Protein AF-A0A660PPZ2-F1 (afdb_monomer)

pLDDT: mean 70.82, std 22.72, range [16.28, 95.81]

Structure (mmCIF, N/CA/C/O backbone):
data_AF-A0A660PPZ2-F1
#
_entry.id   AF-A0A660PPZ2-F1
#
loop_
_atom_site.group_PDB
_atom_site.id
_atom_site.type_symbol
_atom_site.label_atom_id
_atom_site.label_alt_id
_atom_site.label_comp_id
_atom_site.label_asym_id
_atom_site.label_entity_id
_atom_site.label_seq_id
_atom_site.pdbx_PDB_ins_code
_atom_site.Cartn_x
_atom_site.Cartn_y
_atom_site.Cartn_z
_atom_site.occupancy
_atom_site.B_iso_or_equiv
_atom_site.auth_seq_id
_atom_site.auth_comp_id
_atom_site.auth_asym_id
_atom_site.auth_atom_id
_atom_site.pdbx_PDB_model_num
ATOM 1 N N . MET A 1 1 ? -122.142 -43.671 113.264 1.00 74.19 1 MET A N 1
ATOM 2 C CA . MET A 1 1 ? -121.556 -42.779 112.238 1.00 74.19 1 MET A CA 1
ATOM 3 C C . MET A 1 1 ? -121.471 -43.546 110.931 1.00 74.19 1 MET A C 1
ATOM 5 O O . MET A 1 1 ? -121.644 -44.761 110.965 1.00 74.19 1 MET A O 1
ATOM 9 N N . ALA A 1 2 ? -121.265 -42.880 109.801 1.00 72.56 2 ALA A N 1
ATOM 10 C CA . ALA A 1 2 ? -120.811 -43.578 108.600 1.00 72.56 2 ALA A CA 1
ATOM 11 C C . ALA A 1 2 ? -119.283 -43.754 108.635 1.00 72.56 2 ALA A C 1
ATOM 13 O O . ALA A 1 2 ? -118.586 -43.060 109.384 1.00 72.56 2 ALA A O 1
ATOM 14 N N . GLU A 1 3 ? -118.767 -44.669 107.821 1.00 76.00 3 GLU A N 1
ATOM 15 C CA . GLU A 1 3 ? -117.351 -44.670 107.443 1.00 76.00 3 GLU A CA 1
ATOM 16 C C . GLU A 1 3 ? -116.967 -43.327 106.787 1.00 76.00 3 GLU A C 1
ATOM 18 O O . GLU A 1 3 ? -117.776 -42.701 106.098 1.00 76.00 3 GLU A O 1
ATOM 23 N N . GLY A 1 4 ? -115.748 -42.844 107.038 1.00 69.31 4 GLY A N 1
ATOM 24 C CA . GLY A 1 4 ? -115.243 -41.556 106.545 1.00 69.31 4 GLY A CA 1
ATOM 25 C C . GLY A 1 4 ? -115.665 -40.301 107.335 1.00 69.31 4 GLY A C 1
ATOM 26 O O . GLY A 1 4 ? -115.105 -39.230 107.098 1.00 69.31 4 GLY A O 1
ATOM 27 N N . GLU A 1 5 ? -116.603 -40.386 108.288 1.00 77.56 5 GLU A N 1
ATOM 28 C CA . GLU A 1 5 ? -117.011 -39.249 109.141 1.00 77.56 5 GLU A CA 1
ATOM 29 C C . GLU A 1 5 ? -116.149 -39.094 110.415 1.00 77.56 5 GLU A C 1
ATOM 31 O O . GLU A 1 5 ? -115.468 -40.017 110.843 1.00 77.56 5 GLU A O 1
ATOM 36 N N . THR A 1 6 ? -116.186 -37.928 111.074 1.00 81.50 6 THR A N 1
ATOM 37 C CA . THR A 1 6 ? -115.425 -37.655 112.317 1.00 81.50 6 THR A CA 1
ATOM 38 C C . THR A 1 6 ? -116.301 -37.673 113.573 1.00 81.50 6 THR A C 1
ATOM 40 O O . THR A 1 6 ? -117.413 -37.145 113.571 1.00 81.50 6 THR A O 1
ATOM 43 N N . LEU A 1 7 ? -115.769 -38.221 114.670 1.00 81.88 7 LEU A N 1
ATOM 44 C CA . LEU A 1 7 ? -116.393 -38.274 115.996 1.00 81.88 7 LEU A CA 1
ATOM 45 C C . LEU A 1 7 ? -115.414 -37.789 117.083 1.00 81.88 7 LEU A C 1
ATOM 47 O O . LEU A 1 7 ? -114.284 -38.261 117.140 1.00 81.88 7 LEU A O 1
ATOM 51 N N . GLU A 1 8 ? -115.849 -36.889 117.971 1.00 84.62 8 GLU A N 1
ATOM 52 C CA . GLU A 1 8 ? -115.037 -36.343 119.076 1.00 84.62 8 GLU A CA 1
ATOM 53 C C . GLU A 1 8 ? -115.913 -35.969 120.294 1.00 84.62 8 GLU A C 1
ATOM 55 O O . GLU A 1 8 ? -117.018 -35.450 120.116 1.00 84.62 8 GLU A O 1
ATOM 60 N N . PHE A 1 9 ? -115.457 -36.245 121.529 1.00 84.75 9 PHE A N 1
ATOM 61 C CA . PHE A 1 9 ? -116.146 -35.865 122.781 1.00 84.75 9 PHE A CA 1
ATOM 62 C C . PHE A 1 9 ? -115.240 -35.875 124.035 1.00 84.75 9 PHE A C 1
ATOM 64 O O . PHE A 1 9 ? -114.223 -36.561 124.085 1.00 84.75 9 PHE A O 1
ATOM 71 N N . ASN A 1 10 ? -115.642 -35.157 125.093 1.00 82.62 10 ASN A N 1
ATOM 72 C CA . ASN A 1 10 ? -114.898 -35.033 126.359 1.00 82.62 10 ASN A CA 1
ATOM 73 C C . ASN A 1 10 ? -115.465 -35.916 127.490 1.00 82.62 10 ASN A C 1
ATOM 75 O O . ASN A 1 10 ? -116.666 -36.185 127.543 1.00 82.62 10 ASN A O 1
ATOM 79 N N . VAL A 1 11 ? -114.605 -36.305 128.438 1.00 81.69 11 VAL A N 1
ATOM 80 C CA . VAL A 1 11 ? -114.902 -37.173 129.594 1.00 81.69 11 VAL A CA 1
ATOM 81 C C . VAL A 1 11 ? -114.351 -36.545 130.886 1.00 81.69 11 VAL A C 1
ATOM 83 O O . VAL A 1 11 ? -113.277 -35.942 130.881 1.00 81.69 11 VAL A O 1
ATOM 86 N N . ILE A 1 12 ? -115.098 -36.641 131.995 1.00 76.88 12 ILE A N 1
ATOM 87 C CA . ILE A 1 12 ? -114.835 -35.932 133.265 1.00 76.88 12 ILE A CA 1
ATOM 88 C C . ILE A 1 12 ? -115.136 -36.839 134.473 1.00 76.88 12 ILE A C 1
ATOM 90 O O . ILE A 1 12 ? -116.150 -37.533 134.479 1.00 76.88 12 ILE A O 1
ATOM 94 N N . CYS A 1 13 ? -114.295 -36.783 135.511 1.00 76.44 13 CYS A N 1
ATOM 95 C CA . CYS A 1 13 ? -114.415 -37.512 136.781 1.00 76.44 13 CYS A CA 1
ATOM 96 C C . CYS A 1 13 ? -114.223 -36.572 137.999 1.00 76.44 13 CYS A C 1
ATOM 98 O O . CYS A 1 13 ? -113.606 -35.514 137.874 1.00 76.44 13 CYS A O 1
ATOM 100 N N . SER A 1 14 ? -114.741 -36.931 139.185 1.00 68.19 14 SER A N 1
ATOM 101 C CA . SER A 1 14 ? -114.605 -36.131 140.424 1.00 68.19 14 SER A CA 1
ATOM 102 C C . SER A 1 14 ? -114.933 -36.913 141.709 1.00 68.19 14 SER A C 1
ATOM 104 O O . SER A 1 14 ? -115.956 -37.594 141.747 1.00 68.19 14 SER A O 1
ATOM 106 N N . ASP A 1 15 ? -114.144 -36.732 142.775 1.00 67.44 15 ASP A N 1
ATOM 107 C CA . ASP A 1 15 ? -114.388 -37.272 144.131 1.00 67.44 15 ASP A CA 1
ATOM 108 C C . ASP A 1 15 ? -115.147 -36.245 145.017 1.00 67.44 15 ASP A C 1
ATOM 110 O O . ASP A 1 15 ? -114.779 -35.064 145.019 1.00 67.44 15 ASP A O 1
ATOM 114 N N . PRO A 1 16 ? -116.221 -36.638 145.738 1.00 64.12 16 PRO A N 1
ATOM 115 C CA . PRO A 1 16 ? -116.987 -35.750 146.618 1.00 64.12 16 PRO A CA 1
ATOM 116 C C . PRO A 1 16 ? -116.467 -35.569 148.067 1.00 64.12 16 PRO A C 1
ATOM 118 O O . PRO A 1 16 ? -117.031 -34.733 148.780 1.00 64.12 16 PRO A O 1
ATOM 121 N N . ASP A 1 17 ? -115.470 -36.320 148.556 1.00 62.53 17 ASP A N 1
ATOM 122 C CA . ASP A 1 17 ? -115.166 -36.413 150.002 1.00 62.53 17 ASP A CA 1
ATOM 123 C C . ASP A 1 17 ? -114.230 -35.286 150.523 1.00 62.53 17 ASP A C 1
ATOM 125 O O . ASP A 1 17 ? -113.005 -35.308 150.411 1.00 62.53 17 ASP A O 1
ATOM 129 N N . SER A 1 18 ? -114.809 -34.243 151.132 1.00 56.66 18 SER A N 1
ATOM 130 C CA . SER A 1 18 ? -114.186 -32.906 151.221 1.00 56.66 18 SER A CA 1
ATOM 131 C C . SER A 1 18 ? -113.278 -32.614 152.441 1.00 56.66 18 SER A C 1
ATOM 133 O O . SER A 1 18 ? -113.378 -31.520 153.010 1.00 56.66 18 SER A O 1
ATOM 135 N N . CYS A 1 19 ? -112.448 -33.556 152.909 1.00 51.03 19 CYS A N 1
ATOM 136 C CA . CYS A 1 19 ? -111.674 -33.385 154.163 1.00 51.03 19 CYS A CA 1
ATOM 137 C C . CYS A 1 19 ? -110.156 -33.653 154.104 1.00 51.03 19 CYS A C 1
ATOM 139 O O . CYS A 1 19 ? -109.472 -33.275 155.053 1.00 51.03 19 CYS A O 1
ATOM 141 N N . ASP A 1 20 ? -109.627 -34.254 153.038 1.00 50.59 20 ASP A N 1
ATOM 142 C CA . ASP A 1 20 ? -108.185 -34.495 152.841 1.00 50.59 20 ASP A CA 1
ATOM 143 C C . ASP A 1 20 ? -107.813 -34.277 151.362 1.00 50.59 20 ASP A C 1
ATOM 145 O O . ASP A 1 20 ? -108.692 -34.236 150.502 1.00 50.59 20 ASP A O 1
ATOM 149 N N . SER A 1 21 ? -106.528 -34.075 151.055 1.00 56.19 21 SER A N 1
ATOM 150 C CA . SER A 1 21 ? -106.069 -33.641 149.721 1.00 56.19 21 SER A CA 1
ATOM 151 C C . SER A 1 21 ? -105.581 -34.792 148.829 1.00 56.19 21 SER A C 1
ATOM 153 O O . SER A 1 21 ? -104.414 -34.809 148.427 1.00 56.19 21 SER A O 1
ATOM 155 N N . ASP A 1 22 ? -106.459 -35.751 148.540 1.00 55.97 22 ASP A N 1
ATOM 156 C CA . ASP A 1 22 ? -106.157 -36.896 147.669 1.00 55.97 22 ASP A CA 1
ATOM 157 C C . ASP A 1 22 ? -106.371 -36.565 146.171 1.00 55.97 22 ASP A C 1
ATOM 159 O O . ASP A 1 22 ? -107.032 -35.586 145.820 1.00 55.97 22 ASP A O 1
ATOM 163 N N . MET A 1 23 ? -105.770 -37.356 145.270 1.00 65.31 23 MET A N 1
ATOM 164 C CA . MET A 1 23 ? -105.871 -37.181 143.810 1.00 65.31 23 MET A CA 1
ATOM 165 C C . MET A 1 23 ? -106.679 -38.299 143.142 1.00 65.31 23 MET A C 1
ATOM 167 O O . MET A 1 23 ? -106.604 -39.458 143.542 1.00 65.31 23 MET A O 1
ATOM 171 N N . VAL A 1 24 ? -107.385 -37.934 142.069 1.00 71.00 24 VAL A N 1
ATOM 172 C CA . VAL A 1 24 ? -108.165 -38.820 141.189 1.00 71.00 24 VAL A CA 1
ATOM 173 C C . VAL A 1 24 ? -107.538 -38.801 139.797 1.00 71.00 24 VAL A C 1
ATOM 175 O O . VAL A 1 24 ? -107.084 -37.742 139.360 1.00 71.00 24 VAL A O 1
ATOM 178 N N . TYR A 1 25 ? -107.525 -39.927 139.080 1.00 72.75 25 TYR A N 1
ATOM 179 C CA . TYR A 1 25 ? -107.066 -39.966 137.685 1.00 72.75 25 TYR A CA 1
ATOM 180 C C . TYR A 1 25 ? -107.990 -40.780 136.772 1.00 72.75 25 TYR A C 1
ATOM 182 O O . TYR A 1 25 ? -108.608 -41.750 137.209 1.00 72.75 25 TYR A O 1
ATOM 190 N N . LEU A 1 26 ? -108.079 -40.351 135.510 1.00 83.38 26 LEU A N 1
ATOM 191 C CA . LEU A 1 26 ? -108.947 -40.874 134.456 1.00 83.38 26 LEU A CA 1
ATOM 192 C C . LEU A 1 26 ? -108.109 -41.502 133.329 1.00 83.38 26 LEU A C 1
ATOM 194 O O . LEU A 1 26 ? -107.148 -40.897 132.855 1.00 83.38 26 LEU A O 1
ATOM 198 N N . VAL A 1 27 ? -108.494 -42.694 132.871 1.00 79.69 27 VAL A N 1
ATOM 199 C CA . VAL A 1 27 ? -107.871 -43.404 131.737 1.00 79.69 27 VAL A CA 1
ATOM 200 C C . VAL A 1 27 ? -108.925 -43.951 130.772 1.00 79.69 27 VAL A C 1
ATOM 202 O O . VAL A 1 27 ? -110.084 -44.120 131.151 1.00 79.69 27 VAL A O 1
ATOM 205 N N . ALA A 1 28 ? -108.509 -44.251 129.538 1.00 84.19 28 ALA A N 1
ATOM 206 C CA . ALA A 1 28 ? -109.316 -44.956 128.544 1.00 84.19 28 ALA A CA 1
ATOM 207 C C . ALA A 1 28 ? -108.670 -46.293 128.148 1.00 84.19 28 ALA A C 1
ATOM 209 O O . ALA A 1 28 ? -107.451 -46.378 127.997 1.00 84.19 28 ALA A O 1
ATOM 210 N N . GLU A 1 29 ? -109.500 -47.311 127.941 1.00 81.81 29 GLU A N 1
ATOM 211 C CA . GLU A 1 29 ? -109.157 -48.636 127.424 1.00 81.81 29 GLU A CA 1
ATOM 212 C C . GLU A 1 29 ? -110.022 -48.961 126.189 1.00 81.81 29 GLU A C 1
ATOM 214 O O . GLU A 1 29 ? -111.071 -48.349 125.972 1.00 81.81 29 GLU A O 1
ATOM 219 N N . ASP A 1 30 ? -109.592 -49.947 125.397 1.00 85.50 30 ASP A N 1
ATOM 220 C CA . ASP A 1 30 ? -110.289 -50.462 124.203 1.00 85.50 30 ASP A CA 1
ATOM 221 C C . ASP A 1 30 ? -110.523 -49.426 123.070 1.00 85.50 30 ASP A C 1
ATOM 223 O O . ASP A 1 30 ? -111.533 -49.455 122.369 1.00 85.50 30 ASP A O 1
ATOM 227 N N . LEU A 1 31 ? -109.571 -48.510 122.848 1.00 83.56 31 LEU A N 1
ATOM 228 C CA . LEU A 1 31 ? -109.603 -47.575 121.710 1.00 83.56 31 LEU A CA 1
ATOM 229 C C . LEU A 1 31 ? -109.493 -48.322 120.354 1.00 83.56 31 LEU A C 1
ATOM 231 O O . LEU A 1 31 ? -108.548 -49.101 120.186 1.00 83.56 31 LEU A O 1
ATOM 235 N N . PRO A 1 32 ? -110.387 -48.080 119.370 1.00 81.69 32 PRO A N 1
ATOM 236 C CA . PRO A 1 32 ? -110.257 -48.650 118.026 1.00 81.69 32 PRO A CA 1
ATOM 237 C C . PRO A 1 32 ? -109.090 -48.044 117.226 1.00 81.69 32 PRO A C 1
ATOM 239 O O . PRO A 1 32 ? -108.526 -47.009 117.582 1.00 81.69 32 PRO A O 1
ATOM 242 N N . SER A 1 33 ? -108.702 -48.700 116.126 1.00 77.75 33 SER A N 1
ATOM 243 C CA . SER A 1 33 ? -107.568 -48.257 115.300 1.00 77.75 33 SER A CA 1
ATOM 244 C C . SER A 1 33 ? -107.833 -46.881 114.682 1.00 77.75 33 SER A C 1
ATOM 246 O O . SER A 1 33 ? -108.857 -46.675 114.036 1.00 77.75 33 SER A O 1
ATOM 248 N N . GLY A 1 34 ? -106.909 -45.941 114.891 1.00 76.94 34 GLY A N 1
ATOM 249 C CA . GLY A 1 34 ? -107.062 -44.535 114.500 1.00 76.94 34 GLY A CA 1
ATOM 250 C C . GLY A 1 34 ? -107.778 -43.656 115.534 1.00 76.94 34 GLY A C 1
ATOM 251 O O . GLY A 1 34 ? -107.804 -42.440 115.359 1.00 76.94 34 GLY A O 1
ATOM 252 N N . ALA A 1 35 ? -108.332 -44.223 116.612 1.00 82.50 35 ALA A N 1
ATOM 253 C CA . ALA A 1 35 ? -108.908 -43.446 117.707 1.00 82.50 35 ALA A CA 1
ATOM 254 C C . ALA A 1 35 ? -107.851 -43.033 118.739 1.00 82.50 35 ALA A C 1
ATOM 256 O O . ALA A 1 35 ? -106.840 -43.710 118.942 1.00 82.50 35 ALA A O 1
ATOM 257 N N . SER A 1 36 ? -108.106 -41.929 119.437 1.00 83.69 36 SER A N 1
ATOM 258 C CA . SER A 1 36 ? -107.223 -41.404 120.478 1.00 83.69 36 SER A CA 1
ATOM 259 C C . SER A 1 36 ? -108.008 -40.951 121.708 1.00 83.69 36 SER A C 1
ATOM 261 O O . SER A 1 36 ? -109.144 -40.502 121.587 1.00 83.69 36 SER A O 1
ATOM 263 N N . PHE A 1 37 ? -107.395 -41.051 122.891 1.00 83.94 37 PHE A N 1
ATOM 264 C CA . PHE A 1 37 ? -107.855 -40.371 124.104 1.00 83.94 37 PHE A CA 1
ATOM 265 C C . PHE A 1 37 ? -106.676 -39.687 124.797 1.00 83.94 37 PHE A C 1
ATOM 267 O O . PHE A 1 37 ? -105.608 -40.283 124.943 1.00 83.94 37 PHE A O 1
ATOM 274 N N . VAL A 1 38 ? -106.873 -38.444 125.234 1.00 82.19 38 VAL A N 1
ATOM 275 C CA . VAL A 1 38 ? -105.845 -37.615 125.877 1.00 82.19 38 VAL A CA 1
ATOM 276 C C . VAL A 1 38 ? -106.424 -36.974 127.136 1.00 82.19 38 VAL A C 1
ATOM 278 O O . VAL A 1 38 ? -107.442 -36.292 127.066 1.00 82.19 38 VAL A O 1
ATOM 281 N N . SER A 1 39 ? -105.778 -37.177 128.287 1.00 71.81 39 SER A N 1
ATOM 282 C CA . SER A 1 39 ? -106.144 -36.524 129.554 1.00 71.81 39 SER A CA 1
ATOM 283 C C . SER A 1 39 ? -105.656 -35.072 129.611 1.00 71.81 39 SER A C 1
ATOM 285 O O . SER A 1 39 ? -104.538 -34.780 129.179 1.00 71.81 39 SER A O 1
ATOM 287 N N . ASP A 1 40 ? -106.449 -34.177 130.197 1.00 73.25 40 ASP A N 1
ATOM 288 C CA . ASP A 1 40 ? -106.216 -32.733 130.153 1.00 73.25 40 ASP A CA 1
ATOM 289 C C . ASP A 1 40 ? -105.003 -32.292 130.989 1.00 73.25 40 ASP A C 1
ATOM 291 O O . ASP A 1 40 ? -104.782 -32.695 132.138 1.00 73.25 40 ASP A O 1
ATOM 295 N N . THR A 1 41 ? -104.197 -31.403 130.410 1.00 65.88 41 THR A N 1
ATOM 296 C CA . THR A 1 41 ? -102.878 -31.051 130.940 1.00 65.88 41 THR A CA 1
ATOM 297 C C . THR A 1 41 ? -102.969 -30.277 132.259 1.00 65.88 41 THR A C 1
ATOM 299 O O . THR A 1 41 ? -103.235 -29.076 132.283 1.00 65.88 41 THR A O 1
ATOM 302 N N . GLY A 1 42 ? -102.687 -30.961 133.370 1.00 60.59 42 GLY A N 1
ATOM 303 C CA . GLY A 1 42 ? -102.675 -30.384 134.720 1.00 60.59 42 GLY A CA 1
ATOM 304 C C . GLY A 1 42 ? -103.896 -30.721 135.582 1.00 60.59 42 GLY A C 1
ATOM 305 O O . GLY A 1 42 ? -103.883 -30.392 136.766 1.00 60.59 42 GLY A O 1
ATOM 306 N N . ASN A 1 43 ? -104.901 -31.417 135.038 1.00 71.69 43 ASN A N 1
ATOM 307 C CA . ASN A 1 43 ? -105.998 -31.997 135.812 1.00 71.69 43 ASN A CA 1
ATOM 308 C C . ASN A 1 43 ? -106.224 -33.462 135.390 1.00 71.69 43 ASN A C 1
ATOM 310 O O . ASN A 1 43 ? -106.939 -33.705 134.421 1.00 71.69 43 ASN A O 1
ATOM 314 N N . PRO A 1 44 ? -105.657 -34.454 136.104 1.00 69.50 44 PRO A N 1
ATOM 315 C CA . PRO A 1 44 ? -105.719 -35.860 135.691 1.00 69.50 44 PRO A CA 1
ATOM 316 C C . PRO A 1 44 ? -107.131 -36.476 135.699 1.00 69.50 44 PRO A C 1
ATOM 318 O O . PRO A 1 44 ? -107.284 -37.622 135.287 1.00 69.50 44 PRO A O 1
ATOM 321 N N . ALA A 1 45 ? -108.157 -35.750 136.152 1.00 72.31 45 ALA A N 1
ATOM 322 C CA . ALA A 1 45 ? -109.538 -36.219 136.220 1.00 72.31 45 ALA A CA 1
ATOM 323 C C . ALA A 1 45 ? -110.391 -35.922 134.963 1.00 72.31 45 ALA A C 1
ATOM 325 O O . ALA A 1 45 ? -111.577 -36.254 134.961 1.00 72.31 45 ALA A O 1
ATOM 326 N N . THR A 1 46 ? -109.848 -35.297 133.909 1.00 78.25 46 THR A N 1
ATOM 327 C CA . THR A 1 46 ? -110.592 -34.959 132.672 1.00 78.25 46 THR A CA 1
ATOM 328 C C . THR A 1 46 ? -109.797 -35.290 131.399 1.00 78.25 46 THR A C 1
ATOM 330 O O . THR A 1 46 ? -108.586 -35.499 131.472 1.00 78.25 46 THR A O 1
ATOM 333 N N . GLY A 1 47 ? -110.457 -35.405 130.239 1.00 81.69 47 GLY A N 1
ATOM 334 C CA . GLY A 1 47 ? -109.811 -35.689 128.947 1.00 81.69 47 GLY A CA 1
ATOM 335 C C . GLY A 1 47 ? -110.755 -35.701 127.734 1.00 81.69 47 GLY A C 1
ATOM 336 O O . GLY A 1 47 ? -111.964 -35.525 127.881 1.00 81.69 47 GLY A O 1
ATOM 337 N N . THR A 1 48 ? -110.210 -35.932 126.535 1.00 86.31 48 THR A N 1
ATOM 338 C CA . THR A 1 48 ? -110.918 -35.868 125.233 1.00 86.31 48 THR A CA 1
ATOM 339 C C . THR A 1 48 ? -110.637 -37.100 124.364 1.00 86.31 48 THR A C 1
ATOM 341 O O . THR A 1 48 ? -109.488 -37.529 124.283 1.00 86.31 48 THR A O 1
ATOM 344 N N . PHE A 1 49 ? -111.669 -37.658 123.715 1.00 88.19 49 PHE A N 1
ATOM 345 C CA . PHE A 1 49 ? -111.624 -38.771 122.752 1.00 88.19 49 PHE A CA 1
ATOM 346 C C . PHE A 1 49 ? -111.909 -38.279 121.324 1.00 88.19 49 PHE A C 1
ATOM 348 O O . PHE A 1 49 ? -112.847 -37.502 121.155 1.00 88.19 49 PHE A O 1
ATOM 355 N N . SER A 1 50 ? -111.200 -38.781 120.305 1.00 84.88 50 SER A N 1
ATOM 356 C CA . SER A 1 50 ? -111.523 -38.548 118.882 1.00 84.88 50 SER A CA 1
ATOM 357 C C . SER A 1 50 ? -111.232 -39.753 117.972 1.00 84.88 50 SER A C 1
ATOM 359 O O . SER A 1 50 ? -110.353 -40.561 118.282 1.00 84.88 50 SER A O 1
ATOM 361 N N . TRP A 1 51 ? -111.961 -39.876 116.851 1.00 88.00 51 TRP A N 1
ATOM 362 C CA . TRP A 1 51 ? -111.793 -40.928 115.835 1.00 88.00 51 TRP A CA 1
ATOM 363 C C . TRP A 1 51 ? -112.377 -40.553 114.451 1.00 88.00 51 TRP A C 1
ATOM 365 O O . TRP A 1 51 ? -113.317 -39.761 114.354 1.00 88.00 51 TRP A O 1
ATOM 375 N N . VAL A 1 52 ? -111.838 -41.170 113.392 1.00 84.06 52 VAL A N 1
ATOM 376 C CA . VAL A 1 52 ? -112.373 -41.228 112.018 1.00 84.06 52 VAL A CA 1
ATOM 377 C C . VAL A 1 52 ? -112.188 -42.670 111.508 1.00 84.06 52 VAL A C 1
ATOM 379 O O . VAL A 1 52 ? -111.035 -43.072 111.344 1.00 84.06 52 VAL A O 1
ATOM 382 N N . PRO A 1 53 ? -113.255 -43.462 111.289 1.00 78.88 53 PRO A N 1
ATOM 383 C CA . PRO A 1 53 ? -113.156 -44.780 110.668 1.00 78.88 53 PRO A CA 1
ATOM 384 C C . PRO A 1 53 ? -112.910 -44.694 109.152 1.00 78.88 53 PRO A C 1
ATOM 386 O O . PRO A 1 53 ? -113.500 -43.854 108.471 1.00 78.88 53 PRO A O 1
ATOM 389 N N . GLY A 1 54 ? -112.069 -45.585 108.622 1.00 69.50 54 GLY A N 1
ATOM 390 C CA . GLY A 1 54 ? -111.921 -45.836 107.181 1.00 69.50 54 GLY A CA 1
ATOM 391 C C . GLY A 1 54 ? -113.094 -46.624 106.578 1.00 69.50 54 GLY A C 1
ATOM 392 O O . GLY A 1 54 ? -113.982 -47.058 107.306 1.00 69.50 54 GLY A O 1
ATOM 393 N N . TYR A 1 55 ? -113.073 -46.820 105.253 1.00 68.88 55 TYR A N 1
ATOM 394 C CA . TYR A 1 55 ? -114.071 -47.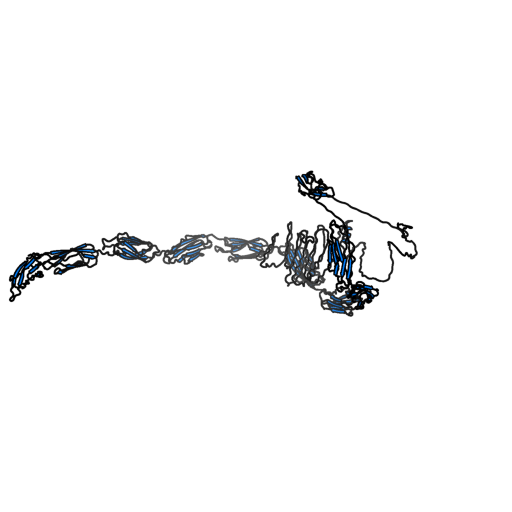605 104.495 1.00 68.88 55 TYR A CA 1
ATOM 395 C C . TYR A 1 55 ? -113.877 -49.136 104.601 1.00 68.88 55 TYR A C 1
ATOM 397 O O . TYR A 1 55 ? -114.494 -49.906 103.873 1.00 68.88 55 TYR A O 1
ATOM 405 N N . ASP A 1 56 ? -112.982 -49.573 105.489 1.00 64.00 56 ASP A N 1
ATOM 406 C CA . ASP A 1 56 ? -112.738 -50.959 105.893 1.00 64.00 56 ASP A CA 1
ATOM 407 C C . ASP A 1 56 ? -113.102 -51.201 107.378 1.00 64.00 56 ASP A C 1
ATOM 409 O O . ASP A 1 56 ? -112.676 -52.193 107.976 1.00 64.00 56 ASP A O 1
ATOM 413 N N . GLN A 1 57 ? -113.839 -50.273 108.010 1.00 71.50 57 GLN A N 1
ATOM 414 C CA . GLN A 1 57 ? -114.011 -50.199 109.471 1.00 71.50 57 GLN A CA 1
ATOM 415 C C . GLN A 1 57 ? -115.476 -50.157 109.944 1.00 71.50 57 GLN A C 1
ATOM 417 O O . GLN A 1 57 ? -115.749 -49.772 111.085 1.00 71.50 57 GLN A O 1
ATOM 422 N N . ALA A 1 58 ? -116.428 -50.577 109.109 1.00 70.88 58 ALA A N 1
ATOM 423 C CA . ALA A 1 58 ? -117.809 -50.819 109.513 1.00 70.88 58 ALA A CA 1
ATOM 424 C C . ALA A 1 58 ? -117.913 -51.869 110.642 1.00 70.88 58 ALA A C 1
ATOM 426 O O . ALA A 1 58 ? -117.323 -52.952 110.591 1.00 70.88 58 ALA A O 1
ATOM 427 N N . GLY A 1 59 ? -118.706 -51.564 111.672 1.00 73.31 59 GLY A N 1
ATOM 428 C CA . GLY A 1 59 ? -118.881 -52.409 112.853 1.00 73.31 59 GLY A CA 1
ATOM 429 C C . GLY A 1 59 ? -119.171 -51.632 114.139 1.00 73.31 59 GLY A C 1
ATOM 430 O O . GLY A 1 59 ? -119.187 -50.403 114.165 1.00 73.31 59 GLY A O 1
ATOM 431 N N . VAL A 1 60 ? -119.387 -52.372 115.232 1.00 77.19 60 VAL A N 1
ATOM 432 C CA . VAL A 1 60 ? -119.646 -51.811 116.569 1.00 77.19 60 VAL A CA 1
ATOM 433 C C . VAL A 1 60 ? -118.405 -51.937 117.448 1.00 77.19 60 VAL A C 1
ATOM 435 O O . VAL A 1 60 ? -117.873 -53.032 117.644 1.00 77.19 60 VAL A O 1
ATOM 438 N N . TYR A 1 61 ? -117.986 -50.815 118.025 1.00 83.06 61 TYR A N 1
ATOM 439 C CA . TYR A 1 61 ? -116.801 -50.672 118.865 1.00 83.06 61 TYR A CA 1
ATOM 440 C C . TYR A 1 61 ? -117.183 -50.179 120.267 1.00 83.06 61 TYR A C 1
ATOM 442 O O . TYR A 1 61 ? -118.163 -49.454 120.444 1.00 83.06 61 TYR A O 1
ATOM 450 N N . TYR A 1 62 ? -116.401 -50.567 121.276 1.00 81.69 62 TYR A N 1
ATOM 451 C CA . TYR A 1 62 ? -116.671 -50.276 122.686 1.00 81.69 62 TYR A CA 1
ATOM 452 C C . TYR A 1 62 ? -115.442 -49.667 123.351 1.00 81.69 62 TYR A C 1
ATOM 454 O O . TYR A 1 62 ? -114.433 -50.348 123.483 1.00 81.69 62 TYR A O 1
ATOM 462 N N . VAL A 1 63 ? -115.546 -48.422 123.817 1.00 84.56 63 VAL A N 1
ATOM 463 C CA . VAL A 1 63 ? -114.465 -47.717 124.526 1.00 84.56 63 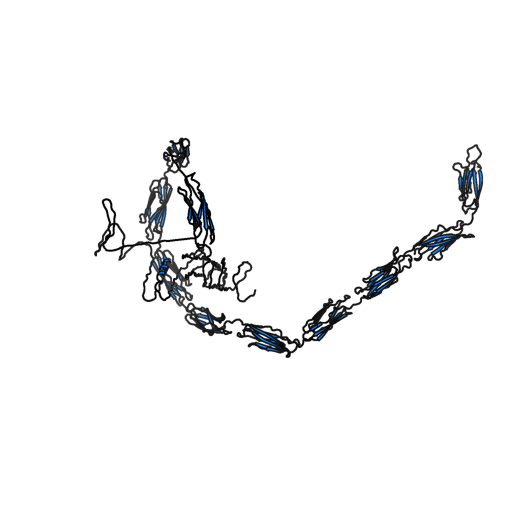VAL A CA 1
ATOM 464 C C . VAL A 1 63 ? -114.819 -47.605 126.007 1.00 84.56 63 VAL A C 1
ATOM 466 O O . VAL A 1 63 ? -115.944 -47.235 126.355 1.00 84.56 63 VAL A O 1
ATOM 469 N N . ARG A 1 64 ? -113.876 -47.927 126.899 1.00 84.19 64 ARG A N 1
ATOM 470 C CA . ARG A 1 64 ? -114.085 -47.913 128.357 1.00 84.19 64 ARG A CA 1
ATOM 471 C C . ARG A 1 64 ? -113.295 -46.778 128.999 1.00 84.19 64 ARG A C 1
ATOM 473 O O . ARG A 1 64 ? -112.093 -46.688 128.792 1.00 84.19 64 ARG A O 1
ATOM 480 N N . PHE A 1 65 ? -113.943 -45.951 129.814 1.00 84.31 65 PHE A N 1
ATOM 481 C CA . PHE A 1 65 ? -113.303 -44.870 130.570 1.00 84.31 65 PHE A CA 1
ATOM 482 C C . PHE A 1 65 ? -113.413 -45.152 132.071 1.00 84.31 65 PHE A C 1
ATOM 484 O O . PHE A 1 65 ? -114.508 -45.420 132.571 1.00 84.31 65 PHE A O 1
ATOM 491 N N . ILE A 1 66 ? -112.284 -45.110 132.784 1.00 79.50 66 ILE A N 1
ATOM 492 C CA . ILE A 1 66 ? -112.169 -45.547 134.184 1.00 79.50 66 ILE A CA 1
ATOM 493 C C . ILE A 1 66 ? -111.539 -44.434 135.025 1.00 79.50 66 ILE A C 1
ATOM 495 O O . ILE A 1 66 ? -110.467 -43.935 134.683 1.00 79.50 66 ILE A O 1
ATOM 499 N N . GLY A 1 67 ? -112.198 -44.061 136.125 1.00 80.62 67 GLY A N 1
ATOM 500 C CA . GLY A 1 67 ? -111.704 -43.086 137.101 1.00 80.62 67 GLY A CA 1
ATOM 501 C C . GLY A 1 67 ? -111.390 -43.747 138.444 1.00 80.62 67 GLY A C 1
ATOM 502 O O . GLY A 1 67 ? -112.219 -44.502 138.946 1.00 80.62 67 GLY A O 1
ATOM 503 N N . TYR A 1 68 ? -110.221 -43.465 139.026 1.00 77.31 68 TYR A N 1
ATOM 504 C CA . TYR A 1 68 ? -109.709 -44.117 140.245 1.00 77.31 68 TYR A CA 1
ATOM 505 C C . TYR A 1 68 ? -109.446 -43.130 141.393 1.00 77.31 68 TYR A C 1
ATOM 507 O O . TYR A 1 68 ? -108.811 -42.097 141.167 1.00 77.31 68 TYR A O 1
ATOM 515 N N . ASP A 1 69 ? -109.820 -43.496 142.627 1.00 71.12 69 ASP A N 1
ATOM 516 C CA . ASP A 1 69 ? -109.255 -42.899 143.850 1.00 71.12 69 ASP A CA 1
ATOM 517 C C . ASP A 1 69 ? -107.868 -43.497 144.193 1.00 71.12 69 ASP A C 1
ATOM 519 O O . ASP A 1 69 ? -107.433 -44.492 143.604 1.00 71.12 69 ASP A O 1
ATOM 523 N N . MET A 1 70 ? -107.140 -42.872 145.128 1.00 66.62 70 MET A N 1
ATOM 524 C CA . MET A 1 70 ? -105.787 -43.293 145.543 1.00 66.62 70 MET A CA 1
ATOM 525 C C . MET A 1 70 ? -105.697 -43.906 146.955 1.00 66.62 70 MET A C 1
ATOM 527 O O . MET A 1 70 ? -104.605 -43.989 147.526 1.00 66.62 70 MET A O 1
ATOM 531 N N . ARG A 1 71 ? -106.807 -44.359 147.549 1.00 61.94 71 ARG A N 1
ATOM 532 C CA . ARG A 1 71 ? -106.805 -45.014 148.871 1.00 61.94 71 ARG A CA 1
ATOM 533 C C . ARG A 1 71 ? -106.539 -46.521 148.741 1.00 61.94 71 ARG A C 1
ATOM 535 O O . ARG A 1 71 ? -106.134 -47.024 147.695 1.00 61.94 71 ARG A O 1
ATOM 542 N N . THR A 1 72 ? -106.612 -47.277 149.840 1.00 57.72 72 THR A N 1
ATOM 543 C CA . THR A 1 72 ? -106.346 -48.729 149.813 1.00 57.72 72 THR A CA 1
ATOM 544 C C . THR A 1 72 ? -107.349 -49.498 150.685 1.00 57.72 72 THR A C 1
ATOM 546 O O . THR A 1 72 ? -107.330 -49.323 151.905 1.00 57.72 72 THR A O 1
ATOM 549 N N . PRO A 1 73 ? -108.189 -50.383 150.107 1.00 54.09 73 PRO A N 1
ATOM 550 C CA . PRO A 1 73 ? -108.351 -50.625 148.668 1.00 54.09 73 PRO A CA 1
ATOM 551 C C . PRO A 1 73 ? -108.848 -49.366 147.942 1.00 54.09 73 PRO A C 1
ATOM 553 O O . PRO A 1 73 ? -109.677 -48.645 148.489 1.00 54.09 73 PRO A O 1
ATOM 556 N N . ALA A 1 74 ? -108.325 -49.114 146.741 1.00 61.56 74 ALA A N 1
ATOM 557 C CA . ALA A 1 74 ? -108.790 -48.024 145.890 1.00 61.56 74 ALA A CA 1
ATOM 558 C C . ALA A 1 74 ? -110.166 -48.368 145.315 1.00 61.56 74 ALA A C 1
ATOM 560 O O . ALA A 1 74 ? -110.395 -49.522 144.926 1.00 61.56 74 ALA A O 1
ATOM 561 N N . LEU A 1 75 ? -111.067 -47.391 145.246 1.00 74.12 75 LEU A N 1
ATOM 562 C CA . LEU A 1 75 ? -112.316 -47.518 144.504 1.00 74.12 75 LEU A CA 1
ATOM 563 C C . LEU A 1 75 ? -112.167 -46.886 143.117 1.00 74.12 75 LEU A C 1
ATOM 565 O O . LEU A 1 75 ? -111.361 -45.982 142.893 1.00 74.12 75 LEU A O 1
ATOM 569 N N . ALA A 1 76 ? -112.943 -47.409 142.174 1.00 76.25 76 ALA A N 1
ATOM 570 C CA . ALA A 1 76 ? -112.990 -46.929 140.806 1.00 76.25 76 ALA A CA 1
ATOM 571 C C . ALA A 1 76 ? -114.433 -46.933 140.305 1.00 76.25 76 ALA A C 1
ATOM 573 O O . ALA A 1 76 ? -115.213 -47.812 140.684 1.00 76.25 76 ALA A O 1
ATOM 574 N N . ASP A 1 77 ? -114.755 -45.983 139.434 1.00 78.00 77 ASP A N 1
ATOM 575 C CA . ASP A 1 77 ? -115.987 -45.980 138.643 1.00 78.00 77 ASP A CA 1
ATOM 576 C C . ASP A 1 77 ? -115.645 -46.150 137.155 1.00 78.00 77 ASP A C 1
ATOM 578 O O . ASP A 1 77 ? -114.508 -45.925 136.727 1.00 78.00 77 ASP A O 1
ATOM 582 N N . THR A 1 78 ? -116.593 -46.627 136.354 1.00 81.25 78 THR A N 1
ATOM 583 C CA . THR A 1 78 ? -116.361 -46.983 134.948 1.00 81.25 78 THR A CA 1
ATOM 584 C C . THR A 1 78 ? -117.588 -46.712 134.095 1.00 81.25 78 THR A C 1
ATOM 586 O O . THR A 1 78 ? -118.669 -47.237 134.356 1.00 81.25 78 THR A O 1
ATOM 589 N N . VAL A 1 79 ? -117.389 -45.971 133.006 1.00 82.38 79 VAL A N 1
ATOM 590 C CA . VAL A 1 79 ? -118.384 -45.783 131.948 1.00 82.38 79 VAL A CA 1
ATOM 591 C C . VAL A 1 79 ? -117.896 -46.433 130.654 1.00 82.38 79 VAL A C 1
ATOM 593 O O . VAL A 1 79 ? -116.703 -46.444 130.354 1.00 82.38 79 VAL A O 1
ATOM 596 N N . VAL A 1 80 ? -118.826 -47.000 129.887 1.00 81.56 80 VAL A N 1
ATOM 597 C CA . VAL A 1 80 ? -118.561 -47.618 128.582 1.00 81.56 80 VAL A CA 1
ATOM 598 C C . VAL A 1 80 ? -119.362 -46.868 127.526 1.00 81.56 80 VAL A C 1
ATOM 600 O O . VAL A 1 80 ? -120.538 -46.578 127.746 1.00 81.56 80 VAL A O 1
ATOM 603 N N . VAL A 1 81 ? -118.731 -46.559 126.396 1.00 84.06 81 VAL A N 1
ATOM 604 C CA . VAL A 1 81 ? -119.356 -45.906 125.241 1.00 84.06 81 VAL A CA 1
ATOM 605 C C . VAL A 1 81 ? -119.348 -46.880 124.065 1.00 84.06 81 VAL A C 1
ATOM 607 O O . VAL A 1 81 ? -118.301 -47.412 123.705 1.00 84.06 81 VAL A O 1
ATOM 610 N N . GLU A 1 82 ? -120.526 -47.116 123.491 1.00 83.94 82 GLU A N 1
ATOM 611 C CA . GLU A 1 82 ? -120.733 -47.900 122.267 1.00 83.94 82 GLU A CA 1
ATOM 612 C C . GLU A 1 82 ? -120.716 -46.956 121.053 1.00 83.94 82 GLU A C 1
ATOM 614 O O . GLU A 1 82 ? -121.332 -45.888 121.090 1.00 83.94 82 GLU A O 1
ATOM 619 N N . ILE A 1 83 ? -119.997 -47.334 119.995 1.00 83.56 83 ILE A N 1
ATOM 620 C CA . ILE A 1 83 ? -119.840 -46.565 118.755 1.00 83.56 83 ILE A CA 1
ATOM 621 C C . ILE A 1 83 ? -120.104 -47.505 117.574 1.00 83.56 83 ILE A C 1
ATOM 623 O O . ILE A 1 83 ? -119.337 -48.433 117.339 1.00 83.56 83 ILE A O 1
ATOM 627 N N . ASP A 1 84 ? -121.186 -47.258 116.839 1.00 81.31 84 ASP A N 1
ATOM 628 C CA . ASP A 1 84 ? -121.612 -48.032 115.663 1.00 81.31 84 ASP A CA 1
ATOM 629 C C . ASP A 1 84 ? -121.216 -47.309 114.359 1.00 81.31 84 ASP A C 1
ATOM 631 O O . ASP A 1 84 ? -121.405 -46.088 114.247 1.00 81.31 84 ASP A O 1
ATOM 635 N N . VAL A 1 85 ? -120.659 -48.043 113.391 1.00 78.81 85 VAL A N 1
ATOM 636 C CA . VAL A 1 85 ? -120.119 -47.552 112.109 1.00 78.81 85 VAL A CA 1
ATOM 637 C C . VAL A 1 85 ? -120.738 -48.338 110.946 1.00 78.81 85 VAL A C 1
ATOM 639 O O . VAL A 1 85 ? -120.644 -49.563 110.915 1.00 78.81 85 VAL A O 1
ATOM 642 N N . GLY A 1 86 ? -121.367 -47.643 109.992 1.00 70.31 86 GLY A N 1
ATOM 643 C CA . GLY A 1 86 ? -122.095 -48.257 108.870 1.00 70.31 86 GLY A CA 1
ATOM 644 C C . GLY A 1 86 ? -121.415 -48.130 107.498 1.00 70.31 86 GLY A C 1
ATOM 645 O O . GLY A 1 86 ? -120.942 -47.050 107.145 1.00 70.31 86 GLY A O 1
ATOM 646 N N . GLU A 1 87 ? -121.460 -49.233 106.743 1.00 70.00 87 GLU A N 1
ATOM 647 C CA . GLU A 1 87 ? -120.912 -49.456 105.390 1.00 70.00 87 GLU A CA 1
ATOM 648 C C . GLU A 1 87 ? -121.676 -48.699 104.278 1.00 70.00 87 GLU A C 1
ATOM 650 O O . GLU A 1 87 ? -122.881 -48.450 104.409 1.00 70.00 87 GLU A O 1
ATOM 655 N N . SER A 1 88 ? -120.998 -48.339 103.174 1.00 60.41 88 SER A N 1
ATOM 656 C CA . SER A 1 88 ? -121.533 -47.393 102.168 1.00 60.41 88 SER A CA 1
ATOM 657 C C . SER A 1 88 ? -121.752 -47.900 100.725 1.00 60.41 88 SER A C 1
ATOM 659 O O . SER A 1 88 ? -122.621 -47.346 100.044 1.00 60.41 88 SER A O 1
ATOM 661 N N . GLY A 1 89 ? -121.082 -48.965 100.262 1.00 73.06 89 GLY A N 1
ATOM 662 C CA . GLY A 1 89 ? -121.329 -49.597 98.948 1.00 73.06 89 GLY A CA 1
ATOM 663 C C . GLY A 1 89 ? -120.079 -49.781 98.075 1.00 73.06 89 GLY A C 1
ATOM 664 O O . GLY A 1 89 ? -118.984 -49.450 98.504 1.00 73.06 89 GLY A O 1
ATOM 665 N N . ASN A 1 90 ? -120.258 -50.325 96.860 1.00 79.50 90 ASN A N 1
ATOM 666 C CA . ASN A 1 90 ? -119.144 -50.701 95.975 1.00 79.50 90 ASN A CA 1
ATOM 667 C C . ASN A 1 90 ? -118.640 -49.570 95.074 1.00 79.50 90 ASN A C 1
ATOM 669 O O . ASN A 1 90 ? -119.437 -48.848 94.464 1.00 79.50 90 ASN A O 1
ATOM 673 N N . HIS A 1 91 ? -117.328 -49.535 94.885 1.00 80.81 91 HIS A N 1
ATOM 674 C CA . HIS A 1 91 ? -116.605 -48.629 94.004 1.00 80.81 91 HIS A CA 1
ATOM 675 C C . HIS A 1 91 ? -116.033 -49.379 92.791 1.00 80.81 91 HIS A C 1
ATOM 677 O O . HIS A 1 91 ? -116.443 -50.500 92.496 1.00 80.81 91 HIS A O 1
ATOM 683 N N . ALA A 1 92 ? -115.199 -48.704 92.001 1.00 82.19 92 ALA A N 1
ATOM 684 C CA . ALA A 1 92 ? -114.600 -49.248 90.786 1.00 82.19 92 ALA A CA 1
ATOM 685 C C . ALA A 1 92 ? -113.084 -49.015 90.808 1.00 82.19 92 ALA A C 1
ATOM 687 O O . ALA A 1 92 ? -112.662 -47.990 91.362 1.00 82.19 92 ALA A O 1
ATOM 688 N N . PRO A 1 93 ? -112.281 -49.849 90.119 1.00 87.75 93 PRO A N 1
ATOM 689 C CA . PRO A 1 93 ? -110.838 -49.674 90.086 1.00 87.75 93 PRO A CA 1
ATOM 690 C C . PRO A 1 93 ? -110.439 -48.311 89.532 1.00 87.75 93 PRO A C 1
ATOM 692 O O . PRO A 1 93 ? -110.926 -47.874 88.485 1.00 87.75 93 PRO A O 1
ATOM 695 N N . VAL A 1 94 ? -109.515 -47.648 90.215 1.00 86.81 94 VAL A N 1
ATOM 696 C CA . VAL A 1 94 ? -108.963 -46.356 89.816 1.00 86.81 94 VAL A CA 1
ATOM 697 C C . VAL A 1 94 ? -107.554 -46.588 89.289 1.00 86.81 94 VAL A C 1
ATOM 699 O O . VAL A 1 94 ? -106.730 -47.207 89.958 1.00 86.81 94 VAL A O 1
ATOM 702 N N . PHE A 1 95 ? -107.268 -46.104 88.080 1.00 87.94 95 PHE A N 1
ATOM 703 C CA . PHE A 1 95 ? -105.894 -46.052 87.584 1.00 87.94 95 PHE A CA 1
ATOM 704 C C . PHE A 1 95 ? -105.090 -45.031 88.389 1.00 87.94 95 PHE A C 1
ATOM 706 O O . PHE A 1 95 ? -105.539 -43.897 88.585 1.00 87.94 95 PHE A O 1
ATOM 713 N N . ASP A 1 96 ? -103.874 -45.405 88.776 1.00 84.38 96 ASP A N 1
ATOM 714 C CA . ASP A 1 96 ? -102.863 -44.434 89.179 1.00 84.38 96 ASP A CA 1
ATOM 715 C C . ASP A 1 96 ? -102.588 -43.493 87.991 1.00 84.38 96 ASP A C 1
ATOM 717 O O . ASP A 1 96 ? -102.818 -43.850 86.834 1.00 84.38 96 ASP A O 1
ATOM 721 N N . SER A 1 97 ? -102.133 -42.267 88.267 1.00 81.38 97 SER A N 1
ATOM 722 C CA . SER A 1 97 ? -102.102 -41.170 87.287 1.00 81.38 97 SER A CA 1
ATOM 723 C C . SER A 1 97 ? -101.358 -41.522 85.991 1.00 81.38 97 SER A C 1
ATOM 725 O O . SER A 1 97 ? -100.142 -41.347 85.904 1.00 81.38 97 SER A O 1
ATOM 727 N N . LEU A 1 98 ? -102.099 -41.927 84.956 1.00 84.88 98 LEU A N 1
ATOM 728 C CA . LEU A 1 98 ? -101.573 -42.055 83.601 1.00 84.88 98 LEU A CA 1
ATOM 729 C C . LEU A 1 98 ? -101.232 -40.659 83.071 1.00 84.88 98 LEU A C 1
ATOM 731 O O . LEU A 1 98 ? -101.986 -39.703 83.265 1.00 84.88 98 LEU A O 1
ATOM 735 N N . VAL A 1 99 ? -100.072 -40.541 82.435 1.00 85.06 99 VAL A N 1
ATOM 736 C CA . VAL A 1 99 ? -99.557 -39.290 81.873 1.00 85.06 99 VAL A CA 1
ATOM 737 C C . VAL A 1 99 ? -99.207 -39.553 80.421 1.00 85.06 99 VAL A C 1
ATOM 739 O O . VAL A 1 99 ? -98.595 -40.581 80.126 1.00 85.06 99 VAL A O 1
ATOM 742 N N . ASP A 1 100 ? -99.572 -38.632 79.534 1.00 88.31 100 ASP A N 1
ATOM 743 C CA . ASP A 1 100 ? -99.221 -38.704 78.118 1.00 88.31 100 ASP A CA 1
ATOM 744 C C . ASP A 1 100 ? -97.708 -38.891 77.935 1.00 88.31 100 ASP A C 1
ATOM 746 O O . ASP A 1 100 ? -96.892 -38.309 78.655 1.00 88.31 100 ASP A O 1
ATOM 750 N N . GLN A 1 101 ? -97.342 -39.745 76.986 1.00 90.00 101 GLN A N 1
ATOM 751 C CA . GLN A 1 101 ? -95.967 -40.144 76.718 1.00 90.00 101 GLN A CA 1
ATOM 752 C C . GLN A 1 101 ? -95.493 -39.586 75.381 1.00 90.00 101 GLN A C 1
ATOM 754 O O . GLN A 1 101 ? -96.283 -39.303 74.477 1.00 90.00 101 GLN A O 1
ATOM 759 N N . THR A 1 102 ? -94.177 -39.504 75.240 1.00 86.88 102 THR A N 1
ATOM 760 C CA . THR A 1 102 ? -93.522 -39.085 74.006 1.00 86.88 102 THR A CA 1
ATOM 761 C C . THR A 1 102 ? -92.373 -40.036 73.721 1.00 86.88 102 THR A C 1
ATOM 763 O O . THR A 1 102 ? -91.582 -40.336 74.615 1.00 86.88 102 THR A O 1
ATOM 766 N N . VAL A 1 103 ? -92.294 -40.521 72.488 1.00 89.81 103 VAL A N 1
ATOM 767 C CA . VAL A 1 103 ? -91.246 -41.430 72.009 1.00 89.81 103 VAL A CA 1
ATOM 768 C C . VAL A 1 103 ? -90.898 -41.050 70.576 1.00 89.81 103 VAL A C 1
ATOM 770 O O . VAL A 1 103 ? -91.766 -40.590 69.842 1.00 89.81 103 VAL A O 1
ATOM 773 N N . SER A 1 104 ? -89.639 -41.203 70.191 1.00 86.81 104 SER A N 1
ATOM 774 C CA . SER A 1 104 ? -89.193 -41.010 68.811 1.00 86.81 104 SER A CA 1
ATOM 775 C C . SER A 1 104 ? -89.358 -42.296 68.000 1.00 86.81 104 SER A C 1
ATOM 777 O O . SER A 1 104 ? -89.317 -43.389 68.562 1.00 86.81 104 SER A O 1
ATOM 779 N N . GLU A 1 105 ? -89.538 -42.192 66.689 1.00 85.62 105 GLU A N 1
ATOM 780 C CA . GLU A 1 105 ? -89.562 -43.365 65.808 1.00 85.62 105 GLU A CA 1
ATOM 781 C C . GLU A 1 105 ? -88.273 -44.201 65.904 1.00 85.62 105 GLU A C 1
ATOM 783 O O . GLU A 1 105 ? -87.176 -43.680 66.126 1.00 85.62 105 GLU A O 1
ATOM 788 N N . GLY A 1 106 ? -88.417 -45.526 65.814 1.00 80.75 106 GLY A N 1
ATOM 789 C CA . GLY A 1 106 ? -87.347 -46.502 66.037 1.00 80.75 106 GLY A CA 1
ATOM 790 C C . GLY A 1 106 ? -86.998 -46.776 67.510 1.00 80.75 106 GLY A C 1
ATOM 791 O O . GLY A 1 106 ? -86.437 -47.833 67.808 1.00 80.75 106 GLY A O 1
ATOM 792 N N . GLU A 1 107 ? -87.346 -45.887 68.447 1.00 87.25 107 GLU A N 1
ATOM 793 C CA . GLU A 1 107 ? -87.049 -46.053 69.877 1.00 87.25 107 GLU A CA 1
ATOM 794 C C . GLU A 1 107 ? -88.122 -46.847 70.640 1.00 87.25 107 GLU A C 1
ATOM 796 O O . GLU A 1 107 ? -89.293 -46.904 70.269 1.00 87.25 107 GLU A O 1
ATOM 801 N N . THR A 1 108 ? -87.728 -47.483 71.750 1.00 87.75 108 THR A N 1
ATOM 802 C CA . THR A 1 108 ? -88.634 -48.337 72.544 1.00 87.75 108 THR A CA 1
ATOM 803 C C . THR A 1 108 ? -89.218 -47.600 73.749 1.00 87.75 108 THR A C 1
ATOM 805 O O . THR A 1 108 ? -88.538 -47.392 74.755 1.00 87.75 108 THR A O 1
ATOM 808 N N . LEU A 1 109 ? -90.518 -47.297 73.706 1.00 89.56 109 LEU A N 1
ATOM 809 C CA . LEU A 1 109 ? -91.276 -46.831 74.868 1.00 89.56 109 LEU A CA 1
ATOM 810 C C . LEU A 1 109 ? -91.689 -48.018 75.748 1.00 89.56 109 LEU A C 1
ATOM 812 O O . LEU A 1 109 ? -92.298 -48.968 75.260 1.00 89.56 109 LEU A O 1
ATOM 816 N N . VAL A 1 110 ? -91.440 -47.930 77.057 1.00 88.94 110 VAL A N 1
ATOM 817 C CA . VAL A 1 110 ? -91.995 -48.845 78.069 1.00 88.94 110 VAL A CA 1
ATOM 818 C C . VAL A 1 110 ? -92.684 -48.027 79.157 1.00 88.94 110 VAL A C 1
ATOM 820 O O . VAL A 1 110 ? -92.081 -47.122 79.728 1.00 88.94 110 VAL A O 1
ATOM 823 N N . VAL A 1 111 ? -93.937 -48.362 79.462 1.00 89.00 111 VAL A N 1
ATOM 824 C CA . VAL A 1 111 ? -94.764 -47.691 80.472 1.00 89.00 111 VAL A CA 1
ATOM 825 C C . VAL A 1 111 ? -95.308 -48.731 81.442 1.00 89.00 111 VAL A C 1
ATOM 827 O O . VAL A 1 111 ? -95.937 -49.707 81.030 1.00 89.00 111 VAL A O 1
ATOM 830 N N . HIS A 1 112 ? -95.102 -48.522 82.739 1.00 88.00 112 HIS A N 1
ATOM 831 C CA . HIS A 1 112 ? -95.763 -49.326 83.763 1.00 88.00 112 HIS A CA 1
ATOM 832 C C . HIS A 1 112 ? -97.126 -48.715 84.090 1.00 88.00 112 HIS A C 1
ATOM 834 O O . HIS A 1 112 ? -97.229 -47.533 84.406 1.00 88.00 112 HIS A O 1
ATOM 840 N N . ILE A 1 113 ? -98.164 -49.536 83.980 1.00 90.06 113 ILE A N 1
ATOM 841 C CA . ILE A 1 113 ? -99.562 -49.170 84.193 1.00 90.06 113 ILE A CA 1
ATOM 842 C C . ILE A 1 113 ? -99.980 -49.758 85.538 1.00 90.06 113 ILE A C 1
ATOM 844 O O . ILE A 1 113 ? -99.760 -50.947 85.782 1.00 90.06 113 ILE A O 1
ATOM 848 N N . MET A 1 114 ? -100.558 -48.932 86.409 1.00 88.00 114 MET A N 1
ATOM 849 C CA . MET A 1 114 ? -101.015 -49.344 87.737 1.00 88.00 114 MET A CA 1
ATOM 850 C C . MET A 1 114 ? -102.451 -48.883 87.983 1.00 88.00 114 MET A C 1
ATOM 852 O O . MET A 1 114 ? -102.851 -47.805 87.541 1.00 88.00 114 MET A O 1
ATOM 856 N N . ALA A 1 115 ? -103.225 -49.712 88.673 1.00 88.44 115 ALA A N 1
ATOM 857 C CA . ALA A 1 115 ? -104.576 -49.423 89.127 1.00 88.44 115 ALA A CA 1
ATOM 858 C C . ALA A 1 115 ? -104.838 -50.135 90.457 1.00 88.44 115 ALA A C 1
ATOM 860 O O . ALA A 1 115 ? -104.309 -51.217 90.699 1.00 88.44 115 ALA A O 1
ATOM 861 N N . HIS A 1 116 ? -105.682 -49.560 91.302 1.00 85.88 116 HIS A N 1
ATOM 862 C CA . HIS A 1 116 ? -106.077 -50.152 92.576 1.00 85.88 116 HIS A CA 1
ATOM 863 C C . HIS A 1 116 ? -107.585 -50.008 92.785 1.00 85.88 116 HIS A C 1
ATOM 865 O O . HIS A 1 116 ? -108.193 -49.047 92.311 1.00 85.88 116 HIS A O 1
ATOM 871 N N . ASP A 1 117 ? -108.199 -50.962 93.482 1.00 84.44 117 ASP A N 1
ATOM 872 C CA . ASP A 1 117 ? -109.604 -50.855 93.867 1.00 84.44 117 ASP A CA 1
ATOM 873 C C . ASP A 1 117 ? -109.739 -50.280 95.292 1.00 84.44 117 ASP A C 1
ATOM 875 O O . ASP A 1 117 ? -109.061 -50.780 96.198 1.00 84.44 117 ASP A O 1
ATOM 879 N N . PRO A 1 118 ? -110.571 -49.241 95.518 1.00 80.06 118 PRO A N 1
ATOM 880 C CA . PRO A 1 118 ? -110.776 -48.659 96.847 1.00 80.06 118 PRO A CA 1
ATOM 881 C C . PRO A 1 118 ? -111.329 -49.633 97.898 1.00 80.06 118 PRO A C 1
ATOM 883 O O . PRO A 1 118 ? -111.030 -49.459 99.078 1.00 80.06 118 PRO A O 1
ATOM 886 N N . ASP A 1 119 ? -112.087 -50.654 97.482 1.00 79.00 119 ASP A N 1
ATOM 887 C CA . ASP A 1 119 ? -112.720 -51.641 98.366 1.00 79.00 119 ASP A CA 1
ATOM 888 C C . ASP A 1 119 ? -111.845 -52.898 98.561 1.00 79.00 119 ASP A C 1
ATOM 890 O O . ASP A 1 119 ? -112.245 -53.843 99.247 1.00 79.00 119 ASP A O 1
ATOM 894 N N . GLY A 1 120 ? -110.647 -52.924 97.958 1.00 73.75 120 GLY A N 1
ATOM 895 C CA . GLY A 1 120 ? -109.647 -53.987 98.105 1.00 73.75 120 GLY A CA 1
ATOM 896 C C . GLY A 1 120 ? -109.818 -55.211 97.192 1.00 73.75 120 GLY A C 1
ATOM 897 O O . GLY A 1 120 ? -109.136 -56.216 97.414 1.00 73.75 120 GLY A O 1
ATOM 898 N N . ASP A 1 121 ? -110.697 -55.145 96.189 1.00 82.50 121 ASP A N 1
ATOM 899 C CA . ASP A 1 121 ? -110.954 -56.232 95.229 1.00 82.50 121 ASP A CA 1
ATOM 900 C C . ASP A 1 121 ? -109.817 -56.463 94.214 1.00 82.50 121 ASP A C 1
ATOM 902 O O . ASP A 1 121 ? -108.878 -55.667 94.091 1.00 82.50 121 ASP A O 1
ATOM 906 N N . SER A 1 122 ? -109.871 -57.583 93.476 1.00 81.94 122 SER A N 1
ATOM 907 C CA . SER A 1 122 ? -108.780 -57.971 92.577 1.00 81.94 122 SER A CA 1
ATOM 908 C C . SER A 1 122 ? -108.942 -57.387 91.168 1.00 81.94 122 SER A C 1
ATOM 910 O O . SER A 1 122 ? -109.898 -57.652 90.440 1.00 81.94 122 SER A O 1
ATOM 912 N N . VAL A 1 123 ? -107.971 -56.557 90.773 1.00 86.38 123 VAL A N 1
ATOM 913 C CA . VAL A 1 123 ? -108.017 -55.794 89.518 1.00 86.38 123 VAL A CA 1
ATOM 914 C C . VAL A 1 123 ? -107.326 -56.549 88.381 1.00 86.38 123 VAL A C 1
ATOM 916 O O . VAL A 1 123 ? -106.126 -56.829 88.446 1.00 86.38 123 VAL A O 1
ATOM 919 N N . THR A 1 124 ? -108.073 -56.815 87.307 1.00 86.31 124 THR A N 1
ATOM 920 C CA . THR A 1 124 ? -107.552 -57.286 86.008 1.00 86.31 124 THR A CA 1
ATOM 921 C C . THR A 1 124 ? -107.498 -56.123 85.018 1.00 86.31 124 THR A C 1
ATOM 923 O O . THR A 1 124 ? -108.430 -55.314 84.975 1.00 86.31 124 THR A O 1
ATOM 926 N N . MET A 1 125 ? -106.450 -56.035 84.195 1.00 88.44 125 MET A N 1
ATOM 927 C CA . MET A 1 125 ? -106.256 -54.932 83.247 1.00 88.44 125 MET A CA 1
ATOM 928 C C . MET A 1 125 ? -106.153 -55.380 81.788 1.00 88.44 125 MET A C 1
ATOM 930 O O . MET A 1 125 ? -105.593 -56.420 81.450 1.00 88.44 125 MET A O 1
ATOM 934 N N . MET A 1 126 ? -106.655 -54.538 80.885 1.00 84.56 126 MET A N 1
ATOM 935 C CA . MET A 1 126 ? -106.481 -54.701 79.443 1.00 84.56 126 MET A CA 1
ATOM 936 C C . MET A 1 126 ? -106.344 -53.351 78.738 1.00 84.56 126 MET A C 1
ATOM 938 O O . MET A 1 126 ? -106.820 -52.328 79.224 1.00 84.56 126 MET A O 1
ATOM 942 N N . TRP A 1 127 ? -105.726 -53.355 77.561 1.00 85.06 127 TRP A N 1
ATOM 943 C CA . TRP A 1 127 ? -105.591 -52.181 76.698 1.00 85.06 127 TRP A CA 1
ATOM 944 C C . TRP A 1 127 ? -106.408 -52.354 75.415 1.00 85.06 127 TRP A C 1
ATOM 946 O O . TRP A 1 127 ? -106.740 -53.477 75.027 1.00 85.06 127 TRP A O 1
ATOM 956 N N . TYR A 1 128 ? -106.730 -51.246 74.751 1.00 76.31 128 TYR A N 1
ATOM 957 C CA . TYR A 1 128 ? -107.366 -51.267 73.440 1.00 76.31 128 TYR A CA 1
ATOM 958 C C . TYR A 1 128 ? -106.892 -50.112 72.555 1.00 76.31 128 TYR A C 1
ATOM 960 O O . TYR A 1 128 ? -107.184 -48.944 72.815 1.00 76.31 128 TYR A O 1
ATOM 968 N N . TYR A 1 129 ? -106.248 -50.472 71.447 1.00 73.50 129 TYR A N 1
ATOM 969 C CA . TYR A 1 129 ? -106.160 -49.664 70.237 1.00 73.50 129 TYR A CA 1
ATOM 970 C C . TYR A 1 129 ? -106.335 -50.607 69.034 1.00 73.50 129 TYR A C 1
ATOM 972 O O . TYR A 1 129 ? -105.767 -51.699 69.056 1.00 73.50 129 TYR A O 1
ATOM 980 N N . PRO A 1 130 ? -107.136 -50.266 68.006 1.00 60.53 130 PRO A N 1
ATOM 981 C CA . PRO A 1 130 ? -107.511 -51.231 66.968 1.00 60.53 130 PRO A CA 1
ATOM 982 C C . PRO A 1 130 ? -106.352 -51.647 66.048 1.00 60.53 130 PRO A C 1
ATOM 984 O O . PRO A 1 130 ? -106.353 -52.774 65.562 1.00 60.53 130 PRO A O 1
ATOM 987 N N . THR A 1 131 ? -105.384 -50.756 65.813 1.00 65.31 131 THR A N 1
ATOM 988 C CA . THR A 1 131 ? -104.211 -50.975 64.946 1.00 65.31 131 THR A CA 1
ATOM 989 C C . THR A 1 131 ? -103.025 -50.140 65.442 1.00 65.31 131 THR A C 1
ATOM 991 O O . THR A 1 131 ? -102.759 -49.063 64.912 1.00 65.31 131 THR A O 1
ATOM 994 N N . LEU A 1 132 ? -102.353 -50.592 66.506 1.00 82.62 132 LEU A N 1
ATOM 995 C CA . LEU A 1 132 ? -101.051 -50.058 66.923 1.00 82.62 132 LEU A CA 1
ATOM 996 C C . LEU A 1 132 ? -100.035 -51.190 66.772 1.00 82.62 132 LEU A C 1
ATOM 998 O O . LEU A 1 132 ? -99.887 -52.031 67.659 1.00 82.62 132 LEU A O 1
ATOM 1002 N N . GLU A 1 133 ? -99.436 -51.275 65.588 1.00 78.25 133 GLU A N 1
ATOM 1003 C CA . GLU A 1 133 ? -98.403 -52.265 65.287 1.00 78.25 133 GLU A CA 1
ATOM 1004 C C . GLU A 1 133 ? -97.127 -51.944 66.089 1.00 78.25 133 GLU A C 1
ATOM 1006 O O . GLU A 1 133 ? -96.973 -50.835 66.594 1.00 78.25 133 GLU A O 1
ATOM 1011 N N . GLY A 1 134 ? -96.276 -52.936 66.358 1.00 78.94 134 GLY A N 1
ATOM 1012 C CA . GLY A 1 134 ? -95.128 -52.763 67.266 1.00 78.94 134 GLY A CA 1
ATOM 1013 C C . GLY A 1 134 ? -95.469 -52.578 68.760 1.00 78.94 134 GLY A C 1
ATOM 1014 O O . GLY A 1 134 ? -94.553 -52.516 69.582 1.00 78.94 134 GLY A O 1
ATOM 1015 N N . ALA A 1 135 ? -96.751 -52.523 69.152 1.00 87.00 135 ALA A N 1
ATOM 1016 C CA . ALA A 1 135 ? -97.181 -52.396 70.549 1.00 87.00 135 ALA A CA 1
ATOM 1017 C C . ALA A 1 135 ? -97.629 -53.720 71.196 1.00 87.00 135 ALA A C 1
ATOM 1019 O O . ALA A 1 135 ? -98.246 -54.587 70.576 1.00 87.00 135 ALA A O 1
ATOM 1020 N N . THR A 1 136 ? -97.351 -53.857 72.494 1.00 85.50 136 THR A N 1
ATOM 1021 C CA . THR A 1 136 ? -97.703 -55.009 73.334 1.00 85.50 136 THR A CA 1
ATOM 1022 C C . THR A 1 136 ? -98.085 -54.567 74.749 1.00 85.50 136 THR A C 1
ATOM 1024 O O . THR A 1 136 ? -97.652 -53.522 75.232 1.00 85.50 136 THR A O 1
ATOM 1027 N N . PHE A 1 137 ? -98.885 -55.382 75.439 1.00 89.12 137 PHE A N 1
ATOM 1028 C CA . PHE A 1 137 ? -99.233 -55.182 76.847 1.00 89.12 137 PHE A CA 1
ATOM 1029 C C . PHE A 1 137 ? -99.196 -56.512 77.592 1.00 89.12 137 PHE A C 1
ATOM 1031 O O . PHE A 1 137 ? -99.677 -57.525 77.081 1.00 89.12 137 PHE A O 1
ATOM 1038 N N . VAL A 1 138 ? -98.657 -56.494 78.808 1.00 86.50 138 VAL A N 1
ATOM 1039 C CA . VAL A 1 138 ? -98.611 -57.639 79.718 1.00 86.50 138 VAL A CA 1
ATOM 1040 C C . VAL A 1 138 ? -99.221 -57.215 81.049 1.00 86.50 138 VAL A C 1
ATOM 1042 O O . VAL A 1 138 ? -98.586 -56.502 81.827 1.00 86.50 138 VAL A O 1
ATOM 1045 N N . ASP A 1 139 ? -100.448 -57.661 81.315 1.00 86.69 139 ASP A N 1
ATOM 1046 C CA . ASP A 1 139 ? -101.015 -57.621 82.664 1.00 86.69 139 ASP A CA 1
ATOM 1047 C C . ASP A 1 139 ? -100.279 -58.647 83.541 1.00 86.69 139 ASP A C 1
ATOM 1049 O O . ASP A 1 139 ? -100.104 -59.802 83.146 1.00 86.69 139 ASP A O 1
ATOM 1053 N N . SER A 1 140 ? -99.812 -58.215 84.712 1.00 83.06 140 SER A N 1
ATOM 1054 C CA . SER A 1 140 ? -99.177 -59.074 85.720 1.00 83.06 140 SER A CA 1
ATOM 1055 C C . SER A 1 140 ? -100.140 -59.451 86.855 1.00 83.06 140 SER A C 1
ATOM 1057 O O . SER A 1 140 ? -99.764 -60.232 87.731 1.00 83.06 140 SER A O 1
ATOM 1059 N N . GLY A 1 141 ? -101.382 -58.956 86.810 1.00 77.56 141 GLY A N 1
ATOM 1060 C CA . GLY A 1 141 ? -102.430 -59.203 87.793 1.00 77.56 141 GLY A CA 1
ATOM 1061 C C . GLY A 1 141 ? -102.361 -58.267 88.999 1.00 77.56 141 GLY A C 1
ATOM 1062 O O . GLY A 1 141 ? -101.364 -57.580 89.228 1.00 77.56 141 GLY A O 1
ATOM 1063 N N . ASN A 1 142 ? -103.448 -58.245 89.777 1.00 78.06 142 ASN A N 1
ATOM 1064 C CA . ASN A 1 142 ? -103.637 -57.370 90.939 1.00 78.06 142 ASN A CA 1
ATOM 1065 C C . ASN A 1 142 ? -103.294 -55.898 90.635 1.00 78.06 142 ASN A C 1
ATOM 1067 O O . ASN A 1 142 ? -102.611 -55.237 91.414 1.00 78.06 142 ASN A O 1
ATOM 1071 N N . GLY A 1 143 ? -103.752 -55.406 89.481 1.00 81.56 143 GLY A N 1
ATOM 1072 C CA . GLY A 1 143 ? -103.640 -53.996 89.123 1.00 81.56 143 GLY A CA 1
ATOM 1073 C C . GLY A 1 143 ? -102.251 -53.513 88.696 1.00 81.56 143 GLY A C 1
ATOM 1074 O O . GLY A 1 143 ? -102.035 -52.307 88.665 1.00 81.56 143 GLY A O 1
ATOM 1075 N N . VAL A 1 144 ? -101.311 -54.395 88.329 1.00 86.94 144 VAL A N 1
ATOM 1076 C CA . VAL A 1 144 ? -99.998 -53.993 87.782 1.00 86.94 144 VAL A CA 1
ATOM 1077 C C . VAL A 1 144 ? -99.760 -54.613 86.406 1.00 86.94 144 VAL A C 1
ATOM 1079 O O . VAL A 1 144 ? -99.861 -55.824 86.235 1.00 86.94 144 VAL A O 1
ATOM 1082 N N . GLY A 1 145 ? -99.383 -53.796 85.422 1.00 87.88 145 GLY A N 1
ATOM 1083 C CA . GLY A 1 145 ? -99.074 -54.242 84.063 1.00 87.88 145 GLY A CA 1
ATOM 1084 C C . GLY A 1 145 ? -98.002 -53.392 83.384 1.00 87.88 145 GLY A C 1
ATOM 1085 O O . GLY A 1 145 ? -97.592 -52.346 83.887 1.00 87.88 145 GLY A O 1
ATOM 1086 N N . SER A 1 146 ? -97.533 -53.841 82.222 1.00 89.00 146 SER A N 1
ATOM 1087 C CA . SER A 1 146 ? -96.535 -53.124 81.425 1.00 89.00 146 SER A CA 1
ATOM 1088 C C . SER A 1 146 ? -96.971 -53.024 79.971 1.00 89.00 146 SER A C 1
ATOM 1090 O O . SER A 1 146 ? -97.270 -54.034 79.336 1.00 89.00 146 SER A O 1
ATOM 1092 N N . PHE A 1 147 ? -96.979 -51.804 79.450 1.00 90.56 147 PHE A N 1
ATOM 1093 C CA . PHE A 1 147 ? -97.150 -51.486 78.040 1.00 90.56 147 PHE A CA 1
ATOM 1094 C C . PHE A 1 147 ? -95.779 -51.239 77.403 1.00 90.56 147 PHE A C 1
ATOM 1096 O O . PHE A 1 147 ? -94.940 -50.573 78.006 1.00 90.56 147 PHE A O 1
ATOM 1103 N N . THR A 1 148 ? -95.559 -51.751 76.194 1.00 88.62 148 THR A N 1
ATOM 1104 C CA . THR A 1 148 ? -94.329 -51.535 75.419 1.00 88.62 148 THR A CA 1
ATOM 1105 C C . THR A 1 148 ? -94.692 -51.254 73.968 1.00 88.62 148 THR A C 1
ATOM 1107 O O . THR A 1 148 ? -95.477 -52.004 73.393 1.00 88.62 148 THR A O 1
ATOM 1110 N N . TYR A 1 149 ? -94.110 -50.219 73.366 1.00 90.56 149 TYR A N 1
ATOM 1111 C CA . TYR A 1 149 ? -94.356 -49.821 71.978 1.00 90.56 149 TYR A CA 1
ATOM 1112 C C . TYR A 1 149 ? -93.059 -49.391 71.295 1.00 90.56 149 TYR A C 1
ATOM 1114 O O . TYR A 1 149 ? -92.288 -48.617 71.860 1.00 90.56 149 TYR A O 1
ATOM 1122 N N . VAL A 1 150 ? -92.846 -49.901 70.082 1.00 89.38 150 VAL A N 1
ATOM 1123 C CA . VAL A 1 150 ? -91.777 -49.479 69.171 1.00 89.38 150 VAL A CA 1
ATOM 1124 C C . VAL A 1 150 ? -92.435 -48.962 67.884 1.00 89.38 150 VAL A C 1
ATOM 1126 O O . VAL A 1 150 ? -92.857 -49.790 67.075 1.00 89.38 150 VAL A O 1
ATOM 1129 N N . PRO A 1 151 ? -92.600 -47.638 67.704 1.00 86.81 151 PRO A N 1
ATOM 1130 C CA . PRO A 1 151 ? -92.969 -47.058 66.411 1.00 86.81 151 PRO A CA 1
ATOM 1131 C C . PRO A 1 151 ? -91.907 -47.340 65.336 1.00 86.81 151 PRO A C 1
ATOM 1133 O O . PRO A 1 151 ? -90.708 -47.293 65.614 1.00 86.81 151 PRO A O 1
ATOM 1136 N N . ASP A 1 152 ? -92.348 -47.582 64.104 1.00 82.12 152 ASP A N 1
ATOM 1137 C CA . ASP A 1 152 ? -91.513 -47.524 62.897 1.00 82.12 152 ASP A CA 1
ATOM 1138 C C . ASP A 1 152 ? -91.467 -46.097 62.315 1.00 82.12 152 ASP A C 1
ATOM 1140 O O . ASP A 1 152 ? -92.160 -45.216 62.811 1.00 82.12 152 ASP A O 1
ATOM 1144 N N . TYR A 1 153 ? -90.670 -45.868 61.265 1.00 82.31 153 TYR A N 1
ATOM 1145 C CA . TYR A 1 153 ? -90.555 -44.578 60.551 1.00 82.31 153 TYR A CA 1
ATOM 1146 C C . TYR A 1 153 ? -91.728 -44.311 59.581 1.00 82.31 153 TYR A C 1
ATOM 1148 O O . TYR A 1 153 ? -91.543 -43.863 58.457 1.00 82.31 153 TYR A O 1
ATOM 1156 N N . TYR A 1 154 ? -92.935 -44.705 59.989 1.00 79.56 154 TYR A N 1
ATOM 1157 C CA . TYR A 1 154 ? -94.222 -44.371 59.361 1.00 79.56 154 TYR A CA 1
ATOM 1158 C C . TYR A 1 154 ? -95.299 -44.127 60.444 1.00 79.56 154 TYR A C 1
ATOM 1160 O O . TYR A 1 154 ? -96.504 -44.070 60.166 1.00 79.56 154 TYR A O 1
ATOM 1168 N N . SER A 1 155 ? -94.885 -44.042 61.712 1.00 79.69 155 SER A N 1
ATOM 1169 C CA . SER A 1 155 ? -95.741 -44.041 62.895 1.00 79.69 155 SER A CA 1
ATOM 1170 C C . SER A 1 155 ? -95.853 -42.668 63.560 1.00 79.69 155 SER A C 1
ATOM 1172 O O . SER A 1 155 ? -96.491 -42.576 64.610 1.00 79.69 155 SER A O 1
ATOM 1174 N N . ALA A 1 156 ? -95.341 -41.604 62.947 1.00 81.25 156 ALA A N 1
ATOM 1175 C CA . ALA A 1 156 ? -95.373 -40.227 63.427 1.00 81.25 156 ALA A CA 1
ATOM 1176 C C . ALA A 1 156 ? -96.758 -39.728 63.900 1.00 81.25 156 ALA A C 1
ATOM 1178 O O . ALA A 1 156 ? -97.834 -40.225 63.526 1.00 81.25 156 ALA A O 1
ATOM 1179 N N . GLY A 1 157 ? -96.742 -38.722 64.774 1.00 81.75 157 GLY A N 1
ATOM 1180 C CA . GLY A 1 157 ? -97.937 -38.087 65.326 1.00 81.75 157 GLY A CA 1
ATOM 1181 C C . GLY A 1 157 ? -98.584 -38.844 66.494 1.00 81.75 157 GLY A C 1
ATOM 1182 O O . GLY A 1 157 ? -98.035 -39.780 67.074 1.00 81.75 157 GLY A O 1
ATOM 1183 N N . VAL A 1 158 ? -99.774 -38.394 66.903 1.00 85.31 158 VAL A N 1
ATOM 1184 C CA . VAL A 1 158 ? -100.378 -38.795 68.187 1.00 85.31 158 VAL A CA 1
ATOM 1185 C C . VAL A 1 158 ? -101.237 -40.059 68.065 1.00 85.31 158 VAL A C 1
ATOM 1187 O O . VAL A 1 158 ? -102.223 -40.086 67.325 1.00 85.31 158 VAL A O 1
ATOM 1190 N N . LYS A 1 159 ? -100.915 -41.093 68.852 1.00 86.31 159 LYS A N 1
ATOM 1191 C CA . LYS A 1 159 ? -101.694 -42.333 68.995 1.00 86.31 159 LYS A CA 1
ATOM 1192 C C . LYS A 1 159 ? -102.321 -42.393 70.399 1.00 86.31 159 LYS A C 1
ATOM 1194 O O . LYS A 1 159 ? -101.611 -42.450 71.397 1.00 86.31 159 LYS A O 1
ATOM 1199 N N . ASN A 1 160 ? -103.652 -42.378 70.498 1.00 85.81 160 ASN A N 1
ATOM 1200 C CA . ASN A 1 160 ? -104.368 -42.315 71.786 1.00 85.81 160 ASN A CA 1
ATOM 1201 C C . ASN A 1 160 ? -104.744 -43.709 72.306 1.00 85.81 160 ASN A C 1
ATOM 1203 O O . ASN A 1 160 ? -105.713 -44.294 71.824 1.00 85.81 160 ASN A O 1
ATOM 1207 N N . VAL A 1 161 ? -104.011 -44.230 73.291 1.00 88.25 161 VAL A N 1
ATOM 1208 C CA . VAL A 1 161 ? -104.229 -45.566 73.864 1.00 88.25 161 VAL A CA 1
ATOM 1209 C C . VAL A 1 161 ? -105.180 -45.503 75.062 1.00 88.25 161 VAL A C 1
ATOM 1211 O O . VAL A 1 161 ? -104.975 -44.711 75.979 1.00 88.25 161 VAL A O 1
ATOM 1214 N N . THR A 1 162 ? -106.191 -46.379 75.093 1.00 87.12 162 THR A N 1
ATOM 1215 C CA . THR A 1 162 ? -107.068 -46.558 76.262 1.00 87.12 162 THR A CA 1
ATOM 1216 C C . THR A 1 162 ? -106.725 -47.841 77.022 1.00 87.12 162 THR A C 1
ATOM 1218 O O . THR A 1 162 ? -106.618 -48.916 76.424 1.00 87.12 162 THR A O 1
ATOM 1221 N N . PHE A 1 163 ? -106.664 -47.748 78.350 1.00 89.31 163 PHE A N 1
ATOM 1222 C CA . PHE A 1 163 ? -106.600 -48.871 79.285 1.00 89.31 163 PHE A CA 1
ATOM 1223 C C . PHE A 1 163 ? -107.910 -49.006 80.077 1.00 89.31 163 PHE A C 1
ATOM 1225 O O . PHE A 1 163 ? -108.585 -48.020 80.381 1.00 89.31 163 PHE A O 1
ATOM 1232 N N . TYR A 1 164 ? -108.259 -50.241 80.430 1.00 89.12 164 TYR A N 1
ATOM 1233 C CA . TYR A 1 164 ? -109.428 -50.603 81.229 1.00 89.12 164 TYR A CA 1
ATOM 1234 C C . TYR A 1 164 ? -108.995 -51.500 82.392 1.00 89.12 164 TYR A C 1
ATOM 1236 O O . TYR A 1 164 ? -108.257 -52.462 82.179 1.00 89.12 164 TYR A O 1
ATOM 1244 N N . ALA A 1 165 ? -109.457 -51.186 83.600 1.00 88.75 165 ALA A N 1
ATOM 1245 C CA . ALA A 1 165 ? -109.170 -51.912 84.836 1.00 88.75 165 ALA A CA 1
ATOM 1246 C C . ALA A 1 165 ? -110.494 -52.338 85.476 1.00 88.75 165 ALA A C 1
ATOM 1248 O O . ALA A 1 165 ? -111.387 -51.510 85.631 1.00 88.75 165 ALA A O 1
ATOM 1249 N N . ARG A 1 166 ? -110.651 -53.619 85.807 1.00 89.00 166 ARG A N 1
ATOM 1250 C CA . ARG A 1 166 ? -111.936 -54.208 86.212 1.00 89.00 166 ARG A CA 1
ATOM 1251 C C . ARG A 1 166 ? -111.784 -55.083 87.451 1.00 89.00 166 ARG A C 1
ATOM 1253 O O . ARG A 1 166 ? -110.865 -55.899 87.494 1.00 89.00 166 ARG A O 1
ATOM 1260 N N . ASP A 1 167 ? -112.693 -54.896 88.404 1.00 85.81 167 ASP A N 1
ATOM 1261 C CA . ASP A 1 167 ? -112.818 -55.694 89.625 1.00 85.81 167 ASP A CA 1
ATOM 1262 C C . ASP A 1 167 ? -113.535 -57.034 89.370 1.00 85.81 167 ASP A C 1
ATOM 1264 O O . ASP A 1 167 ? -114.053 -57.306 88.275 1.00 85.81 167 ASP A O 1
ATOM 1268 N N . ASP A 1 168 ? -113.539 -57.887 90.394 1.00 84.06 168 ASP A N 1
ATOM 1269 C CA . ASP A 1 168 ? -114.090 -59.239 90.378 1.00 84.06 168 ASP A CA 1
ATOM 1270 C C . ASP A 1 168 ? -115.366 -59.434 91.224 1.00 84.06 168 ASP A C 1
ATOM 1272 O O . ASP A 1 168 ? -115.820 -60.575 91.378 1.00 84.06 168 ASP A O 1
ATOM 1276 N N . ARG A 1 169 ? -116.002 -58.354 91.713 1.00 82.19 169 ARG A N 1
ATOM 1277 C CA . ARG A 1 169 ? -117.286 -58.427 92.443 1.00 82.19 169 ARG A CA 1
ATOM 1278 C C . ARG A 1 169 ? -118.485 -58.530 91.479 1.00 82.19 169 ARG A C 1
ATOM 1280 O O . ARG A 1 169 ? -118.326 -58.641 90.266 1.00 82.19 169 ARG A O 1
ATOM 1287 N N . ASP A 1 170 ? -119.715 -58.583 92.001 1.00 77.38 170 ASP A N 1
ATOM 1288 C CA . ASP A 1 170 ? -120.944 -58.706 91.190 1.00 77.38 170 ASP A CA 1
ATOM 1289 C C . ASP A 1 170 ? -122.013 -57.680 91.625 1.00 77.38 170 ASP A C 1
ATOM 1291 O O . ASP A 1 170 ? -122.475 -57.751 92.769 1.00 77.38 170 ASP A O 1
ATOM 1295 N N . PRO A 1 171 ? -122.446 -56.742 90.753 1.00 77.00 171 PRO A N 1
ATOM 1296 C CA . PRO A 1 171 ? -121.990 -56.527 89.376 1.00 77.00 171 PRO A CA 1
ATOM 1297 C C . PRO A 1 171 ? -120.613 -55.839 89.325 1.00 77.00 171 PRO A C 1
ATOM 1299 O O . PRO A 1 171 ? -120.452 -54.803 89.969 1.00 77.00 171 PRO A O 1
ATOM 1302 N N . PRO A 1 172 ? -119.653 -56.338 88.523 1.00 81.88 172 PRO A N 1
ATOM 1303 C CA . PRO A 1 172 ? -118.315 -55.763 88.478 1.00 81.88 172 PRO A CA 1
ATOM 1304 C C . PRO A 1 172 ? -118.309 -54.437 87.730 1.00 81.88 172 PRO A C 1
ATOM 1306 O O . PRO A 1 172 ? -118.938 -54.305 86.669 1.00 81.88 172 PRO A O 1
ATOM 1309 N N . LEU A 1 173 ? -117.564 -53.472 88.253 1.00 88.50 173 LEU A N 1
ATOM 1310 C CA . LEU A 1 173 ? -117.378 -52.157 87.660 1.00 88.50 173 LEU A CA 1
ATOM 1311 C C . LEU A 1 173 ? -116.063 -52.118 86.861 1.00 88.50 173 LEU A C 1
ATOM 1313 O O . LEU A 1 173 ? -115.404 -53.132 86.622 1.00 88.50 173 LEU A O 1
ATOM 1317 N N . THR A 1 174 ? -115.745 -50.979 86.245 1.00 88.00 174 THR A N 1
ATOM 1318 C CA . THR A 1 174 ? -114.572 -50.865 85.363 1.00 88.00 174 THR A CA 1
ATOM 1319 C C . THR A 1 174 ? -114.094 -49.421 85.288 1.00 88.00 174 THR A C 1
ATOM 1321 O O . THR A 1 174 ? -114.798 -48.553 84.767 1.00 88.00 174 THR A O 1
ATOM 1324 N N . GLY A 1 175 ? -112.878 -49.1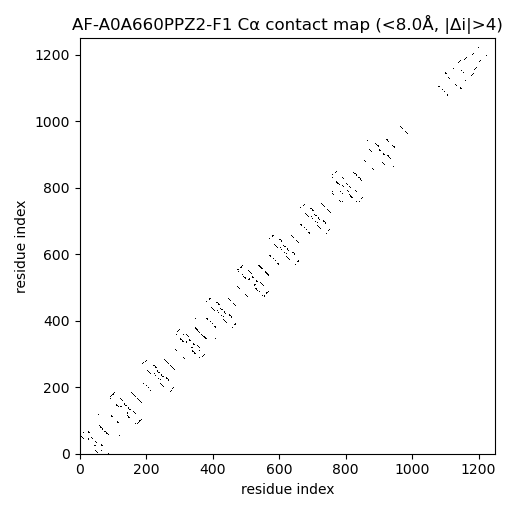80 85.768 1.00 87.94 175 GLY A N 1
ATOM 1325 C CA . GLY A 1 175 ? -112.123 -47.961 85.522 1.00 87.94 175 GLY A CA 1
ATOM 1326 C C . GLY A 1 175 ? -111.609 -47.887 84.088 1.00 87.94 175 GLY A C 1
ATOM 1327 O O . GLY A 1 175 ? -111.345 -48.902 83.438 1.00 87.94 175 GLY A O 1
ATOM 1328 N N . ARG A 1 176 ? -111.435 -46.662 83.592 1.00 89.50 176 ARG A N 1
ATOM 1329 C CA . ARG A 1 176 ? -110.902 -46.371 82.258 1.00 89.50 176 ARG A CA 1
ATOM 1330 C C . ARG A 1 176 ? -109.876 -45.248 82.354 1.00 89.50 176 ARG A C 1
ATOM 1332 O O . ARG A 1 176 ? -110.207 -44.175 82.850 1.00 89.50 176 ARG A O 1
ATOM 1339 N N . GLY A 1 177 ? -108.675 -45.487 81.843 1.00 87.94 177 GLY A N 1
ATOM 1340 C CA . GLY A 1 177 ? -107.615 -44.492 81.697 1.00 87.94 177 GLY A CA 1
ATOM 1341 C C . GLY A 1 177 ? -107.272 -44.288 80.223 1.00 87.94 177 GLY A C 1
ATOM 1342 O O . GLY A 1 177 ? -107.320 -45.237 79.445 1.00 87.94 177 GLY A O 1
ATOM 1343 N N . ASP A 1 178 ? -106.932 -43.062 79.838 1.00 86.62 178 ASP A N 1
ATOM 1344 C CA . ASP A 1 178 ? -106.366 -42.749 78.522 1.00 86.62 178 ASP A CA 1
ATOM 1345 C C . ASP A 1 178 ? -104.919 -42.282 78.677 1.00 86.62 178 ASP A C 1
ATOM 1347 O O . ASP A 1 178 ? -104.548 -41.722 79.708 1.00 86.62 178 ASP A O 1
ATOM 1351 N N . MET A 1 179 ? -104.127 -42.511 77.635 1.00 88.31 179 MET A N 1
ATOM 1352 C CA . MET A 1 179 ? -102.755 -42.042 77.502 1.00 88.31 179 MET A CA 1
ATOM 1353 C C . MET A 1 179 ? -102.500 -41.730 76.025 1.00 88.31 179 MET A C 1
ATOM 1355 O O . MET A 1 179 ? -102.519 -42.631 75.181 1.00 88.31 179 MET A O 1
ATOM 1359 N N . ALA A 1 180 ? -102.271 -40.463 75.691 1.00 86.75 180 ALA A N 1
ATOM 1360 C CA . ALA A 1 180 ? -101.760 -40.104 74.378 1.00 86.75 180 ALA A CA 1
ATOM 1361 C C . ALA A 1 180 ? -100.277 -40.486 74.293 1.00 86.75 180 ALA A C 1
ATOM 1363 O O . ALA A 1 180 ? -99.501 -40.223 75.209 1.00 86.75 180 ALA A O 1
ATOM 1364 N N . ILE A 1 181 ? -99.877 -41.100 73.184 1.00 88.69 181 ILE A N 1
ATOM 1365 C CA . ILE A 1 181 ? -98.477 -41.307 72.826 1.00 88.69 181 ILE A CA 1
ATOM 1366 C C . ILE A 1 181 ? -98.201 -40.398 71.639 1.00 88.69 181 ILE A C 1
ATOM 1368 O O . ILE A 1 181 ? -98.702 -40.641 70.542 1.00 88.69 181 ILE A O 1
ATOM 1372 N N . THR A 1 182 ? -97.425 -39.341 71.851 1.00 87.38 182 THR A N 1
ATOM 1373 C CA . THR A 1 182 ? -96.914 -38.527 70.746 1.00 87.38 182 THR A CA 1
ATOM 1374 C C . THR A 1 182 ? -95.684 -39.222 70.189 1.00 87.38 182 THR A C 1
ATOM 1376 O O . THR A 1 182 ? -94.643 -39.251 70.848 1.00 87.38 182 THR A O 1
ATOM 1379 N N . VAL A 1 183 ? -95.807 -39.796 68.995 1.00 87.19 183 VAL A N 1
ATOM 1380 C CA . VAL A 1 183 ? -94.643 -40.250 68.240 1.00 87.19 183 VAL A CA 1
ATOM 1381 C C . VAL A 1 183 ? -94.014 -39.017 67.597 1.00 87.19 183 VAL A C 1
ATOM 1383 O O . VAL A 1 183 ? -94.652 -38.341 66.787 1.00 87.19 183 VAL A O 1
ATOM 1386 N N . ILE A 1 184 ? -92.798 -38.687 68.024 1.00 82.94 184 ILE A N 1
ATOM 1387 C CA . ILE A 1 184 ? -91.957 -37.689 67.370 1.00 82.94 184 ILE A CA 1
ATOM 1388 C C . ILE A 1 184 ? -91.356 -38.353 66.138 1.00 82.94 184 ILE A C 1
ATOM 1390 O O . ILE A 1 184 ? -90.648 -39.353 66.263 1.00 82.94 184 ILE A O 1
ATOM 1394 N N . ASP A 1 185 ? -91.664 -37.764 64.990 1.00 80.25 185 ASP A N 1
ATOM 1395 C CA . ASP A 1 185 ? -91.049 -38.057 63.702 1.00 80.25 185 ASP A CA 1
ATOM 1396 C C . ASP A 1 185 ? -89.513 -37.999 63.783 1.00 80.25 185 ASP A C 1
ATOM 1398 O O . ASP A 1 185 ? -88.954 -37.160 64.505 1.00 80.25 185 ASP A O 1
ATOM 1402 N N . VAL A 1 186 ? -88.829 -38.911 63.091 1.00 82.81 186 VAL A N 1
ATOM 1403 C CA . VAL A 1 186 ? -87.364 -38.915 63.009 1.00 82.81 186 VAL A CA 1
ATOM 1404 C C . VAL A 1 186 ? -86.925 -39.034 61.558 1.00 82.81 186 VAL A C 1
ATOM 1406 O O . VAL A 1 186 ? -86.752 -40.153 61.067 1.00 82.81 186 VAL A O 1
ATOM 1409 N N . ASN A 1 187 ? -86.647 -37.875 60.948 1.00 82.88 187 ASN A N 1
ATOM 1410 C CA . ASN A 1 187 ? -86.055 -37.728 59.616 1.00 82.88 187 ASN A CA 1
ATOM 1411 C C . ASN A 1 187 ? -85.124 -38.897 59.244 1.00 82.88 187 ASN A C 1
ATOM 1413 O O . ASN A 1 187 ? -84.184 -39.224 59.983 1.00 82.88 187 ASN A O 1
ATOM 1417 N N . GLN A 1 188 ? -85.404 -39.514 58.101 1.00 84.00 188 GLN A N 1
ATOM 1418 C CA . GLN A 1 188 ? -84.612 -40.572 57.479 1.00 84.00 188 GLN A CA 1
ATOM 1419 C C . GLN A 1 188 ? -83.880 -39.994 56.257 1.00 84.00 188 GLN A C 1
ATOM 1421 O O . GLN A 1 188 ? -84.211 -38.908 55.804 1.00 84.00 188 GLN A O 1
ATOM 1426 N N . PRO A 1 189 ? -82.829 -40.644 55.729 1.00 82.75 189 PRO A N 1
ATOM 1427 C CA . PRO A 1 189 ? -82.284 -40.210 54.452 1.00 82.75 189 PRO A CA 1
ATOM 1428 C C . PRO A 1 189 ? -83.291 -40.509 53.322 1.00 82.75 189 PRO A C 1
ATOM 1430 O O . PRO A 1 189 ? -83.798 -41.638 53.273 1.00 82.75 189 PRO A O 1
ATOM 1433 N N . PRO A 1 190 ? -83.488 -39.587 52.357 1.00 87.94 190 PRO A N 1
ATOM 1434 C CA . PRO A 1 190 ? -84.210 -39.895 51.122 1.00 87.94 190 PRO A CA 1
ATOM 1435 C C . PRO A 1 190 ? -83.493 -41.017 50.366 1.00 87.94 190 PRO A C 1
ATOM 1437 O O . PRO A 1 190 ? -82.313 -41.248 50.593 1.00 87.94 190 PRO A O 1
ATOM 1440 N N . VAL A 1 191 ? -84.157 -41.693 49.428 1.00 89.12 191 VAL A N 1
ATOM 1441 C CA . VAL A 1 191 ? -83.565 -42.808 48.663 1.00 89.12 191 VAL A CA 1
ATOM 1442 C C . VAL A 1 191 ? -83.434 -42.440 47.188 1.00 89.12 191 VAL A C 1
ATOM 1444 O O . VAL A 1 191 ? -84.416 -42.009 46.581 1.00 89.12 191 VAL A O 1
ATOM 1447 N N . ILE A 1 192 ? -82.254 -42.647 46.590 1.00 90.56 192 ILE A N 1
ATOM 1448 C CA . ILE A 1 192 ? -82.040 -42.496 45.139 1.00 90.56 192 ILE A CA 1
ATOM 1449 C C . ILE A 1 192 ? -82.290 -43.835 44.425 1.00 90.56 192 ILE A C 1
ATOM 1451 O O . ILE A 1 192 ? -81.779 -44.878 44.839 1.00 90.56 192 ILE A O 1
ATOM 1455 N N . ASP A 1 193 ? -83.026 -43.826 43.310 1.00 89.56 193 ASP A N 1
ATOM 1456 C CA . ASP A 1 193 ? -83.134 -45.004 42.439 1.00 89.56 193 ASP A CA 1
ATOM 1457 C C . ASP A 1 193 ? -81.768 -45.348 41.822 1.00 89.56 193 ASP A C 1
ATOM 1459 O O . ASP A 1 193 ? -81.110 -44.495 41.224 1.00 89.56 193 ASP A O 1
ATOM 1463 N N . SER A 1 194 ? -81.330 -46.610 41.932 1.00 86.75 194 SER A N 1
ATOM 1464 C CA . SER A 1 194 ? -79.978 -46.994 41.496 1.00 86.75 194 SER A CA 1
ATOM 1465 C C . SER A 1 194 ? -79.776 -46.791 39.993 1.00 86.75 194 SER A C 1
ATOM 1467 O O . SER A 1 194 ? -80.405 -47.430 39.145 1.00 86.75 194 SER A O 1
ATOM 1469 N N . ILE A 1 195 ? -78.837 -45.902 39.681 1.00 88.94 195 ILE A N 1
ATOM 1470 C CA . ILE A 1 195 ? -78.497 -45.486 38.323 1.00 88.94 195 ILE A CA 1
ATOM 1471 C C . ILE A 1 195 ? -77.544 -46.508 37.693 1.00 88.94 195 ILE A C 1
ATOM 1473 O O . ILE A 1 195 ? -77.681 -46.851 36.514 1.00 88.94 195 ILE A O 1
ATOM 1477 N N . GLY A 1 196 ? -76.562 -46.981 38.471 1.00 87.38 196 GLY A N 1
ATOM 1478 C CA . GLY A 1 196 ? -75.452 -47.821 38.018 1.00 87.38 196 GLY A CA 1
ATOM 1479 C C . GLY A 1 196 ? -74.484 -47.134 37.041 1.00 87.38 196 GLY A C 1
ATOM 1480 O O . GLY A 1 196 ? -74.767 -46.076 36.477 1.00 87.38 196 GLY A O 1
ATOM 1481 N N . ASP A 1 197 ? -73.337 -47.770 36.796 1.00 90.88 197 ASP A N 1
ATOM 1482 C CA . ASP A 1 197 ? -72.294 -47.279 35.882 1.00 90.88 197 ASP A CA 1
ATOM 1483 C C . ASP A 1 197 ? -72.806 -46.963 34.463 1.00 90.88 197 ASP A C 1
ATOM 1485 O O . ASP A 1 197 ? -73.786 -47.546 33.974 1.00 90.88 197 ASP A O 1
ATOM 1489 N N . LYS A 1 198 ? -72.110 -46.050 33.777 1.00 90.94 198 LYS A N 1
ATOM 1490 C CA . LYS A 1 198 ? -72.364 -45.679 32.380 1.00 90.94 198 LYS A CA 1
ATOM 1491 C C . LYS A 1 198 ? -71.070 -45.671 31.576 1.00 90.94 198 LYS A C 1
ATOM 1493 O O . LYS A 1 198 ? -69.988 -45.415 32.100 1.00 90.94 198 LYS A O 1
ATOM 1498 N N . MET A 1 199 ? -71.212 -45.926 30.283 1.00 89.06 199 MET A N 1
ATOM 1499 C CA . MET A 1 199 ? -70.179 -45.662 29.291 1.00 89.06 199 MET A CA 1
ATOM 1500 C C . MET A 1 199 ? -70.790 -44.785 28.207 1.00 89.06 199 MET A C 1
ATOM 1502 O O . MET A 1 199 ? -71.958 -44.969 27.858 1.00 89.06 199 MET A O 1
ATOM 1506 N N . VAL A 1 200 ? -70.007 -43.842 27.710 1.00 89.75 200 VAL A N 1
ATOM 1507 C CA . VAL A 1 200 ? -70.333 -42.990 26.567 1.00 89.75 200 VAL A CA 1
ATOM 1508 C C . VAL A 1 200 ? -69.036 -42.770 25.799 1.00 89.75 200 VAL A C 1
ATOM 1510 O O . VAL A 1 200 ? -67.964 -42.821 26.398 1.00 89.75 200 VAL A O 1
ATOM 1513 N N . ASN A 1 201 ? -69.114 -42.561 24.495 1.00 86.44 201 ASN A N 1
ATOM 1514 C CA . ASN A 1 201 ? -67.977 -42.058 23.739 1.00 86.44 201 ASN A CA 1
ATOM 1515 C C . ASN A 1 201 ? -67.871 -40.544 23.956 1.00 86.44 201 ASN A C 1
ATOM 1517 O O . ASN A 1 201 ? -68.876 -39.881 24.212 1.00 86.44 201 ASN A O 1
ATOM 1521 N N . GLU A 1 202 ? -66.685 -39.975 23.827 1.00 84.19 202 GLU A N 1
ATOM 1522 C CA . GLU A 1 202 ? -66.579 -38.532 23.595 1.00 84.19 202 GLU A CA 1
ATOM 1523 C C . GLU A 1 202 ? -67.208 -38.123 22.250 1.00 84.19 202 GLU A C 1
ATOM 1525 O O . GLU A 1 202 ? -67.390 -38.940 21.345 1.00 84.19 202 GLU A O 1
ATOM 1530 N N . GLY A 1 203 ? -67.688 -36.881 22.168 1.00 82.06 203 GLY A N 1
ATOM 1531 C CA . GLY A 1 203 ? -68.559 -36.398 21.092 1.00 82.06 203 GLY A CA 1
ATOM 1532 C C . GLY A 1 203 ? -70.034 -36.827 21.208 1.00 82.06 203 GLY A C 1
ATOM 1533 O O . GLY A 1 203 ? -70.916 -36.075 20.785 1.00 82.06 203 GLY A O 1
ATOM 1534 N N . ASP A 1 204 ? -70.333 -37.982 21.812 1.00 86.44 204 ASP A N 1
ATOM 1535 C CA . ASP A 1 204 ? -71.703 -38.446 22.076 1.00 86.44 204 ASP A CA 1
ATOM 1536 C C . ASP A 1 204 ? -72.310 -37.796 23.338 1.00 86.44 204 ASP A C 1
ATOM 1538 O O . ASP A 1 204 ? -71.627 -37.480 24.310 1.00 86.44 204 ASP A O 1
ATOM 1542 N N . THR A 1 205 ? -73.637 -37.614 23.363 1.00 88.50 205 THR A N 1
ATOM 1543 C CA . THR A 1 205 ? -74.349 -37.061 24.535 1.00 88.50 205 THR A CA 1
ATOM 1544 C C . THR A 1 205 ? -74.959 -38.159 25.403 1.00 88.50 205 THR A C 1
ATOM 1546 O O . THR A 1 205 ? -75.902 -38.841 24.997 1.00 88.50 205 THR A O 1
ATOM 1549 N N . LEU A 1 206 ? -74.488 -38.270 26.645 1.00 90.62 206 LEU A N 1
ATOM 1550 C CA . LEU A 1 206 ? -75.097 -39.080 27.694 1.00 90.62 206 LEU A CA 1
ATOM 1551 C C . LEU A 1 206 ? -76.160 -38.267 28.444 1.00 90.62 206 LEU A C 1
ATOM 1553 O O . LEU A 1 206 ? -75.888 -37.176 28.943 1.00 90.62 206 LEU A O 1
ATOM 1557 N N . VAL A 1 207 ? -77.359 -38.833 28.589 1.00 91.06 207 VAL A N 1
ATOM 1558 C CA . VAL A 1 207 ? -78.403 -38.309 29.481 1.00 91.06 207 VAL A CA 1
ATOM 1559 C C . VAL A 1 207 ? -78.690 -39.346 30.561 1.00 91.06 207 VAL A C 1
ATOM 1561 O O . VAL A 1 207 ? -78.915 -40.520 30.264 1.00 91.06 207 VAL A O 1
ATOM 1564 N N . ILE A 1 208 ? -78.677 -38.907 31.817 1.00 91.69 208 ILE A N 1
ATOM 1565 C CA . ILE A 1 208 ? -79.078 -39.683 32.988 1.00 91.69 208 ILE A CA 1
ATOM 1566 C C . ILE A 1 208 ? -80.204 -38.909 33.671 1.00 91.69 208 ILE A C 1
ATOM 1568 O O . ILE A 1 208 ? -79.986 -37.824 34.209 1.00 91.69 208 ILE A O 1
ATOM 1572 N N . HIS A 1 209 ? -81.400 -39.488 33.671 1.00 91.50 209 HIS A N 1
ATOM 1573 C CA . HIS A 1 209 ? -82.499 -39.015 34.505 1.00 91.50 209 HIS A CA 1
ATOM 1574 C C . HIS A 1 209 ? -82.320 -39.602 35.907 1.00 91.50 209 HIS A C 1
ATOM 1576 O O . HIS A 1 209 ? -82.226 -40.822 36.057 1.00 91.50 209 HIS A O 1
ATOM 1582 N N . VAL A 1 210 ? -82.241 -38.737 36.913 1.00 91.19 210 VAL A N 1
ATOM 1583 C CA . VAL A 1 210 ? -82.142 -39.093 38.330 1.00 91.19 210 VAL A CA 1
ATOM 1584 C C . VAL A 1 210 ? -83.519 -38.938 38.961 1.00 91.19 210 VAL A C 1
ATOM 1586 O O . VAL A 1 210 ? -84.226 -37.966 38.695 1.00 91.19 210 VAL A O 1
ATOM 1589 N N . HIS A 1 211 ? -83.893 -39.903 39.791 1.00 91.31 211 HIS A N 1
ATOM 1590 C CA . HIS A 1 211 ? -85.137 -39.912 40.549 1.00 91.31 211 HIS A CA 1
ATOM 1591 C C . HIS A 1 211 ? -84.814 -40.336 41.983 1.00 91.31 211 HIS A C 1
ATOM 1593 O O . HIS A 1 211 ? -84.055 -41.286 42.199 1.00 91.31 211 HIS A O 1
ATOM 1599 N N . ALA A 1 212 ? -85.345 -39.599 42.950 1.00 89.69 212 ALA A N 1
ATOM 1600 C CA . ALA A 1 212 ? -85.174 -39.846 44.368 1.00 89.69 212 ALA A CA 1
ATOM 1601 C C . ALA A 1 212 ? -86.465 -39.508 45.119 1.00 89.69 212 ALA A C 1
ATOM 1603 O O . ALA A 1 212 ? -87.207 -38.602 44.739 1.00 89.69 212 ALA A O 1
ATOM 1604 N N . THR A 1 213 ? -86.734 -40.244 46.191 1.00 86.88 213 THR A N 1
ATOM 1605 C CA . THR A 1 213 ? -87.945 -40.085 47.004 1.00 86.88 213 THR A CA 1
ATOM 1606 C C . THR A 1 213 ? -87.633 -40.329 48.467 1.00 86.88 213 THR A C 1
ATOM 1608 O O . THR A 1 213 ? -86.953 -41.307 48.775 1.00 86.88 213 THR A O 1
ATOM 1611 N N . ASP A 1 214 ? -88.219 -39.535 49.358 1.00 83.44 214 ASP A N 1
ATOM 1612 C CA . ASP A 1 214 ? -88.399 -39.927 50.749 1.00 83.44 214 ASP A CA 1
ATOM 1613 C C . ASP A 1 214 ? -89.848 -40.404 50.936 1.00 83.44 214 ASP A C 1
ATOM 1615 O O . ASP A 1 214 ? -90.781 -39.606 50.836 1.00 83.44 214 ASP A O 1
ATOM 1619 N N . PRO A 1 215 ? -90.085 -41.718 51.086 1.00 73.19 215 PRO A N 1
ATOM 1620 C CA . PRO A 1 215 ? -91.403 -42.242 51.423 1.00 73.19 215 PRO A CA 1
ATOM 1621 C C . PRO A 1 215 ? -91.654 -42.268 52.941 1.00 73.19 215 PRO A C 1
ATOM 1623 O O . PRO A 1 215 ? -92.783 -42.547 53.343 1.00 73.19 215 PRO A O 1
ATOM 1626 N N . THR A 1 216 ? -90.611 -42.061 53.751 1.00 72.75 216 THR A N 1
ATOM 1627 C CA . THR A 1 216 ? -90.577 -42.230 55.211 1.00 72.75 216 THR A CA 1
ATOM 1628 C C . THR A 1 216 ? -90.899 -40.942 55.961 1.00 72.75 216 THR A C 1
ATOM 1630 O O . THR A 1 216 ? -91.651 -41.017 56.925 1.00 72.75 216 THR A O 1
ATOM 1633 N N . ASP A 1 217 ? -90.445 -39.780 55.480 1.00 71.62 217 ASP A N 1
ATOM 1634 C CA . ASP A 1 217 ? -90.935 -38.467 55.925 1.00 71.62 217 ASP A CA 1
ATOM 1635 C C . ASP A 1 217 ? -91.916 -37.862 54.888 1.00 71.62 217 ASP A C 1
ATOM 1637 O O . ASP A 1 217 ? -91.511 -37.159 53.958 1.00 71.62 217 ASP A O 1
ATOM 1641 N N . PRO A 1 218 ? -93.233 -38.141 54.997 1.00 62.56 218 PRO A N 1
ATOM 1642 C CA . PRO A 1 218 ? -94.244 -37.642 54.065 1.00 62.56 218 PRO A CA 1
ATOM 1643 C C . PRO A 1 218 ? -94.706 -36.196 54.333 1.00 62.56 218 PRO A C 1
ATOM 1645 O O . PRO A 1 218 ? -95.479 -35.673 53.526 1.00 62.56 218 PRO A O 1
ATOM 1648 N N . ASP A 1 219 ? -94.298 -35.576 55.448 1.00 64.38 219 ASP A N 1
ATOM 1649 C CA . ASP A 1 219 ? -94.523 -34.148 55.746 1.00 64.38 219 ASP A CA 1
ATOM 1650 C C . ASP A 1 219 ? -93.240 -33.304 55.518 1.00 64.38 219 ASP A C 1
ATOM 1652 O O . ASP A 1 219 ? -93.295 -32.070 55.602 1.00 64.38 219 ASP A O 1
ATOM 1656 N N . GLY A 1 220 ? -92.120 -33.966 55.202 1.00 61.44 220 GLY A N 1
ATOM 1657 C CA . GLY A 1 220 ? -90.780 -33.418 55.021 1.00 61.44 220 GLY A CA 1
ATOM 1658 C C . GLY A 1 220 ? -90.623 -32.412 53.884 1.00 61.44 220 GLY A C 1
ATOM 1659 O O . GLY A 1 220 ? -91.499 -32.192 53.037 1.00 61.44 220 GLY A O 1
ATOM 1660 N N . GLY A 1 221 ? -89.480 -31.734 53.891 1.00 69.25 221 GLY A N 1
ATOM 1661 C CA . GLY A 1 221 ? -89.197 -30.647 52.970 1.00 69.25 221 GLY A CA 1
ATOM 1662 C C . GLY A 1 221 ? -88.898 -31.080 51.528 1.00 69.25 221 GLY A C 1
ATOM 1663 O O . GLY A 1 221 ? -88.797 -32.264 51.205 1.00 69.25 221 GLY A O 1
ATOM 1664 N N . PRO A 1 222 ? -88.751 -30.105 50.611 1.00 79.81 222 PRO A N 1
ATOM 1665 C CA . PRO A 1 222 ? -88.400 -30.394 49.226 1.00 79.81 222 PRO A CA 1
ATOM 1666 C C . PRO A 1 222 ? -87.030 -31.074 49.152 1.00 79.81 222 PRO A C 1
ATOM 1668 O O . PRO A 1 222 ? -86.041 -30.542 49.656 1.00 79.81 222 PRO A O 1
ATOM 1671 N N . LEU A 1 223 ? -86.977 -32.221 48.476 1.00 87.94 223 LEU A N 1
ATOM 1672 C CA . LEU A 1 223 ? -85.727 -32.921 48.212 1.00 87.94 223 LEU A CA 1
ATOM 1673 C C . LEU A 1 223 ? -84.838 -32.089 47.291 1.00 87.94 223 LEU A C 1
ATOM 1675 O O . LEU A 1 223 ? -85.264 -31.685 46.208 1.00 87.94 223 LEU A O 1
ATOM 1679 N N . TYR A 1 224 ? -83.596 -31.879 47.717 1.00 88.31 224 TYR A N 1
ATOM 1680 C CA . TYR A 1 224 ? -82.577 -31.198 46.934 1.00 88.31 224 TYR A CA 1
ATOM 1681 C C . TYR A 1 224 ? -81.643 -32.226 46.314 1.00 88.31 224 TYR A C 1
ATOM 1683 O O . TYR A 1 224 ? -80.848 -32.874 47.008 1.00 88.31 224 TYR A O 1
ATOM 1691 N N . LEU A 1 225 ? -81.715 -32.358 44.992 1.00 91.50 225 LEU A N 1
ATOM 1692 C CA . LEU A 1 225 ? -80.764 -33.160 44.243 1.00 91.50 225 LEU A CA 1
ATOM 1693 C C . LEU A 1 225 ? -79.534 -32.322 43.908 1.00 91.50 225 LEU A C 1
ATOM 1695 O O . LEU A 1 225 ? -79.593 -31.223 43.362 1.00 91.50 225 LEU A O 1
ATOM 1699 N N . SER A 1 226 ? -78.372 -32.887 44.192 1.00 89.75 226 SER A N 1
ATOM 1700 C CA . SER A 1 226 ? -77.090 -32.330 43.792 1.00 89.75 226 SER A CA 1
ATOM 1701 C C . SER A 1 226 ? -76.216 -33.422 43.197 1.00 89.75 226 SER A C 1
ATOM 1703 O O . SER A 1 226 ? -76.430 -34.616 43.406 1.00 89.75 226 SER A O 1
ATOM 1705 N N . VAL A 1 227 ? -75.195 -33.021 42.451 1.00 92.62 227 VAL A N 1
ATOM 1706 C CA . VAL A 1 227 ? -74.141 -33.930 42.013 1.00 92.62 227 VAL A CA 1
ATOM 1707 C C . VAL A 1 227 ? -72.795 -33.282 42.261 1.00 92.62 227 VAL A C 1
ATOM 1709 O O . VAL A 1 227 ? -72.573 -32.105 41.984 1.00 92.62 227 VAL A O 1
ATOM 1712 N N . THR A 1 228 ? -71.895 -34.070 42.830 1.00 87.50 228 THR A N 1
ATOM 1713 C CA . THR A 1 228 ? -70.524 -33.668 43.133 1.00 87.50 228 THR A CA 1
ATOM 1714 C C . THR A 1 228 ? -69.564 -34.292 42.125 1.00 87.50 228 THR A C 1
ATOM 1716 O O . THR A 1 228 ? -69.841 -35.352 41.555 1.00 87.50 228 THR A O 1
ATOM 1719 N N . SER A 1 229 ? -68.441 -33.608 41.885 1.00 86.44 229 SER A N 1
ATOM 1720 C CA . SER A 1 229 ? -67.465 -33.940 40.832 1.00 86.44 229 SER A CA 1
ATOM 1721 C C . SER A 1 229 ? -68.018 -33.851 39.398 1.00 86.44 229 SER A C 1
ATOM 1723 O O . SER A 1 229 ? -67.613 -34.630 38.539 1.00 86.44 229 SER A O 1
ATOM 1725 N N . ILE A 1 230 ? -68.929 -32.902 39.135 1.00 88.12 230 ILE A N 1
ATOM 1726 C CA . ILE A 1 230 ? -69.488 -32.636 37.795 1.00 88.12 230 ILE A CA 1
ATOM 1727 C C . ILE A 1 230 ? -68.347 -32.404 36.776 1.00 88.12 230 ILE A C 1
ATOM 1729 O O . ILE A 1 230 ? -67.520 -31.517 37.008 1.00 88.12 230 ILE A O 1
ATOM 1733 N N . PRO A 1 231 ? -68.286 -33.160 35.662 1.00 86.94 231 PRO A N 1
ATOM 1734 C CA . PRO A 1 231 ? -67.343 -32.908 34.573 1.00 86.94 231 PRO A CA 1
ATOM 1735 C C . PRO A 1 231 ? -67.565 -31.542 33.897 1.00 86.94 231 PRO A C 1
ATOM 1737 O O . PRO A 1 231 ? -68.691 -31.041 33.881 1.00 86.94 231 PRO A O 1
ATOM 1740 N N . PRO A 1 232 ? -66.549 -30.960 33.234 1.00 83.44 232 PRO A N 1
ATOM 1741 C CA . PRO A 1 232 ? -66.781 -29.942 32.207 1.00 83.44 232 PRO A CA 1
ATOM 1742 C C . PRO A 1 232 ? -67.791 -30.441 31.159 1.00 83.44 232 PRO A C 1
ATOM 1744 O O . PRO A 1 232 ? -67.895 -31.646 30.936 1.00 83.44 232 PRO A O 1
ATOM 1747 N N . ASN A 1 233 ? -68.565 -29.534 30.557 1.00 85.25 233 ASN A N 1
ATOM 1748 C CA . ASN A 1 233 ? -69.651 -29.836 29.604 1.00 85.25 233 ASN A CA 1
ATOM 1749 C C . ASN A 1 233 ? -70.765 -30.778 30.117 1.00 85.25 233 ASN A C 1
ATOM 1751 O O . ASN A 1 233 ? -71.700 -31.092 29.377 1.00 85.25 233 ASN A O 1
ATOM 1755 N N . ALA A 1 234 ? -70.729 -31.177 31.392 1.00 90.00 234 ALA A N 1
ATOM 1756 C CA . ALA A 1 234 ? -71.884 -31.725 32.081 1.00 90.00 234 ALA A CA 1
ATOM 1757 C C . ALA A 1 234 ? -72.694 -30.610 32.749 1.00 90.00 234 ALA A C 1
ATOM 1759 O O . ALA A 1 234 ? -72.157 -29.696 33.377 1.00 90.00 234 ALA A O 1
ATOM 1760 N N . SER A 1 235 ? -74.011 -30.723 32.645 1.00 90.81 235 SER A N 1
ATOM 1761 C CA . SER A 1 235 ? -74.974 -29.891 33.353 1.00 90.81 235 SER A CA 1
ATOM 1762 C C . SER A 1 235 ? -75.907 -30.783 34.161 1.00 90.81 235 SER A C 1
ATOM 1764 O O . SER A 1 235 ? -76.343 -31.828 33.678 1.00 90.81 235 SER A O 1
ATOM 1766 N N . PHE A 1 236 ? -76.201 -30.374 35.394 1.00 93.62 236 PHE A N 1
ATOM 1767 C CA . PHE A 1 236 ? -77.263 -30.966 36.195 1.00 93.62 236 PHE A CA 1
ATOM 1768 C C . PHE A 1 236 ? -78.332 -29.919 36.459 1.00 93.62 236 PHE A C 1
ATOM 1770 O O . PHE A 1 236 ? -78.011 -28.814 36.902 1.00 93.62 236 PHE A O 1
ATOM 1777 N N . THR A 1 237 ? -79.584 -30.278 36.202 1.00 91.50 237 THR A N 1
ATOM 1778 C CA . THR A 1 237 ? -80.745 -29.488 36.615 1.00 91.50 237 THR A CA 1
ATOM 1779 C C . THR A 1 237 ? -81.500 -30.281 37.668 1.00 91.50 237 THR A C 1
ATOM 1781 O O . THR A 1 237 ? -82.065 -31.321 37.351 1.00 91.50 237 THR A O 1
ATOM 1784 N N . ASP A 1 238 ? -81.497 -29.799 38.909 1.00 90.69 238 ASP A N 1
ATOM 1785 C CA . ASP A 1 238 ? -82.473 -30.227 39.911 1.00 90.69 238 ASP A CA 1
ATOM 1786 C C . ASP A 1 238 ? -83.824 -29.597 39.547 1.00 90.69 238 ASP A C 1
ATOM 1788 O O . ASP A 1 238 ? -83.910 -28.375 39.378 1.00 90.69 238 ASP A O 1
ATOM 1792 N N . ASN A 1 239 ? -84.863 -30.417 39.392 1.00 86.69 239 ASN A N 1
ATOM 1793 C CA . ASN A 1 239 ? -86.211 -29.938 39.096 1.00 86.69 239 ASN A CA 1
ATOM 1794 C C . ASN A 1 239 ? -86.975 -29.548 40.382 1.00 86.69 239 ASN A C 1
ATOM 1796 O O . ASN A 1 239 ? -88.026 -28.909 40.295 1.00 86.69 239 ASN A O 1
ATOM 1800 N N . GLY A 1 240 ? -86.436 -29.865 41.569 1.00 81.69 240 GLY A N 1
ATOM 1801 C CA . GLY A 1 240 ? -86.992 -29.504 42.878 1.00 81.69 240 GLY A CA 1
ATOM 1802 C C . GLY A 1 240 ? -88.224 -30.316 43.290 1.00 81.69 240 GLY A C 1
ATOM 1803 O O . GLY A 1 240 ? -88.977 -29.890 44.166 1.00 81.69 240 GLY A O 1
ATOM 1804 N N . ASP A 1 241 ? -88.452 -31.457 42.635 1.00 81.62 241 ASP A N 1
ATOM 1805 C CA . ASP A 1 241 ? -89.583 -32.371 42.843 1.00 81.62 241 ASP A CA 1
ATOM 1806 C C . ASP A 1 241 ? -89.142 -33.825 43.110 1.00 81.62 241 ASP A C 1
ATOM 1808 O O . ASP A 1 241 ? -89.938 -34.753 42.973 1.00 81.62 241 ASP A O 1
ATOM 1812 N N . GLY A 1 242 ? -87.870 -34.028 43.478 1.00 83.12 242 GLY A N 1
ATOM 1813 C CA . GLY A 1 242 ? -87.244 -35.351 43.576 1.00 83.12 242 GLY A CA 1
ATOM 1814 C C . GLY A 1 242 ? -86.717 -35.890 42.239 1.00 83.12 242 GLY A C 1
ATOM 1815 O O . GLY A 1 242 ? -86.154 -36.983 42.203 1.00 83.12 242 GLY A O 1
ATOM 1816 N N . THR A 1 243 ? -86.849 -35.142 41.136 1.00 89.75 243 THR A N 1
ATOM 1817 C CA . THR A 1 243 ? -86.234 -35.485 39.845 1.00 89.75 243 THR A CA 1
ATOM 1818 C C . THR A 1 243 ? -85.117 -34.520 39.464 1.00 89.75 243 THR A C 1
ATOM 1820 O O . THR A 1 243 ? -85.129 -33.344 39.827 1.00 89.75 243 THR A O 1
ATOM 1823 N N . GLY A 1 244 ? -84.143 -35.006 38.697 1.00 90.44 244 GLY A N 1
ATOM 1824 C CA . GLY A 1 244 ? -83.107 -34.145 38.142 1.00 90.44 244 GLY A CA 1
ATOM 1825 C C . GLY A 1 244 ? -82.440 -34.721 36.903 1.00 90.44 244 GLY A C 1
ATOM 1826 O O . GLY A 1 244 ? -82.222 -35.926 36.781 1.00 90.44 244 GLY A O 1
ATOM 1827 N N . ASP A 1 245 ? -82.108 -33.841 35.969 1.00 92.19 245 ASP A N 1
ATOM 1828 C CA . ASP A 1 245 ? -81.598 -34.191 34.650 1.00 92.19 245 ASP A CA 1
ATOM 1829 C C . ASP A 1 245 ? -80.095 -33.919 34.572 1.00 92.19 245 ASP A C 1
ATOM 1831 O O . ASP A 1 245 ? -79.652 -32.767 34.568 1.00 92.19 245 ASP A O 1
ATOM 1835 N N . PHE A 1 246 ? -79.299 -34.989 34.493 1.00 93.38 246 PHE A N 1
ATOM 1836 C CA . PHE A 1 246 ? -77.869 -34.919 34.209 1.00 93.38 246 PHE A CA 1
ATOM 1837 C C . PHE A 1 246 ? -77.634 -35.130 32.713 1.00 93.38 246 PHE A C 1
ATOM 1839 O O . PHE A 1 246 ? -77.819 -36.229 32.189 1.00 93.38 246 PHE A O 1
ATOM 1846 N N . VAL A 1 247 ? -77.194 -34.080 32.027 1.00 92.12 247 VAL A N 1
ATOM 1847 C CA . VAL A 1 247 ? -76.797 -34.129 30.616 1.00 92.12 247 VAL A CA 1
ATOM 1848 C C . VAL A 1 247 ? -75.297 -33.906 30.546 1.00 92.12 247 VAL A C 1
ATOM 1850 O O . VAL A 1 247 ? -74.814 -32.871 31.000 1.00 92.12 247 VAL A O 1
ATOM 1853 N N . PHE A 1 248 ? -74.566 -34.849 29.960 1.00 93.19 248 PHE A N 1
ATOM 1854 C CA . PHE A 1 248 ? -73.127 -34.757 29.742 1.00 93.19 248 PHE A CA 1
ATOM 1855 C C . PHE A 1 248 ? -72.801 -35.078 28.287 1.00 93.19 248 PHE A C 1
ATOM 1857 O O . PHE A 1 248 ? -72.969 -36.210 27.838 1.00 93.19 248 PHE A O 1
ATOM 1864 N N . ALA A 1 249 ? -72.336 -34.064 27.562 1.00 88.19 249 ALA A N 1
ATOM 1865 C CA . ALA A 1 249 ? -71.720 -34.204 26.251 1.00 88.19 249 ALA A CA 1
ATOM 1866 C C . ALA A 1 249 ? -70.206 -33.994 26.428 1.00 88.19 249 ALA A C 1
ATOM 1868 O O . ALA A 1 249 ? -69.761 -32.847 26.355 1.00 88.19 249 ALA A O 1
ATOM 1869 N N . PRO A 1 250 ? -69.424 -35.043 26.755 1.00 88.12 250 PRO A N 1
ATOM 1870 C CA . PRO A 1 250 ? -67.968 -34.956 26.742 1.00 88.12 250 PRO A CA 1
ATOM 1871 C C . PRO A 1 250 ? -67.471 -34.444 25.388 1.00 88.12 250 PRO A C 1
ATOM 1873 O O . PRO A 1 250 ? -67.782 -35.031 24.351 1.00 88.12 250 PRO A O 1
ATOM 1876 N N . ASP A 1 251 ? -66.690 -33.364 25.398 1.00 84.00 251 ASP A N 1
ATOM 1877 C CA . ASP A 1 251 ? -65.833 -33.044 24.257 1.00 84.00 251 ASP A CA 1
ATOM 1878 C C . ASP A 1 251 ? -64.606 -33.970 24.243 1.00 84.00 251 ASP A C 1
ATOM 1880 O O . ASP A 1 251 ? -64.335 -34.671 25.217 1.00 84.00 251 ASP A O 1
ATOM 1884 N N . TYR A 1 252 ? -63.875 -33.994 23.132 1.00 82.56 252 TYR A N 1
ATOM 1885 C CA . TYR A 1 252 ? -62.777 -34.939 22.907 1.00 82.56 252 TYR A CA 1
ATOM 1886 C C . TYR A 1 252 ? -61.488 -34.656 23.719 1.00 82.56 252 TYR A C 1
ATOM 1888 O O . TYR A 1 252 ? -60.436 -35.219 23.455 1.00 82.56 252 TYR A O 1
ATOM 1896 N N . ASN A 1 253 ? -61.534 -33.756 24.706 1.00 81.12 253 ASN A N 1
ATOM 1897 C CA . ASN A 1 253 ? -60.495 -33.613 25.734 1.00 81.12 253 ASN A CA 1
ATOM 1898 C C . ASN A 1 253 ? -60.934 -34.287 27.051 1.00 81.12 253 ASN A C 1
ATOM 1900 O O . ASN A 1 253 ? -60.411 -33.972 28.126 1.00 81.12 253 ASN A O 1
ATOM 1904 N N . GLN A 1 254 ? -61.971 -35.132 26.998 1.00 85.00 254 GLN A N 1
ATOM 1905 C CA . GLN A 1 254 ? -62.664 -35.678 28.163 1.00 85.00 254 GLN A CA 1
ATOM 1906 C C . GLN A 1 254 ? -62.745 -37.208 28.169 1.00 85.00 254 GLN A C 1
ATOM 1908 O O . GLN A 1 254 ? -63.544 -37.761 28.923 1.00 85.00 254 GLN A O 1
ATOM 1913 N N . ALA A 1 255 ? -61.905 -37.903 27.406 1.00 83.50 255 ALA A N 1
ATOM 1914 C CA . ALA A 1 255 ? -61.624 -39.318 27.606 1.00 83.50 255 ALA A CA 1
ATOM 1915 C C . ALA A 1 255 ? -61.254 -39.640 29.072 1.00 83.50 255 ALA A C 1
ATOM 1917 O O . ALA A 1 255 ? -60.582 -38.875 29.771 1.00 83.50 255 ALA A O 1
ATOM 1918 N N . GLY A 1 256 ? -61.675 -40.812 29.560 1.00 84.69 256 GLY A N 1
ATOM 1919 C CA . GLY A 1 256 ? -61.308 -41.320 30.884 1.00 84.69 256 GLY A CA 1
ATOM 1920 C C . GLY A 1 256 ? -62.478 -41.515 31.850 1.00 84.69 256 GLY A C 1
ATOM 1921 O O . GLY A 1 256 ? -63.605 -41.821 31.469 1.00 84.69 256 GLY A O 1
ATOM 1922 N N . VAL A 1 257 ? -62.198 -41.458 33.157 1.00 87.19 257 VAL A N 1
ATOM 1923 C CA . VAL A 1 257 ? -63.109 -41.983 34.190 1.00 87.19 257 VAL A CA 1
ATOM 1924 C C . VAL A 1 257 ? -63.565 -40.905 35.170 1.00 87.19 257 VAL A C 1
ATOM 1926 O O . VAL A 1 257 ? -62.845 -40.541 36.103 1.00 87.19 257 VAL A O 1
ATOM 1929 N N . TYR A 1 258 ? -64.819 -40.484 35.026 1.00 89.94 258 TYR A N 1
ATOM 1930 C CA . TYR A 1 258 ? -65.482 -39.536 35.914 1.00 89.94 258 TYR A CA 1
ATOM 1931 C C . TYR A 1 258 ? -66.324 -40.291 36.938 1.00 89.94 258 TYR A C 1
ATOM 1933 O O . TYR A 1 258 ? -67.313 -40.944 36.612 1.00 89.94 258 TYR A O 1
ATOM 1941 N N . ASN A 1 259 ? -65.919 -40.206 38.203 1.00 90.00 259 ASN A N 1
ATOM 1942 C CA . ASN A 1 259 ? -66.660 -40.777 39.323 1.00 90.00 259 ASN A CA 1
ATOM 1943 C C . ASN A 1 259 ? -67.539 -39.676 39.919 1.00 90.00 259 ASN A C 1
ATOM 1945 O O . ASN A 1 259 ? -67.125 -38.981 40.851 1.00 90.00 259 ASN A O 1
ATOM 1949 N N . ILE A 1 260 ? -68.728 -39.493 39.346 1.00 92.81 260 ILE A N 1
ATOM 1950 C CA . ILE A 1 260 ? -69.707 -38.536 39.862 1.00 92.81 260 ILE A CA 1
ATOM 1951 C C . ILE A 1 260 ? -70.471 -39.167 41.025 1.00 92.81 260 ILE A C 1
ATOM 1953 O O . ILE A 1 260 ? -70.689 -40.380 41.070 1.00 92.81 260 ILE A O 1
ATOM 1957 N N . THR A 1 261 ? -70.859 -38.351 41.999 1.00 92.25 261 THR A N 1
ATOM 1958 C CA . THR A 1 261 ? -71.722 -38.795 43.100 1.00 92.25 261 THR A CA 1
ATOM 1959 C C . THR A 1 261 ? -72.960 -37.917 43.114 1.00 92.25 261 THR A C 1
ATOM 1961 O O . THR A 1 261 ? -72.860 -36.733 43.451 1.00 92.25 261 THR A O 1
ATOM 1964 N N . PHE A 1 262 ? -74.099 -38.492 42.726 1.00 93.12 262 PHE A N 1
ATOM 1965 C CA . PHE A 1 262 ? -75.407 -37.886 42.952 1.00 93.12 262 PHE A CA 1
ATOM 1966 C C . PHE A 1 262 ? -75.718 -37.987 44.439 1.00 93.12 262 PHE A C 1
ATOM 1968 O O . PHE A 1 262 ? -75.500 -39.041 45.029 1.00 93.12 262 PHE A O 1
ATOM 1975 N N . VAL A 1 263 ? -76.184 -36.898 45.036 1.00 91.12 263 VAL A N 1
ATOM 1976 C CA . VAL A 1 263 ? -76.548 -36.804 46.448 1.00 91.12 263 VAL A CA 1
ATOM 1977 C C . VAL A 1 263 ? -77.927 -36.169 46.513 1.00 91.12 263 VAL A C 1
ATOM 1979 O O . VAL A 1 263 ? -78.097 -35.028 46.080 1.00 91.12 263 VAL A O 1
ATOM 1982 N N . CYS A 1 264 ? -78.892 -36.906 47.048 1.00 90.50 264 CYS A N 1
ATOM 1983 C CA . CYS A 1 264 ? -80.197 -36.376 47.406 1.00 90.50 264 CYS A CA 1
ATOM 1984 C C . CYS A 1 264 ? -80.168 -36.081 48.899 1.00 90.50 264 CYS A C 1
ATOM 1986 O O . CYS A 1 264 ? -79.823 -36.964 49.684 1.00 90.50 264 CYS A O 1
ATOM 1988 N N . ALA A 1 265 ? -80.516 -34.860 49.284 1.00 89.25 265 ALA A N 1
ATOM 1989 C CA . ALA A 1 265 ? -80.685 -34.481 50.677 1.00 89.25 265 ALA A CA 1
ATOM 1990 C C . ALA A 1 265 ? -82.120 -34.008 50.916 1.00 89.25 265 ALA A C 1
ATOM 1992 O O . ALA A 1 265 ? -82.716 -33.370 50.045 1.00 89.25 265 ALA A O 1
ATOM 1993 N N . ASP A 1 266 ? -82.651 -34.312 52.096 1.00 85.19 266 ASP A N 1
ATOM 1994 C CA . ASP A 1 266 ? -83.861 -33.673 52.618 1.00 85.19 266 ASP A CA 1
ATOM 1995 C C . ASP A 1 266 ? -83.605 -32.178 52.931 1.00 85.19 266 ASP A C 1
ATOM 1997 O O . ASP A 1 266 ? -82.511 -31.650 52.683 1.00 85.19 266 ASP A O 1
ATOM 2001 N N . ALA A 1 267 ? -84.603 -31.469 53.463 1.00 82.94 267 ALA A N 1
ATOM 2002 C CA . ALA A 1 267 ? -84.457 -30.072 53.887 1.00 82.94 267 ALA A CA 1
ATOM 2003 C C . ALA A 1 267 ? -84.441 -29.908 55.419 1.00 82.94 267 ALA A C 1
ATOM 2005 O O . ALA A 1 267 ? -84.554 -28.786 55.927 1.00 82.94 267 ALA A O 1
ATOM 2006 N N . ASP A 1 268 ? -84.328 -31.012 56.151 1.00 79.81 268 ASP A N 1
ATOM 2007 C CA . ASP A 1 268 ? -84.836 -31.154 57.506 1.00 79.81 268 ASP A CA 1
ATOM 2008 C C . ASP A 1 268 ? -83.687 -31.186 58.526 1.00 79.81 268 ASP A C 1
ATOM 2010 O O . ASP A 1 268 ? -82.599 -30.650 58.284 1.00 79.81 268 ASP A O 1
ATOM 2014 N N . THR A 1 269 ? -83.933 -31.593 59.777 1.00 76.31 269 THR A N 1
ATOM 2015 C CA . THR A 1 269 ? -82.975 -31.336 60.873 1.00 76.31 269 THR A CA 1
ATOM 2016 C C . THR A 1 269 ? -82.869 -32.491 61.876 1.00 76.31 269 THR A C 1
ATOM 2018 O O . THR A 1 269 ? -83.780 -32.674 62.683 1.00 76.31 269 THR A O 1
ATOM 2021 N N . PRO A 1 270 ? -81.721 -33.200 61.938 1.00 79.50 270 PRO A N 1
ATOM 2022 C CA . PRO A 1 270 ? -80.520 -33.015 61.114 1.00 79.50 270 PRO A CA 1
ATOM 2023 C C . PRO A 1 270 ? -80.779 -33.372 59.647 1.00 79.50 270 PRO A C 1
ATOM 2025 O O . PRO A 1 270 ? -81.467 -34.351 59.385 1.00 79.50 270 PRO A O 1
ATOM 2028 N N . GLN A 1 271 ? -80.181 -32.613 58.725 1.00 82.81 271 GLN A N 1
ATOM 2029 C CA . GLN A 1 271 ? -80.238 -32.933 57.301 1.00 82.81 271 GLN A CA 1
ATOM 2030 C C . GLN A 1 271 ? -79.508 -34.253 57.045 1.00 82.81 271 GLN A C 1
ATOM 2032 O O . GLN A 1 271 ? -78.332 -34.397 57.409 1.00 82.81 271 GLN A O 1
ATOM 2037 N N . LEU A 1 272 ? -80.195 -35.205 56.427 1.00 87.50 272 LEU A N 1
ATOM 2038 C CA . LEU A 1 272 ? -79.660 -36.485 55.996 1.00 87.50 272 LEU A CA 1
ATOM 2039 C C . LEU A 1 272 ? -79.562 -36.516 54.465 1.00 87.50 272 LEU A C 1
ATOM 2041 O O . LEU A 1 272 ? -79.878 -35.561 53.755 1.00 87.50 272 LEU A O 1
ATOM 2045 N N . SER A 1 273 ? -78.947 -37.577 53.949 1.00 88.75 273 SER A N 1
ATOM 2046 C CA . SER A 1 273 ? -78.773 -37.767 52.510 1.00 88.75 273 SER A CA 1
ATOM 2047 C C . SER A 1 273 ? -78.427 -39.209 52.174 1.00 88.75 273 SER A C 1
ATOM 2049 O O . SER A 1 273 ? -77.710 -39.879 52.923 1.00 88.75 273 SER A O 1
ATOM 2051 N N . ASP A 1 274 ? -78.887 -39.639 51.006 1.00 91.88 274 ASP A N 1
ATOM 2052 C CA . ASP A 1 274 ? -78.388 -40.814 50.297 1.00 91.88 274 ASP A CA 1
ATOM 2053 C C . ASP A 1 274 ? -77.595 -40.370 49.066 1.00 91.88 274 ASP A C 1
ATOM 2055 O O . ASP A 1 274 ? -77.684 -39.223 48.608 1.00 91.88 274 ASP A O 1
ATOM 2059 N N . TYR A 1 275 ? -76.770 -41.272 48.544 1.00 90.44 275 TYR A N 1
ATOM 2060 C CA . TYR A 1 275 ? -75.951 -40.997 47.382 1.00 90.44 275 TYR A CA 1
ATOM 2061 C C . TYR A 1 275 ? -75.721 -42.239 46.516 1.00 90.44 275 TYR A C 1
ATOM 2063 O O . TYR A 1 275 ? -75.368 -43.313 47.001 1.00 90.44 275 TYR A O 1
ATOM 2071 N N . GLU A 1 276 ? -75.788 -42.053 45.200 1.00 91.81 276 GLU A N 1
ATOM 2072 C CA . GLU A 1 276 ? -75.407 -43.065 44.212 1.00 91.81 276 GLU A CA 1
ATOM 2073 C C . GLU A 1 276 ? -74.094 -42.638 43.543 1.00 91.81 276 GLU A C 1
ATOM 2075 O O . GLU A 1 276 ? -73.937 -41.496 43.090 1.00 91.81 276 GLU A O 1
ATOM 2080 N N . ARG A 1 277 ? -73.123 -43.558 43.486 1.00 91.00 277 ARG A N 1
ATOM 2081 C CA . ARG A 1 277 ? -71.827 -43.312 42.833 1.00 91.00 277 ARG A CA 1
ATOM 2082 C C . ARG A 1 277 ? -71.838 -43.913 41.444 1.00 91.00 277 ARG A C 1
ATOM 2084 O O . ARG A 1 277 ? -71.700 -45.121 41.280 1.00 91.00 277 ARG A O 1
ATOM 2091 N N . VAL A 1 278 ? -71.929 -43.048 40.442 1.00 92.00 278 VAL A N 1
ATOM 2092 C CA . VAL A 1 278 ? -71.922 -43.448 39.037 1.00 92.00 278 VAL A CA 1
ATOM 2093 C C . VAL A 1 278 ? -70.521 -43.248 38.484 1.00 92.00 278 VAL A C 1
ATOM 2095 O O . VAL A 1 278 ? -70.043 -42.118 38.362 1.00 92.00 278 VAL A O 1
ATOM 2098 N N . LYS A 1 279 ? -69.858 -44.341 38.098 1.00 90.69 279 LYS A N 1
ATOM 2099 C CA . LYS A 1 279 ? -68.694 -44.232 37.223 1.00 90.69 279 LYS A CA 1
ATOM 2100 C C . LYS A 1 279 ? -69.199 -44.025 35.800 1.00 90.69 279 LYS A C 1
ATOM 2102 O O . LYS A 1 279 ? -69.801 -44.929 35.216 1.00 90.69 279 LYS A O 1
ATOM 2107 N N . ILE A 1 280 ? -68.929 -42.851 35.246 1.00 91.75 280 ILE A N 1
ATOM 2108 C CA . ILE A 1 280 ? -69.004 -42.606 33.811 1.00 91.75 280 ILE A CA 1
ATOM 2109 C C . ILE A 1 280 ? -67.604 -42.849 33.258 1.00 91.75 280 ILE A C 1
ATOM 2111 O O . ILE A 1 280 ? -66.669 -42.107 33.559 1.00 91.75 280 ILE A O 1
ATOM 2115 N N . THR A 1 281 ? -67.447 -43.908 32.471 1.00 89.38 281 THR A N 1
ATOM 2116 C CA . THR A 1 281 ? -66.261 -44.075 31.630 1.00 89.38 281 THR A CA 1
ATOM 2117 C C . THR A 1 281 ? -66.565 -43.435 30.284 1.00 89.38 281 THR A C 1
ATOM 2119 O O . THR A 1 281 ? -67.341 -43.987 29.503 1.00 89.38 281 THR A O 1
ATOM 2122 N N . VAL A 1 282 ? -65.981 -42.264 30.043 1.00 88.75 282 VAL A N 1
ATOM 2123 C CA . VAL A 1 282 ? -65.876 -41.712 28.697 1.00 88.75 282 VAL A CA 1
ATOM 2124 C C . VAL A 1 282 ? -64.811 -42.532 27.984 1.00 88.75 282 VAL A C 1
ATOM 2126 O O . VAL A 1 282 ? -63.679 -42.654 28.461 1.00 88.75 282 VAL A O 1
ATOM 2129 N N . ILE A 1 283 ? -65.210 -43.182 26.902 1.00 84.19 283 ILE A N 1
ATOM 2130 C CA . ILE A 1 283 ? -64.311 -43.946 26.053 1.00 84.19 283 ILE A CA 1
ATOM 2131 C C . ILE A 1 283 ? -63.654 -42.954 25.096 1.00 84.19 283 ILE A C 1
ATOM 2133 O O . ILE A 1 283 ? -64.352 -42.196 24.428 1.00 84.19 283 ILE A O 1
ATOM 2137 N N . ASP A 1 284 ? -62.328 -42.994 25.105 1.00 81.06 284 ASP A N 1
ATOM 2138 C CA . ASP A 1 284 ? -61.391 -42.385 24.160 1.00 81.06 284 ASP A CA 1
ATOM 2139 C C . ASP A 1 284 ? -61.756 -42.811 22.723 1.00 81.06 284 ASP A C 1
ATOM 2141 O O . ASP A 1 284 ? -61.869 -44.014 22.454 1.00 81.06 284 ASP A O 1
ATOM 2145 N N . VAL A 1 285 ? -62.020 -41.856 21.826 1.00 82.88 285 VAL A N 1
ATOM 2146 C CA . VAL A 1 285 ? -62.395 -42.117 20.423 1.00 82.88 285 VAL A CA 1
ATOM 2147 C C . VAL A 1 285 ? -61.520 -41.310 19.474 1.00 82.88 285 VAL A C 1
ATOM 2149 O O . VAL A 1 285 ? -61.993 -40.403 18.791 1.00 82.88 285 VAL A O 1
ATOM 2152 N N . ASP A 1 286 ? -60.262 -41.743 19.414 1.00 80.94 286 ASP A N 1
ATOM 2153 C CA . ASP A 1 286 ? -59.458 -41.937 18.199 1.00 80.94 286 ASP A CA 1
ATOM 2154 C C . ASP A 1 286 ? -59.938 -41.111 16.991 1.00 80.94 286 ASP A C 1
ATOM 2156 O O . ASP A 1 286 ? -60.723 -41.572 16.148 1.00 80.94 286 ASP A O 1
ATOM 2160 N N . ARG A 1 287 ? -59.498 -39.856 16.928 1.00 85.31 287 ARG A N 1
ATOM 2161 C CA . ARG A 1 287 ? -59.719 -38.954 15.800 1.00 85.31 287 ARG A CA 1
ATOM 2162 C C . ARG A 1 287 ? -58.494 -39.011 14.904 1.00 85.31 287 ARG A C 1
ATOM 2164 O O . ARG A 1 287 ? -57.387 -38.796 15.369 1.00 85.31 287 ARG A O 1
ATOM 2171 N N . ALA A 1 288 ? -58.701 -39.236 13.608 1.00 82.06 288 ALA A N 1
ATOM 2172 C CA . ALA A 1 288 ? -57.600 -39.201 12.650 1.00 82.06 288 ALA A CA 1
ATOM 2173 C C . ALA A 1 288 ? -56.832 -37.859 12.731 1.00 82.06 288 ALA A C 1
ATOM 2175 O O . ALA A 1 288 ? -57.489 -36.815 12.867 1.00 82.06 288 ALA A O 1
ATOM 2176 N N . PRO A 1 289 ? -55.493 -37.868 12.568 1.00 89.94 289 PRO A N 1
ATOM 2177 C CA . PRO A 1 289 ? -54.704 -36.653 12.426 1.00 89.94 289 PRO A CA 1
ATOM 2178 C C . PRO A 1 289 ? -55.285 -35.764 11.333 1.00 89.94 289 PRO A C 1
ATOM 2180 O O . PRO A 1 289 ? -55.674 -36.266 10.282 1.00 89.94 289 PRO A O 1
ATOM 2183 N N . VAL A 1 290 ? -55.335 -34.454 11.554 1.00 90.31 290 VAL A N 1
ATOM 2184 C CA . VAL A 1 290 ? -55.822 -33.501 10.552 1.00 90.31 290 VAL A CA 1
ATOM 2185 C C . VAL A 1 290 ? -54.631 -32.987 9.758 1.00 90.31 290 VAL A C 1
ATOM 2187 O O . VAL A 1 290 ? -53.728 -32.380 10.332 1.00 90.31 290 VAL A O 1
ATOM 2190 N N . LEU A 1 291 ? -54.634 -33.224 8.447 1.00 91.44 291 LEU A N 1
ATOM 2191 C CA . LEU A 1 291 ? -53.655 -32.662 7.520 1.00 91.44 291 LEU A CA 1
ATOM 2192 C C . LEU A 1 291 ? -54.109 -31.252 7.103 1.00 91.44 291 LEU A C 1
ATOM 2194 O O . LEU A 1 291 ? -55.257 -31.065 6.693 1.00 91.44 291 LEU A O 1
ATOM 2198 N N . ASP A 1 292 ? -53.237 -30.245 7.202 1.00 90.00 292 ASP A N 1
ATOM 2199 C CA . ASP A 1 292 ? -53.551 -28.913 6.677 1.00 90.00 292 ASP A CA 1
ATOM 2200 C C . ASP A 1 292 ? -53.575 -28.957 5.141 1.00 90.00 292 ASP A C 1
ATOM 2202 O O . ASP A 1 292 ? -52.687 -29.526 4.507 1.00 90.00 292 ASP A O 1
ATOM 2206 N N . SER A 1 293 ? -54.614 -28.375 4.531 1.00 86.56 293 SER A N 1
ATOM 2207 C CA . SER A 1 293 ? -54.890 -28.600 3.107 1.00 86.56 293 SER A CA 1
ATOM 2208 C C . SER A 1 293 ? -53.844 -27.971 2.183 1.00 86.56 293 SER A C 1
ATOM 2210 O O . SER A 1 293 ? -53.569 -26.771 2.245 1.00 86.56 293 SER A O 1
ATOM 2212 N N . ILE A 1 294 ? -53.329 -28.808 1.285 1.00 89.25 294 ILE A N 1
ATOM 2213 C CA . ILE A 1 294 ? -52.182 -28.568 0.408 1.00 89.25 294 ILE A CA 1
ATOM 2214 C C . ILE A 1 294 ? -52.651 -28.112 -0.988 1.00 89.25 294 ILE A C 1
ATOM 2216 O O . ILE A 1 294 ? -52.088 -27.196 -1.586 1.00 89.25 294 ILE A O 1
ATOM 2220 N N . GLY A 1 295 ? -53.731 -28.704 -1.512 1.00 85.06 295 GLY A N 1
ATOM 2221 C CA . GLY A 1 295 ? -54.348 -28.323 -2.781 1.00 85.06 295 GLY A CA 1
ATOM 2222 C C . GLY A 1 295 ? -53.704 -28.952 -4.023 1.00 85.06 295 GLY A C 1
ATOM 2223 O O . GLY A 1 295 ? -53.562 -30.169 -4.138 1.00 85.06 295 GLY A O 1
ATOM 2224 N N . PHE A 1 296 ? -53.401 -28.124 -5.028 1.00 84.62 296 PHE A N 1
ATOM 2225 C CA . PHE A 1 296 ? -52.809 -28.565 -6.295 1.00 84.62 296 PHE A CA 1
ATOM 2226 C C . PHE A 1 296 ? -51.778 -27.564 -6.803 1.00 84.62 296 PHE A C 1
ATOM 2228 O O . PHE A 1 296 ? -51.930 -26.355 -6.612 1.00 84.62 296 PHE A O 1
ATOM 2235 N N . TYR A 1 297 ? -50.788 -28.067 -7.537 1.00 88.56 297 TYR A N 1
ATOM 2236 C CA . TYR A 1 297 ? -49.741 -27.243 -8.129 1.00 88.56 297 TYR A CA 1
ATOM 2237 C C . TYR A 1 297 ? -49.697 -27.434 -9.647 1.00 88.56 297 TYR A C 1
ATOM 2239 O O . TYR A 1 297 ? -49.902 -28.531 -10.173 1.00 88.56 297 TYR A O 1
ATOM 2247 N N . VAL A 1 298 ? -49.430 -26.342 -10.358 1.00 86.75 298 VAL A N 1
ATOM 2248 C CA . VAL A 1 298 ? -49.119 -26.344 -11.789 1.00 86.75 298 VAL A CA 1
ATOM 2249 C C . VAL A 1 298 ? -47.867 -25.508 -11.962 1.00 86.75 298 VAL A C 1
ATOM 2251 O O . VAL A 1 298 ? -47.832 -24.362 -11.513 1.00 86.75 298 VAL A O 1
ATOM 2254 N N . LEU A 1 299 ? -46.863 -26.096 -12.590 1.00 88.50 299 LEU A N 1
ATOM 2255 C CA . LEU A 1 299 ? -45.571 -25.488 -12.872 1.00 88.50 299 LEU A CA 1
ATOM 2256 C C . LEU A 1 299 ? -45.064 -26.002 -14.222 1.00 88.50 299 LEU A C 1
ATOM 2258 O O . LEU A 1 299 ? -45.630 -26.941 -14.787 1.00 88.50 299 LEU A O 1
ATOM 2262 N N . ASN A 1 300 ? -44.042 -25.369 -14.772 1.00 81.12 300 ASN A N 1
ATOM 2263 C CA . ASN A 1 300 ? -43.360 -25.878 -15.954 1.00 81.12 300 ASN A CA 1
ATOM 2264 C C . ASN A 1 300 ? -42.184 -26.745 -15.500 1.00 81.12 300 ASN A C 1
ATOM 2266 O O . ASN A 1 300 ? -41.866 -26.829 -14.312 1.00 81.12 300 ASN A O 1
ATOM 2270 N N . GLU A 1 301 ? -41.524 -27.397 -16.440 1.00 77.38 301 GLU A N 1
ATOM 2271 C CA . GLU A 1 301 ? -40.204 -27.953 -16.166 1.00 77.38 301 GLU A CA 1
ATOM 2272 C C . GLU A 1 301 ? -39.204 -26.826 -15.841 1.00 77.38 301 GLU A C 1
ATOM 2274 O O . GLU A 1 301 ? -39.340 -25.700 -16.321 1.00 77.38 301 GLU A O 1
ATOM 2279 N N . GLY A 1 302 ? -38.233 -27.103 -14.970 1.00 73.38 302 GLY A N 1
ATOM 2280 C CA . GLY A 1 302 ? -37.272 -26.129 -14.440 1.00 73.38 302 GLY A CA 1
ATOM 2281 C C . GLY A 1 302 ? -37.774 -25.303 -13.245 1.00 73.38 302 GLY A C 1
ATOM 2282 O O . GLY A 1 302 ? -36.960 -24.833 -12.446 1.00 73.38 302 GLY A O 1
ATOM 2283 N N . ASP A 1 303 ? -39.090 -25.148 -13.065 1.00 83.62 303 ASP A N 1
ATOM 2284 C CA . ASP A 1 303 ? -39.664 -24.464 -11.900 1.00 83.62 303 ASP A CA 1
ATOM 2285 C C . ASP A 1 303 ? -39.443 -25.280 -10.606 1.00 83.62 303 ASP A C 1
ATOM 2287 O O . ASP A 1 303 ? -39.504 -26.507 -10.601 1.00 83.62 303 ASP A O 1
ATOM 2291 N N . THR A 1 304 ? -39.234 -24.605 -9.469 1.00 85.50 304 THR A N 1
ATOM 2292 C CA . THR A 1 304 ? -39.087 -25.260 -8.152 1.00 85.50 304 THR A CA 1
ATOM 2293 C C . THR A 1 304 ? -40.290 -24.996 -7.251 1.00 85.50 304 THR A C 1
ATOM 2295 O O . THR A 1 304 ? -40.631 -23.848 -6.965 1.00 85.50 304 THR A O 1
ATOM 2298 N N . LEU A 1 305 ? -40.876 -26.072 -6.730 1.00 87.44 305 LEU A N 1
ATOM 2299 C CA . LEU A 1 305 ? -41.886 -26.075 -5.678 1.00 87.44 305 LEU A CA 1
ATOM 2300 C C . LEU A 1 305 ? -41.242 -26.425 -4.329 1.00 87.44 305 LEU A C 1
ATOM 2302 O O . LEU A 1 305 ? -40.553 -27.437 -4.201 1.00 87.44 305 LEU A O 1
ATOM 2306 N N . VAL A 1 306 ? -41.513 -25.618 -3.304 1.00 88.75 306 VAL A N 1
ATOM 2307 C CA . VAL A 1 306 ? -41.205 -25.930 -1.902 1.00 88.75 306 VAL A CA 1
ATOM 2308 C C . VAL A 1 306 ? -42.433 -25.599 -1.071 1.00 88.75 306 VAL A C 1
ATOM 2310 O O . VAL A 1 306 ? -42.962 -24.497 -1.205 1.00 88.75 306 VAL A O 1
ATOM 2313 N N . ASP A 1 307 ? -42.863 -26.514 -0.207 1.00 91.75 307 ASP A N 1
ATOM 2314 C CA . ASP A 1 307 ? -43.943 -26.247 0.742 1.00 91.75 307 ASP A CA 1
ATOM 2315 C C . ASP A 1 307 ? -43.705 -26.932 2.096 1.00 91.75 307 ASP A C 1
ATOM 2317 O O . ASP A 1 307 ? -42.948 -27.900 2.208 1.00 91.75 307 ASP A O 1
ATOM 2321 N N . THR A 1 308 ? -44.331 -26.401 3.146 1.00 90.69 308 THR A N 1
ATOM 2322 C CA . THR A 1 308 ? -44.272 -26.967 4.500 1.00 90.69 308 THR A CA 1
ATOM 2323 C C . THR A 1 308 ? -45.592 -27.652 4.797 1.00 90.69 308 THR A C 1
ATOM 2325 O O . THR A 1 308 ? -46.600 -26.999 5.042 1.00 90.69 308 THR A O 1
ATOM 2328 N N . ILE A 1 309 ? -45.572 -28.979 4.777 1.00 93.00 309 ILE A N 1
ATOM 2329 C CA . ILE A 1 309 ? -46.732 -29.812 5.058 1.00 93.00 309 ILE A CA 1
ATOM 2330 C C . ILE A 1 309 ? -46.888 -29.896 6.573 1.00 93.00 309 ILE A C 1
ATOM 2332 O O . ILE A 1 309 ? -46.013 -30.422 7.265 1.00 93.00 309 ILE A O 1
ATOM 2336 N N . THR A 1 310 ? -47.985 -29.358 7.094 1.00 90.12 310 THR A N 1
ATOM 2337 C CA . THR A 1 310 ? -48.307 -29.387 8.522 1.00 90.12 310 THR A CA 1
ATOM 2338 C C . THR A 1 310 ? -49.517 -30.271 8.779 1.00 90.12 310 THR A C 1
ATOM 2340 O O . THR A 1 310 ? -50.423 -30.387 7.955 1.00 90.12 310 THR A O 1
ATOM 2343 N N . ALA A 1 311 ? -49.511 -30.931 9.928 1.00 91.44 311 ALA A N 1
ATOM 2344 C CA . ALA A 1 311 ? -50.660 -31.637 10.458 1.00 91.44 311 ALA A CA 1
ATOM 2345 C C . ALA A 1 311 ? -50.763 -31.353 11.959 1.00 91.44 311 ALA A C 1
ATOM 2347 O O . ALA A 1 311 ? -49.843 -30.809 12.571 1.00 91.44 311 ALA A O 1
ATOM 2348 N N . TYR A 1 312 ? -51.874 -31.740 12.569 1.00 89.94 312 TYR A N 1
ATOM 2349 C CA . TYR A 1 312 ? -51.956 -31.872 14.018 1.00 89.94 312 TYR A CA 1
ATOM 2350 C C . TYR A 1 312 ? -52.846 -33.058 14.375 1.00 89.94 312 TYR A C 1
ATOM 2352 O O . TYR A 1 312 ? -53.886 -33.279 13.749 1.00 89.94 312 TYR A O 1
ATOM 2360 N N . ASP A 1 313 ? -52.454 -33.816 15.394 1.00 88.38 313 ASP A N 1
ATOM 2361 C CA . ASP A 1 313 ? -53.317 -34.846 15.941 1.00 88.38 313 ASP A CA 1
ATOM 2362 C C . ASP A 1 313 ? -54.301 -34.209 16.933 1.00 88.38 313 ASP A C 1
ATOM 2364 O O . ASP A 1 313 ? -53.867 -33.498 17.848 1.00 88.38 313 ASP A O 1
ATOM 2368 N N . PRO A 1 314 ? -55.622 -34.393 16.770 1.00 82.81 314 PRO A N 1
ATOM 2369 C CA . PRO A 1 314 ? -56.583 -33.764 17.663 1.00 82.81 314 PRO A CA 1
ATOM 2370 C C . PRO A 1 314 ? -56.566 -34.317 19.097 1.00 82.81 314 PRO A C 1
ATOM 2372 O O . PRO A 1 314 ? -56.981 -33.583 20.001 1.00 82.81 314 PRO A O 1
ATOM 2375 N N . ASP A 1 315 ? -56.138 -35.567 19.305 1.00 82.69 315 ASP A N 1
ATOM 2376 C CA . ASP A 1 315 ? -56.029 -36.250 20.606 1.00 82.69 315 ASP A CA 1
ATOM 2377 C C . ASP A 1 315 ? -54.611 -36.135 21.214 1.00 82.69 315 ASP A C 1
ATOM 2379 O O . ASP A 1 315 ? -54.421 -36.291 22.423 1.00 82.69 315 ASP A O 1
ATOM 2383 N N . GLY A 1 316 ? -53.623 -35.766 20.395 1.00 77.44 316 GLY A N 1
ATOM 2384 C CA . GLY A 1 316 ? -52.219 -35.601 20.767 1.00 77.44 316 GLY A CA 1
ATOM 2385 C C . GLY A 1 316 ? -51.375 -36.865 20.587 1.00 77.44 316 GLY A C 1
ATOM 2386 O O . GLY A 1 316 ? -50.296 -36.958 21.182 1.00 77.44 316 GLY A O 1
ATOM 2387 N N . ASP A 1 317 ? -51.850 -37.832 19.799 1.00 84.38 317 ASP A N 1
ATOM 2388 C CA . ASP A 1 317 ? -51.064 -38.999 19.403 1.00 84.38 317 ASP A CA 1
ATOM 2389 C C . ASP A 1 317 ? -49.961 -38.610 18.400 1.00 84.38 317 ASP A C 1
ATOM 2391 O O . ASP A 1 317 ? -50.024 -37.591 17.712 1.00 84.38 317 ASP A O 1
ATOM 2395 N N . SER A 1 318 ? -48.880 -39.393 18.346 1.00 83.62 318 SER A N 1
ATOM 2396 C CA . SER A 1 318 ? -47.691 -39.014 17.572 1.00 83.62 318 SER A CA 1
ATOM 2397 C C . SER A 1 318 ? -47.890 -39.228 16.071 1.00 83.62 318 SER A C 1
ATOM 2399 O O . SER A 1 318 ? -47.847 -40.372 15.607 1.00 83.62 318 SER A O 1
ATOM 2401 N N . ILE A 1 319 ? -48.026 -38.138 15.315 1.00 90.38 319 ILE A N 1
ATOM 2402 C CA . ILE A 1 319 ? -48.125 -38.175 13.854 1.00 90.38 319 ILE A CA 1
ATOM 2403 C C . ILE A 1 319 ? -46.798 -38.643 13.251 1.00 90.38 319 ILE A C 1
ATOM 2405 O O . ILE A 1 319 ? -45.725 -38.155 13.607 1.00 90.38 319 ILE A O 1
ATOM 2409 N N . VAL A 1 320 ? -46.879 -39.540 12.271 1.00 90.38 320 VAL A N 1
ATOM 2410 C CA . VAL A 1 320 ? -45.837 -39.726 11.259 1.00 90.38 320 VAL A CA 1
ATOM 2411 C C . VAL A 1 320 ? -46.339 -39.116 9.956 1.00 90.38 320 VAL A C 1
ATOM 2413 O O . VAL A 1 320 ? -47.388 -39.522 9.444 1.00 90.38 320 VAL A O 1
ATOM 2416 N N . LEU A 1 321 ? -45.598 -38.149 9.415 1.00 92.31 321 LEU A N 1
ATOM 2417 C CA . LEU A 1 321 ? -45.871 -37.603 8.089 1.00 92.31 321 LEU A CA 1
ATOM 2418 C C . LEU A 1 321 ? -45.139 -38.437 7.040 1.00 92.31 321 LEU A C 1
ATOM 2420 O O . LEU A 1 321 ? -43.954 -38.744 7.160 1.00 92.31 321 LEU A O 1
ATOM 2424 N N . SER A 1 322 ? -45.851 -38.827 5.988 1.00 91.00 322 SER A N 1
ATOM 2425 C CA . SER A 1 322 ? -45.323 -39.759 4.994 1.00 91.00 322 SER A CA 1
ATOM 2426 C C . SER A 1 322 ? -45.811 -39.462 3.581 1.00 91.00 322 SER A C 1
ATOM 2428 O O . SER A 1 322 ? -46.854 -38.842 3.373 1.00 91.00 322 SER A O 1
ATOM 2430 N N . VAL A 1 323 ? -45.029 -39.926 2.607 1.00 91.50 323 VAL A N 1
ATOM 2431 C CA . VAL A 1 323 ? -45.342 -39.889 1.176 1.00 91.50 323 VAL A CA 1
ATOM 2432 C C . VAL A 1 323 ? -45.093 -41.269 0.573 1.00 91.50 323 VAL A C 1
ATOM 2434 O O . VAL A 1 323 ? -44.048 -41.870 0.823 1.00 91.50 323 VAL A O 1
ATOM 2437 N N . ASP A 1 324 ? -46.041 -41.778 -0.216 1.00 83.06 324 ASP A N 1
ATOM 2438 C CA . ASP A 1 324 ? -45.945 -43.127 -0.803 1.00 83.06 324 ASP A CA 1
ATOM 2439 C C . ASP A 1 324 ? -44.847 -43.220 -1.874 1.00 83.06 324 ASP A C 1
ATOM 2441 O O . ASP A 1 324 ? -44.000 -44.115 -1.863 1.00 83.06 324 ASP A O 1
ATOM 2445 N N . THR A 1 325 ? -44.881 -42.293 -2.835 1.00 81.56 325 THR A N 1
ATOM 2446 C CA . THR A 1 325 ? -43.956 -42.233 -3.970 1.00 81.56 325 THR A CA 1
ATOM 2447 C C . THR A 1 325 ? -43.669 -40.785 -4.334 1.00 81.56 325 THR A C 1
ATOM 2449 O O . THR A 1 325 ? -44.588 -40.031 -4.654 1.00 81.56 325 THR A O 1
ATOM 2452 N N . LEU A 1 326 ? -42.391 -40.420 -4.328 1.00 89.50 326 LEU A N 1
ATOM 2453 C CA . LEU A 1 326 ? -41.904 -39.127 -4.800 1.00 89.50 326 LEU A CA 1
ATOM 2454 C C . LEU A 1 326 ? -41.505 -39.213 -6.283 1.00 89.50 326 LEU A C 1
ATOM 2456 O O . LEU A 1 326 ? -40.966 -40.247 -6.694 1.00 89.50 326 LEU A O 1
ATOM 2460 N N . PRO A 1 327 ? -41.726 -38.157 -7.086 1.00 86.56 327 PRO A N 1
ATOM 2461 C CA . PRO A 1 327 ? -41.059 -38.024 -8.374 1.00 86.56 327 PRO A CA 1
ATOM 2462 C C . PRO A 1 327 ? -39.545 -37.830 -8.192 1.00 86.56 327 PRO A C 1
ATOM 2464 O O . PRO A 1 327 ? -39.065 -37.423 -7.133 1.00 86.56 327 PRO A O 1
ATOM 2467 N N . GLU A 1 328 ? -38.778 -38.123 -9.239 1.00 81.19 328 GLU A N 1
ATOM 2468 C CA . GLU A 1 328 ? -37.347 -37.812 -9.279 1.00 81.19 328 GLU A CA 1
ATOM 2469 C C . GLU A 1 328 ? -37.135 -36.290 -9.181 1.00 81.19 328 GLU A C 1
ATOM 2471 O O . GLU A 1 328 ? -37.985 -35.521 -9.629 1.00 81.19 328 GLU A O 1
ATOM 2476 N N . ASN A 1 329 ? -36.051 -35.856 -8.532 1.00 84.88 329 ASN A N 1
ATOM 2477 C CA . ASN A 1 329 ? -35.823 -34.469 -8.094 1.00 84.88 329 ASN A CA 1
ATOM 2478 C C . ASN A 1 329 ? -36.859 -33.894 -7.097 1.00 84.88 329 ASN A C 1
ATOM 2480 O O . ASN A 1 329 ? -36.855 -32.690 -6.824 1.00 84.88 329 ASN A O 1
ATOM 2484 N N . ALA A 1 330 ? -37.693 -34.741 -6.477 1.00 90.44 330 ALA A N 1
ATOM 2485 C CA . ALA A 1 330 ? -38.396 -34.404 -5.241 1.00 90.44 330 ALA A CA 1
ATOM 2486 C C . ALA A 1 330 ? -37.785 -35.056 -3.997 1.00 90.44 330 ALA A C 1
ATOM 2488 O O . ALA A 1 330 ? -37.165 -36.118 -4.039 1.00 90.44 330 ALA A O 1
ATOM 2489 N N . SER A 1 331 ? -38.023 -34.418 -2.855 1.00 90.19 331 SER A N 1
ATOM 2490 C CA . SER A 1 331 ? -37.740 -34.951 -1.528 1.00 90.19 331 SER A CA 1
ATOM 2491 C C . SER A 1 331 ? -38.858 -34.572 -0.559 1.00 90.19 331 SER A C 1
ATOM 2493 O O . SER A 1 331 ? -39.514 -33.540 -0.706 1.00 90.19 331 SER A O 1
ATOM 2495 N N . PHE A 1 332 ? -39.073 -35.422 0.440 1.00 93.94 332 PHE A N 1
ATOM 2496 C CA . PHE A 1 332 ? -39.902 -35.110 1.594 1.00 93.94 332 PHE A CA 1
ATOM 2497 C C . PHE A 1 332 ? -39.130 -35.466 2.858 1.00 93.94 332 PHE A C 1
ATOM 2499 O O . PHE A 1 332 ? -38.534 -36.544 2.936 1.00 93.94 332 PHE A O 1
ATOM 2506 N N . GLN A 1 333 ? -39.149 -34.571 3.838 1.00 90.81 333 GLN A N 1
ATOM 2507 C CA . GLN A 1 333 ? -38.573 -34.807 5.153 1.00 90.81 333 GLN A CA 1
ATOM 2508 C C . GLN A 1 333 ? -39.622 -34.527 6.227 1.00 90.81 333 GLN A C 1
ATOM 2510 O O . GLN A 1 333 ? -39.932 -33.368 6.489 1.00 90.81 333 GLN A O 1
ATOM 2515 N N . ASP A 1 334 ? -40.100 -35.581 6.889 1.00 90.62 334 ASP A N 1
ATOM 2516 C CA . ASP A 1 334 ? -40.743 -35.468 8.200 1.00 90.62 334 ASP A CA 1
ATOM 2517 C C . ASP A 1 334 ? -39.708 -34.958 9.220 1.00 90.62 334 ASP A C 1
ATOM 2519 O O . ASP A 1 334 ? -38.576 -35.457 9.283 1.00 90.62 334 ASP A O 1
ATOM 2523 N N . LEU A 1 335 ? -40.074 -33.930 9.985 1.00 88.56 335 LEU A N 1
ATOM 2524 C CA . LEU A 1 335 ? -39.232 -33.323 11.015 1.00 88.56 335 LEU A CA 1
ATOM 2525 C C . LEU A 1 335 ? -39.565 -33.843 12.429 1.00 88.56 335 LEU A C 1
ATOM 2527 O O . LEU A 1 335 ? -38.863 -33.491 13.380 1.00 88.56 335 LEU A O 1
ATOM 2531 N N . GLY A 1 336 ? -40.568 -34.719 12.576 1.00 79.19 336 GLY A N 1
ATOM 2532 C CA . GLY A 1 336 ? -40.920 -35.388 13.835 1.00 79.19 336 GLY A CA 1
ATOM 2533 C C . GLY A 1 336 ? -41.515 -34.451 14.890 1.00 79.19 336 GLY A C 1
ATOM 2534 O O . GLY A 1 336 ? -41.341 -34.671 16.090 1.00 79.19 336 GLY A O 1
ATOM 2535 N N . ASN A 1 337 ? -42.147 -33.371 14.435 1.00 82.12 337 ASN A N 1
ATOM 2536 C CA . ASN A 1 337 ? -42.740 -32.291 15.228 1.00 82.12 337 ASN A CA 1
ATOM 2537 C C . ASN A 1 337 ? -44.071 -31.818 14.607 1.00 82.12 337 ASN A C 1
ATOM 2539 O O . ASN A 1 337 ? -44.343 -30.618 14.577 1.00 82.12 337 ASN A O 1
ATOM 2543 N N . ASP A 1 338 ? -44.825 -32.757 14.030 1.00 87.94 338 ASP A N 1
ATOM 2544 C CA . ASP A 1 338 ? -46.094 -32.533 13.320 1.00 87.94 338 ASP A CA 1
ATOM 2545 C C . ASP A 1 338 ? -45.958 -31.687 12.029 1.00 87.94 338 ASP A C 1
ATOM 2547 O O . ASP A 1 338 ? -46.941 -31.275 11.411 1.00 87.94 338 ASP A O 1
ATOM 2551 N N . THR A 1 339 ? -44.717 -31.463 11.572 1.00 88.69 339 THR A N 1
ATOM 2552 C CA . THR A 1 339 ? -44.395 -30.751 10.326 1.00 88.69 339 THR A CA 1
ATOM 2553 C C . THR A 1 339 ? -43.395 -31.532 9.476 1.00 88.69 339 THR A C 1
ATOM 2555 O O . THR A 1 339 ? -42.511 -32.214 9.996 1.00 88.69 339 THR A O 1
ATOM 2558 N N . GLY A 1 340 ? -43.501 -31.402 8.157 1.00 89.56 340 GLY A N 1
ATOM 2559 C CA . GLY A 1 340 ? -42.532 -31.921 7.202 1.00 89.56 340 GLY A CA 1
ATOM 2560 C C . GLY A 1 340 ? -42.349 -30.972 6.024 1.00 89.56 340 GLY A C 1
ATOM 2561 O O . GLY A 1 340 ? -43.238 -30.194 5.690 1.00 89.56 340 GLY A O 1
ATOM 2562 N N . ILE A 1 341 ? -41.183 -31.008 5.386 1.00 93.06 341 ILE A N 1
ATOM 2563 C CA . ILE A 1 341 ? -40.875 -30.148 4.236 1.00 93.06 341 ILE A CA 1
ATOM 2564 C C . ILE A 1 341 ? -40.941 -30.982 2.963 1.00 93.06 341 ILE A C 1
ATOM 2566 O O . ILE A 1 341 ? -40.263 -32.006 2.851 1.00 93.06 341 ILE A O 1
ATOM 2570 N N . PHE A 1 342 ? -41.737 -30.518 2.001 1.00 93.94 342 PHE A N 1
ATOM 2571 C CA . PHE A 1 342 ? -41.760 -31.025 0.637 1.00 93.94 342 PHE A CA 1
ATOM 2572 C C . PHE A 1 342 ? -40.968 -30.098 -0.285 1.00 93.94 342 PHE A C 1
ATOM 2574 O O . PHE A 1 342 ? -41.101 -28.876 -0.233 1.00 93.94 342 PHE A O 1
ATOM 2581 N N . PHE A 1 343 ? -40.160 -30.693 -1.155 1.00 92.50 343 PHE A N 1
ATOM 2582 C CA . PHE A 1 343 ? -39.406 -30.009 -2.198 1.00 92.50 343 PHE A CA 1
ATOM 2583 C C . PHE A 1 343 ? -39.550 -30.802 -3.496 1.00 92.50 343 PHE A C 1
ATOM 2585 O O . PHE A 1 343 ? -39.385 -32.021 -3.473 1.00 92.50 343 PHE A O 1
ATOM 2592 N N . PHE A 1 344 ? -39.795 -30.138 -4.623 1.00 92.69 344 PHE A N 1
ATOM 2593 C CA . PHE A 1 344 ? -39.775 -30.745 -5.954 1.00 92.69 344 PHE A CA 1
ATOM 2594 C C . PHE A 1 344 ? -39.317 -29.730 -7.002 1.00 92.69 344 PHE A C 1
ATOM 2596 O O . PHE A 1 344 ? -39.961 -28.702 -7.195 1.00 92.69 344 PHE A O 1
ATOM 2603 N N . ALA A 1 345 ? -38.224 -30.042 -7.694 1.00 86.31 345 ALA A N 1
ATOM 2604 C CA . ALA A 1 345 ? -37.729 -29.283 -8.838 1.00 86.31 345 ALA A CA 1
ATOM 2605 C C . ALA A 1 345 ? -37.691 -30.203 -10.075 1.00 86.31 345 ALA A C 1
ATOM 2607 O O . ALA A 1 345 ? -36.652 -30.814 -10.331 1.00 86.31 345 ALA A O 1
ATOM 2608 N N . PRO A 1 346 ? -38.811 -30.388 -10.804 1.00 84.44 346 PRO A N 1
ATOM 2609 C CA . PRO A 1 346 ? -38.803 -31.125 -12.066 1.00 84.44 346 PRO A CA 1
ATOM 2610 C C . PRO A 1 346 ? -37.812 -30.498 -13.051 1.00 84.44 346 PRO A C 1
ATOM 2612 O O . PRO A 1 346 ? -37.861 -29.299 -13.305 1.00 84.44 346 PRO A O 1
ATOM 2615 N N . ALA A 1 347 ? -36.931 -31.308 -13.626 1.00 79.25 347 ALA A N 1
ATOM 2616 C CA . ALA A 1 347 ? -36.037 -30.895 -14.703 1.00 79.25 347 ALA A CA 1
ATOM 2617 C C . ALA A 1 347 ? -36.731 -30.945 -16.081 1.00 79.25 347 ALA A C 1
ATOM 2619 O O . ALA A 1 347 ? -37.848 -31.442 -16.193 1.00 79.25 347 ALA A O 1
ATOM 2620 N N . TYR A 1 348 ? -36.050 -30.462 -17.125 1.00 75.44 348 TYR A N 1
ATOM 2621 C CA . TYR A 1 348 ? -36.548 -30.296 -18.508 1.00 75.44 348 TYR A CA 1
ATOM 2622 C C . TYR A 1 348 ? -36.884 -31.589 -19.280 1.00 75.44 348 TYR A C 1
ATOM 2624 O O . TYR A 1 348 ? -37.327 -31.533 -20.416 1.00 75.44 348 TYR A O 1
ATOM 2632 N N . TRP A 1 349 ? -36.742 -32.749 -18.633 1.00 74.81 349 TRP A N 1
ATOM 2633 C CA . TRP A 1 349 ? -37.160 -34.068 -19.125 1.00 74.81 349 TRP A CA 1
ATOM 2634 C C . TRP A 1 349 ? -38.278 -34.700 -18.270 1.00 74.81 349 TRP A C 1
ATOM 2636 O O . TRP A 1 349 ? -38.481 -35.921 -18.279 1.00 74.81 349 TRP A O 1
ATOM 2646 N N . GLN A 1 350 ? -38.956 -33.899 -17.444 1.00 77.38 350 GLN A N 1
ATOM 2647 C CA . GLN A 1 350 ? -39.915 -34.336 -16.424 1.00 77.38 350 GLN A CA 1
ATOM 2648 C C . GLN A 1 350 ? -41.314 -33.735 -16.626 1.00 77.38 350 GLN A C 1
ATOM 2650 O O . GLN A 1 350 ? -42.023 -33.454 -15.661 1.00 77.38 350 GLN A O 1
ATOM 2655 N N . ALA A 1 351 ? -41.738 -33.564 -17.875 1.00 79.69 351 ALA A N 1
ATOM 2656 C CA . ALA A 1 351 ? -43.095 -33.184 -18.229 1.00 79.69 351 ALA A CA 1
ATOM 2657 C C . ALA A 1 351 ? -44.129 -34.269 -17.885 1.00 79.69 351 ALA A C 1
ATOM 2659 O O . ALA A 1 351 ? -43.932 -35.470 -18.095 1.00 79.69 351 ALA A O 1
ATOM 2660 N N . GLY A 1 352 ? -45.305 -33.837 -17.426 1.00 81.69 352 GLY A N 1
ATOM 2661 C CA . GLY A 1 352 ? -46.436 -34.714 -17.148 1.00 81.69 352 GLY A CA 1
ATOM 2662 C C . GLY A 1 352 ? -47.139 -34.401 -15.833 1.00 81.69 352 GLY A C 1
ATOM 2663 O O . GLY A 1 352 ? -46.802 -33.474 -15.103 1.00 81.69 352 GLY A O 1
ATOM 2664 N N . ILE A 1 353 ? -48.166 -35.190 -15.517 1.00 86.56 353 ILE A N 1
ATOM 2665 C CA . ILE A 1 353 ? -48.873 -35.070 -14.239 1.00 86.56 353 ILE A CA 1
ATOM 2666 C C . ILE A 1 353 ? -48.288 -36.086 -13.265 1.00 86.56 353 ILE A C 1
ATOM 2668 O O . ILE A 1 353 ? -48.472 -37.293 -13.430 1.00 86.56 353 ILE A O 1
ATOM 2672 N N . TYR A 1 354 ? -47.638 -35.571 -12.230 1.00 88.31 354 TYR A N 1
ATOM 2673 C CA . TYR A 1 354 ? -47.193 -36.326 -11.070 1.00 88.31 354 TYR A CA 1
ATOM 2674 C C . TYR A 1 354 ? -48.245 -36.198 -9.969 1.00 88.31 354 TYR A C 1
ATOM 2676 O O . TYR A 1 354 ? -49.015 -35.237 -9.921 1.00 88.31 354 TYR A O 1
ATOM 2684 N N . THR A 1 355 ? -48.309 -37.180 -9.080 1.00 88.94 355 THR A N 1
ATOM 2685 C CA . THR A 1 355 ? -49.233 -37.168 -7.941 1.00 88.94 355 THR A CA 1
ATOM 2686 C C . THR A 1 355 ? -48.478 -37.604 -6.703 1.00 88.94 355 THR A C 1
ATOM 2688 O O . THR A 1 355 ? -47.994 -38.736 -6.664 1.00 88.94 355 THR A O 1
ATOM 2691 N N . VAL A 1 356 ? -48.392 -36.726 -5.707 1.00 91.38 356 VAL A N 1
ATOM 2692 C CA . VAL A 1 356 ? -47.806 -37.048 -4.404 1.00 91.38 356 VAL A CA 1
ATOM 2693 C C . VAL A 1 356 ? -48.947 -37.168 -3.406 1.00 91.38 356 VAL A C 1
ATOM 2695 O O . VAL A 1 356 ? -49.710 -36.226 -3.211 1.00 91.38 356 VAL A O 1
ATOM 2698 N N . THR A 1 357 ? -49.091 -38.343 -2.799 1.00 92.56 357 THR A N 1
ATOM 2699 C CA . THR A 1 357 ? -50.020 -38.542 -1.684 1.00 92.56 357 THR A CA 1
ATOM 2700 C C . THR A 1 357 ? -49.282 -38.235 -0.394 1.00 92.56 357 THR A C 1
ATOM 2702 O O . THR A 1 357 ? -48.375 -38.983 -0.029 1.00 92.56 357 THR A O 1
ATOM 2705 N N . PHE A 1 358 ? -49.666 -37.159 0.287 1.00 93.50 358 PHE A N 1
ATOM 2706 C CA . PHE A 1 358 ? -49.213 -36.872 1.646 1.00 93.50 358 PHE A CA 1
ATOM 2707 C C . PHE A 1 358 ? -50.184 -37.524 2.621 1.00 93.50 358 PHE A C 1
ATOM 2709 O O . PHE A 1 358 ? -51.392 -37.344 2.487 1.00 93.50 358 PHE A O 1
ATOM 2716 N N . THR A 1 359 ? -49.665 -38.292 3.577 1.00 92.31 359 THR A N 1
ATOM 2717 C CA . THR A 1 359 ? -50.460 -38.994 4.591 1.00 92.31 359 THR A CA 1
ATOM 2718 C C . THR A 1 359 ? -49.945 -38.647 5.981 1.00 92.31 359 THR A C 1
ATOM 2720 O O . THR A 1 359 ? -48.771 -38.885 6.282 1.00 92.31 359 THR A O 1
ATOM 2723 N N . ALA A 1 360 ? -50.836 -38.131 6.827 1.00 92.50 360 ALA A N 1
ATOM 2724 C CA . ALA A 1 360 ? -50.639 -38.008 8.265 1.00 92.50 360 ALA A CA 1
ATOM 2725 C C . ALA A 1 360 ? -51.294 -39.216 8.949 1.00 92.50 360 ALA A C 1
ATOM 2727 O O . ALA A 1 360 ? -52.463 -39.510 8.693 1.00 92.50 360 ALA A O 1
ATOM 2728 N N . SER A 1 361 ? -50.559 -39.942 9.794 1.00 90.81 361 SER A N 1
ATOM 2729 C CA . SER A 1 361 ? -51.100 -41.103 10.516 1.00 90.81 361 SER A CA 1
ATOM 2730 C C . SER A 1 361 ? -50.519 -41.237 11.922 1.00 90.81 361 SER A C 1
ATOM 2732 O O . SER A 1 361 ? -49.315 -41.096 12.124 1.00 90.81 361 SER A O 1
ATOM 2734 N N . ASP A 1 362 ? -51.398 -41.573 12.863 1.00 88.19 362 ASP A N 1
ATOM 2735 C CA . ASP A 1 362 ? -51.131 -41.980 14.252 1.00 88.19 362 ASP A CA 1
ATOM 2736 C C . ASP A 1 362 ? -50.742 -43.484 14.365 1.00 88.19 362 ASP A C 1
ATOM 2738 O O . ASP A 1 362 ? -50.344 -43.975 15.424 1.00 88.19 362 ASP A O 1
ATOM 2742 N N . GLY A 1 363 ? -50.848 -44.246 13.264 1.00 82.50 363 GLY A N 1
ATOM 2743 C CA . GLY A 1 363 ? -50.653 -45.701 13.200 1.00 82.50 363 GLY A CA 1
ATOM 2744 C C . GLY A 1 363 ? -51.924 -46.562 13.342 1.00 82.50 363 GLY A C 1
ATOM 2745 O O . GLY A 1 363 ? -51.829 -47.794 13.288 1.00 82.50 363 GLY A O 1
ATOM 2746 N N . LYS A 1 364 ? -53.100 -45.947 13.496 1.00 85.31 364 LYS A N 1
ATOM 2747 C CA . LYS A 1 364 ? -54.443 -46.544 13.635 1.00 85.31 364 LYS A CA 1
ATOM 2748 C C . LYS A 1 364 ? -55.393 -46.022 12.542 1.00 85.31 364 LYS A C 1
ATOM 2750 O O . LYS A 1 364 ? -56.047 -46.816 11.859 1.00 85.31 364 LYS A O 1
ATOM 2755 N N . LEU A 1 365 ? -55.433 -44.701 12.380 1.00 85.62 365 LEU A N 1
ATOM 2756 C CA . LEU A 1 365 ? -56.191 -43.900 11.430 1.00 85.62 365 LEU A CA 1
ATOM 2757 C C . LEU A 1 365 ? -55.233 -43.022 10.606 1.00 85.62 365 LEU A C 1
ATOM 2759 O O . LEU A 1 365 ? -54.012 -43.034 10.779 1.00 85.62 365 LEU A O 1
ATOM 2763 N N . SER A 1 366 ? -55.779 -42.303 9.630 1.00 89.44 366 SER A N 1
ATOM 2764 C CA . SER A 1 366 ? -54.997 -41.432 8.754 1.00 89.44 366 SER A CA 1
ATOM 2765 C C . SER A 1 366 ? -55.888 -40.451 8.008 1.00 89.44 366 SER A C 1
ATOM 2767 O O . SER A 1 366 ? -56.939 -40.863 7.505 1.00 89.44 366 SER A O 1
ATOM 2769 N N . ASP A 1 367 ? -55.409 -39.226 7.831 1.00 92.31 367 ASP A N 1
ATOM 2770 C CA . ASP A 1 367 ? -55.893 -38.311 6.797 1.00 92.31 367 ASP A CA 1
ATOM 2771 C C . ASP A 1 367 ? -54.837 -38.174 5.693 1.00 92.31 367 ASP A C 1
ATOM 2773 O O . ASP A 1 367 ? -53.635 -38.338 5.933 1.00 92.31 367 ASP A O 1
ATOM 2777 N N . PHE A 1 368 ? -55.284 -37.944 4.460 1.00 91.38 368 PHE A N 1
ATOM 2778 C CA . PHE A 1 368 ? -54.394 -37.886 3.306 1.00 91.38 368 PHE A CA 1
ATOM 2779 C C . PHE A 1 368 ? -54.925 -36.979 2.197 1.00 91.38 368 PHE A C 1
ATOM 2781 O O . PHE A 1 368 ? -56.092 -37.051 1.807 1.00 91.38 368 PHE A O 1
ATOM 2788 N N . GLU A 1 369 ? -54.027 -36.194 1.604 1.00 91.94 369 GLU A N 1
ATOM 2789 C CA . GLU A 1 369 ? -54.314 -35.405 0.409 1.00 91.94 369 GLU A CA 1
ATOM 2790 C C . GLU A 1 369 ? -53.473 -35.921 -0.766 1.00 91.94 369 GLU A C 1
ATOM 2792 O O . GLU A 1 369 ? -52.241 -35.981 -0.716 1.00 91.94 369 GLU A O 1
ATOM 2797 N N . VAL A 1 370 ? -54.155 -36.332 -1.841 1.00 90.12 370 VAL A N 1
ATOM 2798 C CA . VAL A 1 370 ? -53.515 -36.688 -3.115 1.00 90.12 370 VAL A CA 1
ATOM 2799 C C . VAL A 1 370 ? -53.343 -35.405 -3.912 1.00 90.12 370 VAL A C 1
ATOM 2801 O O . VAL A 1 370 ? -54.283 -34.951 -4.563 1.00 90.12 370 VAL A O 1
ATOM 2804 N N . VAL A 1 371 ? -52.144 -34.839 -3.861 1.00 90.69 371 VAL A N 1
ATOM 2805 C CA . VAL A 1 371 ? -51.789 -33.572 -4.499 1.00 90.69 371 VAL A CA 1
ATOM 2806 C C . VAL A 1 371 ? -51.367 -33.835 -5.948 1.00 90.69 371 VAL A C 1
ATOM 2808 O O . VAL A 1 371 ? -50.324 -34.460 -6.179 1.00 90.69 371 VAL A O 1
ATOM 2811 N N . PRO A 1 372 ? -52.140 -33.386 -6.956 1.00 88.50 372 PRO A N 1
ATOM 2812 C CA . PRO A 1 372 ? -51.701 -33.427 -8.338 1.00 88.50 372 PRO A CA 1
ATOM 2813 C C . PRO A 1 372 ? -50.758 -32.253 -8.610 1.00 88.50 372 PRO A C 1
ATOM 2815 O O . PRO A 1 372 ? -51.070 -31.092 -8.332 1.00 88.50 372 PRO A O 1
ATOM 2818 N N . ILE A 1 373 ? -49.611 -32.580 -9.193 1.00 91.38 373 ILE A N 1
ATOM 2819 C CA . ILE A 1 373 ? -48.585 -31.644 -9.632 1.00 91.38 373 ILE A CA 1
ATOM 2820 C C . ILE A 1 373 ? -48.493 -31.783 -11.149 1.00 91.38 373 ILE A C 1
ATOM 2822 O O . ILE A 1 373 ? -47.920 -32.745 -11.665 1.00 91.38 373 ILE A O 1
ATOM 2826 N N . GLN A 1 374 ? -49.119 -30.859 -11.876 1.00 89.88 374 GLN A N 1
ATOM 2827 C CA . GLN A 1 374 ? -49.017 -30.832 -13.331 1.00 89.88 374 GLN A CA 1
ATOM 2828 C C . GLN A 1 374 ? -47.760 -30.063 -13.730 1.00 89.88 374 GLN A C 1
ATOM 2830 O O . GLN A 1 374 ? -47.746 -28.835 -13.664 1.00 89.88 374 GLN A O 1
ATOM 2835 N N . VAL A 1 375 ? -46.746 -30.800 -14.173 1.00 87.50 375 VAL A N 1
ATOM 2836 C CA . VAL A 1 375 ? -45.575 -30.263 -14.861 1.00 87.50 375 VAL A CA 1
ATOM 2837 C C . VAL A 1 375 ? -45.914 -30.163 -16.349 1.00 87.50 375 VAL A C 1
ATOM 2839 O O . VAL A 1 375 ? -46.377 -31.131 -16.963 1.00 87.50 375 VAL A O 1
ATOM 2842 N N . LEU A 1 376 ? -45.768 -28.974 -16.924 1.00 78.38 376 LEU A N 1
ATOM 2843 C CA . LEU A 1 376 ? -46.070 -28.711 -18.330 1.00 78.38 376 LEU A CA 1
ATOM 2844 C C . LEU A 1 376 ? -44.819 -28.829 -19.195 1.00 78.38 376 LEU A C 1
ATOM 2846 O O . LEU A 1 376 ? -43.816 -28.191 -18.893 1.00 78.38 376 LEU A O 1
ATOM 2850 N N . GLU A 1 377 ? -44.941 -29.587 -20.288 1.00 74.62 377 GLU A N 1
ATOM 2851 C CA . GLU A 1 377 ? -43.884 -29.706 -21.290 1.00 74.62 377 GLU A CA 1
ATOM 2852 C C . GLU A 1 377 ? -43.581 -28.358 -21.940 1.00 74.62 377 GLU A C 1
ATOM 2854 O O . GLU A 1 377 ? -44.482 -27.724 -22.508 1.00 74.62 377 GLU A O 1
ATOM 2859 N N . ALA A 1 378 ? -42.322 -27.939 -21.863 1.00 68.19 378 ALA A N 1
ATOM 2860 C CA . ALA A 1 378 ? -41.871 -26.665 -22.416 1.00 68.19 378 ALA A CA 1
ATOM 2861 C C . ALA A 1 378 ? -41.485 -26.750 -23.912 1.00 68.19 378 ALA A C 1
ATOM 2863 O O . ALA A 1 378 ? -41.610 -25.752 -24.630 1.00 68.19 378 ALA A O 1
ATOM 2864 N N . GLY A 1 379 ? -41.145 -27.946 -24.409 1.00 68.88 379 GLY A N 1
ATOM 2865 C CA . GLY A 1 379 ? -40.770 -28.239 -25.801 1.00 68.88 379 GLY A CA 1
ATOM 2866 C C . GLY A 1 379 ? -39.310 -28.688 -25.922 1.00 68.88 379 GLY A C 1
ATOM 2867 O O . GLY A 1 379 ? -38.655 -28.854 -24.907 1.00 68.88 379 GLY A O 1
ATOM 2868 N N . ASN A 1 380 ? -38.804 -28.852 -27.153 1.00 70.06 380 ASN A N 1
ATOM 2869 C CA . ASN A 1 380 ? -37.363 -29.036 -27.389 1.00 70.06 380 ASN A CA 1
ATOM 2870 C C . ASN A 1 380 ? -36.657 -27.767 -26.907 1.00 70.06 380 ASN A C 1
ATOM 2872 O O . ASN A 1 380 ? -36.881 -26.683 -27.464 1.00 70.06 380 ASN A O 1
ATOM 2876 N N . HIS A 1 381 ? -35.837 -27.887 -25.876 1.00 73.31 381 HIS A N 1
ATOM 2877 C CA . HIS A 1 381 ? -34.965 -26.810 -25.448 1.00 73.31 381 HIS A CA 1
ATOM 2878 C C . HIS A 1 381 ? -33.823 -26.672 -26.459 1.00 73.31 381 HIS A C 1
ATOM 2880 O O . HIS A 1 381 ? -33.522 -27.598 -27.206 1.00 73.31 381 HIS A O 1
ATOM 2886 N N . ALA A 1 382 ? -33.204 -25.495 -26.539 1.00 75.44 382 ALA A N 1
ATOM 2887 C CA . ALA A 1 382 ? -31.893 -25.436 -27.173 1.00 75.44 382 ALA A CA 1
ATOM 2888 C C . ALA A 1 382 ? -30.874 -26.053 -26.198 1.00 75.44 382 ALA A C 1
ATOM 2890 O O . ALA A 1 382 ? -31.020 -25.834 -24.987 1.00 75.44 382 ALA A O 1
ATOM 2891 N N . PRO A 1 383 ? -29.847 -26.768 -26.685 1.00 85.56 383 PRO A N 1
ATOM 2892 C CA . PRO A 1 383 ? -28.747 -27.188 -25.829 1.00 85.56 383 PRO A CA 1
ATOM 2893 C C . PRO A 1 383 ? -28.115 -25.974 -25.172 1.00 85.56 383 PRO A C 1
ATOM 2895 O O . PRO A 1 383 ? -27.771 -25.024 -25.863 1.00 85.56 383 PRO A O 1
ATOM 2898 N N . VAL A 1 384 ? -27.961 -25.988 -23.853 1.00 86.19 384 VAL A N 1
ATOM 2899 C CA . VAL A 1 384 ? -27.426 -24.843 -23.119 1.00 86.19 384 VAL A CA 1
ATOM 2900 C C . VAL A 1 384 ? -25.912 -24.846 -23.258 1.00 86.19 384 VAL A C 1
ATOM 2902 O O . VAL A 1 384 ? -25.234 -25.769 -22.799 1.00 86.19 384 VAL A O 1
ATOM 2905 N N . LEU A 1 385 ? -25.385 -23.796 -23.883 1.00 88.50 385 LEU A N 1
ATOM 2906 C CA . LEU A 1 385 ? -23.964 -23.484 -23.867 1.00 88.50 385 LEU A CA 1
ATOM 2907 C C . LEU A 1 385 ? -23.647 -22.821 -22.515 1.00 88.50 385 LEU A C 1
ATOM 2909 O O . LEU A 1 385 ? -24.256 -21.808 -22.163 1.00 88.50 385 LEU A O 1
ATOM 2913 N N . ASP A 1 386 ? -22.721 -23.382 -21.730 1.00 89.06 386 ASP A N 1
ATOM 2914 C CA . ASP A 1 386 ? -22.278 -22.734 -20.491 1.00 89.06 386 ASP A CA 1
ATOM 2915 C C . ASP A 1 386 ? -21.610 -21.405 -20.855 1.00 89.06 386 ASP A C 1
ATOM 2917 O O . ASP A 1 386 ? -20.663 -21.378 -21.644 1.00 89.06 386 ASP A O 1
ATOM 2921 N N . SER A 1 387 ? -22.114 -20.298 -20.294 1.00 86.44 387 SER A N 1
ATOM 2922 C CA . SER A 1 387 ? -21.725 -18.971 -20.774 1.00 86.44 387 SER A CA 1
ATOM 2923 C C . SER A 1 387 ? -20.230 -18.712 -20.589 1.00 86.44 387 SER A C 1
ATOM 2925 O O . SER A 1 387 ? -19.699 -18.700 -19.476 1.00 86.44 387 SER A O 1
ATOM 2927 N N . ILE A 1 388 ? -19.579 -18.472 -21.721 1.00 90.44 388 ILE A N 1
ATOM 2928 C CA . ILE A 1 388 ? -18.149 -18.227 -21.866 1.00 90.44 388 ILE A CA 1
ATOM 2929 C C . ILE A 1 388 ? -17.838 -16.778 -21.467 1.00 90.44 388 ILE A C 1
ATOM 2931 O O . ILE A 1 388 ? -16.808 -16.507 -20.848 1.00 90.44 388 ILE A O 1
ATOM 2935 N N . GLY A 1 389 ? -18.731 -15.842 -21.803 1.00 86.00 389 GLY A N 1
ATOM 2936 C CA . GLY A 1 389 ? -18.558 -14.411 -21.582 1.00 86.00 389 GLY A CA 1
ATOM 2937 C C . GLY A 1 389 ? -17.491 -13.773 -22.486 1.00 86.00 389 GLY A C 1
ATOM 2938 O O . GLY A 1 389 ? -16.730 -14.467 -23.164 1.00 86.00 389 GLY A O 1
ATOM 2939 N N . PRO A 1 390 ? -17.401 -12.429 -22.514 1.00 87.12 390 PRO A N 1
ATOM 2940 C CA . PRO A 1 390 ? -16.363 -11.731 -23.264 1.00 87.12 390 PRO A CA 1
ATOM 2941 C C . PRO A 1 390 ? -14.985 -12.048 -22.679 1.00 87.12 390 PRO A C 1
ATOM 2943 O O . PRO A 1 390 ? -14.752 -11.880 -21.480 1.00 87.12 390 PRO A O 1
ATOM 2946 N N . GLN A 1 391 ? -14.069 -12.476 -23.541 1.00 91.56 391 GLN A N 1
ATOM 2947 C CA . GLN A 1 391 ? -12.710 -12.841 -23.162 1.00 91.56 391 GLN A CA 1
ATOM 2948 C C . GLN A 1 391 ? -11.751 -11.704 -23.504 1.00 91.56 391 GLN A C 1
ATOM 2950 O O . GLN A 1 391 ? -11.888 -11.052 -24.538 1.00 91.56 391 GLN A O 1
ATOM 2955 N N . ASN A 1 392 ? -10.769 -11.475 -22.636 1.00 87.06 392 ASN A N 1
ATOM 2956 C CA . ASN A 1 392 ? -9.742 -10.459 -22.836 1.00 87.06 392 ASN A CA 1
ATOM 2957 C C . ASN A 1 392 ? -8.381 -11.149 -22.860 1.00 87.06 392 ASN A C 1
ATOM 2959 O O . ASN A 1 392 ? -8.089 -11.962 -21.983 1.00 87.06 392 ASN A O 1
ATOM 2963 N N . VAL A 1 393 ? -7.551 -10.802 -23.834 1.00 89.38 393 VAL A N 1
ATOM 2964 C CA . VAL A 1 393 ? -6.158 -11.248 -23.921 1.00 89.38 393 VAL A CA 1
ATOM 2965 C C . VAL A 1 393 ? -5.321 -10.088 -24.451 1.00 89.38 393 VAL A C 1
ATOM 2967 O O . VAL A 1 393 ? -5.836 -9.258 -25.195 1.00 89.38 393 VAL A O 1
ATOM 2970 N N . MET A 1 394 ? -4.069 -9.998 -24.022 1.00 82.62 394 MET A N 1
ATOM 2971 C CA . MET A 1 394 ? -3.097 -9.034 -24.543 1.00 82.62 394 MET A CA 1
ATOM 2972 C C . MET A 1 394 ? -2.367 -9.660 -25.738 1.00 82.62 394 MET A C 1
ATOM 2974 O O . MET A 1 394 ? -2.346 -10.886 -25.862 1.00 82.62 394 MET A O 1
ATOM 2978 N N . GLU A 1 395 ? -1.786 -8.870 -26.632 1.00 80.25 395 GLU A N 1
ATOM 2979 C CA . GLU A 1 395 ? -1.033 -9.448 -27.751 1.00 80.25 395 GLU A CA 1
ATOM 2980 C C . GLU A 1 395 ? 0.241 -10.160 -27.276 1.00 80.25 395 GLU A C 1
ATOM 2982 O O . GLU A 1 395 ? 0.780 -9.879 -26.207 1.00 80.25 395 GLU A O 1
ATOM 2987 N N . GLY A 1 396 ? 0.655 -11.191 -28.018 1.00 76.75 396 GLY A N 1
ATOM 2988 C CA . GLY A 1 396 ? 1.716 -12.121 -27.620 1.00 76.75 396 GLY A CA 1
ATOM 2989 C C . GLY A 1 396 ? 1.293 -13.170 -26.581 1.00 76.75 396 GLY A C 1
ATOM 2990 O O . GLY A 1 396 ? 1.826 -14.282 -26.588 1.00 76.75 396 GLY A O 1
ATOM 2991 N N . GLU A 1 397 ? 0.317 -12.864 -25.723 1.00 84.44 397 GLU A N 1
ATOM 2992 C CA . GLU A 1 397 ? -0.184 -13.781 -24.696 1.00 84.44 397 GLU A CA 1
ATOM 2993 C C . GLU A 1 397 ? -1.160 -14.836 -25.239 1.00 84.44 397 GLU A C 1
ATOM 2995 O O . GLU A 1 397 ? -1.762 -14.702 -26.304 1.00 84.44 397 GLU A O 1
ATOM 3000 N N . THR A 1 398 ? -1.304 -15.945 -24.507 1.00 88.88 398 THR A N 1
ATOM 3001 C CA . THR A 1 398 ? -2.104 -17.101 -24.953 1.00 88.88 398 THR A CA 1
ATOM 3002 C C . THR A 1 398 ? -3.396 -17.256 -24.158 1.00 88.88 398 THR A C 1
ATOM 3004 O O . THR A 1 398 ? -3.386 -17.614 -22.981 1.00 88.88 398 THR A O 1
ATOM 3007 N N . LEU A 1 399 ? -4.527 -17.074 -24.840 1.00 89.81 399 LEU A N 1
ATOM 3008 C CA . LEU A 1 399 ? -5.861 -17.367 -24.332 1.00 89.81 399 LEU A CA 1
ATOM 3009 C C . LEU A 1 399 ? -6.192 -18.847 -24.559 1.00 89.81 399 LEU A C 1
ATOM 3011 O O . LEU A 1 399 ? -6.269 -19.308 -25.699 1.00 89.81 399 LEU A O 1
ATOM 3015 N N . GLN A 1 400 ? -6.432 -19.589 -23.477 1.00 93.12 400 GLN A N 1
ATOM 3016 C CA . GLN A 1 400 ? -6.909 -20.971 -23.532 1.00 93.12 400 GLN A CA 1
ATOM 3017 C C . GLN A 1 400 ? -8.044 -21.186 -22.527 1.00 93.12 400 GLN A C 1
ATOM 3019 O O . GLN A 1 400 ? -7.901 -20.855 -21.350 1.00 93.12 400 GLN A O 1
ATOM 3024 N N . PHE A 1 401 ? -9.149 -21.781 -22.977 1.00 92.94 401 PHE A N 1
ATOM 3025 C CA . PHE A 1 401 ? -10.258 -22.211 -22.123 1.00 92.94 401 PHE A CA 1
ATOM 3026 C C . PHE A 1 401 ? -11.025 -23.375 -22.763 1.00 92.94 401 PHE A C 1
ATOM 3028 O O . PHE A 1 401 ? -11.028 -23.538 -23.983 1.00 92.94 401 PHE A O 1
ATOM 3035 N N . THR A 1 402 ? -11.690 -24.178 -21.935 1.00 92.88 402 THR A N 1
ATOM 3036 C CA . THR A 1 402 ? -12.614 -25.225 -22.388 1.00 92.88 402 THR A CA 1
ATOM 3037 C C . THR A 1 402 ? -14.035 -24.670 -22.374 1.00 92.88 402 THR A C 1
ATOM 3039 O O . THR A 1 402 ? -14.463 -24.062 -21.393 1.00 92.88 402 THR A O 1
ATOM 3042 N N . VAL A 1 403 ? -14.754 -24.871 -23.471 1.00 93.25 403 VAL A N 1
ATOM 3043 C CA . VAL A 1 403 ? -16.184 -24.602 -23.618 1.00 93.25 403 VAL A CA 1
ATOM 3044 C C . VAL A 1 403 ? -16.954 -25.853 -23.218 1.00 93.25 403 VAL A C 1
ATOM 3046 O O . VAL A 1 403 ? -16.562 -26.965 -23.580 1.00 93.25 403 VAL A O 1
ATOM 3049 N N . HIS A 1 404 ? -18.058 -25.671 -22.502 1.00 91.19 404 HIS A N 1
ATOM 3050 C CA . HIS A 1 404 ? -18.952 -26.748 -22.097 1.00 91.19 404 HIS A CA 1
ATOM 3051 C C . HIS A 1 404 ? -20.374 -26.462 -22.576 1.00 91.19 404 HIS A C 1
ATOM 3053 O O . HIS A 1 404 ? -20.803 -25.313 -22.627 1.00 91.19 404 HIS A O 1
ATOM 3059 N N . ALA A 1 405 ? -21.097 -27.510 -22.947 1.00 90.94 405 ALA A N 1
ATOM 3060 C CA . ALA A 1 405 ? -22.514 -27.456 -23.257 1.00 90.94 405 ALA A CA 1
ATOM 3061 C C . ALA A 1 405 ? -23.191 -28.746 -22.795 1.00 90.94 405 ALA A C 1
ATOM 3063 O O . ALA A 1 405 ? -22.613 -29.834 -22.885 1.00 90.94 405 ALA A O 1
ATOM 3064 N N . PHE A 1 406 ? -24.433 -28.634 -22.344 1.00 85.88 406 PHE A N 1
ATOM 3065 C CA . PHE A 1 406 ? -25.275 -29.782 -22.037 1.00 85.88 406 PHE A CA 1
ATOM 3066 C C . PHE A 1 406 ? -26.655 -29.578 -22.643 1.00 85.88 406 PHE A C 1
ATOM 3068 O O . PHE A 1 406 ? -27.158 -28.459 -22.732 1.00 85.88 406 PHE A O 1
ATOM 3075 N N . ASP A 1 407 ? -27.286 -30.672 -23.042 1.00 85.00 407 ASP A N 1
ATOM 3076 C CA . ASP A 1 407 ? -28.647 -30.612 -23.538 1.00 85.00 407 ASP A CA 1
ATOM 3077 C C . ASP A 1 407 ? -29.647 -30.779 -22.383 1.00 85.00 407 ASP A C 1
ATOM 3079 O O . ASP A 1 407 ? -29.541 -31.771 -21.650 1.00 85.00 407 ASP A O 1
ATOM 3083 N N . PRO A 1 408 ? -30.604 -29.851 -22.177 1.00 74.25 408 PRO A N 1
ATOM 3084 C CA . PRO A 1 408 ? -31.623 -30.001 -21.143 1.00 74.25 408 PRO A CA 1
ATOM 3085 C C . PRO A 1 408 ? -32.500 -31.239 -21.338 1.00 74.25 408 PRO A C 1
ATOM 3087 O O . PRO A 1 408 ? -32.892 -31.841 -20.344 1.00 74.25 408 PRO A O 1
ATOM 3090 N N . ASP A 1 409 ? -32.744 -31.662 -22.579 1.00 78.00 409 ASP A N 1
ATOM 3091 C CA . ASP A 1 409 ? -33.568 -32.829 -22.918 1.00 78.00 409 ASP A CA 1
ATOM 3092 C C . ASP A 1 409 ? -32.708 -34.113 -23.034 1.00 78.00 409 ASP A C 1
ATOM 3094 O O . ASP A 1 409 ? -33.221 -35.228 -23.169 1.00 78.00 409 ASP A O 1
ATOM 3098 N N . SER A 1 410 ? -31.387 -33.963 -22.857 1.00 73.94 410 SER A N 1
ATOM 3099 C CA . SER A 1 410 ? -30.325 -34.973 -22.966 1.00 73.94 410 SER A CA 1
ATOM 3100 C C . SER A 1 410 ? -30.071 -35.515 -24.380 1.00 73.94 410 SER A C 1
ATOM 3102 O O . SER A 1 410 ? -29.586 -36.645 -24.527 1.00 73.94 410 SER A O 1
ATOM 3104 N N . ASP A 1 411 ? -30.348 -34.722 -25.417 1.00 80.19 411 ASP A N 1
ATOM 3105 C CA . ASP A 1 411 ? -29.989 -35.058 -26.797 1.00 80.19 411 ASP A CA 1
ATOM 3106 C C . ASP A 1 411 ? -28.479 -34.898 -27.107 1.00 80.19 411 ASP A C 1
ATOM 3108 O O . ASP A 1 411 ? -27.669 -34.448 -26.293 1.00 80.19 411 ASP A O 1
ATOM 3112 N N . SER A 1 412 ? -28.047 -35.414 -28.265 1.00 82.50 412 SER A N 1
ATOM 3113 C CA . SER A 1 412 ? -26.620 -35.640 -28.572 1.00 82.50 412 SER A CA 1
ATOM 3114 C C . SER A 1 412 ? -25.956 -34.469 -29.299 1.00 82.50 412 SER A C 1
ATOM 3116 O O . SER A 1 412 ? -26.257 -34.215 -30.463 1.00 82.50 412 SER A O 1
ATOM 3118 N N . LEU A 1 413 ? -24.990 -33.822 -28.642 1.00 89.06 413 LEU A N 1
ATOM 3119 C CA . LEU A 1 413 ? -24.414 -32.560 -29.114 1.00 89.06 413 LEU A CA 1
ATOM 3120 C C . LEU A 1 413 ? -23.192 -32.684 -30.025 1.00 89.06 413 LEU A C 1
ATOM 3122 O O . LEU A 1 413 ? -22.393 -33.617 -29.930 1.00 89.06 413 LEU A O 1
ATOM 3126 N N . VAL A 1 414 ? -23.046 -31.667 -30.874 1.00 91.44 414 VAL A N 1
ATOM 3127 C CA . VAL A 1 414 ? -21.830 -31.324 -31.621 1.00 91.44 414 VAL A CA 1
ATOM 3128 C C . VAL A 1 414 ? -21.463 -29.882 -31.275 1.00 91.44 414 VAL A C 1
ATOM 3130 O O . VAL A 1 414 ? -22.333 -29.007 -31.320 1.00 91.44 414 VAL A O 1
ATOM 3133 N N . LEU A 1 415 ? -20.193 -29.628 -30.947 1.00 92.94 415 LEU A N 1
ATOM 3134 C CA . LEU A 1 415 ? -19.689 -28.281 -30.668 1.00 92.94 415 LEU A CA 1
ATOM 3135 C C . LEU A 1 415 ? -18.837 -27.781 -31.843 1.00 92.94 415 LEU A C 1
ATOM 3137 O O . LEU A 1 415 ? -17.966 -28.488 -32.348 1.00 92.94 415 LEU A O 1
ATOM 3141 N N . VAL A 1 416 ? -19.046 -26.537 -32.272 1.00 92.19 416 VAL A N 1
ATOM 3142 C CA . VAL A 1 416 ? -18.203 -25.877 -33.285 1.00 92.19 416 VAL A CA 1
ATOM 3143 C C . VAL A 1 416 ? -17.909 -24.427 -32.907 1.00 92.19 416 VAL A C 1
ATOM 3145 O O . VAL A 1 416 ? -18.671 -23.795 -32.179 1.00 92.19 416 VAL A O 1
ATOM 3148 N N . ALA A 1 417 ? -16.808 -23.895 -33.435 1.00 93.38 417 ALA A N 1
ATOM 3149 C CA . ALA A 1 417 ? -16.477 -22.477 -33.371 1.00 93.38 417 ALA A CA 1
ATOM 3150 C C . ALA A 1 417 ? -16.315 -21.930 -34.796 1.00 93.38 417 ALA A C 1
ATOM 3152 O O . ALA A 1 417 ? -15.511 -22.449 -35.576 1.00 93.38 417 ALA A O 1
ATOM 3153 N N . GLU A 1 418 ? -17.082 -20.896 -35.133 1.00 92.69 418 GLU A N 1
ATOM 3154 C CA . GLU A 1 418 ? -17.009 -20.175 -36.407 1.00 92.69 418 GLU A CA 1
ATOM 3155 C C . GLU A 1 418 ? -16.326 -18.804 -36.232 1.00 92.69 418 GLU A C 1
ATOM 3157 O O . GLU A 1 418 ? -16.217 -18.282 -35.121 1.00 92.69 418 GLU A O 1
ATOM 3162 N N . ASP A 1 419 ? -15.823 -18.245 -37.339 1.00 91.75 419 ASP A N 1
ATOM 3163 C CA . ASP A 1 419 ? -15.061 -16.983 -37.398 1.00 91.75 419 ASP A CA 1
ATOM 3164 C C . ASP A 1 419 ? -13.814 -16.919 -36.479 1.00 91.75 419 ASP A C 1
ATOM 3166 O O . ASP A 1 419 ? -13.417 -15.864 -35.984 1.00 91.75 419 ASP A O 1
ATOM 3170 N N . LEU A 1 420 ? -13.140 -18.066 -36.312 1.00 91.81 420 LEU A N 1
ATOM 3171 C CA . LEU A 1 420 ? -11.828 -18.181 -35.658 1.00 91.81 420 LEU A CA 1
ATOM 3172 C C . LEU A 1 420 ? -10.784 -17.227 -36.292 1.00 91.81 420 LEU A C 1
ATOM 3174 O O . LEU A 1 420 ? -10.553 -17.319 -37.504 1.00 91.81 420 LEU A O 1
ATOM 3178 N N . PRO A 1 421 ? -10.102 -16.363 -35.510 1.00 88.56 421 PRO A N 1
ATOM 3179 C CA . PRO A 1 421 ? -9.011 -15.537 -36.022 1.00 88.56 421 PRO A CA 1
ATOM 3180 C C . PRO A 1 421 ? -7.775 -16.366 -36.404 1.00 88.56 421 PRO A C 1
ATOM 3182 O O . PRO A 1 421 ? -7.610 -17.522 -36.008 1.00 88.56 421 PRO A O 1
ATOM 3185 N N . GLU A 1 422 ? -6.867 -15.764 -37.177 1.00 84.19 422 GLU A N 1
ATOM 3186 C CA . GLU A 1 422 ? -5.568 -16.379 -37.461 1.00 84.19 422 GLU A CA 1
ATOM 3187 C C . GLU A 1 422 ? -4.799 -16.596 -36.144 1.00 84.19 422 GLU A C 1
ATOM 3189 O O . GLU A 1 422 ? -4.858 -15.761 -35.243 1.00 84.19 422 GLU A O 1
ATOM 3194 N N . ASN A 1 423 ? -4.126 -17.745 -36.023 1.00 85.44 423 ASN A N 1
ATOM 3195 C CA . ASN A 1 423 ? -3.531 -18.278 -34.785 1.00 85.44 423 ASN A CA 1
ATOM 3196 C C . ASN A 1 423 ? -4.522 -18.771 -33.701 1.00 85.44 423 ASN A C 1
ATOM 3198 O O . ASN A 1 423 ? -4.078 -19.142 -32.613 1.00 85.44 423 ASN A O 1
ATOM 3202 N N . ALA A 1 424 ? -5.831 -18.859 -33.984 1.00 91.25 424 ALA A N 1
ATOM 3203 C CA . ALA A 1 424 ? -6.801 -19.564 -33.135 1.00 91.25 424 ALA A CA 1
ATOM 3204 C C . ALA A 1 424 ? -7.137 -20.985 -33.625 1.00 91.25 424 ALA A C 1
ATOM 3206 O O . ALA A 1 424 ? -6.987 -21.330 -34.800 1.00 91.25 424 ALA A O 1
ATOM 3207 N N . SER A 1 425 ? -7.630 -21.821 -32.710 1.00 92.69 425 SER A N 1
ATOM 3208 C CA . SER A 1 425 ? -8.113 -23.178 -32.979 1.00 92.69 425 SER A CA 1
ATOM 3209 C C . SER A 1 425 ? -9.164 -23.624 -31.957 1.00 92.69 425 SER A C 1
ATOM 3211 O O . SER A 1 425 ? -9.164 -23.160 -30.817 1.00 92.69 425 SER A O 1
ATOM 3213 N N . PHE A 1 426 ? -10.044 -24.540 -32.369 1.00 95.81 426 PHE A N 1
ATOM 3214 C CA . PHE A 1 426 ? -11.051 -25.172 -31.514 1.00 95.81 426 PHE A CA 1
ATOM 3215 C C . PHE A 1 426 ? -11.146 -26.675 -31.809 1.00 95.81 426 PHE A C 1
ATOM 3217 O O . PHE A 1 426 ? -11.004 -27.081 -32.967 1.00 95.81 426 PHE A O 1
ATOM 3224 N N . VAL A 1 427 ? -11.383 -27.498 -30.783 1.00 94.75 427 VAL A N 1
ATOM 3225 C CA . VAL A 1 427 ? -11.507 -28.961 -30.901 1.00 94.75 427 VAL A CA 1
ATOM 3226 C C . VAL A 1 427 ? -12.677 -29.468 -30.058 1.00 94.75 427 VAL A C 1
ATOM 3228 O O . VAL A 1 427 ? -12.633 -29.369 -28.840 1.00 94.75 427 VAL A O 1
ATOM 3231 N N . ASP A 1 428 ? -13.687 -30.058 -30.699 1.00 93.62 428 ASP A N 1
ATOM 3232 C CA . ASP A 1 428 ? -14.776 -30.792 -30.035 1.00 93.62 428 ASP A CA 1
ATOM 3233 C C . ASP A 1 428 ? -14.273 -32.153 -29.517 1.00 93.62 428 ASP A C 1
ATOM 3235 O O . ASP A 1 428 ? -13.682 -32.934 -30.274 1.00 93.62 428 ASP A O 1
ATOM 3239 N N . ASN A 1 429 ? -14.508 -32.440 -28.234 1.00 90.75 429 ASN A N 1
ATOM 3240 C CA . ASN A 1 429 ? -14.144 -33.704 -27.590 1.00 90.75 429 ASN A CA 1
ATOM 3241 C C . ASN A 1 429 ? -15.255 -34.772 -27.699 1.00 90.75 429 ASN A C 1
ATOM 3243 O O . ASN A 1 429 ? -14.993 -35.956 -27.464 1.00 90.75 429 ASN A O 1
ATOM 3247 N N . GLY A 1 430 ? -16.469 -34.392 -28.117 1.00 84.56 430 GLY A N 1
ATOM 3248 C CA . GLY A 1 430 ? -17.592 -35.297 -28.380 1.00 84.56 430 GLY A CA 1
ATOM 3249 C C . GLY A 1 430 ? -18.323 -35.804 -27.131 1.00 84.56 430 GLY A C 1
ATOM 3250 O O . GLY A 1 430 ? -19.008 -36.825 -27.199 1.00 84.56 430 GLY A O 1
ATOM 3251 N N . ASP A 1 431 ? -18.154 -35.125 -25.995 1.00 84.31 431 ASP A N 1
ATOM 3252 C CA . ASP A 1 431 ? -18.768 -35.443 -24.697 1.00 84.31 431 ASP A CA 1
ATOM 3253 C C . ASP A 1 431 ? -19.522 -34.257 -24.060 1.00 84.31 431 ASP A C 1
ATOM 3255 O O . ASP A 1 431 ? -19.868 -34.308 -22.881 1.00 84.31 431 ASP A O 1
ATOM 3259 N N . GLY A 1 432 ? -19.782 -33.202 -24.841 1.00 84.62 432 GLY A N 1
ATOM 3260 C CA . GLY A 1 432 ? -20.307 -31.919 -24.357 1.00 84.62 432 GLY A CA 1
ATOM 3261 C C . GLY A 1 432 ? -19.217 -30.898 -24.004 1.00 84.62 432 GLY A C 1
ATOM 3262 O O . GLY A 1 432 ? -19.533 -29.818 -23.513 1.00 84.62 432 GLY A O 1
ATOM 3263 N N . SER A 1 433 ? -17.936 -31.202 -24.247 1.00 90.88 433 SER A N 1
ATOM 3264 C CA . SER A 1 433 ? -16.829 -30.249 -24.098 1.00 90.88 433 SER A CA 1
ATOM 3265 C C . SER A 1 433 ? -16.063 -30.004 -25.401 1.00 90.88 433 SER A C 1
ATOM 3267 O O . SER A 1 433 ? -15.990 -30.873 -26.271 1.00 90.88 433 SER A O 1
ATOM 3269 N N . GLY A 1 434 ? -15.444 -28.829 -25.521 1.00 92.81 434 GLY A N 1
ATOM 3270 C CA . GLY A 1 434 ? -14.494 -28.534 -26.589 1.00 92.81 434 GLY A CA 1
ATOM 3271 C C . GLY A 1 434 ? -13.478 -27.466 -26.193 1.00 92.81 434 GLY A C 1
ATOM 3272 O O . GLY A 1 434 ? -13.808 -26.498 -25.515 1.00 92.81 434 GLY A O 1
ATOM 3273 N N . ASP A 1 435 ? -12.224 -27.640 -26.595 1.00 94.12 435 ASP A N 1
ATOM 3274 C CA . ASP A 1 435 ? -11.102 -26.808 -26.156 1.00 94.12 435 ASP A CA 1
ATOM 3275 C C . ASP A 1 435 ? -10.781 -25.696 -27.164 1.00 94.12 435 ASP A C 1
ATOM 3277 O O . ASP A 1 435 ? -10.543 -25.969 -28.343 1.00 94.12 435 ASP A O 1
ATOM 3281 N N . PHE A 1 436 ? -10.731 -24.445 -26.692 1.00 95.75 436 PHE A N 1
ATOM 3282 C CA . PHE A 1 436 ? -10.318 -23.267 -27.458 1.00 95.75 436 PHE A CA 1
ATOM 3283 C C . PHE A 1 436 ? -8.900 -22.822 -27.085 1.00 95.75 436 PHE A C 1
ATOM 3285 O O . PHE A 1 436 ? -8.538 -22.773 -25.908 1.00 95.75 436 PHE A O 1
ATOM 3292 N N . LEU A 1 437 ? -8.111 -22.447 -28.095 1.00 94.50 437 LEU A N 1
ATOM 3293 C CA . LEU A 1 437 ? -6.756 -21.916 -27.946 1.00 94.50 437 LEU A CA 1
ATOM 3294 C C . LEU A 1 437 ? -6.502 -20.813 -28.982 1.00 94.50 437 LEU A C 1
ATOM 3296 O O . LEU A 1 437 ? -6.676 -21.055 -30.177 1.00 94.50 437 LEU A O 1
ATOM 3300 N N . PHE A 1 438 ? -6.040 -19.643 -28.539 1.00 94.56 438 PHE A N 1
ATOM 3301 C CA . PHE A 1 438 ? -5.690 -18.502 -29.389 1.00 94.56 438 PHE A CA 1
ATOM 3302 C C . PHE A 1 438 ? -4.500 -17.723 -28.816 1.00 94.56 438 PHE A C 1
ATOM 3304 O O . PHE A 1 438 ? -4.536 -17.278 -27.671 1.00 94.56 438 PHE A O 1
ATOM 3311 N N . THR A 1 439 ? -3.470 -17.529 -29.638 1.00 90.44 439 THR A N 1
ATOM 3312 C CA . THR A 1 439 ? -2.320 -16.663 -29.338 1.00 90.44 439 THR A CA 1
ATOM 3313 C C . THR A 1 439 ? -2.256 -15.557 -30.399 1.00 90.44 439 THR A C 1
ATOM 3315 O O . THR A 1 439 ? -1.676 -15.789 -31.465 1.00 90.44 439 THR A O 1
ATOM 3318 N N . PRO A 1 440 ? -2.893 -14.388 -30.189 1.00 86.81 440 PRO A N 1
ATOM 3319 C CA . PRO A 1 440 ? -2.725 -13.243 -31.081 1.00 86.81 440 PRO A CA 1
ATOM 3320 C C . PRO A 1 440 ? -1.264 -12.777 -31.116 1.00 86.81 440 PRO A C 1
ATOM 3322 O O . PRO A 1 440 ? -0.584 -12.750 -30.093 1.00 86.81 440 PRO A O 1
ATOM 3325 N N . ASN A 1 441 ? -0.784 -12.382 -32.294 1.00 80.50 441 ASN A N 1
ATOM 3326 C CA . ASN A 1 441 ? 0.443 -11.588 -32.423 1.00 80.50 441 ASN A CA 1
ATOM 3327 C C . ASN A 1 441 ? 0.120 -10.085 -32.429 1.00 80.50 441 ASN A C 1
ATOM 3329 O O . ASN A 1 441 ? -1.037 -9.729 -32.605 1.00 80.50 441 ASN A O 1
ATOM 3333 N N . TYR A 1 442 ? 1.148 -9.246 -32.293 1.00 75.94 442 TYR A N 1
ATOM 3334 C CA . TYR A 1 442 ? 1.094 -7.781 -32.139 1.00 75.94 442 TYR A CA 1
ATOM 3335 C C . TYR A 1 442 ? 0.633 -6.974 -33.380 1.00 75.94 442 TYR A C 1
ATOM 3337 O O . TYR A 1 442 ? 0.953 -5.806 -33.540 1.00 75.94 442 TYR A O 1
ATOM 3345 N N . VAL A 1 443 ? -0.090 -7.602 -34.313 1.00 77.12 443 VAL A N 1
ATOM 3346 C CA . VAL A 1 443 ? -0.873 -6.900 -35.350 1.00 77.12 443 VAL A CA 1
ATOM 3347 C C . VAL A 1 443 ? -2.312 -7.432 -35.405 1.00 77.12 443 VAL A C 1
ATOM 3349 O O . VAL A 1 443 ? -2.971 -7.417 -36.450 1.00 77.12 443 VAL A O 1
ATOM 3352 N N . GLN A 1 444 ? -2.794 -7.958 -34.276 1.00 79.69 444 GLN A N 1
ATOM 3353 C CA . GLN A 1 444 ? -4.132 -8.515 -34.082 1.00 79.69 444 GLN A CA 1
ATOM 3354 C C . GLN A 1 444 ? -4.944 -7.717 -33.042 1.00 79.69 444 GLN A C 1
ATOM 3356 O O . GLN A 1 444 ? -5.962 -8.208 -32.558 1.00 79.69 444 GLN A O 1
ATOM 3361 N N . SER A 1 445 ? -4.549 -6.482 -32.725 1.00 80.25 445 SER A N 1
ATOM 3362 C CA . SER A 1 445 ? -5.266 -5.620 -31.786 1.00 80.25 445 SER A CA 1
ATOM 3363 C C . SER A 1 445 ? -6.713 -5.352 -32.223 1.00 80.25 445 SER A C 1
ATOM 3365 O O . SER A 1 445 ? -7.049 -5.210 -33.407 1.00 80.25 445 SER A O 1
ATOM 3367 N N . GLY A 1 446 ? -7.621 -5.319 -31.244 1.00 82.38 446 GLY A N 1
ATOM 3368 C CA . GLY A 1 446 ? -9.037 -5.038 -31.444 1.00 82.38 446 GLY A CA 1
ATOM 3369 C C . GLY A 1 446 ? -9.973 -6.180 -31.043 1.00 82.38 446 GLY A C 1
ATOM 3370 O O . GLY A 1 446 ? -9.830 -6.817 -30.003 1.00 82.38 446 GLY A O 1
ATOM 3371 N N . SER A 1 447 ? -11.047 -6.364 -31.811 1.00 85.75 447 SER A N 1
ATOM 3372 C CA . SER A 1 447 ? -12.209 -7.148 -31.379 1.00 85.75 447 SER A CA 1
ATOM 3373 C C . SER A 1 447 ? -12.557 -8.238 -32.384 1.00 85.75 447 SER A C 1
ATOM 3375 O O . SER A 1 447 ? -13.013 -7.949 -33.493 1.00 85.75 447 SER A O 1
ATOM 3377 N N . TYR A 1 448 ? -12.377 -9.491 -31.967 1.00 90.62 448 TYR A N 1
ATOM 3378 C CA . TYR A 1 448 ? -12.828 -10.669 -32.699 1.00 90.62 448 TYR A CA 1
ATOM 3379 C C . TYR A 1 448 ? -14.135 -11.182 -32.115 1.00 90.62 448 TYR A C 1
ATOM 3381 O O . TYR A 1 448 ? -14.342 -11.180 -30.902 1.00 90.62 448 TYR A O 1
ATOM 3389 N N . LEU A 1 449 ? -15.014 -11.642 -32.997 1.00 91.81 449 LEU A N 1
ATOM 3390 C CA . LEU A 1 449 ? -16.295 -12.234 -32.647 1.00 91.81 449 LEU A CA 1
ATOM 3391 C C . LEU A 1 449 ? -16.234 -13.713 -33.025 1.00 91.81 449 LEU A C 1
ATOM 3393 O O . LEU A 1 449 ? -16.553 -14.072 -34.154 1.00 91.81 449 LEU A O 1
ATOM 3397 N N . VAL A 1 450 ? -15.780 -14.554 -32.094 1.00 93.44 450 VAL A N 1
ATOM 3398 C CA . VAL A 1 450 ? -15.772 -16.009 -32.292 1.00 93.44 450 VAL A CA 1
ATOM 3399 C C . VAL A 1 450 ? -17.140 -16.534 -31.889 1.00 93.44 450 VAL A C 1
ATOM 3401 O O . VAL A 1 450 ? -17.578 -16.327 -30.758 1.00 93.44 450 VAL A O 1
ATOM 3404 N N . THR A 1 451 ? -17.833 -17.194 -32.813 1.00 94.38 451 THR A N 1
ATOM 3405 C CA . THR A 1 451 ? -19.167 -17.736 -32.536 1.00 94.38 451 THR A CA 1
ATOM 3406 C C . THR A 1 451 ? -19.034 -19.193 -32.130 1.00 94.38 451 THR A C 1
ATOM 3408 O O . THR A 1 451 ? -18.798 -20.052 -32.979 1.00 94.38 451 THR A O 1
ATOM 3411 N N . PHE A 1 452 ? -19.178 -19.471 -30.836 1.00 94.69 452 PHE A N 1
ATOM 3412 C CA . PHE A 1 452 ? -19.257 -20.834 -30.318 1.00 94.69 452 PHE A CA 1
ATOM 3413 C C . PHE A 1 452 ? -20.701 -21.319 -30.402 1.00 94.69 452 PHE A C 1
ATOM 3415 O O . PHE A 1 452 ? -21.630 -20.578 -30.083 1.00 94.69 452 PHE A O 1
ATOM 3422 N N . ILE A 1 453 ? -20.886 -22.552 -30.864 1.00 92.69 453 ILE A N 1
ATOM 3423 C CA . ILE A 1 453 ? -22.189 -23.142 -31.167 1.00 92.69 453 ILE A CA 1
ATOM 3424 C C . ILE A 1 453 ? -22.236 -24.545 -30.572 1.00 92.69 453 ILE A C 1
ATOM 3426 O O . ILE A 1 453 ? -21.389 -25.377 -30.901 1.00 92.69 453 ILE A O 1
ATOM 3430 N N . ALA A 1 454 ? -23.259 -24.819 -29.766 1.00 92.56 454 ALA A N 1
ATOM 3431 C CA . ALA A 1 454 ? -23.681 -26.174 -29.424 1.00 92.56 454 ALA A CA 1
ATOM 3432 C C . ALA A 1 454 ? -25.001 -26.480 -30.144 1.00 92.56 454 ALA A C 1
ATOM 3434 O O . ALA A 1 454 ? -25.894 -25.635 -30.198 1.00 92.56 454 ALA A O 1
ATOM 3435 N N . THR A 1 455 ? -25.131 -27.674 -30.726 1.00 89.81 455 THR A N 1
ATOM 3436 C CA . THR A 1 455 ? -26.341 -28.076 -31.462 1.00 89.81 455 THR A CA 1
ATOM 3437 C C . THR A 1 455 ? -26.639 -29.569 -31.317 1.00 89.81 455 THR A C 1
ATOM 3439 O O . THR A 1 455 ? -25.730 -30.397 -31.388 1.00 89.81 455 THR A O 1
ATOM 3442 N N . ASP A 1 456 ? -27.924 -29.889 -31.146 1.00 87.06 456 ASP A N 1
ATOM 3443 C CA . ASP A 1 456 ? -28.535 -31.231 -31.183 1.00 87.06 456 ASP A CA 1
ATOM 3444 C C . ASP A 1 456 ? -28.880 -31.682 -32.632 1.00 87.06 456 ASP A C 1
ATOM 3446 O O . ASP A 1 456 ? -29.300 -32.816 -32.863 1.00 87.06 456 ASP A O 1
ATOM 3450 N N . LEU A 1 457 ? -28.633 -30.798 -33.617 1.00 82.44 457 LEU A N 1
ATOM 3451 C CA . LEU A 1 457 ? -28.970 -30.838 -35.051 1.00 82.44 457 LEU A CA 1
ATOM 3452 C C . LEU A 1 457 ? -30.381 -30.363 -35.475 1.00 82.44 457 LEU A C 1
ATOM 3454 O O . LEU A 1 457 ? -30.588 -30.211 -36.683 1.00 82.44 457 LEU A O 1
ATOM 3458 N N . ASP A 1 458 ? -31.306 -30.068 -34.556 1.00 82.38 458 ASP A N 1
ATOM 3459 C CA . ASP A 1 458 ? -32.618 -29.439 -34.842 1.00 82.38 458 ASP A CA 1
ATOM 3460 C C . ASP A 1 458 ? -32.717 -28.003 -34.256 1.00 82.38 458 ASP A C 1
ATOM 3462 O O . ASP A 1 458 ? -33.276 -27.103 -34.895 1.00 82.38 458 ASP A O 1
ATOM 3466 N N . SER A 1 459 ? -32.095 -27.771 -33.098 1.00 78.25 459 SER A N 1
ATOM 3467 C CA . SER A 1 459 ? -31.904 -26.514 -32.365 1.00 78.25 459 SER A CA 1
ATOM 3468 C C . SER A 1 459 ? -30.408 -26.202 -32.153 1.00 78.25 459 SER A C 1
ATOM 3470 O O . SER A 1 459 ? -29.519 -27.022 -32.392 1.00 78.25 459 SER A O 1
ATOM 3472 N N . ALA A 1 460 ? -30.093 -24.983 -31.713 1.00 85.00 460 ALA A N 1
ATOM 3473 C CA . ALA A 1 460 ? -28.740 -24.598 -31.311 1.00 85.00 460 ALA A CA 1
ATOM 3474 C C . ALA A 1 460 ? -28.777 -23.429 -30.323 1.00 85.00 460 ALA A C 1
ATOM 3476 O O . ALA A 1 460 ? -29.631 -22.548 -30.462 1.00 85.00 460 ALA A O 1
ATOM 3477 N N . ASP A 1 461 ? -27.818 -23.392 -29.401 1.00 90.25 461 ASP A N 1
ATOM 3478 C CA . ASP A 1 461 ? -27.446 -22.176 -28.675 1.00 90.25 461 ASP A CA 1
ATOM 3479 C C . ASP A 1 461 ? -26.075 -21.693 -29.155 1.00 90.25 461 ASP A C 1
ATOM 3481 O O . ASP A 1 461 ? -25.217 -22.479 -29.574 1.00 90.25 461 ASP A O 1
ATOM 3485 N N . THR A 1 462 ? -25.905 -20.374 -29.170 1.00 89.94 462 THR A N 1
ATOM 3486 C CA . THR A 1 462 ? -24.784 -19.710 -29.834 1.00 89.94 462 THR A CA 1
ATOM 3487 C C . THR A 1 462 ? -24.312 -18.507 -29.029 1.00 89.94 462 THR A C 1
ATOM 3489 O O . THR A 1 462 ? -24.984 -17.469 -29.020 1.00 89.94 462 THR A O 1
ATOM 3492 N N . GLU A 1 463 ? -23.129 -18.588 -28.421 1.00 91.88 463 GLU A N 1
ATOM 3493 C CA . GLU A 1 463 ? -22.490 -17.419 -27.819 1.00 91.88 463 GLU A CA 1
ATOM 3494 C C . GLU A 1 463 ? -21.475 -16.817 -28.795 1.00 91.88 463 GLU A C 1
ATOM 3496 O O . GLU A 1 463 ? -20.444 -17.410 -29.124 1.00 91.88 463 GLU A O 1
ATOM 3501 N N . VAL A 1 464 ? -21.769 -15.597 -29.255 1.00 91.50 464 VAL A N 1
ATOM 3502 C CA . VAL A 1 464 ? -20.801 -14.756 -29.968 1.00 91.50 464 VAL A CA 1
ATOM 3503 C C . VAL A 1 464 ? -19.868 -14.142 -28.930 1.00 91.50 464 VAL A C 1
ATOM 3505 O O . VAL A 1 464 ? -20.103 -13.045 -28.416 1.00 91.50 464 VAL A O 1
ATOM 3508 N N . VAL A 1 465 ? -18.807 -14.872 -28.607 1.00 92.44 465 VAL A N 1
ATOM 3509 C CA . VAL A 1 465 ? -17.785 -14.433 -27.664 1.00 92.44 465 VAL A CA 1
ATOM 3510 C C . VAL A 1 465 ? -16.984 -13.316 -28.308 1.00 92.44 465 VAL A C 1
ATOM 3512 O O . VAL A 1 465 ? -16.255 -13.505 -29.284 1.00 92.44 465 VAL A O 1
ATOM 3515 N N . THR A 1 466 ? -17.111 -12.126 -27.726 1.00 91.12 466 THR A N 1
ATOM 3516 C CA . THR A 1 466 ? -16.205 -11.024 -28.035 1.00 91.12 466 THR A CA 1
ATOM 3517 C C . THR A 1 466 ? -14.869 -11.315 -27.369 1.00 91.12 466 THR A C 1
ATOM 3519 O O . THR A 1 466 ? -14.737 -11.146 -26.157 1.00 91.12 466 THR A O 1
ATOM 3522 N N . ILE A 1 467 ? -13.890 -11.753 -28.157 1.00 92.38 467 ILE A N 1
ATOM 3523 C CA . ILE A 1 467 ? -12.494 -11.777 -27.738 1.00 92.38 467 ILE A CA 1
ATOM 3524 C C . ILE A 1 467 ? -11.934 -10.388 -28.023 1.00 92.38 467 ILE A C 1
ATOM 3526 O O . ILE A 1 467 ? -11.685 -10.026 -29.176 1.00 92.38 467 ILE A O 1
ATOM 3530 N N . THR A 1 468 ? -11.779 -9.590 -26.971 1.00 86.94 468 THR A N 1
ATOM 3531 C CA . THR A 1 468 ? -11.052 -8.325 -27.061 1.00 86.94 468 THR A CA 1
ATOM 3532 C C . THR A 1 468 ? -9.575 -8.644 -26.920 1.00 86.94 468 THR A C 1
ATOM 3534 O O . THR A 1 468 ? -9.086 -8.885 -25.814 1.00 86.94 468 THR A O 1
ATOM 3537 N N . VAL A 1 469 ? -8.882 -8.664 -28.053 1.00 84.56 469 VAL A N 1
ATOM 3538 C CA . VAL A 1 469 ? -7.427 -8.599 -28.080 1.00 84.56 469 VAL A CA 1
ATOM 3539 C C . VAL A 1 469 ? -7.078 -7.150 -27.768 1.00 84.56 469 VAL A C 1
ATOM 3541 O O . VAL A 1 469 ? -7.313 -6.240 -28.563 1.00 84.56 469 VAL A O 1
ATOM 3544 N N . GLN A 1 470 ? -6.660 -6.916 -26.533 1.00 79.00 470 GLN A N 1
ATOM 3545 C CA . GLN A 1 470 ? -6.271 -5.595 -26.087 1.00 79.00 470 GLN A CA 1
ATOM 3546 C C . GLN A 1 470 ? -4.863 -5.328 -26.594 1.00 79.00 470 GLN A C 1
ATOM 3548 O O . GLN A 1 470 ? -3.931 -6.016 -26.181 1.00 79.00 470 GLN A O 1
ATOM 3553 N N . GLU A 1 471 ? -4.763 -4.299 -27.435 1.00 75.12 471 GLU A N 1
ATOM 3554 C CA . GLU A 1 471 ? -3.544 -3.528 -27.664 1.00 75.12 471 GLU A CA 1
ATOM 3555 C C . GLU A 1 471 ? -2.770 -3.439 -26.344 1.00 75.12 471 GLU A C 1
ATOM 3557 O O . GLU A 1 471 ? -3.310 -2.934 -25.349 1.00 75.12 471 GLU A O 1
ATOM 3562 N N . SER A 1 472 ? -1.531 -3.929 -26.306 1.00 67.00 472 SER A N 1
ATOM 3563 C CA . SER A 1 472 ? -0.703 -3.919 -25.086 1.00 67.00 472 SER A CA 1
ATOM 3564 C C . SER A 1 472 ? -0.364 -2.500 -24.604 1.00 67.00 472 SER A C 1
ATOM 3566 O O . SER A 1 472 ? 0.189 -2.310 -23.519 1.00 67.00 472 SER A O 1
ATOM 3568 N N . GLY A 1 473 ? -0.711 -1.501 -25.418 1.00 64.88 473 GLY A N 1
ATOM 3569 C CA . GLY A 1 473 ? 0.167 -0.390 -25.720 1.00 64.88 473 GLY A CA 1
ATOM 3570 C C . GLY A 1 473 ? 0.962 -0.703 -26.988 1.00 64.88 473 GLY A C 1
ATOM 3571 O O . GLY A 1 473 ? 1.100 -1.858 -27.376 1.00 64.88 473 GLY A O 1
ATOM 3572 N N . ASP A 1 474 ? 1.473 0.363 -27.583 1.00 68.12 474 ASP A N 1
ATOM 3573 C CA . ASP A 1 474 ? 2.715 0.368 -28.356 1.00 68.12 474 ASP A CA 1
ATOM 3574 C C . ASP A 1 474 ? 3.817 -0.471 -27.657 1.00 68.12 474 ASP A C 1
ATOM 3576 O O . ASP A 1 474 ? 3.810 -0.588 -26.421 1.00 68.12 474 ASP A O 1
ATOM 3580 N N . HIS A 1 475 ? 4.741 -1.068 -28.417 1.00 71.62 475 HIS A N 1
ATOM 3581 C CA . HIS A 1 475 ? 5.819 -1.903 -27.879 1.00 71.62 475 HIS A CA 1
ATOM 3582 C C . HIS A 1 475 ? 7.189 -1.272 -28.146 1.00 71.62 475 HIS A C 1
ATOM 3584 O O . HIS A 1 475 ? 7.456 -0.833 -29.254 1.00 71.62 475 HIS A O 1
ATOM 3590 N N . PRO A 1 476 ? 8.120 -1.306 -27.175 1.00 74.62 476 PRO A N 1
ATOM 3591 C CA . PRO A 1 476 ? 9.471 -0.810 -27.404 1.00 74.62 476 PRO A CA 1
ATOM 3592 C C . PRO A 1 476 ? 10.167 -1.590 -28.544 1.00 74.62 476 PRO A C 1
ATOM 3594 O O . PRO A 1 476 ? 10.205 -2.828 -28.491 1.00 74.62 476 PRO A O 1
ATOM 3597 N N . PRO A 1 477 ? 10.765 -0.913 -29.545 1.00 84.94 477 PRO A N 1
ATOM 3598 C CA . PRO A 1 477 ? 11.296 -1.551 -30.746 1.00 84.94 477 PRO A CA 1
ATOM 3599 C C . PRO A 1 477 ? 12.503 -2.429 -30.425 1.00 84.94 477 PRO A C 1
ATOM 3601 O O . PRO A 1 477 ? 13.579 -1.934 -30.084 1.00 84.94 477 PRO A O 1
ATOM 3604 N N . VAL A 1 478 ? 12.338 -3.744 -30.585 1.00 85.38 478 VAL A N 1
ATOM 3605 C CA . VAL A 1 478 ? 13.288 -4.755 -30.097 1.00 85.38 478 VAL A CA 1
ATOM 3606 C C . VAL A 1 478 ? 14.679 -4.542 -30.692 1.00 85.38 478 VAL A C 1
ATOM 3608 O O . VAL A 1 478 ? 14.876 -4.674 -31.907 1.00 85.38 478 VAL A O 1
ATOM 3611 N N . ILE A 1 479 ? 15.659 -4.253 -29.834 1.00 89.25 479 ILE A N 1
ATOM 3612 C CA . ILE A 1 479 ? 17.017 -3.891 -30.245 1.00 89.25 479 ILE A CA 1
ATOM 3613 C C . ILE A 1 479 ? 17.949 -5.108 -30.305 1.00 89.25 479 ILE A C 1
ATOM 3615 O O . ILE A 1 479 ? 18.004 -5.969 -29.429 1.00 89.25 479 ILE A O 1
ATOM 3619 N N . ASN A 1 480 ? 18.733 -5.168 -31.375 1.00 89.62 480 ASN A N 1
ATOM 3620 C CA . ASN A 1 480 ? 19.668 -6.234 -31.696 1.00 89.62 480 ASN A CA 1
ATOM 3621 C C . ASN A 1 480 ? 21.083 -5.652 -31.856 1.00 89.62 480 ASN A C 1
ATOM 3623 O O . ASN A 1 480 ? 21.475 -5.159 -32.922 1.00 89.62 480 ASN A O 1
ATOM 3627 N N . VAL A 1 481 ? 21.836 -5.728 -30.756 1.00 89.06 481 VAL A N 1
ATOM 3628 C CA . VAL A 1 481 ? 23.252 -5.352 -30.621 1.00 89.06 481 VAL A CA 1
ATOM 3629 C C . VAL A 1 481 ? 24.179 -6.582 -30.708 1.00 89.06 481 VAL A C 1
ATOM 3631 O O . VAL A 1 481 ? 23.728 -7.709 -30.485 1.00 89.06 481 VAL A O 1
ATOM 3634 N N . PRO A 1 482 ? 25.488 -6.418 -30.992 1.00 85.88 482 PRO A N 1
ATOM 3635 C CA . PRO A 1 482 ? 26.459 -7.513 -30.914 1.00 85.88 482 PRO A CA 1
ATOM 3636 C C . PRO A 1 482 ? 26.491 -8.197 -29.532 1.00 85.88 482 PRO A C 1
ATOM 3638 O O . PRO A 1 482 ? 26.745 -7.553 -28.521 1.00 85.88 482 PRO A O 1
ATOM 3641 N N . SER A 1 483 ? 26.291 -9.521 -29.495 1.00 73.56 483 SER A N 1
ATOM 3642 C CA . SER A 1 483 ? 26.181 -10.309 -28.249 1.00 73.56 483 SER A CA 1
ATOM 3643 C C . SER A 1 483 ? 27.494 -10.555 -27.498 1.00 73.56 483 SER A C 1
ATOM 3645 O O . SER A 1 483 ? 27.473 -11.023 -26.360 1.00 73.56 483 SER A O 1
ATOM 3647 N N . ASP A 1 484 ? 28.629 -10.323 -28.154 1.00 80.62 484 ASP A N 1
ATOM 3648 C CA . ASP A 1 484 ? 29.961 -10.617 -27.629 1.00 80.62 484 ASP A CA 1
ATOM 3649 C C . ASP A 1 484 ? 30.641 -9.317 -27.174 1.00 80.62 484 ASP A C 1
ATOM 3651 O O . ASP A 1 484 ? 30.570 -8.297 -27.863 1.00 80.62 484 ASP A O 1
ATOM 3655 N N . THR A 1 485 ? 31.363 -9.366 -26.051 1.00 85.62 485 THR A N 1
ATOM 3656 C CA . THR A 1 485 ? 32.191 -8.252 -25.562 1.00 85.62 485 THR A CA 1
ATOM 3657 C C . THR A 1 485 ? 33.185 -7.799 -26.633 1.00 85.62 485 THR A C 1
ATOM 3659 O O . THR A 1 485 ? 33.964 -8.603 -27.153 1.00 85.62 485 THR A O 1
ATOM 3662 N N . GLN A 1 486 ? 33.184 -6.504 -26.945 1.00 89.69 486 GLN A N 1
ATOM 3663 C CA . GLN A 1 486 ? 34.112 -5.909 -27.904 1.00 89.69 486 GLN A CA 1
ATOM 3664 C C . GLN A 1 486 ? 35.433 -5.544 -27.217 1.00 89.69 486 GLN A C 1
ATOM 3666 O O . GLN A 1 486 ? 35.463 -5.235 -26.028 1.00 89.69 486 GLN A O 1
ATOM 3671 N N . TYR A 1 487 ? 36.540 -5.565 -27.962 1.00 87.75 487 TYR A N 1
ATOM 3672 C CA . TYR A 1 487 ? 37.878 -5.294 -27.426 1.00 87.75 487 TYR A CA 1
ATOM 3673 C C . TYR A 1 487 ? 38.641 -4.316 -28.313 1.00 87.75 487 TYR A C 1
ATOM 3675 O O . TYR A 1 487 ? 38.734 -4.510 -29.525 1.00 87.75 487 TYR A O 1
ATOM 3683 N N . VAL A 1 488 ? 39.245 -3.306 -27.690 1.00 90.81 488 VAL A N 1
ATOM 3684 C CA . VAL A 1 488 ? 40.067 -2.284 -28.352 1.00 90.81 488 VAL A CA 1
ATOM 3685 C C . VAL A 1 488 ? 41.246 -1.892 -27.445 1.00 90.81 488 VAL A C 1
ATOM 3687 O O . VAL A 1 488 ? 41.360 -2.353 -26.304 1.00 90.81 488 VAL A O 1
ATOM 3690 N N . ARG A 1 489 ? 42.176 -1.091 -27.957 1.00 86.38 489 ARG A N 1
ATOM 3691 C CA . ARG A 1 489 ? 43.286 -0.488 -27.205 1.00 86.38 489 ARG A CA 1
ATOM 3692 C C . ARG A 1 489 ? 43.160 1.021 -27.273 1.00 86.38 489 ARG A C 1
ATOM 3694 O O . ARG A 1 489 ? 42.590 1.538 -28.228 1.00 86.38 489 ARG A O 1
ATOM 3701 N N . GLU A 1 490 ? 43.727 1.713 -26.300 1.00 83.25 490 GLU A N 1
ATOM 3702 C CA . GLU A 1 490 ? 43.846 3.168 -26.363 1.00 83.25 490 GLU A CA 1
ATOM 3703 C C . GLU A 1 490 ? 44.621 3.572 -27.633 1.00 83.25 490 GLU A C 1
ATOM 3705 O O . GLU A 1 490 ? 45.626 2.956 -27.993 1.00 83.25 490 GLU A O 1
ATOM 3710 N N . SER A 1 491 ? 44.124 4.590 -28.337 1.00 81.88 491 SER A N 1
ATOM 3711 C CA . SER A 1 491 ? 44.551 5.026 -29.677 1.00 81.88 491 SER A CA 1
ATOM 3712 C C . SER A 1 491 ? 44.327 4.044 -30.854 1.00 81.88 491 SER A C 1
ATOM 3714 O O . SER A 1 491 ? 44.891 4.269 -31.927 1.00 81.88 491 SER A O 1
ATOM 3716 N N . ASP A 1 492 ? 43.488 3.007 -30.719 1.00 86.44 492 ASP A N 1
ATOM 3717 C CA . ASP A 1 492 ? 42.941 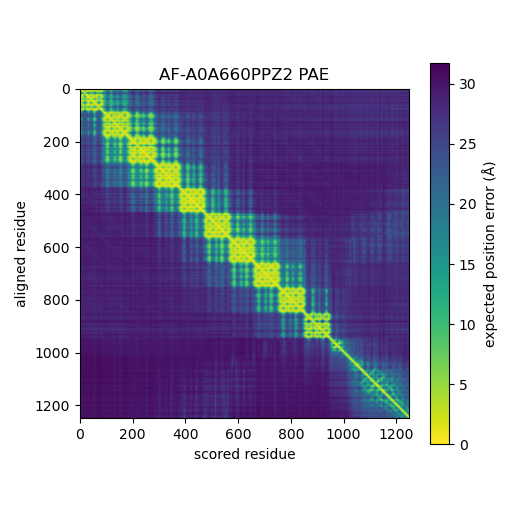2.209 -31.841 1.00 86.44 492 ASP A CA 1
ATOM 3718 C C . ASP A 1 492 ? 41.431 2.500 -32.040 1.00 86.44 492 ASP A C 1
ATOM 3720 O O . ASP A 1 492 ? 40.735 2.869 -31.098 1.00 86.44 492 ASP A O 1
ATOM 3724 N N . THR A 1 493 ? 40.886 2.322 -33.254 1.00 87.44 493 THR A N 1
ATOM 3725 C CA . THR A 1 493 ? 39.446 2.536 -33.550 1.00 87.44 493 THR A CA 1
ATOM 3726 C C . THR A 1 493 ? 38.648 1.227 -33.567 1.00 87.44 493 THR A C 1
ATOM 3728 O O . THR A 1 493 ? 39.040 0.264 -34.228 1.00 87.44 493 THR A O 1
ATOM 3731 N N . LEU A 1 494 ? 37.478 1.225 -32.924 1.00 89.56 494 LEU A N 1
ATOM 3732 C CA . LEU A 1 494 ? 36.438 0.193 -32.993 1.00 89.56 494 LEU A CA 1
ATOM 3733 C C . LEU A 1 494 ? 35.236 0.691 -33.821 1.00 89.56 494 LEU A C 1
ATOM 3735 O O . LEU A 1 494 ? 34.930 1.883 -33.828 1.00 89.56 494 LEU A O 1
ATOM 3739 N N . THR A 1 495 ? 34.540 -0.205 -34.528 1.00 91.38 495 THR A N 1
ATOM 3740 C CA . THR A 1 495 ? 33.309 0.110 -35.282 1.00 91.38 495 THR A CA 1
ATOM 3741 C C . THR A 1 495 ? 32.435 -1.137 -35.425 1.00 91.38 495 THR A C 1
ATOM 3743 O O . THR A 1 495 ? 32.962 -2.205 -35.742 1.00 91.38 495 THR A O 1
ATOM 3746 N N . PHE A 1 496 ? 31.123 -1.010 -35.215 1.00 91.62 496 PHE A N 1
ATOM 3747 C CA . PHE A 1 496 ? 30.127 -2.063 -35.444 1.00 91.62 496 PHE A CA 1
ATOM 3748 C C . PHE A 1 496 ? 28.736 -1.469 -35.717 1.00 91.62 496 PHE A C 1
ATOM 3750 O O . PHE A 1 496 ? 28.484 -0.302 -35.428 1.00 91.62 496 PHE A O 1
ATOM 3757 N N . ASP A 1 497 ? 27.832 -2.288 -36.252 1.00 91.06 497 ASP A N 1
ATOM 3758 C CA . ASP A 1 497 ? 26.451 -1.895 -36.542 1.00 91.06 497 ASP A CA 1
ATOM 3759 C C . ASP A 1 497 ? 25.488 -2.393 -35.453 1.00 91.06 497 ASP A C 1
ATOM 3761 O O . ASP A 1 497 ? 25.679 -3.465 -34.869 1.00 91.06 497 ASP A O 1
ATOM 3765 N N . VAL A 1 498 ? 24.438 -1.613 -35.214 1.00 90.19 498 VAL A N 1
ATOM 3766 C CA . VAL A 1 498 ? 23.289 -1.912 -34.356 1.00 90.19 498 VAL A CA 1
ATOM 3767 C C . VAL A 1 498 ? 22.027 -1.879 -35.221 1.00 90.19 498 VAL A C 1
ATOM 3769 O O . VAL A 1 498 ? 21.941 -1.151 -36.211 1.00 90.19 498 VAL A O 1
ATOM 3772 N N . SER A 1 499 ? 21.045 -2.702 -34.869 1.00 91.00 499 SER A N 1
ATOM 3773 C CA . SER A 1 499 ? 19.770 -2.812 -35.582 1.00 91.00 499 SER A CA 1
ATOM 3774 C C . SER A 1 499 ? 18.625 -2.947 -34.590 1.00 91.00 499 SER A C 1
ATOM 3776 O O . SER A 1 499 ? 18.853 -3.405 -33.475 1.00 91.00 499 SER A O 1
ATOM 3778 N N . ALA A 1 500 ? 17.412 -2.585 -34.983 1.00 88.38 500 ALA A N 1
ATOM 3779 C CA . ALA A 1 500 ? 16.207 -2.813 -34.197 1.00 88.38 500 ALA A CA 1
ATOM 3780 C C . ALA A 1 500 ? 15.029 -3.097 -35.128 1.00 88.38 500 ALA A C 1
ATOM 3782 O O . ALA A 1 500 ? 15.047 -2.719 -36.303 1.00 88.38 500 ALA A O 1
ATOM 3783 N N . THR A 1 501 ? 14.016 -3.779 -34.608 1.00 85.38 501 THR A N 1
ATOM 3784 C CA . THR A 1 501 ? 12.766 -4.022 -35.328 1.00 85.38 501 THR A CA 1
ATOM 3785 C C . THR A 1 501 ? 11.584 -3.827 -34.404 1.00 85.38 501 THR A C 1
ATOM 3787 O O . THR A 1 501 ? 11.401 -4.589 -33.455 1.00 85.38 501 THR A O 1
ATOM 3790 N N . ASP A 1 502 ? 10.782 -2.838 -34.752 1.00 83.19 502 ASP A N 1
ATOM 3791 C CA . ASP A 1 502 ? 9.445 -2.625 -34.238 1.00 83.19 502 ASP A CA 1
ATOM 3792 C C . ASP A 1 502 ? 8.475 -3.688 -34.787 1.00 83.19 502 ASP A C 1
ATOM 3794 O O . ASP A 1 502 ? 8.726 -4.239 -35.870 1.00 83.19 502 ASP A O 1
ATOM 3798 N N . VAL A 1 503 ? 7.410 -4.023 -34.049 1.00 75.69 503 VAL A N 1
ATOM 3799 C CA . VAL A 1 503 ? 6.490 -5.112 -34.431 1.00 75.69 503 VAL A CA 1
ATOM 3800 C C . VAL A 1 503 ? 5.136 -4.611 -34.945 1.00 75.69 503 VAL A C 1
ATOM 3802 O O . VAL A 1 503 ? 4.576 -5.231 -35.854 1.00 75.69 503 VAL A O 1
ATOM 3805 N N . GLU A 1 504 ? 4.698 -3.441 -34.489 1.00 77.81 504 GLU A N 1
ATOM 3806 C CA . GLU A 1 504 ? 3.634 -2.617 -35.067 1.00 77.81 504 GLU A CA 1
ATOM 3807 C C . GLU A 1 504 ? 4.079 -2.042 -36.430 1.00 77.81 504 GLU A C 1
ATOM 3809 O O . GLU A 1 504 ? 3.308 -1.998 -37.397 1.00 77.81 504 GLU A O 1
ATOM 3814 N N . GLY A 1 505 ? 5.366 -1.698 -36.532 1.00 70.69 505 GLY A N 1
ATOM 3815 C CA . GLY A 1 505 ? 6.049 -1.176 -37.712 1.00 70.69 505 GLY A CA 1
ATOM 3816 C C . GLY A 1 505 ? 6.345 0.328 -37.665 1.00 70.69 505 GLY A C 1
ATOM 3817 O O . GLY A 1 505 ? 6.521 0.921 -38.737 1.00 70.69 505 GLY A O 1
ATOM 3818 N N . ASP A 1 506 ? 6.383 0.927 -36.474 1.00 80.88 506 ASP A N 1
ATOM 3819 C CA . ASP A 1 506 ? 6.574 2.363 -36.251 1.00 80.88 506 ASP A CA 1
ATOM 3820 C C . ASP A 1 506 ? 8.032 2.824 -36.482 1.00 80.88 506 ASP A C 1
ATOM 3822 O O . ASP A 1 506 ? 8.964 2.036 -36.697 1.00 80.88 506 ASP A O 1
ATOM 3826 N N . SER A 1 507 ? 8.236 4.145 -36.563 1.00 80.31 507 SER A N 1
ATOM 3827 C CA . SER A 1 507 ? 9.489 4.725 -37.067 1.00 80.31 507 SER A CA 1
ATOM 3828 C C . SER A 1 507 ? 10.583 4.737 -35.998 1.00 80.31 507 SER A C 1
ATOM 3830 O O . SER A 1 507 ? 10.653 5.653 -35.184 1.00 80.31 507 SER A O 1
ATOM 3832 N N . ILE A 1 508 ? 11.479 3.751 -36.037 1.00 87.62 508 ILE A N 1
ATOM 3833 C CA . ILE A 1 508 ? 12.598 3.660 -35.090 1.00 87.62 508 ILE A CA 1
ATOM 3834 C C . ILE A 1 508 ? 13.649 4.748 -35.355 1.00 87.62 508 ILE A C 1
ATOM 3836 O O . ILE A 1 508 ? 14.192 4.851 -36.458 1.00 87.62 508 ILE A O 1
ATOM 3840 N N . PHE A 1 509 ? 14.003 5.474 -34.299 1.00 87.56 509 PHE A N 1
ATOM 3841 C CA . PHE A 1 509 ? 15.151 6.367 -34.197 1.00 87.56 509 PHE A CA 1
ATOM 3842 C C . PHE A 1 509 ? 16.146 5.823 -33.171 1.00 87.56 509 PHE A C 1
ATOM 3844 O O . PHE A 1 509 ? 15.761 5.344 -32.101 1.00 87.56 509 PHE A O 1
ATOM 3851 N N . PHE A 1 510 ? 17.439 5.937 -33.462 1.00 89.81 510 PHE A N 1
ATOM 3852 C CA . PHE A 1 510 ? 18.486 5.566 -32.516 1.00 89.81 510 PHE A CA 1
ATOM 3853 C C . PHE A 1 510 ? 19.013 6.766 -31.743 1.00 89.81 510 PHE A C 1
ATOM 3855 O O . PHE A 1 510 ? 19.370 7.807 -32.298 1.00 89.81 510 PHE A O 1
ATOM 3862 N N . THR A 1 511 ? 19.162 6.568 -30.439 1.00 87.75 511 THR A N 1
ATOM 3863 C CA . THR A 1 511 ? 19.995 7.415 -29.589 1.00 87.75 511 THR A CA 1
ATOM 3864 C C . THR A 1 511 ? 20.993 6.548 -28.829 1.00 87.75 511 THR A C 1
ATOM 3866 O O . THR A 1 511 ? 20.803 5.341 -28.659 1.00 87.75 511 THR A O 1
ATOM 3869 N N . VAL A 1 512 ? 22.090 7.153 -28.383 1.00 89.06 512 VAL A N 1
ATOM 3870 C CA . VAL A 1 512 ? 23.052 6.497 -27.494 1.00 89.06 512 VAL A CA 1
ATOM 3871 C C . VAL A 1 512 ? 23.089 7.316 -26.213 1.00 89.06 512 VAL A C 1
ATOM 3873 O O . VAL A 1 512 ? 23.597 8.436 -26.216 1.00 89.06 512 VAL A O 1
ATOM 3876 N N . GLU A 1 513 ? 22.474 6.790 -25.152 1.00 84.81 513 GLU A N 1
ATOM 3877 C CA . GLU A 1 513 ? 22.305 7.491 -23.869 1.00 84.81 513 GLU A CA 1
ATOM 3878 C C . GLU A 1 513 ? 23.650 7.672 -23.165 1.00 84.81 513 GLU A C 1
ATOM 3880 O O . GLU A 1 513 ? 23.969 8.751 -22.666 1.00 84.81 513 GLU A O 1
ATOM 3885 N N . SER A 1 514 ? 24.460 6.614 -23.178 1.00 76.19 514 SER A N 1
ATOM 3886 C CA . SER A 1 514 ? 25.812 6.612 -22.641 1.00 76.19 514 SER A CA 1
ATOM 3887 C C . SER A 1 514 ? 26.759 5.954 -23.632 1.00 76.19 514 SER A C 1
ATOM 3889 O O . SER A 1 514 ? 26.604 4.783 -23.984 1.00 76.19 514 SER A O 1
ATOM 3891 N N . ALA A 1 515 ? 27.759 6.719 -24.060 1.00 83.50 515 ALA A N 1
ATOM 3892 C CA . ALA A 1 515 ? 28.926 6.247 -24.785 1.00 83.50 515 ALA A CA 1
ATOM 3893 C C . ALA A 1 515 ? 30.177 6.912 -24.193 1.00 83.50 515 ALA A C 1
ATOM 3895 O O . ALA A 1 515 ? 30.103 8.064 -23.752 1.00 83.50 515 ALA A O 1
ATOM 3896 N N . PRO A 1 516 ? 31.342 6.242 -24.200 1.00 86.12 516 PRO A N 1
ATOM 3897 C CA . PRO A 1 516 ? 32.596 6.898 -23.863 1.00 86.12 516 PRO A CA 1
ATOM 3898 C C . PRO A 1 516 ? 32.863 8.083 -24.802 1.00 86.12 516 PRO A C 1
ATOM 3900 O O . PRO A 1 516 ? 32.496 8.057 -25.981 1.00 86.12 516 PRO A O 1
ATOM 3903 N N . ALA A 1 517 ? 33.544 9.114 -24.294 1.00 80.44 517 ALA A N 1
ATOM 3904 C CA . ALA A 1 517 ? 34.037 10.219 -25.116 1.00 80.44 517 ALA A CA 1
ATOM 3905 C C . ALA A 1 517 ? 34.863 9.693 -26.306 1.00 80.44 517 ALA A C 1
ATOM 3907 O O . ALA A 1 517 ? 35.410 8.593 -26.237 1.00 80.44 517 ALA A O 1
ATOM 3908 N N . ASN A 1 518 ? 34.951 10.468 -27.390 1.00 85.81 518 ASN A N 1
ATOM 3909 C CA . ASN A 1 518 ? 35.549 10.035 -28.662 1.00 85.81 518 ASN A CA 1
ATOM 3910 C C . ASN A 1 518 ? 34.793 8.868 -29.352 1.00 85.81 518 ASN A C 1
ATOM 3912 O O . ASN A 1 518 ? 35.384 8.104 -30.121 1.00 85.81 518 ASN A O 1
ATOM 3916 N N . SER A 1 519 ? 33.485 8.739 -29.094 1.00 89.19 519 SER A N 1
ATOM 3917 C CA . SER A 1 519 ? 32.563 7.908 -29.884 1.00 89.19 519 SER A CA 1
ATOM 3918 C C . SER A 1 519 ? 31.766 8.749 -30.886 1.00 89.19 519 SER A C 1
ATOM 3920 O O . SER A 1 519 ? 31.340 9.857 -30.562 1.00 89.19 519 SER A O 1
ATOM 3922 N N . GLU A 1 520 ? 31.518 8.203 -32.076 1.00 89.56 520 GLU A N 1
ATOM 3923 C CA . GLU A 1 520 ? 30.682 8.791 -33.132 1.00 89.56 520 GLU A CA 1
ATOM 3924 C C . GLU A 1 520 ? 29.688 7.736 -33.646 1.00 89.56 520 GLU A C 1
ATOM 3926 O O . GLU A 1 520 ? 30.063 6.576 -33.841 1.00 89.56 520 GLU A O 1
ATOM 3931 N N . TYR A 1 521 ? 28.432 8.127 -33.884 1.00 92.12 521 TYR A N 1
ATOM 3932 C CA . TYR A 1 521 ? 27.384 7.246 -34.411 1.00 92.12 521 TYR A CA 1
ATOM 3933 C C . TYR A 1 521 ? 26.530 7.930 -35.488 1.00 92.12 521 TYR A C 1
ATOM 3935 O O . TYR A 1 521 ? 26.350 9.148 -35.469 1.00 92.12 521 TYR A O 1
ATOM 3943 N N . GLU A 1 522 ? 26.010 7.136 -36.426 1.00 90.56 522 GLU A N 1
ATOM 3944 C CA . GLU A 1 522 ? 25.151 7.577 -37.533 1.00 90.56 522 GLU A CA 1
ATOM 3945 C C . GLU A 1 522 ? 23.914 6.668 -37.609 1.00 90.56 522 GLU A C 1
ATOM 3947 O O . GLU A 1 522 ? 24.034 5.467 -37.854 1.00 90.56 522 GLU A O 1
ATOM 3952 N N . ASP A 1 523 ? 22.732 7.240 -37.355 1.00 90.06 523 ASP A N 1
ATOM 3953 C CA . ASP A 1 523 ? 21.426 6.596 -37.552 1.00 90.06 523 ASP A CA 1
ATOM 3954 C C . ASP A 1 523 ? 20.995 6.764 -39.015 1.00 90.06 523 ASP A C 1
ATOM 3956 O O . ASP A 1 523 ? 20.984 7.878 -39.550 1.00 90.06 523 ASP A O 1
ATOM 3960 N N . HIS A 1 524 ? 20.650 5.657 -39.672 1.00 86.94 524 HIS A N 1
ATOM 3961 C CA . HIS A 1 524 ? 20.233 5.650 -41.071 1.00 86.94 524 HIS A CA 1
ATOM 3962 C C . HIS A 1 524 ? 18.725 5.892 -41.254 1.00 86.94 524 HIS A C 1
ATOM 3964 O O . HIS A 1 524 ? 18.288 6.139 -42.383 1.00 86.94 524 HIS A O 1
ATOM 3970 N N . GLY A 1 525 ? 17.928 5.842 -40.178 1.00 78.81 525 GLY A N 1
ATOM 3971 C CA . GLY A 1 525 ? 16.474 6.028 -40.216 1.00 78.81 525 GLY A CA 1
ATOM 3972 C C . GLY A 1 525 ? 15.717 4.900 -40.928 1.00 78.81 525 GLY A C 1
ATOM 3973 O O . GLY A 1 525 ? 14.641 5.132 -41.481 1.00 78.81 525 GLY A O 1
ATOM 3974 N N . ASP A 1 526 ? 16.299 3.696 -40.973 1.00 82.69 526 ASP A N 1
ATOM 3975 C CA . ASP A 1 526 ? 15.713 2.483 -41.565 1.00 82.69 526 ASP A CA 1
ATOM 3976 C C . ASP A 1 526 ? 15.679 1.279 -40.600 1.00 82.69 526 ASP A C 1
ATOM 3978 O O . ASP A 1 526 ? 15.523 0.136 -41.033 1.00 82.69 526 ASP A O 1
ATOM 3982 N N . GLY A 1 527 ? 15.825 1.537 -39.294 1.00 83.38 527 GLY A N 1
ATOM 3983 C CA . GLY A 1 527 ? 15.999 0.507 -38.266 1.00 83.38 527 GLY A CA 1
ATOM 3984 C C . GLY A 1 527 ? 17.456 0.066 -38.064 1.00 83.38 527 GLY A C 1
ATOM 3985 O O . GLY A 1 527 ? 17.699 -0.935 -37.387 1.00 83.38 527 GLY A O 1
ATOM 3986 N N . THR A 1 528 ? 18.438 0.796 -38.615 1.00 88.94 528 THR A N 1
ATOM 3987 C CA . THR A 1 528 ? 19.874 0.529 -38.411 1.00 88.94 528 THR A CA 1
ATOM 3988 C C . THR A 1 528 ? 20.692 1.777 -38.069 1.00 88.94 528 THR A C 1
ATOM 3990 O O . THR A 1 528 ? 20.433 2.869 -38.571 1.00 88.94 528 THR A O 1
ATOM 3993 N N . MET A 1 529 ? 21.740 1.591 -37.263 1.00 92.19 529 MET A N 1
ATOM 3994 C CA . MET A 1 529 ? 22.698 2.629 -36.874 1.00 92.19 529 MET A CA 1
ATOM 3995 C C . MET A 1 529 ? 24.120 2.051 -36.838 1.00 92.19 529 MET A C 1
ATOM 3997 O O . MET A 1 529 ? 24.330 0.965 -36.299 1.00 92.19 529 MET A O 1
ATOM 4001 N N . THR A 1 530 ? 25.117 2.772 -37.350 1.00 91.75 530 THR A N 1
ATOM 4002 C CA . THR A 1 530 ? 26.536 2.415 -37.161 1.00 91.75 530 THR A CA 1
ATOM 4003 C C . THR A 1 530 ? 27.111 3.166 -35.958 1.00 91.75 530 THR A C 1
ATOM 4005 O O . THR A 1 530 ? 26.919 4.374 -35.829 1.00 91.75 530 THR A O 1
ATOM 4008 N N . PHE A 1 531 ? 27.857 2.471 -35.095 1.00 94.31 531 PHE A N 1
ATOM 4009 C CA . PHE A 1 531 ? 28.591 3.040 -33.962 1.00 94.31 531 PHE A CA 1
ATOM 4010 C C . PHE A 1 531 ? 30.104 2.866 -34.133 1.00 94.31 531 PHE A C 1
ATOM 4012 O O . PHE A 1 531 ? 30.586 1.814 -34.562 1.00 94.31 531 PHE A O 1
ATOM 4019 N N . SER A 1 532 ? 30.873 3.880 -33.740 1.00 90.62 532 SER A N 1
ATOM 4020 C CA . SER A 1 532 ? 32.336 3.870 -33.738 1.00 90.62 532 SER A CA 1
ATOM 4021 C C . SER A 1 532 ? 32.911 4.536 -32.487 1.00 90.62 532 SER A C 1
ATOM 4023 O O . SER A 1 532 ? 32.291 5.424 -31.908 1.00 90.62 532 SER A O 1
ATOM 4025 N N . PHE A 1 533 ? 34.098 4.100 -32.060 1.00 93.81 533 PHE A N 1
ATOM 4026 C CA . PHE A 1 533 ? 34.755 4.577 -30.840 1.00 93.81 533 PHE A CA 1
ATOM 4027 C C . PHE A 1 533 ? 36.281 4.552 -30.982 1.00 93.81 533 PHE A C 1
ATOM 4029 O O . PHE A 1 533 ? 36.849 3.578 -31.481 1.00 93.81 533 PHE A O 1
ATOM 4036 N N . TYR A 1 534 ? 36.942 5.624 -30.544 1.00 90.00 534 TYR A N 1
ATOM 4037 C CA . TYR A 1 534 ? 38.395 5.792 -30.545 1.00 90.00 534 TYR A CA 1
ATOM 4038 C C . TYR A 1 534 ? 38.881 6.241 -29.150 1.00 90.00 534 TYR A C 1
ATOM 4040 O O . TYR A 1 534 ? 39.008 7.441 -28.912 1.00 90.00 534 TYR A O 1
ATOM 4048 N N . PRO A 1 535 ? 39.126 5.316 -28.201 1.00 88.62 535 PRO A N 1
ATOM 4049 C CA . PRO A 1 535 ? 39.588 5.665 -26.857 1.00 88.62 535 PRO A CA 1
ATOM 4050 C C . PRO A 1 535 ? 40.922 6.421 -26.849 1.00 88.62 535 PRO A C 1
ATOM 4052 O O . PRO A 1 535 ? 41.873 6.022 -27.524 1.00 88.62 535 PRO A O 1
ATOM 4055 N N . ASP A 1 536 ? 41.025 7.455 -26.016 1.00 82.38 536 ASP A N 1
ATOM 4056 C CA . ASP A 1 536 ? 42.299 8.049 -25.601 1.00 82.38 536 ASP A CA 1
ATOM 4057 C C . ASP A 1 536 ? 42.887 7.358 -24.348 1.00 82.38 536 ASP A C 1
ATOM 4059 O O . ASP A 1 536 ? 42.349 6.362 -23.871 1.00 82.38 536 ASP A O 1
ATOM 4063 N N . TYR A 1 537 ? 44.026 7.854 -23.849 1.00 78.88 537 TYR A N 1
ATOM 4064 C CA . TYR A 1 537 ? 44.789 7.247 -22.746 1.00 78.88 537 TYR A CA 1
ATOM 4065 C C . TYR A 1 537 ? 44.162 7.418 -21.346 1.00 78.88 537 TYR A C 1
ATOM 4067 O O . TYR A 1 537 ? 44.756 7.029 -20.347 1.00 78.88 537 TYR A O 1
ATOM 4075 N N . PHE A 1 538 ? 43.007 8.068 -21.218 1.00 77.06 538 PHE A N 1
ATOM 4076 C CA . PHE A 1 538 ? 42.237 8.088 -19.968 1.00 77.06 538 PHE A CA 1
ATOM 4077 C C . PHE A 1 538 ? 41.011 7.172 -20.050 1.00 77.06 538 PHE A C 1
ATOM 4079 O O . PHE A 1 538 ? 40.106 7.268 -19.221 1.00 77.06 538 PHE A O 1
ATOM 4086 N N . GLN A 1 539 ? 40.962 6.311 -21.072 1.00 80.00 539 GLN A N 1
ATOM 4087 C CA . GLN A 1 539 ? 39.796 5.502 -21.406 1.00 80.00 539 GLN A CA 1
ATOM 4088 C C . GLN A 1 539 ? 40.074 3.996 -21.367 1.00 80.00 539 GLN A C 1
ATOM 4090 O O . GLN A 1 539 ? 39.293 3.229 -21.920 1.00 80.00 539 GLN A O 1
ATOM 4095 N N . ALA A 1 540 ? 41.146 3.542 -20.712 1.00 79.69 540 ALA A N 1
ATOM 4096 C CA . ALA A 1 540 ? 41.309 2.155 -20.293 1.00 79.69 540 ALA A CA 1
ATOM 4097 C C . ALA A 1 540 ? 40.201 1.713 -19.322 1.00 79.69 540 ALA A C 1
ATOM 4099 O O . ALA A 1 540 ? 39.801 2.449 -18.423 1.00 79.69 540 ALA A O 1
ATOM 4100 N N . GLY A 1 541 ? 39.744 0.465 -19.455 1.00 80.56 541 GLY A N 1
ATOM 4101 C CA . GLY A 1 541 ? 38.721 -0.109 -18.583 1.00 80.56 541 GLY A CA 1
ATOM 4102 C C . GLY A 1 541 ? 37.605 -0.802 -19.354 1.00 80.56 541 GLY A C 1
ATOM 4103 O O . GLY A 1 541 ? 37.835 -1.423 -20.393 1.00 80.56 541 GLY A O 1
ATOM 4104 N N . VAL A 1 542 ? 36.391 -0.734 -18.810 1.00 84.88 542 VAL A N 1
ATOM 4105 C CA . VAL A 1 542 ? 35.202 -1.398 -19.354 1.00 84.88 542 VAL A CA 1
ATOM 4106 C C . VAL A 1 542 ? 34.080 -0.376 -19.482 1.00 84.88 542 VAL A C 1
ATOM 4108 O O . VAL A 1 542 ? 33.742 0.288 -18.507 1.00 84.88 542 VAL A O 1
ATOM 4111 N N . TYR A 1 543 ? 33.520 -0.263 -20.684 1.00 87.00 543 TYR A N 1
ATOM 4112 C CA . TYR A 1 543 ? 32.495 0.708 -21.048 1.00 87.00 543 TYR A CA 1
ATOM 4113 C C . TYR A 1 543 ? 31.288 -0.030 -21.596 1.00 87.00 543 TYR A C 1
ATOM 4115 O O . TYR A 1 543 ? 31.350 -0.603 -22.682 1.00 87.00 543 TYR A O 1
ATOM 4123 N N . ASP A 1 544 ? 30.197 -0.009 -20.846 1.00 88.94 544 ASP A N 1
ATOM 4124 C CA . ASP A 1 544 ? 28.903 -0.471 -21.321 1.00 88.94 544 ASP A CA 1
ATOM 4125 C C . ASP A 1 544 ? 28.240 0.670 -22.101 1.00 88.94 544 ASP A C 1
ATOM 4127 O O . ASP A 1 544 ? 27.812 1.670 -21.523 1.00 88.94 544 ASP A O 1
ATOM 4131 N N . VAL A 1 545 ? 28.219 0.546 -23.431 1.00 90.88 545 VAL A N 1
ATOM 4132 C CA . VAL A 1 545 ? 27.564 1.516 -24.318 1.00 90.88 545 VAL A CA 1
ATOM 4133 C C . VAL A 1 545 ? 26.088 1.164 -24.412 1.00 90.88 545 VAL A C 1
ATOM 4135 O O . VAL A 1 545 ? 25.751 0.049 -24.816 1.00 90.88 545 VAL A O 1
ATOM 4138 N N . ILE A 1 546 ? 25.225 2.107 -24.031 1.00 89.44 546 ILE A N 1
ATOM 4139 C CA . ILE A 1 546 ? 23.773 1.915 -23.976 1.00 89.44 546 ILE A CA 1
ATOM 4140 C C . ILE A 1 546 ? 23.150 2.517 -25.233 1.00 89.44 546 ILE A C 1
ATOM 4142 O O . ILE A 1 546 ? 22.985 3.734 -25.354 1.00 89.44 546 ILE A O 1
ATOM 4146 N N . PHE A 1 547 ? 22.814 1.638 -26.171 1.00 91.81 547 PHE A N 1
ATOM 4147 C CA . PHE A 1 547 ? 22.040 1.953 -27.363 1.00 91.81 547 PHE A CA 1
ATOM 4148 C C . PHE A 1 547 ? 20.556 1.914 -27.028 1.00 91.81 547 PHE A C 1
ATOM 4150 O O . PHE A 1 547 ? 20.081 0.927 -26.469 1.00 91.81 547 PHE A O 1
ATOM 4157 N N . ILE A 1 548 ? 19.829 2.964 -27.393 1.00 89.69 548 ILE A N 1
ATOM 4158 C CA . ILE A 1 548 ? 18.388 3.064 -27.191 1.00 89.69 548 ILE A CA 1
ATOM 4159 C C . ILE A 1 548 ? 17.727 3.185 -28.562 1.00 89.69 548 ILE A C 1
ATOM 4161 O O . ILE A 1 548 ? 17.875 4.199 -29.249 1.00 89.69 548 ILE A O 1
ATOM 4165 N N . ALA A 1 549 ? 17.000 2.140 -28.951 1.00 90.38 549 ALA A N 1
ATOM 4166 C CA . ALA A 1 549 ? 16.066 2.194 -30.066 1.00 90.38 549 ALA A CA 1
ATOM 4167 C C . ALA A 1 549 ? 14.757 2.767 -29.523 1.00 90.38 549 ALA A C 1
ATOM 4169 O O . ALA A 1 549 ? 14.247 2.257 -28.531 1.00 90.38 549 ALA A O 1
ATOM 4170 N N . THR A 1 550 ? 14.254 3.845 -30.121 1.00 88.62 550 THR A N 1
ATOM 4171 C CA . THR A 1 550 ? 13.014 4.527 -29.712 1.00 88.62 550 THR A CA 1
ATOM 4172 C C . THR A 1 550 ? 12.089 4.602 -30.919 1.00 88.62 550 THR A C 1
ATOM 4174 O O . THR A 1 550 ? 12.530 5.029 -31.982 1.00 88.62 550 THR A O 1
ATOM 4177 N N . ASP A 1 551 ? 10.840 4.183 -30.781 1.00 87.75 551 ASP A N 1
ATOM 4178 C CA . ASP A 1 551 ? 9.781 4.341 -31.789 1.00 87.75 551 ASP A CA 1
ATOM 4179 C C . ASP A 1 551 ? 9.323 5.817 -31.910 1.00 87.75 551 ASP A C 1
ATOM 4181 O O . ASP A 1 551 ? 9.871 6.724 -31.268 1.00 87.75 551 ASP A O 1
ATOM 4185 N N . ASP A 1 552 ? 8.314 6.090 -32.749 1.00 79.06 552 ASP A N 1
ATOM 4186 C CA . ASP A 1 552 ? 7.730 7.437 -32.872 1.00 79.06 552 ASP A CA 1
ATOM 4187 C C . ASP A 1 552 ? 6.615 7.756 -31.846 1.00 79.06 552 ASP A C 1
ATOM 4189 O O . ASP A 1 552 ? 6.184 8.913 -31.736 1.00 79.06 552 ASP A O 1
ATOM 4193 N N . SER A 1 553 ? 6.265 6.777 -31.003 1.00 77.56 553 SER A N 1
ATOM 4194 C CA . SER A 1 553 ? 5.344 6.866 -29.859 1.00 77.56 553 SER A CA 1
ATOM 4195 C C . SER A 1 553 ? 6.047 7.158 -28.510 1.00 77.56 553 SER A C 1
ATOM 4197 O O . SER A 1 553 ? 5.393 7.599 -27.555 1.00 77.56 553 SER A O 1
ATOM 4199 N N . LEU A 1 554 ? 7.386 7.087 -28.481 1.00 77.38 554 LEU A N 1
ATOM 4200 C CA . LEU A 1 554 ? 8.322 7.323 -27.370 1.00 77.38 554 LEU A CA 1
ATOM 4201 C C . LEU A 1 554 ? 8.442 6.195 -26.326 1.00 77.38 554 LEU A C 1
ATOM 4203 O O . LEU A 1 554 ? 8.782 6.481 -25.169 1.00 77.38 554 LEU A O 1
ATOM 4207 N N . LEU A 1 555 ? 8.217 4.937 -26.706 1.00 80.31 555 LEU A N 1
ATOM 4208 C CA . LEU A 1 555 ? 8.766 3.796 -25.966 1.00 80.31 555 LEU A CA 1
ATOM 4209 C C . LEU A 1 555 ? 10.181 3.465 -26.473 1.00 80.31 555 LEU A C 1
ATOM 4211 O O . LEU A 1 555 ? 10.716 4.123 -27.367 1.00 80.31 555 LEU A O 1
ATOM 4215 N N . SER A 1 556 ? 10.886 2.557 -25.792 1.00 85.94 556 SER A N 1
ATOM 4216 C CA . SER A 1 556 ? 12.256 2.209 -26.173 1.00 85.94 556 SER A CA 1
ATOM 4217 C C . SER A 1 556 ? 12.782 0.904 -25.582 1.00 85.94 556 SER A C 1
ATOM 4219 O O . SER A 1 556 ? 12.469 0.544 -24.445 1.00 85.94 556 SER A O 1
ATOM 4221 N N . ASP A 1 557 ? 13.620 0.211 -26.359 1.00 89.75 557 ASP A N 1
ATOM 4222 C CA . ASP A 1 557 ? 14.410 -0.943 -25.913 1.00 89.75 557 ASP A CA 1
ATOM 4223 C C . ASP A 1 557 ? 15.894 -0.560 -25.808 1.00 89.75 557 ASP A C 1
ATOM 4225 O O . ASP A 1 557 ? 16.405 0.276 -26.564 1.00 89.75 557 ASP A O 1
ATOM 4229 N N . THR A 1 558 ? 16.600 -1.173 -24.858 1.00 87.88 558 THR A N 1
ATOM 4230 C CA . THR A 1 558 ? 17.959 -0.781 -24.465 1.00 87.88 558 THR A CA 1
ATOM 4231 C C . THR A 1 558 ? 18.960 -1.916 -24.662 1.00 87.88 558 THR A C 1
ATOM 4233 O O . THR A 1 558 ? 19.002 -2.882 -23.897 1.00 87.88 558 THR A O 1
ATOM 4236 N N . GLY A 1 559 ? 19.809 -1.778 -25.676 1.00 87.75 559 GLY A N 1
ATOM 4237 C CA . GLY A 1 559 ? 20.845 -2.735 -26.041 1.00 87.75 559 GLY A CA 1
ATOM 4238 C C . GLY A 1 559 ? 22.191 -2.296 -25.488 1.00 87.75 559 GLY A C 1
ATOM 4239 O O . GLY A 1 559 ? 22.702 -1.244 -25.865 1.00 87.75 559 GLY A O 1
ATOM 4240 N N . VAL A 1 560 ? 22.793 -3.105 -24.619 1.00 88.19 560 VAL A N 1
ATOM 4241 C CA . VAL A 1 560 ? 24.091 -2.791 -24.008 1.00 88.19 560 VAL A CA 1
ATOM 4242 C C . VAL A 1 560 ? 25.213 -3.558 -24.704 1.00 88.19 560 VAL A C 1
ATOM 4244 O O . VAL A 1 560 ? 25.161 -4.785 -24.785 1.00 88.19 560 VAL A O 1
ATOM 4247 N N . VAL A 1 561 ? 26.253 -2.853 -25.163 1.00 90.69 561 VAL A N 1
ATOM 4248 C CA . VAL A 1 561 ? 27.500 -3.477 -25.641 1.00 90.69 561 VAL A CA 1
ATOM 4249 C C . VAL A 1 561 ? 28.646 -3.126 -24.708 1.00 90.69 561 VAL A C 1
ATOM 4251 O O . VAL A 1 561 ? 29.109 -1.987 -24.672 1.00 90.69 561 VAL A O 1
ATOM 4254 N N . THR A 1 562 ? 29.159 -4.138 -24.016 1.00 88.88 562 THR A N 1
ATOM 4255 C CA . THR A 1 562 ? 30.391 -4.033 -23.235 1.00 88.88 562 THR A CA 1
ATOM 4256 C C . THR A 1 562 ? 31.604 -3.929 -24.161 1.00 88.88 562 THR A C 1
ATOM 4258 O O . THR A 1 562 ? 31.904 -4.856 -24.921 1.00 88.88 562 THR A O 1
ATOM 4261 N N . ILE A 1 563 ? 32.342 -2.826 -24.060 1.00 90.69 563 ILE A N 1
ATOM 4262 C CA . ILE A 1 563 ? 33.617 -2.581 -24.737 1.00 90.69 563 ILE A CA 1
ATOM 4263 C C . ILE A 1 563 ? 34.736 -2.578 -23.693 1.00 90.69 563 ILE A C 1
ATOM 4265 O O . ILE A 1 563 ? 34.723 -1.782 -22.758 1.00 90.69 563 ILE A O 1
ATOM 4269 N N . VAL A 1 564 ? 35.740 -3.438 -23.862 1.00 87.62 564 VAL A N 1
ATOM 4270 C CA . VAL A 1 564 ? 36.938 -3.469 -23.013 1.00 87.62 564 VAL A CA 1
ATOM 4271 C C . VAL A 1 564 ? 38.092 -2.775 -23.728 1.00 87.62 564 VAL A C 1
ATOM 4273 O O . VAL A 1 564 ? 38.617 -3.269 -24.733 1.00 87.62 564 VAL A O 1
ATOM 4276 N N . VAL A 1 565 ? 38.511 -1.641 -23.176 1.00 88.62 565 VAL A N 1
ATOM 4277 C CA . VAL A 1 565 ? 39.684 -0.887 -23.612 1.00 88.62 565 VAL A CA 1
ATOM 4278 C C . VAL A 1 565 ? 40.882 -1.318 -22.771 1.00 88.62 565 VAL A C 1
ATOM 4280 O O . VAL A 1 565 ? 40.833 -1.332 -21.543 1.00 88.62 565 VAL A O 1
ATOM 4283 N N . ASN A 1 566 ? 41.972 -1.694 -23.433 1.00 81.88 566 ASN A N 1
ATOM 4284 C CA . ASN A 1 566 ? 43.176 -2.193 -22.772 1.00 81.88 566 ASN A CA 1
ATOM 4285 C C . ASN A 1 566 ? 44.209 -1.062 -22.628 1.00 81.88 566 ASN A C 1
ATOM 4287 O O . ASN A 1 566 ? 44.582 -0.478 -23.648 1.00 81.88 566 ASN A O 1
ATOM 4291 N N . ASN A 1 567 ? 44.673 -0.822 -21.394 1.00 78.25 567 ASN A N 1
ATOM 4292 C CA . ASN A 1 567 ? 45.618 0.245 -21.027 1.00 78.25 567 ASN A CA 1
ATOM 4293 C C . ASN A 1 567 ? 46.938 0.186 -21.813 1.00 78.25 567 ASN A C 1
ATOM 4295 O O . ASN A 1 567 ? 47.455 -0.903 -22.097 1.00 78.25 567 ASN A O 1
ATOM 4299 N N . VAL A 1 568 ? 47.506 1.355 -22.105 1.00 79.31 568 VAL A N 1
ATOM 4300 C CA . VAL A 1 568 ? 48.794 1.536 -22.777 1.00 79.31 568 VAL A CA 1
ATOM 4301 C C . VAL A 1 568 ? 49.712 2.420 -21.926 1.00 79.31 568 VAL A C 1
ATOM 4303 O O . VAL A 1 568 ? 49.617 3.640 -21.976 1.00 79.31 568 VAL A O 1
ATOM 4306 N N . ASP A 1 569 ? 50.620 1.744 -21.214 1.00 78.31 569 ASP A N 1
ATOM 4307 C CA . ASP A 1 569 ? 51.680 2.255 -20.324 1.00 78.31 569 ASP A CA 1
ATOM 4308 C C . ASP A 1 569 ? 52.219 3.671 -20.632 1.00 78.31 569 ASP A C 1
ATOM 4310 O O . ASP A 1 569 ? 52.683 3.964 -21.746 1.00 78.31 569 ASP A O 1
ATOM 4314 N N . ARG A 1 570 ? 52.197 4.532 -19.607 1.00 81.81 570 ARG A N 1
ATOM 4315 C CA . ARG A 1 570 ? 52.656 5.928 -19.622 1.00 81.81 570 ARG A CA 1
ATOM 4316 C C . ARG A 1 570 ? 53.693 6.194 -18.534 1.00 81.81 570 ARG A C 1
ATOM 4318 O O . ARG A 1 570 ? 53.648 5.644 -17.450 1.00 81.81 570 ARG A O 1
ATOM 4325 N N . LYS A 1 571 ? 54.618 7.115 -18.822 1.00 80.69 571 LYS A N 1
ATOM 4326 C CA . LYS A 1 571 ? 55.669 7.533 -17.881 1.00 80.69 571 LYS A CA 1
ATOM 4327 C C . LYS A 1 571 ? 55.109 8.382 -16.717 1.00 80.69 571 LYS A C 1
ATOM 4329 O O . LYS A 1 571 ? 54.163 9.138 -16.957 1.00 80.69 571 LYS A O 1
ATOM 4334 N N . PRO A 1 572 ? 55.765 8.413 -15.540 1.00 87.19 572 PRO A N 1
ATOM 4335 C CA . PRO A 1 572 ? 55.312 9.202 -14.400 1.00 87.19 572 PRO A CA 1
ATOM 4336 C C . PRO A 1 572 ? 55.564 10.695 -14.634 1.00 87.19 572 PRO A C 1
ATOM 4338 O O . PRO A 1 572 ? 56.354 11.090 -15.499 1.00 87.19 572 PRO A O 1
ATOM 4341 N N . GLU A 1 573 ? 54.948 11.560 -13.838 1.00 85.69 573 GLU A N 1
ATOM 4342 C CA . GLU A 1 573 ? 55.149 13.010 -13.899 1.00 85.69 573 GLU A CA 1
ATOM 4343 C C . GLU A 1 573 ? 55.504 13.555 -12.507 1.00 85.69 573 GLU A C 1
ATOM 4345 O O . GLU A 1 573 ? 54.852 13.241 -11.512 1.00 85.69 573 GLU A O 1
ATOM 4350 N N . ILE A 1 574 ? 56.571 14.360 -12.418 1.00 89.00 574 ILE A N 1
ATOM 4351 C CA . ILE A 1 574 ? 56.950 15.050 -11.174 1.00 89.00 574 ILE A CA 1
ATOM 4352 C C . ILE A 1 574 ? 56.318 16.438 -11.174 1.00 89.00 574 ILE A C 1
ATOM 4354 O O . ILE A 1 574 ? 56.518 17.206 -12.120 1.00 89.00 574 ILE A O 1
ATOM 4358 N N . ASP A 1 575 ? 55.634 16.794 -10.090 1.00 85.50 575 ASP A N 1
ATOM 4359 C CA . ASP A 1 575 ? 54.984 18.095 -9.974 1.00 85.50 575 ASP A CA 1
ATOM 4360 C C . ASP A 1 575 ? 56.005 19.244 -10.074 1.00 85.50 575 ASP A C 1
ATOM 4362 O O . ASP A 1 575 ? 57.150 19.170 -9.607 1.00 85.50 575 ASP A O 1
ATOM 4366 N N . SER A 1 576 ? 55.599 20.351 -10.703 1.00 80.38 576 SER A N 1
ATOM 4367 C CA . SER A 1 576 ? 56.497 21.475 -10.967 1.00 80.38 576 SER A CA 1
ATOM 4368 C C . SER A 1 576 ? 56.825 22.247 -9.684 1.00 80.38 576 SER A C 1
ATOM 4370 O O . SER A 1 576 ? 56.049 23.097 -9.246 1.00 80.38 576 SER A O 1
ATOM 4372 N N . ILE A 1 577 ? 57.995 21.994 -9.098 1.00 87.19 577 ILE A N 1
ATOM 4373 C CA . ILE A 1 577 ? 58.446 22.673 -7.876 1.00 87.19 577 ILE A CA 1
ATOM 4374 C C . ILE A 1 577 ? 59.067 24.036 -8.238 1.00 87.19 577 ILE A C 1
ATOM 4376 O O . ILE A 1 577 ? 60.134 24.071 -8.860 1.00 87.19 577 ILE A O 1
ATOM 4380 N N . PRO A 1 578 ? 58.455 25.175 -7.855 1.00 82.88 578 PRO A N 1
ATOM 4381 C CA . PRO A 1 578 ? 59.041 26.490 -8.097 1.00 82.88 578 PRO A CA 1
ATOM 4382 C C . PRO A 1 578 ? 60.264 26.719 -7.199 1.00 82.88 578 PRO A C 1
ATOM 4384 O O . PRO A 1 578 ? 60.495 25.981 -6.236 1.00 82.88 578 PRO A O 1
ATOM 4387 N N . THR A 1 579 ? 61.039 27.776 -7.474 1.00 86.56 579 THR A N 1
ATOM 4388 C CA . THR A 1 579 ? 62.085 28.226 -6.545 1.00 86.56 579 THR A CA 1
ATOM 4389 C C . THR A 1 579 ? 61.478 28.495 -5.170 1.00 86.56 579 THR A C 1
ATOM 4391 O O . THR A 1 579 ? 60.542 29.277 -5.033 1.00 86.56 579 THR A O 1
ATOM 4394 N N . GLN A 1 580 ? 62.022 27.829 -4.159 1.00 91.25 580 GLN A N 1
ATOM 4395 C CA . GLN A 1 580 ? 61.582 27.917 -2.775 1.00 91.25 580 GLN A CA 1
ATOM 4396 C C . GLN A 1 580 ? 62.360 28.997 -2.037 1.00 91.25 580 GLN A C 1
ATOM 4398 O O . GLN A 1 580 ? 63.497 29.314 -2.392 1.00 91.25 580 GLN A O 1
ATOM 4403 N N . HIS A 1 581 ? 61.758 29.543 -0.987 1.00 86.81 581 HIS A N 1
ATOM 4404 C CA . HIS A 1 581 ? 62.331 30.632 -0.209 1.00 86.81 581 HIS A CA 1
ATOM 4405 C C . HIS A 1 581 ? 62.245 30.315 1.286 1.00 86.81 581 HIS A C 1
ATOM 4407 O O . HIS A 1 581 ? 61.240 29.797 1.762 1.00 86.81 581 HIS A O 1
ATOM 4413 N N . THR A 1 582 ? 63.311 30.619 2.021 1.00 89.56 582 THR A N 1
ATOM 4414 C CA . THR A 1 582 ? 63.410 30.469 3.483 1.00 89.56 582 THR A CA 1
ATOM 4415 C C . THR A 1 582 ? 64.375 31.523 4.014 1.00 89.56 582 THR A C 1
ATOM 4417 O O . THR A 1 582 ? 65.175 32.059 3.245 1.00 89.56 582 THR A O 1
ATOM 4420 N N . ASN A 1 583 ? 64.355 31.810 5.311 1.00 82.75 583 ASN A N 1
ATOM 4421 C CA . ASN A 1 583 ? 65.409 32.604 5.941 1.00 82.75 583 ASN A CA 1
ATOM 4422 C C . ASN A 1 583 ? 66.456 31.688 6.594 1.00 82.75 583 ASN A C 1
ATOM 4424 O O . ASN A 1 583 ? 66.261 30.473 6.696 1.00 82.75 583 ASN A O 1
ATOM 4428 N N . GLU A 1 584 ? 67.581 32.256 7.018 1.00 82.12 584 GLU A N 1
ATOM 4429 C CA . GLU A 1 584 ? 68.570 31.565 7.849 1.00 82.12 584 GLU A CA 1
ATOM 4430 C C . GLU A 1 584 ? 68.040 31.338 9.274 1.00 82.12 584 GLU A C 1
ATOM 4432 O O . GLU A 1 584 ? 67.437 32.228 9.880 1.00 82.12 584 GLU A O 1
ATOM 4437 N N . GLY A 1 585 ? 68.289 30.145 9.821 1.00 77.38 585 GLY A N 1
ATOM 4438 C CA . GLY A 1 585 ? 67.775 29.700 11.120 1.00 77.38 585 GLY A CA 1
ATOM 4439 C C . GLY A 1 585 ? 66.396 29.032 11.052 1.00 77.38 585 GLY A C 1
ATOM 4440 O O . GLY A 1 585 ? 66.089 28.202 11.910 1.00 77.38 585 GLY A O 1
ATOM 4441 N N . ASP A 1 586 ? 65.605 29.325 10.017 1.00 83.25 586 ASP A N 1
ATOM 4442 C CA . ASP A 1 586 ? 64.355 28.623 9.723 1.00 83.25 586 ASP A CA 1
ATOM 4443 C C . ASP A 1 586 ? 64.618 27.224 9.134 1.00 83.25 586 ASP A C 1
ATOM 4445 O O . ASP A 1 586 ? 65.719 26.889 8.693 1.00 83.25 586 ASP A O 1
ATOM 4449 N N . THR A 1 587 ? 63.593 26.369 9.132 1.00 84.44 587 THR A N 1
ATOM 4450 C CA . THR A 1 587 ? 63.658 25.020 8.547 1.00 84.44 587 THR A CA 1
ATOM 4451 C C . THR A 1 587 ? 62.660 24.895 7.407 1.00 84.44 587 THR A C 1
ATOM 4453 O O . THR A 1 587 ? 61.452 24.956 7.625 1.00 84.44 587 THR A O 1
ATOM 4456 N N . LEU A 1 588 ? 63.169 24.656 6.200 1.00 87.94 588 LEU A N 1
ATOM 4457 C CA . LEU A 1 588 ? 62.366 24.359 5.024 1.00 87.94 588 LEU A CA 1
ATOM 4458 C C . LEU A 1 588 ? 62.068 22.856 4.968 1.00 87.94 588 LEU A C 1
ATOM 4460 O O . LEU A 1 588 ? 62.984 22.032 4.928 1.00 87.94 588 LEU A O 1
ATOM 4464 N N . ILE A 1 589 ? 60.788 22.499 4.923 1.00 88.31 589 ILE A N 1
ATOM 4465 C CA . ILE A 1 589 ? 60.324 21.138 4.637 1.00 88.31 589 ILE A CA 1
ATOM 4466 C C . ILE A 1 589 ? 59.396 21.225 3.431 1.00 88.31 589 ILE A C 1
ATOM 4468 O O . ILE A 1 589 ? 58.489 22.054 3.414 1.00 88.31 589 ILE A O 1
ATOM 4472 N N . LEU A 1 590 ? 59.636 20.386 2.427 1.00 90.00 590 LEU A N 1
ATOM 4473 C CA . LEU A 1 590 ? 58.813 20.273 1.227 1.00 90.00 590 LEU A CA 1
ATOM 4474 C C . LEU A 1 590 ? 58.381 18.814 1.100 1.00 90.00 590 LEU A C 1
ATOM 4476 O O . LEU A 1 590 ? 59.235 17.922 1.091 1.00 90.00 590 LEU A O 1
ATOM 4480 N N . THR A 1 591 ? 57.086 18.570 0.941 1.00 88.44 591 THR A N 1
ATOM 4481 C CA . THR A 1 591 ? 56.647 17.330 0.300 1.00 88.44 591 THR A CA 1
ATOM 4482 C C . THR A 1 591 ? 56.844 17.513 -1.197 1.00 88.44 591 THR A C 1
ATOM 4484 O O . THR A 1 591 ? 56.308 18.441 -1.794 1.00 88.44 591 THR A O 1
ATOM 4487 N N . ILE A 1 592 ? 57.661 16.648 -1.780 1.00 90.94 592 ILE A N 1
ATOM 4488 C CA . ILE A 1 592 ? 57.755 16.446 -3.217 1.00 90.94 592 ILE A CA 1
ATOM 4489 C C . ILE A 1 592 ? 56.699 15.413 -3.583 1.00 90.94 592 ILE A C 1
ATOM 4491 O O . ILE A 1 592 ? 56.597 14.380 -2.921 1.00 90.94 592 ILE A O 1
ATOM 4495 N N . THR A 1 593 ? 55.946 15.689 -4.634 1.00 86.44 593 THR A N 1
ATOM 4496 C CA . THR A 1 593 ? 54.928 14.808 -5.198 1.00 86.44 593 THR A CA 1
ATOM 4497 C C . THR A 1 593 ? 55.299 14.467 -6.635 1.00 86.44 593 THR A C 1
ATOM 4499 O O . THR A 1 593 ? 55.739 15.317 -7.412 1.00 86.44 593 THR A O 1
ATOM 4502 N N . ALA A 1 594 ? 55.150 13.194 -6.972 1.00 88.69 594 ALA A N 1
ATOM 4503 C CA . ALA A 1 594 ? 55.050 12.712 -8.334 1.00 88.69 594 ALA A CA 1
ATOM 4504 C C . ALA A 1 594 ? 53.824 11.805 -8.405 1.00 88.69 594 ALA A C 1
ATOM 4506 O O . ALA A 1 594 ? 53.485 11.128 -7.433 1.00 88.69 594 ALA A O 1
ATOM 4507 N N . HIS A 1 595 ? 53.166 11.799 -9.551 1.00 84.00 595 HIS A N 1
ATOM 4508 C CA . HIS A 1 595 ? 52.033 10.932 -9.812 1.00 84.00 595 HIS A CA 1
ATOM 4509 C C . HIS A 1 595 ? 52.290 10.168 -11.105 1.00 84.00 595 HIS A C 1
ATOM 4511 O O . HIS A 1 595 ? 53.048 10.612 -11.968 1.00 84.00 595 HIS A O 1
ATOM 4517 N N . ASP A 1 596 ? 51.684 8.997 -11.220 1.00 84.62 596 ASP A N 1
ATOM 4518 C CA . ASP A 1 596 ? 51.754 8.202 -12.431 1.00 84.62 596 ASP A CA 1
ATOM 4519 C C . ASP A 1 596 ? 50.380 8.240 -13.110 1.00 84.62 596 ASP A C 1
ATOM 4521 O O . ASP A 1 596 ? 49.386 7.984 -12.423 1.00 84.62 596 ASP A O 1
ATOM 4525 N N . PRO A 1 597 ? 50.280 8.593 -14.406 1.00 79.12 597 PRO A N 1
ATOM 4526 C CA . PRO A 1 597 ? 48.999 8.659 -15.104 1.00 79.12 597 PRO A CA 1
ATOM 4527 C C . PRO A 1 597 ? 48.223 7.334 -15.118 1.00 79.12 597 PRO A C 1
ATOM 4529 O O . PRO A 1 597 ? 46.995 7.368 -15.153 1.00 79.12 597 PRO A O 1
ATOM 4532 N N . ASP A 1 598 ? 48.917 6.192 -15.054 1.00 80.00 598 ASP A N 1
ATOM 4533 C CA . ASP A 1 598 ? 48.324 4.848 -14.995 1.00 80.00 598 ASP A CA 1
ATOM 4534 C C . ASP A 1 598 ? 48.264 4.304 -13.551 1.00 80.00 598 ASP A C 1
ATOM 4536 O O . ASP A 1 598 ? 47.810 3.184 -13.305 1.00 80.00 598 ASP A O 1
ATOM 4540 N N . ASN A 1 599 ? 48.655 5.137 -12.577 1.00 73.25 599 ASN A N 1
ATOM 4541 C CA . ASN A 1 599 ? 48.702 4.854 -11.144 1.00 73.25 599 ASN A CA 1
ATOM 4542 C C . ASN A 1 599 ? 49.660 3.691 -10.786 1.00 73.25 599 ASN A C 1
ATOM 4544 O O . ASN A 1 599 ? 49.433 2.952 -9.820 1.00 73.25 599 ASN A O 1
ATOM 4548 N N . ASP A 1 600 ? 50.748 3.535 -11.544 1.00 79.94 600 ASP A N 1
ATOM 4549 C CA . ASP A 1 600 ? 51.787 2.546 -11.255 1.00 79.94 600 ASP A CA 1
ATOM 4550 C C . ASP A 1 600 ? 52.759 2.982 -10.129 1.00 79.94 600 ASP A C 1
ATOM 4552 O O . ASP A 1 600 ? 52.701 4.092 -9.591 1.00 79.94 600 ASP A O 1
ATOM 4556 N N . SER A 1 601 ? 53.621 2.066 -9.671 1.00 83.25 601 SER A N 1
ATOM 4557 C CA . SER A 1 601 ? 54.410 2.254 -8.434 1.00 83.25 601 SER A CA 1
ATOM 4558 C C . SER A 1 601 ? 55.696 3.075 -8.623 1.00 83.25 601 SER A C 1
ATOM 4560 O O . SER A 1 601 ? 56.720 2.549 -9.049 1.00 83.25 601 SER A O 1
ATOM 4562 N N . ILE A 1 602 ? 55.674 4.348 -8.217 1.00 89.00 602 ILE A N 1
ATOM 4563 C CA . ILE A 1 602 ? 56.780 5.306 -8.407 1.00 89.00 602 ILE A CA 1
ATOM 4564 C C . ILE A 1 602 ? 57.881 5.184 -7.336 1.00 89.00 602 ILE A C 1
ATOM 4566 O O . ILE A 1 602 ? 57.596 5.155 -6.137 1.00 89.00 602 ILE A O 1
ATOM 4570 N N . TRP A 1 603 ? 59.148 5.255 -7.759 1.00 89.69 603 TRP A N 1
ATOM 4571 C CA . TRP A 1 603 ? 60.320 5.484 -6.897 1.00 89.69 603 TRP A CA 1
ATOM 4572 C C . TRP A 1 603 ? 60.956 6.864 -7.113 1.00 89.69 603 TRP A C 1
ATOM 4574 O O . TRP A 1 603 ? 61.157 7.279 -8.256 1.00 89.69 603 TRP A O 1
ATOM 4584 N N . LEU A 1 604 ? 61.337 7.548 -6.024 1.00 91.88 604 LEU A N 1
ATOM 4585 C CA . LEU A 1 604 ? 61.815 8.940 -6.033 1.00 91.88 604 LEU A CA 1
ATOM 4586 C C . LEU A 1 604 ? 63.253 9.113 -5.513 1.00 91.88 604 LEU A C 1
ATOM 4588 O O . LEU A 1 604 ? 63.641 8.569 -4.479 1.00 91.88 604 LEU A O 1
ATOM 4592 N N . TRP A 1 605 ? 64.059 9.955 -6.175 1.00 92.56 605 TRP A N 1
ATOM 4593 C CA . TRP A 1 605 ? 65.381 10.351 -5.657 1.00 92.56 605 TRP A CA 1
ATOM 4594 C C . TRP A 1 605 ? 65.842 11.752 -6.087 1.00 92.56 605 TRP A C 1
ATOM 4596 O O . TRP A 1 605 ? 65.412 12.293 -7.105 1.00 92.56 605 TRP A O 1
ATOM 4606 N N . ILE A 1 606 ? 66.763 12.336 -5.304 1.00 93.56 606 ILE A N 1
ATOM 4607 C CA . ILE A 1 606 ? 67.293 13.700 -5.483 1.00 93.56 606 ILE A CA 1
ATOM 4608 C C . ILE A 1 606 ? 68.823 13.730 -5.647 1.00 93.56 606 ILE A C 1
ATOM 4610 O O . ILE A 1 606 ? 69.541 12.889 -5.101 1.00 93.56 606 ILE A O 1
ATOM 4614 N N . TYR A 1 607 ? 69.348 14.739 -6.349 1.00 87.12 607 TYR A N 1
ATOM 4615 C CA . TYR A 1 607 ? 70.785 15.017 -6.444 1.00 87.12 607 TYR A CA 1
ATOM 4616 C C . TYR A 1 607 ? 71.083 16.511 -6.700 1.00 87.12 607 TYR A C 1
ATOM 4618 O O . TYR A 1 607 ? 70.440 17.102 -7.566 1.00 87.12 607 TYR A O 1
ATOM 4626 N N . PRO A 1 608 ? 72.100 17.140 -6.070 1.00 86.94 608 PRO A N 1
ATOM 4627 C CA . PRO A 1 608 ? 73.049 16.604 -5.089 1.00 86.94 608 PRO A CA 1
ATOM 4628 C C . PRO A 1 608 ? 72.583 16.798 -3.635 1.00 86.94 608 PRO A C 1
ATOM 4630 O O . PRO A 1 608 ? 71.661 17.557 -3.365 1.00 86.94 608 PRO A O 1
ATOM 4633 N N . THR A 1 609 ? 73.276 16.171 -2.680 1.00 86.19 609 THR A N 1
ATOM 4634 C CA . THR A 1 609 ? 73.047 16.387 -1.240 1.00 86.19 609 THR A CA 1
ATOM 4635 C C . THR A 1 609 ? 74.049 17.377 -0.632 1.00 86.19 609 THR A C 1
ATOM 4637 O O . THR A 1 609 ? 75.260 17.180 -0.773 1.00 86.19 609 THR A O 1
ATOM 4640 N N . ILE A 1 610 ? 73.560 18.392 0.086 1.00 86.00 610 ILE A N 1
ATOM 4641 C CA . ILE A 1 610 ? 74.332 19.445 0.777 1.00 86.00 610 ILE A CA 1
ATOM 4642 C C . ILE A 1 610 ? 74.210 19.325 2.319 1.00 86.00 610 ILE A C 1
ATOM 4644 O O . ILE A 1 610 ? 73.421 18.510 2.802 1.00 86.00 610 ILE A O 1
ATOM 4648 N N . PRO A 1 611 ? 74.992 20.073 3.130 1.00 85.06 611 PRO A N 1
ATOM 4649 C CA . PRO A 1 611 ? 74.865 20.056 4.592 1.00 85.06 611 PRO A CA 1
ATOM 4650 C C . PRO A 1 611 ? 73.473 20.472 5.093 1.00 85.06 611 PRO A C 1
ATOM 4652 O O . PRO A 1 611 ? 72.759 21.208 4.420 1.00 85.06 611 PRO A O 1
ATOM 4655 N N . ASN A 1 612 ? 73.112 20.004 6.291 1.00 86.06 612 ASN A N 1
ATOM 4656 C CA . ASN A 1 612 ? 71.834 20.253 6.977 1.00 86.06 612 ASN A CA 1
ATOM 4657 C C . ASN A 1 612 ? 70.562 19.892 6.176 1.00 86.06 612 ASN A C 1
ATOM 4659 O O . ASN A 1 612 ? 69.471 20.334 6.539 1.00 86.06 612 ASN A O 1
ATOM 4663 N N . MET A 1 613 ? 70.677 19.077 5.120 1.00 90.81 613 MET A N 1
ATOM 4664 C CA . MET A 1 613 ? 69.535 18.552 4.368 1.00 90.81 613 MET A CA 1
ATOM 4665 C C . MET A 1 613 ? 69.330 17.046 4.580 1.00 90.81 613 MET A C 1
ATOM 4667 O O . MET A 1 613 ? 70.268 16.314 4.903 1.00 90.81 613 MET A O 1
ATOM 4671 N N . SER A 1 614 ? 68.120 16.567 4.296 1.00 89.50 614 SER A N 1
ATOM 4672 C CA . SER A 1 614 ? 67.852 15.154 4.016 1.00 89.50 614 SER A CA 1
ATOM 4673 C C . SER A 1 614 ? 66.720 15.005 2.996 1.00 89.50 614 SER A C 1
ATOM 4675 O O . SER A 1 614 ? 65.951 15.938 2.775 1.00 89.50 614 SER A O 1
ATOM 4677 N N . PHE A 1 615 ? 66.642 13.842 2.354 1.00 93.56 615 PHE A N 1
ATOM 4678 C CA . PHE A 1 615 ? 65.570 13.487 1.427 1.00 93.56 615 PHE A CA 1
ATOM 4679 C C . PHE A 1 615 ? 65.165 12.038 1.680 1.00 93.56 615 PHE A C 1
ATOM 4681 O O . PHE A 1 615 ? 66.038 11.173 1.784 1.00 93.56 615 PHE A O 1
ATOM 4688 N N . THR A 1 616 ? 63.864 11.795 1.805 1.00 91.19 616 THR A N 1
ATOM 4689 C CA . THR A 1 616 ? 63.288 10.478 2.097 1.00 91.19 616 THR A CA 1
ATOM 4690 C C . THR A 1 616 ? 62.161 10.213 1.113 1.00 91.19 616 THR A C 1
ATOM 4692 O O . THR A 1 616 ? 61.160 10.916 1.159 1.00 91.19 616 THR A O 1
ATOM 4695 N N . ASP A 1 617 ? 62.326 9.219 0.244 1.00 90.75 617 ASP A N 1
ATOM 4696 C CA . ASP A 1 617 ? 61.215 8.621 -0.504 1.00 90.75 617 ASP A CA 1
ATOM 4697 C C . ASP A 1 617 ? 60.278 7.908 0.485 1.00 90.75 617 ASP A C 1
ATOM 4699 O O . ASP A 1 617 ? 60.747 7.121 1.316 1.00 90.75 617 ASP A O 1
ATOM 4703 N N . ASN A 1 618 ? 58.983 8.225 0.438 1.00 85.19 618 ASN A N 1
ATOM 4704 C CA . ASN A 1 618 ? 57.973 7.633 1.313 1.00 85.19 618 ASN A CA 1
ATOM 4705 C C . ASN A 1 618 ? 57.357 6.357 0.695 1.00 85.19 618 ASN A C 1
ATOM 4707 O O . ASN A 1 618 ? 56.764 5.562 1.426 1.00 85.19 618 ASN A O 1
ATOM 4711 N N . GLY A 1 619 ? 57.559 6.109 -0.608 1.00 78.62 619 GLY A N 1
ATOM 4712 C CA . GLY A 1 619 ? 57.080 4.919 -1.322 1.00 78.62 619 GLY A CA 1
ATOM 4713 C C . GLY A 1 619 ? 55.595 4.947 -1.706 1.00 78.62 619 GLY A C 1
ATOM 4714 O O . GLY A 1 619 ? 55.011 3.890 -1.935 1.00 78.62 619 GLY A O 1
ATOM 4715 N N . ASP A 1 620 ? 54.990 6.134 -1.740 1.00 81.44 620 ASP A N 1
ATOM 4716 C CA . ASP A 1 620 ? 53.570 6.396 -2.020 1.00 81.44 620 ASP A CA 1
ATOM 4717 C C . ASP A 1 620 ? 53.371 7.472 -3.113 1.00 81.44 620 ASP A C 1
ATOM 4719 O O . ASP A 1 620 ? 52.356 8.162 -3.142 1.00 81.44 620 ASP A O 1
ATOM 4723 N N . GLY A 1 621 ? 54.374 7.662 -3.981 1.00 81.75 621 GLY A N 1
ATOM 4724 C CA . GLY A 1 621 ? 54.449 8.793 -4.917 1.00 81.75 621 GLY A CA 1
ATOM 4725 C C . GLY A 1 621 ? 54.929 10.102 -4.274 1.00 81.75 621 GLY A C 1
ATOM 4726 O O . GLY A 1 621 ? 55.197 11.075 -4.979 1.00 81.75 621 GLY A O 1
ATOM 4727 N N . THR A 1 622 ? 55.107 10.148 -2.948 1.00 87.56 622 THR A N 1
ATOM 4728 C CA . THR A 1 622 ? 55.624 11.326 -2.242 1.00 87.56 622 THR A CA 1
ATOM 4729 C C . THR A 1 622 ? 57.030 11.110 -1.681 1.00 87.56 622 THR A C 1
ATOM 4731 O O . THR A 1 622 ? 57.454 9.998 -1.362 1.00 87.56 622 THR A O 1
ATOM 4734 N N . ALA A 1 623 ? 57.774 12.202 -1.514 1.00 89.94 623 ALA A N 1
ATOM 4735 C CA . ALA A 1 623 ? 59.056 12.201 -0.824 1.00 89.94 623 ALA A CA 1
ATOM 4736 C C . ALA A 1 623 ? 59.240 13.470 0.012 1.00 89.94 623 ALA A C 1
ATOM 4738 O O . ALA A 1 623 ? 58.959 14.580 -0.435 1.00 89.94 623 ALA A O 1
ATOM 4739 N N . THR A 1 624 ? 59.769 13.334 1.225 1.00 90.38 624 THR A N 1
ATOM 4740 C CA . THR A 1 624 ? 60.024 14.476 2.110 1.00 90.38 624 THR A CA 1
ATOM 4741 C C . THR A 1 624 ? 61.432 15.025 1.887 1.00 90.38 624 THR A C 1
ATOM 4743 O O . THR A 1 624 ? 62.423 14.380 2.243 1.00 90.38 624 THR A O 1
ATOM 4746 N N . PHE A 1 625 ? 61.529 16.242 1.351 1.00 93.25 625 PHE A N 1
ATOM 4747 C CA . PHE A 1 625 ? 62.740 17.062 1.362 1.00 93.25 625 PHE A CA 1
ATOM 4748 C C . PHE A 1 625 ? 62.778 17.903 2.645 1.00 93.25 625 PHE A C 1
ATOM 4750 O O . PHE A 1 625 ? 61.808 18.569 2.999 1.00 93.25 625 PHE A O 1
ATOM 4757 N N . PHE A 1 626 ? 63.920 17.915 3.323 1.00 92.06 626 PHE A N 1
ATOM 4758 C CA . PHE A 1 626 ? 64.172 18.704 4.528 1.00 92.06 626 PHE A CA 1
ATOM 4759 C C . PHE A 1 626 ? 65.473 19.486 4.354 1.00 92.06 626 PHE A C 1
ATOM 4761 O O . PHE A 1 626 ? 66.475 18.897 3.945 1.00 92.06 626 PHE A O 1
ATOM 4768 N N . TYR A 1 627 ? 65.501 20.768 4.720 1.00 93.31 627 TYR A N 1
ATOM 4769 C CA . TYR A 1 627 ? 66.705 21.599 4.716 1.00 93.31 627 TYR A CA 1
ATOM 4770 C C . TYR A 1 627 ? 66.656 22.689 5.801 1.00 93.31 627 TYR A C 1
ATOM 4772 O O . TYR A 1 627 ? 65.752 23.519 5.816 1.00 93.31 627 TYR A O 1
ATOM 4780 N N . ALA A 1 628 ? 67.652 22.704 6.692 1.00 88.81 628 ALA A N 1
ATOM 4781 C CA . ALA A 1 628 ? 67.787 23.685 7.776 1.00 88.81 628 ALA A CA 1
ATOM 4782 C C . ALA A 1 628 ? 69.041 24.575 7.577 1.00 88.81 628 ALA A C 1
ATOM 4784 O O . ALA A 1 628 ? 70.124 24.233 8.072 1.00 88.81 628 ALA A O 1
ATOM 4785 N N . PRO A 1 629 ? 68.948 25.684 6.817 1.00 88.25 629 PRO A N 1
ATOM 4786 C CA . PRO A 1 629 ? 70.050 26.633 6.645 1.00 88.25 629 PRO A CA 1
ATOM 4787 C C . PRO A 1 629 ? 70.463 27.312 7.963 1.00 88.25 629 PRO A C 1
ATOM 4789 O O . PRO A 1 629 ? 69.624 27.799 8.718 1.00 88.25 629 PRO A O 1
ATOM 4792 N N . ASP A 1 630 ? 71.771 27.398 8.218 1.00 85.19 630 ASP A N 1
ATOM 4793 C CA . ASP A 1 630 ? 72.333 28.223 9.299 1.00 85.19 630 ASP A CA 1
ATOM 4794 C C . ASP A 1 630 ? 72.696 29.643 8.814 1.00 85.19 630 ASP A C 1
ATOM 4796 O O . ASP A 1 630 ? 72.594 29.931 7.624 1.00 85.19 630 ASP A O 1
ATOM 4800 N N . TYR A 1 631 ? 73.126 30.522 9.730 1.00 82.44 631 TYR A N 1
ATOM 4801 C CA . TYR A 1 631 ? 73.491 31.936 9.488 1.00 82.44 631 TYR A CA 1
ATOM 4802 C C . TYR A 1 631 ? 74.776 32.155 8.646 1.00 82.44 631 TYR A C 1
ATOM 4804 O O . TYR A 1 631 ? 75.563 33.067 8.903 1.00 82.44 631 TYR A O 1
ATOM 4812 N N . ASN A 1 632 ? 75.051 31.255 7.701 1.00 80.19 632 ASN A N 1
ATOM 4813 C CA . ASN A 1 632 ? 76.096 31.353 6.676 1.00 80.19 632 ASN A CA 1
ATOM 4814 C C . ASN A 1 632 ? 75.617 30.779 5.319 1.00 80.19 632 ASN A C 1
ATOM 4816 O O . ASN A 1 632 ? 76.436 30.551 4.423 1.00 80.19 632 ASN A O 1
ATOM 4820 N N . ALA A 1 633 ? 74.327 30.454 5.186 1.00 79.44 633 ALA A N 1
ATOM 4821 C CA . ALA A 1 633 ? 73.744 29.714 4.067 1.00 79.44 633 ALA A CA 1
ATOM 4822 C C . ALA A 1 633 ? 72.999 30.604 3.053 1.00 79.44 633 ALA A C 1
ATOM 4824 O O . ALA A 1 633 ? 72.567 30.089 2.015 1.00 79.44 633 ALA A O 1
ATOM 4825 N N . ALA A 1 634 ? 72.872 31.908 3.327 1.00 82.06 634 ALA A N 1
ATOM 4826 C CA . ALA A 1 634 ? 72.278 32.913 2.451 1.00 82.06 634 ALA A CA 1
ATOM 4827 C C . ALA A 1 634 ? 72.802 32.820 1.004 1.00 82.06 634 ALA A C 1
ATOM 4829 O O . ALA A 1 634 ? 74.009 32.840 0.745 1.00 82.06 634 ALA A O 1
ATOM 4830 N N . GLY A 1 635 ? 71.882 32.724 0.042 1.00 82.19 635 GLY A N 1
ATOM 4831 C CA . GLY A 1 635 ? 72.194 32.438 -1.361 1.00 82.19 635 GLY A CA 1
ATOM 4832 C C . GLY A 1 635 ? 71.298 31.363 -1.979 1.00 82.19 635 GLY A C 1
ATOM 4833 O O . GLY A 1 635 ? 70.315 30.939 -1.377 1.00 82.19 635 GLY A O 1
ATOM 4834 N N . ILE A 1 636 ? 71.620 30.949 -3.211 1.00 86.94 636 ILE A N 1
ATOM 4835 C CA . ILE A 1 636 ? 70.803 30.020 -4.010 1.00 86.94 636 ILE A CA 1
ATOM 4836 C C . ILE A 1 636 ? 71.463 28.637 -4.085 1.00 86.94 636 ILE A C 1
ATOM 4838 O O . ILE A 1 636 ? 72.600 28.509 -4.543 1.00 86.94 636 ILE A O 1
ATOM 4842 N N . HIS A 1 637 ? 70.704 27.604 -3.721 1.00 88.38 637 HIS A N 1
ATOM 4843 C CA . HIS A 1 637 ? 71.056 26.179 -3.797 1.00 88.38 637 HIS A CA 1
ATOM 4844 C C . HIS A 1 637 ? 70.140 25.481 -4.817 1.00 88.38 637 HIS A C 1
ATOM 4846 O O . HIS A 1 637 ? 69.031 25.957 -5.038 1.00 88.38 637 HIS A O 1
ATOM 4852 N N . GLY A 1 638 ? 70.561 24.391 -5.471 1.00 88.56 638 GLY A N 1
ATOM 4853 C CA . GLY A 1 638 ? 69.804 23.800 -6.593 1.00 88.56 638 GLY A CA 1
ATOM 4854 C C . GLY A 1 638 ? 69.910 22.279 -6.709 1.00 88.56 638 GLY A C 1
ATOM 4855 O O . GLY A 1 638 ? 70.980 21.714 -6.474 1.00 88.56 638 GLY A O 1
ATOM 4856 N N . PHE A 1 639 ? 68.803 21.636 -7.093 1.00 92.62 639 PHE A N 1
ATOM 4857 C CA . PHE A 1 639 ? 68.578 20.194 -6.964 1.00 92.62 639 PHE A CA 1
ATOM 4858 C C . PHE A 1 639 ? 67.802 19.608 -8.154 1.00 92.62 639 PHE A C 1
ATOM 4860 O O . PHE A 1 639 ? 66.830 20.196 -8.617 1.00 92.62 639 PHE A O 1
ATOM 4867 N N . TRP A 1 640 ? 68.209 18.422 -8.610 1.00 90.44 640 TRP A N 1
ATOM 4868 C CA . TRP A 1 640 ? 67.507 17.593 -9.596 1.00 90.44 640 TRP A CA 1
ATOM 4869 C C . TRP A 1 640 ? 66.726 16.478 -8.901 1.00 90.44 640 TRP A C 1
ATOM 4871 O O . TRP A 1 640 ? 67.265 15.842 -7.994 1.00 90.44 640 TRP A O 1
ATOM 4881 N N . LEU A 1 641 ? 65.510 16.211 -9.370 1.00 93.12 641 LEU A N 1
ATOM 4882 C CA . LEU A 1 641 ? 64.618 15.141 -8.918 1.00 93.12 641 LEU A CA 1
ATOM 4883 C C . LEU A 1 641 ? 64.294 14.182 -10.066 1.00 93.12 641 LEU A C 1
ATOM 4885 O O . LEU A 1 641 ? 64.332 14.573 -11.233 1.00 93.12 641 LEU A O 1
ATOM 4889 N N . TYR A 1 642 ? 63.990 12.936 -9.712 1.00 90.69 642 TYR A N 1
ATOM 4890 C CA . TYR A 1 642 ? 63.752 11.820 -10.625 1.00 90.69 642 TYR A CA 1
ATOM 4891 C C . TYR A 1 642 ? 62.603 10.953 -10.097 1.00 90.69 642 TYR A C 1
ATOM 4893 O O . TYR A 1 642 ? 62.568 10.696 -8.892 1.00 90.69 642 TYR A O 1
ATOM 4901 N N . ALA A 1 643 ? 61.739 10.483 -10.998 1.00 91.50 643 ALA A N 1
ATOM 4902 C CA . ALA A 1 643 ? 60.649 9.535 -10.757 1.00 91.50 643 ALA A CA 1
ATOM 4903 C C . ALA A 1 643 ? 60.697 8.400 -11.793 1.00 91.50 643 ALA A C 1
ATOM 4905 O O . ALA A 1 643 ? 61.100 8.631 -12.936 1.00 91.50 643 ALA A O 1
ATOM 4906 N N . SER A 1 644 ? 60.313 7.181 -11.411 1.00 89.19 644 SER A N 1
ATOM 4907 C CA . SER A 1 644 ? 60.273 6.014 -12.308 1.00 89.19 644 SER A CA 1
ATOM 4908 C C . SER A 1 644 ? 59.361 4.915 -11.758 1.00 89.19 644 SER A C 1
ATOM 4910 O O . SER A 1 644 ? 59.450 4.593 -10.575 1.00 89.19 644 SER A O 1
ATOM 4912 N N . ASP A 1 645 ? 58.540 4.350 -12.638 1.00 83.50 645 ASP A N 1
ATOM 4913 C CA . ASP A 1 645 ? 57.665 3.171 -12.486 1.00 83.50 645 ASP A CA 1
ATOM 4914 C C . ASP A 1 645 ? 58.418 1.827 -12.647 1.00 83.50 645 ASP A C 1
ATOM 4916 O O . ASP A 1 645 ? 58.011 0.795 -12.114 1.00 83.50 645 ASP A O 1
ATOM 4920 N N . GLY A 1 646 ? 59.559 1.833 -13.349 1.00 78.31 646 GLY A N 1
ATOM 4921 C CA . GLY A 1 646 ? 60.411 0.664 -13.594 1.00 78.31 646 GLY A CA 1
ATOM 4922 C C . GLY A 1 646 ? 60.636 0.309 -15.072 1.00 78.31 646 GLY A C 1
ATOM 4923 O O . GLY A 1 646 ? 61.681 -0.273 -15.384 1.00 78.31 646 GLY A O 1
ATOM 4924 N N . GLU A 1 647 ? 59.732 0.693 -15.975 1.00 79.88 647 GLU A N 1
ATOM 4925 C CA . GLU A 1 647 ? 59.903 0.650 -17.435 1.00 79.88 647 GLU A CA 1
ATOM 4926 C C . GLU A 1 647 ? 60.209 2.050 -18.015 1.00 79.88 647 GLU A C 1
ATOM 4928 O O . GLU A 1 647 ? 61.081 2.173 -18.887 1.00 79.88 647 GLU A O 1
ATOM 4933 N N . LEU A 1 648 ? 59.590 3.110 -17.479 1.00 81.38 648 LEU A N 1
ATOM 4934 C CA . LEU A 1 648 ? 59.737 4.512 -17.885 1.00 81.38 648 LEU A CA 1
ATOM 4935 C C . LEU A 1 648 ? 60.216 5.420 -16.719 1.00 81.38 648 LEU A C 1
ATOM 4937 O O . LEU A 1 648 ? 60.593 4.954 -15.640 1.00 81.38 648 LEU A O 1
ATOM 4941 N N . SER A 1 649 ? 60.391 6.728 -16.976 1.00 86.38 649 SER A N 1
ATOM 4942 C CA . SER A 1 649 ? 60.923 7.691 -15.987 1.00 86.38 649 SER A CA 1
ATOM 4943 C C . SER A 1 649 ? 60.790 9.162 -16.405 1.00 86.38 649 SER A C 1
ATOM 4945 O O . SER A 1 649 ? 60.906 9.464 -17.596 1.00 86.38 649 SER A O 1
ATOM 4947 N N . ASP A 1 650 ? 60.723 10.073 -15.430 1.00 90.44 650 ASP A N 1
ATOM 4948 C CA . ASP A 1 650 ? 60.726 11.535 -15.612 1.00 90.44 650 ASP A CA 1
ATOM 4949 C C . ASP A 1 650 ? 61.697 12.260 -14.654 1.00 90.44 650 ASP A C 1
ATOM 4951 O O . ASP A 1 650 ? 62.171 11.681 -13.672 1.00 90.44 650 ASP A O 1
ATOM 4955 N N . THR A 1 651 ? 62.063 13.513 -14.967 1.00 90.31 651 THR A N 1
ATOM 4956 C CA . THR A 1 651 ? 63.104 14.271 -14.247 1.00 90.31 651 THR A CA 1
ATOM 4957 C C . THR A 1 651 ? 62.855 15.782 -14.245 1.00 90.31 651 THR A C 1
ATOM 4959 O O . THR A 1 651 ? 62.655 16.368 -15.309 1.00 90.31 651 THR A O 1
ATOM 4962 N N . THR A 1 652 ? 63.017 16.445 -13.094 1.00 89.62 652 THR A N 1
ATOM 4963 C CA . THR A 1 652 ? 62.832 17.904 -12.941 1.00 89.62 652 THR A CA 1
ATOM 4964 C C . THR A 1 652 ? 63.959 18.575 -12.135 1.00 89.62 652 THR A C 1
ATOM 4966 O O . THR A 1 652 ? 64.834 17.900 -11.586 1.00 89.62 652 THR A O 1
ATOM 4969 N N . PHE A 1 653 ? 63.978 19.911 -12.074 1.00 88.12 653 PHE A N 1
ATOM 4970 C CA . PHE A 1 653 ? 64.978 20.712 -11.351 1.00 88.12 653 PHE A CA 1
ATOM 4971 C C . PHE A 1 653 ? 64.346 21.904 -10.627 1.00 88.12 653 PHE A C 1
ATOM 4973 O O . PHE A 1 653 ? 63.582 22.655 -11.230 1.00 88.12 653 PHE A O 1
ATOM 4980 N N . PHE A 1 654 ? 64.748 22.140 -9.375 1.00 91.75 654 PHE A N 1
ATOM 4981 C CA . PHE A 1 654 ? 64.326 23.301 -8.586 1.00 91.75 654 PHE A CA 1
ATOM 4982 C C . PHE A 1 654 ? 65.486 23.915 -7.787 1.00 91.75 654 PHE A C 1
ATOM 4984 O O . PHE A 1 654 ? 66.601 23.386 -7.741 1.00 91.75 654 PHE A O 1
ATOM 4991 N N . SER A 1 655 ? 65.234 25.058 -7.148 1.00 91.00 655 SER A N 1
ATOM 4992 C CA . SER A 1 655 ? 66.210 25.761 -6.310 1.00 91.00 655 SER A CA 1
ATOM 4993 C C . SER A 1 655 ? 65.601 26.307 -5.020 1.00 91.00 655 SER A C 1
ATOM 4995 O O . SER A 1 655 ? 64.390 26.470 -4.915 1.00 91.00 655 SER A O 1
ATOM 4997 N N . VAL A 1 656 ? 66.454 26.599 -4.036 1.00 91.50 656 VAL A N 1
ATOM 4998 C CA . VAL A 1 656 ? 66.099 27.251 -2.768 1.00 91.50 656 VAL A CA 1
ATOM 4999 C C . VAL A 1 656 ? 66.932 28.525 -2.626 1.00 91.50 656 VAL A C 1
ATOM 5001 O O . VAL A 1 656 ? 68.159 28.444 -2.678 1.00 91.50 656 VAL A O 1
ATOM 5004 N N . LEU A 1 657 ? 66.294 29.682 -2.433 1.00 89.31 657 LEU A N 1
ATOM 5005 C CA . LEU A 1 657 ? 66.938 30.938 -2.039 1.00 89.31 657 LEU A CA 1
ATOM 5006 C C . LEU A 1 657 ? 66.789 31.145 -0.525 1.00 89.31 657 LEU A C 1
ATOM 5008 O O . LEU A 1 657 ? 65.679 31.189 0.001 1.00 89.31 657 LEU A O 1
ATOM 5012 N N . VAL A 1 658 ? 67.919 31.304 0.158 1.00 89.94 658 VAL A N 1
ATOM 5013 C CA . VAL A 1 658 ? 67.993 31.597 1.592 1.00 89.94 658 VAL A CA 1
ATOM 5014 C C . VAL A 1 658 ? 68.234 33.100 1.808 1.00 89.94 658 VAL A C 1
ATOM 5016 O O . VAL A 1 658 ? 69.180 33.656 1.242 1.00 89.94 658 VAL A O 1
ATOM 5019 N N . TYR A 1 659 ? 67.391 33.746 2.620 1.00 78.81 659 TYR A N 1
ATOM 5020 C CA . TYR A 1 659 ? 67.462 35.164 3.005 1.00 78.81 659 TYR A CA 1
ATOM 5021 C C . TYR A 1 659 ? 68.087 35.383 4.398 1.00 78.81 659 TYR A C 1
ATOM 5023 O O . TYR A 1 659 ? 67.990 34.528 5.274 1.00 78.81 659 TYR A O 1
ATOM 5031 N N . ASN A 1 660 ? 68.691 36.556 4.618 1.00 78.88 660 ASN A N 1
ATOM 5032 C CA . ASN A 1 660 ? 69.303 36.962 5.891 1.00 78.88 660 ASN A CA 1
ATOM 5033 C C . ASN A 1 660 ? 68.247 37.547 6.850 1.00 78.88 660 ASN A C 1
ATOM 5035 O O . ASN A 1 660 ? 67.542 38.486 6.478 1.00 78.88 660 ASN A O 1
ATOM 5039 N N . THR A 1 661 ? 68.192 37.066 8.093 1.00 80.06 661 THR A N 1
ATOM 5040 C CA . THR A 1 661 ? 67.260 37.546 9.136 1.00 80.06 661 THR A CA 1
ATOM 5041 C C . THR A 1 661 ? 67.924 38.601 10.024 1.00 80.06 661 THR A C 1
ATOM 5043 O O . THR A 1 661 ? 69.022 38.362 10.519 1.00 80.06 661 THR A O 1
ATOM 5046 N N . ASN A 1 662 ? 67.267 39.742 10.264 1.00 76.94 662 ASN A N 1
ATOM 5047 C CA . ASN A 1 662 ? 67.768 40.787 11.172 1.00 76.94 662 ASN A CA 1
ATOM 5048 C C . ASN A 1 662 ? 67.618 40.366 12.646 1.00 76.94 662 ASN A C 1
ATOM 5050 O O . ASN A 1 662 ? 66.576 39.832 13.038 1.00 76.94 662 ASN A O 1
ATOM 5054 N N . ARG A 1 663 ? 68.645 40.606 13.464 1.00 81.38 663 ARG A N 1
ATOM 5055 C CA . ARG A 1 663 ? 68.719 40.213 14.881 1.00 81.38 663 ARG A CA 1
ATOM 5056 C C . ARG A 1 663 ? 68.716 41.456 15.771 1.00 81.38 663 ARG A C 1
ATOM 5058 O O . ARG A 1 663 ? 69.248 42.480 15.377 1.00 81.38 663 ARG A O 1
ATOM 5065 N N . SER A 1 664 ? 68.144 41.364 16.973 1.00 78.81 664 SER A N 1
ATOM 5066 C CA . SER A 1 664 ? 68.026 42.524 17.869 1.00 78.81 664 SER A CA 1
ATOM 5067 C C . SER A 1 664 ? 69.379 43.177 18.196 1.00 78.81 664 SER A C 1
ATOM 5069 O O . SER A 1 664 ? 70.350 42.445 18.436 1.00 78.81 664 SER A O 1
ATOM 5071 N N . PRO A 1 665 ? 69.424 44.515 18.337 1.00 86.00 665 PRO A N 1
ATOM 5072 C CA . PRO A 1 665 ? 70.569 45.199 18.923 1.00 86.00 665 PRO A CA 1
ATOM 5073 C C . PRO A 1 665 ? 70.765 44.810 20.395 1.00 86.00 665 PRO A C 1
ATOM 5075 O O . PRO A 1 665 ? 69.894 44.207 21.022 1.00 86.00 665 PRO A O 1
ATOM 5078 N N . VAL A 1 666 ? 71.927 45.156 20.950 1.00 87.88 666 VAL A N 1
ATOM 5079 C CA . VAL A 1 666 ? 72.348 44.796 22.311 1.00 87.88 666 VAL A CA 1
ATOM 5080 C C . VAL A 1 666 ? 72.830 46.038 23.060 1.00 87.88 666 VAL A C 1
ATOM 5082 O O . VAL A 1 666 ? 73.802 46.682 22.650 1.00 87.88 666 VAL A O 1
ATOM 5085 N N . LEU A 1 667 ? 72.172 46.350 24.176 1.00 90.56 667 LEU A N 1
ATOM 5086 C CA . LEU A 1 667 ? 72.464 47.479 25.061 1.00 90.56 667 LEU A CA 1
ATOM 5087 C C . LEU A 1 667 ? 73.509 47.089 26.128 1.00 90.56 667 LEU A C 1
ATOM 5089 O O . LEU A 1 667 ? 73.405 46.043 26.772 1.00 90.56 667 LEU A O 1
ATOM 5093 N N . ASP A 1 668 ? 74.514 47.937 26.365 1.00 90.62 668 ASP A N 1
ATOM 5094 C CA . ASP A 1 668 ? 75.446 47.756 27.485 1.00 90.62 668 ASP A CA 1
ATOM 5095 C C . ASP A 1 668 ? 74.763 48.119 28.814 1.00 90.62 668 ASP A C 1
ATOM 5097 O O . ASP A 1 668 ? 74.194 49.201 28.965 1.00 90.62 668 ASP A O 1
ATOM 5101 N N . SER A 1 669 ? 74.865 47.232 29.809 1.00 88.94 669 SER A N 1
ATOM 5102 C CA . SER A 1 669 ? 74.136 47.380 31.077 1.00 88.94 669 SER A CA 1
ATOM 5103 C C . SER A 1 669 ? 74.587 48.583 31.923 1.00 88.94 669 SER A C 1
ATOM 5105 O O . SER A 1 669 ? 75.780 48.857 32.090 1.00 88.94 669 SER A O 1
ATOM 5107 N N . ILE A 1 670 ? 73.607 49.281 32.504 1.00 92.62 670 ILE A N 1
ATOM 5108 C CA . ILE A 1 670 ? 73.741 50.620 33.094 1.00 92.62 670 ILE A CA 1
ATOM 5109 C C . ILE A 1 670 ? 73.721 50.567 34.630 1.00 92.62 670 ILE A C 1
ATOM 5111 O O . ILE A 1 670 ? 74.521 51.237 35.297 1.00 92.62 670 ILE A O 1
ATOM 5115 N N . GLY A 1 671 ? 72.805 49.789 35.208 1.00 89.19 671 GLY A N 1
ATOM 5116 C CA . GLY A 1 671 ? 72.563 49.610 36.639 1.00 89.19 671 GLY A CA 1
ATOM 5117 C C . GLY A 1 671 ? 71.869 50.793 37.342 1.00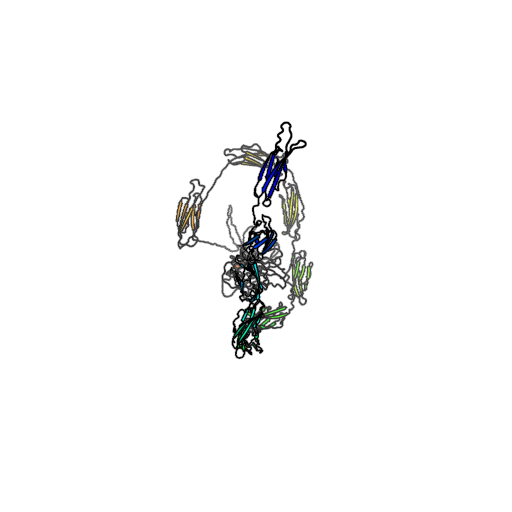 89.19 671 GLY A C 1
ATOM 5118 O O . GLY A 1 671 ? 71.823 51.905 36.811 1.00 89.19 671 GLY A O 1
ATOM 5119 N N . PRO A 1 672 ? 71.380 50.610 38.585 1.00 90.12 672 PRO A N 1
ATOM 5120 C CA . PRO A 1 672 ? 70.717 51.661 39.365 1.00 90.12 672 PRO A CA 1
ATOM 5121 C C . PRO A 1 672 ? 71.645 52.829 39.753 1.00 90.12 672 PRO A C 1
ATOM 5123 O O . PRO A 1 672 ? 72.875 52.754 39.634 1.00 90.12 672 PRO A O 1
ATOM 5126 N N . LYS A 1 673 ? 71.041 53.936 40.204 1.00 93.31 673 LYS A N 1
ATOM 5127 C CA . LYS A 1 673 ? 71.690 55.216 40.553 1.00 93.31 673 LYS A CA 1
ATOM 5128 C C . LYS A 1 673 ? 71.027 55.851 41.789 1.00 93.31 673 LYS A C 1
ATOM 5130 O O . LYS A 1 673 ? 69.978 55.399 42.239 1.00 93.31 673 LYS A O 1
ATOM 5135 N N . SER A 1 674 ? 71.614 56.919 42.332 1.00 89.12 674 SER A N 1
ATOM 5136 C CA . SER A 1 674 ? 71.001 57.693 43.424 1.00 89.12 674 SER A CA 1
ATOM 5137 C C . SER A 1 674 ? 71.517 59.132 43.507 1.00 89.12 674 SER A C 1
ATOM 5139 O O . SER A 1 674 ? 72.667 59.385 43.145 1.00 89.12 674 SER A O 1
ATOM 5141 N N . VAL A 1 675 ? 70.702 60.038 44.048 1.00 92.19 675 VAL A N 1
ATOM 5142 C CA . VAL A 1 675 ? 71.002 61.461 44.293 1.00 92.19 675 VAL A CA 1
ATOM 5143 C C . VAL A 1 675 ? 70.244 61.952 45.549 1.00 92.19 675 VAL A C 1
ATOM 5145 O O . VAL A 1 675 ? 69.584 61.163 46.223 1.00 92.19 675 VAL A O 1
ATOM 5148 N N . VAL A 1 676 ? 70.374 63.226 45.911 1.00 87.25 676 VAL A N 1
ATOM 5149 C CA . VAL A 1 676 ? 69.655 63.892 47.016 1.00 87.25 676 VAL A CA 1
ATOM 5150 C C . VAL A 1 676 ? 68.919 65.097 46.428 1.00 87.25 676 VAL A C 1
ATOM 5152 O O . VAL A 1 676 ? 69.381 65.651 45.429 1.00 87.25 676 VAL A O 1
ATOM 5155 N N . GLU A 1 677 ? 67.791 65.492 47.015 1.00 84.31 677 GLU A N 1
ATOM 5156 C CA . GLU A 1 677 ? 67.052 66.693 46.605 1.00 84.31 677 GLU A CA 1
ATOM 5157 C C . GLU A 1 677 ? 67.972 67.933 46.559 1.00 84.31 677 GLU A C 1
ATOM 5159 O O . GLU A 1 677 ? 68.772 68.177 47.466 1.00 84.31 677 GLU A O 1
ATOM 5164 N N . GLY A 1 678 ? 67.896 68.692 45.463 1.00 78.75 678 GLY A N 1
ATOM 5165 C CA . GLY A 1 678 ? 68.734 69.859 45.169 1.00 78.75 678 GLY A CA 1
ATOM 5166 C C . GLY A 1 678 ? 70.059 69.582 44.434 1.00 78.75 678 GLY A C 1
ATOM 5167 O O . GLY A 1 678 ? 70.688 70.534 43.970 1.00 78.75 678 GLY A O 1
ATOM 5168 N N . GLU A 1 679 ? 70.493 68.325 44.285 1.00 87.31 679 GLU A N 1
ATOM 5169 C CA . GLU A 1 679 ? 71.781 67.948 43.665 1.00 87.31 679 GLU A CA 1
ATOM 5170 C C . GLU A 1 679 ? 71.618 67.262 42.292 1.00 87.31 679 GLU A C 1
ATOM 5172 O O . GLU A 1 679 ? 70.552 66.762 41.951 1.00 87.31 679 GLU A O 1
ATOM 5177 N N . THR A 1 680 ? 72.673 67.235 41.462 1.00 88.94 680 THR A N 1
ATOM 5178 C CA . THR A 1 680 ? 72.590 66.772 40.051 1.00 88.94 680 THR A CA 1
ATOM 5179 C C . THR A 1 680 ? 73.297 65.437 39.782 1.00 88.94 680 THR A C 1
ATOM 5181 O O . THR A 1 680 ? 74.466 65.257 40.123 1.00 88.94 680 THR A O 1
ATOM 5184 N N . LEU A 1 681 ? 72.617 64.531 39.072 1.00 90.88 681 LEU A N 1
ATOM 5185 C CA . LEU A 1 681 ? 73.099 63.228 38.595 1.00 90.88 681 LEU A CA 1
ATOM 5186 C C . LEU A 1 681 ? 73.365 63.241 37.076 1.00 90.88 681 LEU A C 1
ATOM 5188 O O . LEU A 1 681 ? 72.605 63.848 36.326 1.00 90.88 681 LEU A O 1
ATOM 5192 N N . THR A 1 682 ? 74.401 62.533 36.601 1.00 92.00 682 THR A N 1
ATOM 5193 C CA . THR A 1 682 ? 74.681 62.328 35.161 1.00 92.00 682 THR A CA 1
ATOM 5194 C C . THR A 1 682 ? 75.533 61.074 34.883 1.00 92.00 682 THR A C 1
ATOM 5196 O O . THR A 1 682 ? 76.341 60.688 35.732 1.00 92.00 682 THR A O 1
ATOM 5199 N N . PHE A 1 683 ? 75.337 60.416 33.729 1.00 93.44 683 PHE A N 1
ATOM 5200 C CA . PHE A 1 683 ? 76.108 59.247 33.249 1.00 93.44 683 PHE A CA 1
ATOM 5201 C C . PHE A 1 683 ? 75.885 58.965 31.741 1.00 93.44 683 PHE A C 1
ATOM 5203 O O . PHE A 1 683 ? 74.995 59.553 31.129 1.00 93.44 683 PHE A O 1
ATOM 5210 N N . ASN A 1 684 ? 76.675 58.050 31.157 1.00 92.12 684 ASN A N 1
ATOM 5211 C CA . ASN A 1 684 ? 76.624 57.646 29.739 1.00 92.12 684 ASN A CA 1
ATOM 5212 C C . ASN A 1 684 ? 75.984 56.254 29.531 1.00 92.12 684 ASN A C 1
ATOM 5214 O O . ASN A 1 684 ? 75.931 55.458 30.466 1.00 92.12 684 ASN A O 1
ATOM 5218 N N . VAL A 1 685 ? 75.582 55.961 28.288 1.00 91.81 685 VAL A N 1
ATOM 5219 C CA . VAL A 1 685 ? 74.978 54.699 27.802 1.00 91.81 685 VAL A CA 1
ATOM 5220 C C . VAL A 1 685 ? 75.593 54.310 26.442 1.00 91.81 685 VAL A C 1
ATOM 5222 O O . VAL A 1 685 ? 75.989 55.207 25.693 1.00 91.81 685 VAL A O 1
ATOM 5225 N N . SER A 1 686 ? 75.677 53.015 26.108 1.00 91.06 686 SER A N 1
ATOM 5226 C CA . SER A 1 686 ? 76.202 52.492 24.827 1.00 91.06 686 SER A CA 1
ATOM 5227 C C . SER A 1 686 ? 75.495 51.207 24.366 1.00 91.06 686 SER A C 1
ATOM 5229 O O . SER A 1 686 ? 74.908 50.509 25.187 1.00 91.06 686 SER A O 1
ATOM 5231 N N . ALA A 1 687 ? 75.525 50.908 23.063 1.00 90.81 687 ALA A N 1
ATOM 5232 C CA . ALA A 1 687 ? 74.925 49.716 22.450 1.00 90.81 687 ALA A CA 1
ATOM 5233 C C . ALA A 1 687 ? 75.680 49.285 21.170 1.00 90.81 687 ALA A C 1
ATOM 5235 O O . ALA A 1 687 ? 76.567 49.999 20.700 1.00 90.81 687 ALA A O 1
ATOM 5236 N N . HIS A 1 688 ? 75.335 48.128 20.594 1.00 88.31 688 HIS A N 1
ATOM 5237 C CA . HIS A 1 688 ? 75.802 47.691 19.267 1.00 88.31 688 HIS A CA 1
ATOM 5238 C C . HIS A 1 688 ? 74.821 46.721 18.590 1.00 88.31 688 HIS A C 1
ATOM 5240 O O . HIS A 1 688 ? 73.970 46.135 19.255 1.00 88.31 688 HIS A O 1
ATOM 5246 N N . ASP A 1 689 ? 74.976 46.525 17.280 1.00 86.12 689 ASP A N 1
ATOM 5247 C CA . ASP A 1 689 ? 74.106 45.672 16.465 1.00 86.12 689 ASP A CA 1
ATOM 5248 C C . ASP A 1 689 ? 74.829 44.422 15.902 1.00 86.12 689 ASP A C 1
ATOM 5250 O O . ASP A 1 689 ? 75.967 44.552 15.429 1.00 86.12 689 ASP A O 1
ATOM 5254 N N . PRO A 1 690 ? 74.221 43.214 15.922 1.00 79.69 690 PRO A N 1
ATOM 5255 C CA . PRO A 1 690 ? 74.837 41.996 15.383 1.00 79.69 690 PRO A CA 1
ATOM 5256 C C . PRO A 1 690 ? 74.924 41.904 13.852 1.00 79.69 690 PRO A C 1
ATOM 5258 O O . PRO A 1 690 ? 75.756 41.135 13.357 1.00 79.69 690 PRO A O 1
ATOM 5261 N N . ASP A 1 691 ? 74.064 42.609 13.112 1.00 79.19 691 ASP A N 1
ATOM 5262 C CA . ASP A 1 691 ? 73.997 42.629 11.640 1.00 79.19 691 ASP A CA 1
ATOM 5263 C C . ASP A 1 691 ? 74.676 43.879 11.037 1.00 79.19 691 ASP A C 1
ATOM 5265 O O . ASP A 1 691 ? 75.042 43.898 9.859 1.00 79.19 691 ASP A O 1
ATOM 5269 N N . GLY A 1 692 ? 74.955 44.888 11.867 1.00 73.62 692 GLY A N 1
ATOM 5270 C CA . GLY A 1 692 ? 75.649 46.127 11.514 1.00 73.62 692 GLY A CA 1
ATOM 5271 C C . GLY A 1 692 ? 74.722 47.324 11.280 1.00 73.62 692 GLY A C 1
ATOM 5272 O O . GLY A 1 692 ? 75.166 48.329 10.716 1.00 73.62 692 GLY A O 1
ATOM 5273 N N . THR A 1 693 ? 73.457 47.227 11.692 1.00 80.31 693 THR A N 1
ATOM 5274 C CA . THR A 1 693 ? 72.474 48.316 11.639 1.00 80.31 693 THR A CA 1
ATOM 5275 C C . THR A 1 693 ? 72.858 49.444 12.613 1.00 80.31 693 THR A C 1
ATOM 5277 O O . THR A 1 693 ? 73.517 49.223 13.627 1.00 80.31 693 THR A O 1
ATOM 5280 N N . ARG A 1 694 ? 72.513 50.697 12.280 1.00 80.06 694 ARG A N 1
ATOM 5281 C CA . ARG A 1 694 ? 72.870 51.886 13.079 1.00 80.06 694 ARG A CA 1
ATOM 5282 C C . ARG A 1 694 ? 71.764 52.222 14.074 1.00 80.06 694 ARG A C 1
ATOM 5284 O O . ARG A 1 694 ? 70.619 52.375 13.658 1.00 80.06 694 ARG A O 1
ATOM 5291 N N . LEU A 1 695 ? 72.127 52.470 15.331 1.00 88.94 695 LEU A N 1
ATOM 5292 C CA . LEU A 1 695 ? 71.160 52.611 16.414 1.00 88.94 695 LEU A CA 1
ATOM 5293 C C . LEU A 1 695 ? 70.728 54.061 16.680 1.00 88.94 695 LEU A C 1
ATOM 5295 O O . LEU A 1 695 ? 71.404 55.037 16.330 1.00 88.94 695 LEU A O 1
ATOM 5299 N N . ASN A 1 696 ? 69.574 54.172 17.330 1.00 88.69 696 ASN A N 1
ATOM 5300 C CA . ASN A 1 696 ? 68.958 55.378 17.868 1.00 88.69 696 ASN A CA 1
ATOM 5301 C C . ASN A 1 696 ? 68.718 55.162 19.372 1.00 88.69 696 ASN A C 1
ATOM 5303 O O . ASN A 1 696 ? 68.046 54.202 19.753 1.00 88.69 696 ASN A O 1
ATOM 5307 N N . LEU A 1 697 ? 69.286 56.015 20.233 1.00 92.25 697 LEU A N 1
ATOM 5308 C CA . LEU A 1 697 ? 69.223 55.832 21.692 1.00 92.25 697 LEU A CA 1
ATOM 5309 C C . LEU A 1 697 ? 68.312 56.867 22.359 1.00 92.25 697 LEU A C 1
ATOM 5311 O O . LEU A 1 697 ? 68.407 58.064 22.093 1.00 92.25 697 LEU A O 1
ATOM 5315 N N . TYR A 1 698 ? 67.464 56.433 23.293 1.00 92.88 698 TYR A N 1
ATOM 5316 C CA . TYR A 1 698 ? 66.573 57.330 24.038 1.00 92.88 698 TYR A CA 1
ATOM 5317 C C . TYR A 1 698 ? 66.231 56.805 25.441 1.00 92.88 698 TYR A C 1
ATOM 5319 O O . TYR A 1 698 ? 66.545 55.669 25.792 1.00 92.88 698 TYR A O 1
ATOM 5327 N N . ALA A 1 699 ? 65.617 57.657 26.272 1.00 92.44 699 ALA A N 1
ATOM 5328 C CA . ALA A 1 699 ? 65.249 57.323 27.647 1.00 92.44 699 ALA A CA 1
ATOM 5329 C C . ALA A 1 699 ? 63.854 57.852 28.018 1.00 92.44 699 ALA A C 1
ATOM 5331 O O . ALA A 1 699 ? 63.491 58.962 27.625 1.00 92.44 699 ALA A O 1
ATOM 5332 N N . THR A 1 700 ? 63.064 57.062 28.752 1.00 90.56 700 THR A N 1
ATOM 5333 C CA . THR A 1 700 ? 61.657 57.367 29.075 1.00 90.56 700 THR A CA 1
ATOM 5334 C C . THR A 1 700 ? 61.117 56.526 30.252 1.00 90.56 700 THR A C 1
ATOM 5336 O O . THR A 1 700 ? 61.551 55.388 30.422 1.00 90.56 700 THR A O 1
ATOM 5339 N N . PRO A 1 701 ? 60.160 57.018 31.065 1.00 89.94 701 PRO A N 1
ATOM 5340 C CA . PRO A 1 701 ? 59.815 58.427 31.219 1.00 89.94 701 PRO A CA 1
ATOM 5341 C C . PRO A 1 701 ? 60.986 59.187 31.853 1.00 89.94 701 PRO A C 1
ATOM 5343 O O . PRO A 1 701 ? 61.756 58.636 32.638 1.00 89.94 701 PRO A O 1
ATOM 5346 N N . LEU A 1 702 ? 61.122 60.465 31.514 1.00 90.94 702 LEU A N 1
ATOM 5347 C CA . LEU A 1 702 ? 62.053 61.359 32.196 1.00 90.94 702 LEU A CA 1
ATOM 5348 C C . LEU A 1 702 ? 61.336 61.965 33.415 1.00 90.94 702 LEU A C 1
ATOM 5350 O O . LEU A 1 702 ? 60.231 62.480 33.239 1.00 90.94 702 LEU A O 1
ATOM 5354 N N . PRO A 1 703 ? 61.920 61.920 34.627 1.00 88.94 703 PRO A N 1
ATOM 5355 C CA . PRO A 1 703 ? 61.435 62.709 35.757 1.00 88.94 703 PRO A CA 1
ATOM 5356 C C . PRO A 1 703 ? 61.406 64.204 35.424 1.00 88.94 703 PRO A C 1
ATOM 5358 O O . PRO A 1 703 ? 62.208 64.676 34.612 1.00 88.94 703 PRO A O 1
ATOM 5361 N N . ASP A 1 704 ? 60.541 64.971 36.088 1.00 84.38 704 ASP A N 1
ATOM 5362 C CA . ASP A 1 704 ? 60.617 66.430 36.008 1.00 84.38 704 ASP A CA 1
ATOM 5363 C C . ASP A 1 704 ? 62.011 66.897 36.454 1.00 84.38 704 ASP A C 1
ATOM 5365 O O . ASP A 1 704 ? 62.571 66.378 37.419 1.00 84.38 704 ASP A O 1
ATOM 5369 N N . ASN A 1 705 ? 62.589 67.848 35.715 1.00 85.94 705 ASN A N 1
ATOM 5370 C CA . ASN A 1 705 ? 63.994 68.274 35.816 1.00 85.94 705 ASN A CA 1
ATOM 5371 C C . ASN A 1 705 ? 65.054 67.232 35.356 1.00 85.94 705 ASN A C 1
ATOM 5373 O O . ASN A 1 705 ? 66.235 67.368 35.693 1.00 85.94 705 ASN A O 1
ATOM 5377 N N . ALA A 1 706 ? 64.684 66.224 34.551 1.00 89.56 706 ALA A N 1
ATOM 5378 C CA . ALA A 1 706 ? 65.615 65.303 33.875 1.00 89.56 706 ALA A CA 1
ATOM 5379 C C . ALA A 1 706 ? 65.696 65.490 32.343 1.00 89.56 706 ALA A C 1
ATOM 5381 O O . ALA A 1 706 ? 64.823 66.083 31.713 1.00 89.56 706 ALA A O 1
ATOM 5382 N N . SER A 1 707 ? 66.766 64.976 31.723 1.00 91.50 707 SER A N 1
ATOM 5383 C CA . SER A 1 707 ? 66.968 64.973 30.264 1.00 91.50 707 SER A CA 1
ATOM 5384 C C . SER A 1 707 ? 67.919 63.863 29.789 1.00 91.50 707 SER A C 1
ATOM 5386 O O . SER A 1 707 ? 68.757 63.375 30.548 1.00 91.50 707 SER A O 1
ATOM 5388 N N . PHE A 1 708 ? 67.811 63.482 28.512 1.00 93.94 708 PHE A N 1
ATOM 5389 C CA . PHE A 1 708 ? 68.713 62.541 27.839 1.00 93.94 708 PHE A CA 1
ATOM 5390 C C . PHE A 1 708 ? 69.113 63.058 26.450 1.00 93.94 708 PHE A C 1
ATOM 5392 O O . PHE A 1 708 ? 68.343 63.771 25.806 1.00 93.94 708 PHE A O 1
ATOM 5399 N N . GLN A 1 709 ? 70.309 62.691 25.989 1.00 92.75 709 GLN A N 1
ATOM 5400 C CA . GLN A 1 709 ? 70.853 63.062 24.685 1.00 92.75 709 GLN A CA 1
ATOM 5401 C C . GLN A 1 709 ? 71.543 61.867 24.009 1.00 92.75 709 GLN A C 1
ATOM 5403 O O . GLN A 1 709 ? 72.517 61.334 24.540 1.00 92.75 709 GLN A O 1
ATOM 5408 N N . ASP A 1 710 ? 71.102 61.518 22.798 1.00 89.06 710 ASP A N 1
ATOM 5409 C CA . ASP A 1 710 ? 71.850 60.652 21.877 1.00 89.06 710 ASP A CA 1
ATOM 5410 C C . ASP A 1 710 ? 73.025 61.418 21.237 1.00 89.06 710 ASP A C 1
ATOM 5412 O O . ASP A 1 710 ? 72.930 62.617 20.946 1.00 89.06 710 ASP A O 1
ATOM 5416 N N . LEU A 1 711 ? 74.139 60.725 21.006 1.00 88.69 711 LEU A N 1
ATOM 5417 C CA . LEU A 1 711 ? 75.306 61.223 20.274 1.00 88.69 711 LEU A CA 1
ATOM 5418 C C . LEU A 1 711 ? 75.383 60.654 18.842 1.00 88.69 711 LEU A C 1
ATOM 5420 O O . LEU A 1 711 ? 76.169 61.141 18.028 1.00 88.69 711 LEU A O 1
ATOM 5424 N N . GLY A 1 712 ? 74.532 59.679 18.499 1.00 80.94 712 GLY A N 1
ATOM 5425 C CA . GLY A 1 712 ? 74.332 59.171 17.140 1.00 80.94 712 GLY A CA 1
ATOM 5426 C C . GLY A 1 712 ? 75.442 58.250 16.622 1.00 80.94 712 GLY A C 1
ATOM 5427 O O . GLY A 1 712 ? 75.524 58.022 15.411 1.00 80.94 712 GLY A O 1
ATOM 5428 N N . ASN A 1 713 ? 76.283 57.756 17.529 1.00 85.25 713 ASN A N 1
ATOM 5429 C CA . ASN A 1 713 ? 77.365 56.789 17.324 1.00 85.25 713 ASN A CA 1
ATOM 5430 C C . ASN A 1 713 ? 77.175 55.558 18.235 1.00 85.25 713 ASN A C 1
ATOM 5432 O O . ASN A 1 713 ? 78.137 55.072 18.829 1.00 85.25 713 ASN A O 1
ATOM 5436 N N . ASP A 1 714 ? 75.916 55.150 18.413 1.00 87.06 714 ASP A N 1
ATOM 5437 C CA . ASP A 1 714 ? 75.490 54.048 19.282 1.00 87.06 714 ASP A CA 1
ATOM 5438 C C . ASP A 1 714 ? 75.789 54.302 20.786 1.00 87.06 714 ASP A C 1
ATOM 5440 O O . ASP A 1 714 ? 75.977 53.380 21.579 1.00 87.06 714 ASP A O 1
ATOM 5444 N N . THR A 1 715 ? 75.837 55.583 21.202 1.00 89.81 715 THR A N 1
ATOM 5445 C CA . THR A 1 715 ? 76.079 56.022 22.597 1.00 89.81 715 THR A CA 1
ATOM 5446 C C . THR A 1 715 ? 75.307 57.297 22.967 1.00 89.81 715 THR A C 1
ATOM 5448 O O . THR A 1 715 ? 75.171 58.179 22.123 1.00 89.81 715 THR A O 1
ATOM 5451 N N . GLY A 1 716 ? 74.899 57.453 24.234 1.00 89.69 716 GLY A N 1
ATOM 5452 C CA . GLY A 1 716 ? 74.142 58.614 24.746 1.00 89.69 716 GLY A CA 1
ATOM 5453 C C . GLY A 1 716 ? 74.480 59.024 26.194 1.00 89.69 716 GLY A C 1
ATOM 5454 O O . GLY A 1 716 ? 75.344 58.415 26.829 1.00 89.69 716 GLY A O 1
ATOM 5455 N N . VAL A 1 717 ? 73.834 60.080 26.718 1.00 93.88 717 VAL A N 1
ATOM 5456 C CA . VAL A 1 717 ? 74.125 60.714 28.031 1.00 93.88 717 VAL A CA 1
ATOM 5457 C C . VAL A 1 717 ? 72.852 61.200 28.749 1.00 93.88 717 VAL A C 1
ATOM 5459 O O . VAL A 1 717 ? 71.985 61.805 28.125 1.00 93.88 717 VAL A O 1
ATOM 5462 N N . PHE A 1 718 ? 72.761 60.992 30.069 1.00 94.75 718 PHE A N 1
ATOM 5463 C CA . PHE A 1 718 ? 71.630 61.360 30.944 1.00 94.75 718 PHE A CA 1
ATOM 5464 C C . PHE A 1 718 ? 71.969 62.474 31.955 1.00 94.75 718 PHE A C 1
ATOM 5466 O O . PHE A 1 718 ? 73.115 62.569 32.403 1.00 94.75 718 PHE A O 1
ATOM 5473 N N . PHE A 1 719 ? 70.964 63.254 32.380 1.00 93.88 719 PHE A N 1
ATOM 5474 C CA . PHE A 1 719 ? 71.035 64.272 33.445 1.00 93.88 719 PHE A CA 1
ATOM 5475 C C . PHE A 1 719 ? 69.730 64.334 34.269 1.00 93.88 719 PHE A C 1
ATOM 5477 O O . PHE A 1 719 ? 68.655 64.218 33.688 1.00 93.88 719 PHE A O 1
ATOM 5484 N N . PHE A 1 720 ? 69.794 64.579 35.587 1.00 93.81 720 PHE A N 1
ATOM 5485 C CA . PHE A 1 720 ? 68.617 64.798 36.460 1.00 93.81 720 PHE A CA 1
ATOM 5486 C C . PHE A 1 720 ? 68.970 65.605 37.725 1.00 93.81 720 PHE A C 1
ATOM 5488 O O . PHE A 1 720 ? 69.993 65.321 38.351 1.00 93.81 720 PHE A O 1
ATOM 5495 N N . THR A 1 721 ? 68.122 66.570 38.110 1.00 91.38 721 THR A N 1
ATOM 5496 C CA . THR A 1 721 ? 68.273 67.412 39.316 1.00 91.38 721 THR A CA 1
ATOM 5497 C C . THR A 1 721 ? 66.928 67.573 40.058 1.00 91.38 721 THR A C 1
ATOM 5499 O O . THR A 1 721 ? 66.161 68.463 39.691 1.00 91.38 721 THR A O 1
ATOM 5502 N N . PRO A 1 722 ? 66.604 66.742 41.067 1.00 88.69 722 PRO A N 1
ATOM 5503 C CA . PRO A 1 722 ? 65.324 66.823 41.782 1.00 88.69 722 PRO A CA 1
ATOM 5504 C C . PRO A 1 722 ? 65.189 68.026 42.736 1.00 88.69 722 PRO A C 1
ATOM 5506 O O . PRO A 1 722 ? 66.192 68.532 43.242 1.00 88.69 722 PRO A O 1
ATOM 5509 N N . ASP A 1 723 ? 63.953 68.441 43.030 1.00 83.12 723 ASP A N 1
ATOM 5510 C CA . ASP A 1 723 ? 63.592 69.417 44.077 1.00 83.12 723 ASP A CA 1
ATOM 5511 C C . ASP A 1 723 ? 63.111 68.759 45.394 1.00 83.12 723 ASP A C 1
ATOM 5513 O O . ASP A 1 723 ? 63.158 67.542 45.524 1.00 83.12 723 ASP A O 1
ATOM 5517 N N . TYR A 1 724 ? 62.698 69.564 46.385 1.00 79.62 724 TYR A N 1
ATOM 5518 C CA . TYR A 1 724 ? 62.319 69.126 47.746 1.00 79.62 724 TYR A CA 1
ATOM 5519 C C . TYR A 1 724 ? 60.923 68.481 47.872 1.00 79.62 724 TYR A C 1
ATOM 5521 O O . TYR A 1 724 ? 60.417 68.312 48.977 1.00 79.62 724 TYR A O 1
ATOM 5529 N N . THR A 1 725 ? 60.265 68.181 46.752 1.00 76.94 725 THR A N 1
ATOM 5530 C CA . THR A 1 725 ? 59.036 67.369 46.705 1.00 76.94 725 THR A CA 1
ATOM 5531 C C . THR A 1 725 ? 59.267 66.017 46.022 1.00 76.94 725 THR A C 1
ATOM 5533 O O . THR A 1 725 ? 58.319 65.281 45.741 1.00 76.94 725 THR A O 1
ATOM 5536 N N . GLN A 1 726 ? 60.528 65.697 45.715 1.00 82.50 726 GLN A N 1
ATOM 5537 C CA . GLN A 1 726 ? 60.919 64.621 44.808 1.00 82.50 726 GLN A CA 1
ATOM 5538 C C . GLN A 1 726 ? 61.750 63.523 45.496 1.00 82.50 726 GLN A C 1
ATOM 5540 O O . GLN A 1 726 ? 62.460 62.769 44.829 1.00 82.50 726 GLN A O 1
ATOM 5545 N N . SER A 1 727 ? 61.663 63.375 46.821 1.00 83.19 727 SER A N 1
ATOM 5546 C CA . SER A 1 727 ? 62.214 62.222 47.539 1.00 83.19 727 SER A CA 1
ATOM 5547 C C . SER A 1 727 ? 61.448 60.928 47.199 1.00 83.19 727 SER A C 1
ATOM 5549 O O . SER A 1 727 ? 60.220 60.893 47.115 1.00 83.19 727 SER A O 1
ATOM 5551 N N . GLY A 1 728 ? 62.169 59.829 46.934 1.00 84.06 728 GLY A N 1
ATOM 5552 C CA . GLY A 1 728 ? 61.558 58.580 46.463 1.00 84.06 728 GLY A CA 1
ATOM 5553 C C . GLY A 1 728 ? 62.413 57.769 45.486 1.00 84.06 728 GLY A C 1
ATOM 5554 O O . GLY A 1 728 ? 63.639 57.716 45.586 1.00 84.06 728 GLY A O 1
ATOM 5555 N N . MET A 1 729 ? 61.762 57.076 44.546 1.00 87.06 729 MET A N 1
ATOM 5556 C CA . MET A 1 729 ? 62.424 56.276 43.507 1.00 87.06 729 MET A CA 1
ATOM 5557 C C . MET A 1 729 ? 61.805 56.533 42.134 1.00 87.06 729 MET A C 1
ATOM 5559 O O . MET A 1 729 ? 60.595 56.412 41.961 1.00 87.06 729 MET A O 1
ATOM 5563 N N . TYR A 1 730 ? 62.663 56.819 41.158 1.00 91.44 730 TYR A N 1
ATOM 5564 C CA . TYR A 1 730 ? 62.304 57.106 39.774 1.00 91.44 730 TYR A CA 1
ATOM 5565 C C . TYR A 1 730 ? 62.808 55.991 38.869 1.00 91.44 730 TYR A C 1
ATOM 5567 O O . TYR A 1 730 ? 63.980 55.625 38.924 1.00 91.44 730 TYR A O 1
ATOM 5575 N N . ASN A 1 731 ? 61.929 55.463 38.026 1.00 90.81 731 ASN A N 1
ATOM 5576 C CA . ASN A 1 731 ? 62.231 54.342 37.146 1.00 90.81 731 ASN A CA 1
ATOM 5577 C C . ASN A 1 731 ? 62.306 54.853 35.704 1.00 90.81 731 ASN A C 1
ATOM 5579 O O . ASN A 1 731 ? 61.285 55.250 35.145 1.00 90.81 731 ASN A O 1
ATOM 5583 N N . VAL A 1 732 ? 63.506 54.848 35.121 1.00 93.81 732 VAL A N 1
ATOM 5584 C CA . VAL A 1 732 ? 63.778 55.347 33.764 1.00 93.81 732 VAL A CA 1
ATOM 5585 C C . VAL A 1 732 ? 64.239 54.181 32.895 1.00 93.81 732 VAL A C 1
ATOM 5587 O O . VAL A 1 732 ? 65.253 53.557 33.201 1.00 93.81 732 VAL A O 1
ATOM 5590 N N . TYR A 1 733 ? 63.519 53.879 31.815 1.00 91.75 733 TYR A N 1
ATOM 5591 C CA . TYR A 1 733 ? 64.013 52.964 30.788 1.00 91.75 733 TYR A CA 1
ATOM 5592 C C . TYR A 1 733 ? 65.018 53.691 29.901 1.00 91.75 733 TYR A C 1
ATOM 5594 O O . TYR A 1 733 ? 64.772 54.824 29.489 1.00 91.75 733 TYR A O 1
ATOM 5602 N N . PHE A 1 734 ? 66.112 53.017 29.573 1.00 94.88 734 PHE A N 1
ATOM 5603 C CA . PHE A 1 734 ? 67.040 53.392 28.510 1.00 94.88 734 PHE A CA 1
ATOM 5604 C C . PHE A 1 734 ? 66.919 52.361 27.398 1.00 94.88 734 PHE A C 1
ATOM 5606 O O . PHE A 1 734 ? 66.865 51.169 27.690 1.00 94.88 734 PHE A O 1
ATOM 5613 N N . ILE A 1 735 ? 66.828 52.820 26.153 1.00 91.75 735 ILE A N 1
ATOM 5614 C CA . ILE A 1 735 ? 66.477 52.004 24.989 1.00 91.75 735 ILE A CA 1
ATOM 5615 C C . ILE A 1 735 ? 67.492 52.272 23.873 1.00 91.75 735 ILE A C 1
ATOM 5617 O O . ILE A 1 735 ? 67.847 53.430 23.630 1.00 91.75 735 ILE A O 1
ATOM 5621 N N . ALA A 1 736 ? 67.931 51.212 23.195 1.00 92.25 736 ALA A N 1
ATOM 5622 C CA . ALA A 1 736 ? 68.650 51.277 21.927 1.00 92.25 736 ALA A CA 1
ATOM 5623 C C . ALA A 1 736 ? 67.853 50.518 20.858 1.00 92.25 736 ALA A C 1
ATOM 5625 O O . ALA A 1 736 ? 67.494 49.361 21.061 1.00 92.25 736 ALA A O 1
ATOM 5626 N N . ASP A 1 737 ? 67.565 51.196 19.750 1.00 89.31 737 ASP A N 1
ATOM 5627 C CA . ASP A 1 737 ? 66.605 50.793 18.717 1.00 89.31 737 ASP A CA 1
ATOM 5628 C C . ASP A 1 737 ? 67.280 50.864 17.336 1.00 89.31 737 ASP A C 1
ATOM 5630 O O . ASP A 1 737 ? 67.921 51.873 17.023 1.00 89.31 737 ASP A O 1
ATOM 5634 N N . ASP A 1 738 ? 67.184 49.799 16.536 1.00 85.25 738 ASP A N 1
ATOM 5635 C CA . ASP A 1 738 ? 67.772 49.714 15.187 1.00 85.25 738 ASP A CA 1
ATOM 5636 C C . ASP A 1 738 ? 66.839 50.244 14.073 1.00 85.25 738 ASP A C 1
ATOM 5638 O O . ASP A 1 738 ? 67.255 50.395 12.921 1.00 85.25 738 ASP A O 1
ATOM 5642 N N . GLY A 1 739 ? 65.589 50.573 14.420 1.00 75.25 739 GLY A N 1
ATOM 5643 C CA . GLY A 1 739 ? 64.511 50.933 13.500 1.00 75.25 739 GLY A CA 1
ATOM 5644 C C . GLY A 1 739 ? 63.422 49.862 13.342 1.00 75.25 739 GLY A C 1
ATOM 5645 O O . GLY A 1 739 ? 62.437 50.117 12.645 1.00 75.25 739 GLY A O 1
ATOM 5646 N N . GLY A 1 740 ? 63.564 48.692 13.973 1.00 80.94 740 GLY A N 1
ATOM 5647 C CA . GLY A 1 740 ? 62.555 47.626 14.003 1.00 80.94 740 GLY A CA 1
ATOM 5648 C C . GLY A 1 740 ? 62.598 46.722 15.244 1.00 80.94 740 GLY A C 1
ATOM 5649 O O . GLY A 1 740 ? 61.549 46.242 15.679 1.00 80.94 740 GLY A O 1
ATOM 5650 N N . LEU A 1 741 ? 63.773 46.510 15.839 1.00 82.06 741 LEU A N 1
ATOM 5651 C CA . LEU A 1 741 ? 63.999 45.788 17.089 1.00 82.06 741 LEU A CA 1
ATOM 5652 C C . LEU A 1 741 ? 64.788 46.667 18.068 1.00 82.06 741 LEU A C 1
ATOM 5654 O O . LEU A 1 741 ? 65.678 47.425 17.687 1.00 82.06 741 LEU A O 1
ATOM 5658 N N . ALA A 1 742 ? 64.486 46.530 19.359 1.00 86.12 742 ALA A N 1
ATOM 5659 C CA . ALA A 1 742 ? 65.116 47.321 20.408 1.00 86.12 742 ALA A CA 1
ATOM 5660 C C . ALA A 1 742 ? 65.448 46.481 21.646 1.00 86.12 742 ALA A C 1
ATOM 5662 O O . ALA A 1 742 ? 64.734 45.532 21.978 1.00 86.12 742 ALA A O 1
ATOM 5663 N N . ASP A 1 743 ? 66.506 46.881 22.349 1.00 91.62 743 ASP A N 1
ATOM 5664 C CA . ASP A 1 743 ? 66.894 46.371 23.667 1.00 91.62 743 ASP A CA 1
ATOM 5665 C C . ASP A 1 743 ? 66.819 47.501 24.706 1.00 91.62 743 ASP A C 1
ATOM 5667 O O . ASP A 1 743 ? 66.972 48.682 24.374 1.00 91.62 743 ASP A O 1
ATOM 5671 N N . SER A 1 744 ? 66.518 47.163 25.964 1.00 91.00 744 SER A N 1
ATOM 5672 C CA . SER A 1 744 ? 66.232 48.165 26.995 1.00 91.00 744 SER A CA 1
ATOM 5673 C C . SER A 1 744 ? 66.525 47.722 28.429 1.00 91.00 744 SER A C 1
ATOM 5675 O O . SER A 1 744 ? 66.221 46.599 28.828 1.00 91.00 744 SER A O 1
ATOM 5677 N N . GLU A 1 745 ? 67.034 48.650 29.246 1.00 93.06 745 GLU A N 1
ATOM 5678 C CA . GLU A 1 745 ? 67.239 48.451 30.685 1.00 93.06 745 GLU A CA 1
ATOM 5679 C C . GLU A 1 745 ? 66.423 49.456 31.510 1.00 93.06 745 GLU A C 1
ATOM 5681 O O . GLU A 1 745 ? 66.460 50.663 31.262 1.00 93.06 745 GLU A O 1
ATOM 5686 N N . LEU A 1 746 ? 65.727 48.962 32.542 1.00 91.69 746 LEU A N 1
ATOM 5687 C CA . LEU A 1 746 ? 65.078 49.796 33.552 1.00 91.69 746 LEU A CA 1
ATOM 5688 C C . LEU A 1 746 ? 66.058 50.188 34.663 1.00 91.69 746 LEU A C 1
ATOM 5690 O O . LEU A 1 746 ? 66.403 49.381 35.529 1.00 91.69 746 LEU A O 1
ATOM 5694 N N . VAL A 1 747 ? 66.438 51.461 34.690 1.00 93.81 747 VAL A N 1
ATOM 5695 C CA . VAL A 1 747 ? 67.322 52.041 35.701 1.00 93.81 747 VAL A CA 1
ATOM 5696 C C . VAL A 1 747 ? 66.495 52.702 36.801 1.00 93.81 747 VAL A C 1
ATOM 5698 O O . VAL A 1 747 ? 65.782 53.680 36.573 1.00 93.81 747 VAL A O 1
ATOM 5701 N N . VAL A 1 748 ? 66.628 52.186 38.024 1.00 92.38 748 VAL A N 1
ATOM 5702 C CA . VAL A 1 748 ? 66.056 52.798 39.232 1.00 92.38 748 VAL A CA 1
ATOM 5703 C C . VAL A 1 748 ? 67.006 53.873 39.763 1.00 92.38 748 VAL A C 1
ATOM 5705 O O . VAL A 1 748 ? 68.189 53.606 39.991 1.00 92.38 748 VAL A O 1
ATOM 5708 N N . ILE A 1 749 ? 66.482 55.075 39.990 1.00 93.31 749 ILE A N 1
ATOM 5709 C CA . ILE A 1 749 ? 67.185 56.233 40.546 1.00 93.31 749 ILE A CA 1
ATOM 5710 C C . ILE A 1 749 ? 66.538 56.608 41.885 1.00 93.31 749 ILE A C 1
ATOM 5712 O O . ILE A 1 749 ? 65.398 57.064 41.917 1.00 93.31 749 ILE A O 1
ATOM 5716 N N . THR A 1 750 ? 67.248 56.426 42.999 1.00 91.06 750 THR A N 1
ATOM 5717 C CA . THR A 1 750 ? 66.746 56.802 44.336 1.00 91.06 750 THR A CA 1
ATOM 5718 C C . THR A 1 750 ? 67.102 58.249 44.681 1.00 91.06 750 THR A C 1
ATOM 5720 O O . THR A 1 750 ? 68.267 58.631 44.581 1.00 91.06 750 THR A O 1
ATOM 5723 N N . VAL A 1 751 ? 66.124 59.031 45.133 1.00 89.12 751 VAL A N 1
ATOM 5724 C CA . VAL A 1 751 ? 66.293 60.400 45.645 1.00 89.12 751 VAL A CA 1
ATOM 5725 C C . VAL A 1 751 ? 66.008 60.400 47.148 1.00 89.12 751 VAL A C 1
ATOM 5727 O O . VAL A 1 751 ? 65.031 59.793 47.587 1.00 89.12 751 VAL A O 1
ATOM 5730 N N . PHE A 1 752 ? 66.859 61.051 47.943 1.00 82.88 752 PHE A N 1
ATOM 5731 C CA . PHE A 1 752 ? 66.723 61.108 49.404 1.00 82.88 752 PHE A CA 1
ATOM 5732 C C . PHE A 1 752 ? 66.276 62.485 49.916 1.00 82.88 752 PHE A C 1
ATOM 5734 O O . PHE A 1 752 ? 66.749 63.504 49.420 1.00 82.88 752 PHE A O 1
ATOM 5741 N N . ASP A 1 753 ? 65.418 62.438 50.936 1.00 80.00 753 ASP A N 1
ATOM 5742 C CA . ASP A 1 753 ? 64.656 63.526 51.569 1.00 80.00 753 ASP A CA 1
ATOM 5743 C C . ASP A 1 753 ? 65.478 64.548 52.385 1.00 80.00 753 ASP A C 1
ATOM 5745 O O . ASP A 1 753 ? 66.501 64.192 52.987 1.00 80.00 753 ASP A O 1
ATOM 5749 N N . ALA A 1 754 ? 64.995 65.798 52.446 1.00 74.62 754 ALA A N 1
ATOM 5750 C CA . ALA A 1 754 ? 65.616 66.917 53.166 1.00 74.62 754 ALA A CA 1
ATOM 5751 C C . ALA A 1 754 ? 64.975 67.329 54.523 1.00 74.62 754 ALA A C 1
ATOM 5753 O O . ALA A 1 754 ? 65.674 67.940 55.341 1.00 74.62 754 ALA A O 1
ATOM 5754 N N . GLY A 1 755 ? 63.712 66.980 54.805 1.00 75.19 755 GLY A N 1
ATOM 5755 C CA . GLY A 1 755 ? 63.007 67.241 56.076 1.00 75.19 755 GLY A CA 1
ATOM 5756 C C . GLY A 1 755 ? 62.226 68.569 56.227 1.00 75.19 755 GLY A C 1
ATOM 5757 O O . GLY A 1 755 ? 62.358 69.491 55.427 1.00 75.19 755 GLY A O 1
ATOM 5758 N N . ASN A 1 756 ? 61.440 68.639 57.315 1.00 74.94 756 ASN A N 1
ATOM 5759 C CA . ASN A 1 756 ? 60.362 69.606 57.637 1.00 74.94 756 ASN A CA 1
ATOM 5760 C C . ASN A 1 756 ? 60.711 71.110 57.518 1.00 74.94 756 ASN A C 1
ATOM 5762 O O . ASN A 1 756 ? 61.795 71.547 57.921 1.00 74.94 756 ASN A O 1
ATOM 5766 N N . GLN A 1 757 ? 59.737 71.904 57.067 1.00 77.25 757 GLN A N 1
ATOM 5767 C CA . GLN A 1 757 ? 59.781 73.346 56.812 1.00 77.25 757 GLN A CA 1
ATOM 5768 C C . GLN A 1 757 ? 58.822 74.140 57.733 1.00 77.25 757 GLN A C 1
ATOM 5770 O O . GLN A 1 757 ? 58.855 73.913 58.941 1.00 77.25 757 GLN A O 1
ATOM 5775 N N . ARG A 1 758 ? 58.104 75.167 57.227 1.00 77.19 758 ARG A N 1
ATOM 5776 C CA . ARG A 1 758 ? 57.206 76.055 58.007 1.00 77.19 758 ARG A CA 1
ATOM 5777 C C . ARG A 1 758 ? 56.136 76.760 57.136 1.00 77.19 758 ARG A C 1
ATOM 5779 O O . ARG A 1 758 ? 56.479 77.136 56.005 1.00 77.19 758 ARG A O 1
ATOM 5786 N N . PRO A 1 759 ? 54.966 77.148 57.686 1.00 85.00 759 PRO A N 1
ATOM 5787 C CA . PRO A 1 759 ? 53.874 77.737 56.905 1.00 85.00 759 PRO A CA 1
ATOM 5788 C C . PRO A 1 759 ? 53.935 79.265 56.718 1.00 85.00 759 PRO A C 1
ATOM 5790 O O . PRO A 1 759 ? 54.774 79.964 57.303 1.00 85.00 759 PRO A O 1
ATOM 5793 N N . TYR A 1 760 ? 53.022 79.783 55.884 1.00 83.38 760 TYR A N 1
ATOM 5794 C CA . TYR A 1 760 ? 52.786 81.210 55.606 1.00 83.38 760 TYR A CA 1
ATOM 5795 C C . TYR A 1 760 ? 51.326 81.514 55.192 1.00 83.38 760 TYR A C 1
ATOM 5797 O O . TYR A 1 760 ? 50.589 80.616 54.787 1.00 83.38 760 TYR A O 1
ATOM 5805 N N . LEU A 1 761 ? 50.910 82.786 55.288 1.00 86.62 761 LEU A N 1
ATOM 5806 C CA . LEU A 1 761 ? 49.578 83.294 54.896 1.00 86.62 761 LEU A CA 1
ATOM 5807 C C . LEU A 1 761 ? 49.609 84.119 53.597 1.00 86.62 761 LEU A C 1
ATOM 5809 O O . LEU A 1 761 ? 50.528 84.911 53.376 1.00 86.62 761 LEU A O 1
ATOM 5813 N N . ASP A 1 762 ? 48.547 84.020 52.792 1.00 83.62 762 ASP A N 1
ATOM 5814 C CA . ASP A 1 762 ? 48.359 84.845 51.592 1.00 83.62 762 ASP A CA 1
ATOM 5815 C C . ASP A 1 762 ? 47.846 86.265 51.906 1.00 83.62 762 ASP A C 1
ATOM 5817 O O . ASP A 1 762 ? 47.108 86.515 52.864 1.00 83.62 762 ASP A O 1
ATOM 5821 N N . SER A 1 763 ? 48.229 87.239 51.070 1.00 79.62 763 SER A N 1
ATOM 5822 C CA . SER A 1 763 ? 47.907 88.657 51.283 1.00 79.62 763 SER A CA 1
ATOM 5823 C C . SER A 1 763 ? 46.529 89.051 50.734 1.00 79.62 763 SER A C 1
ATOM 5825 O O . SER A 1 763 ? 46.334 89.100 49.519 1.00 79.62 763 SER A O 1
ATOM 5827 N N . ILE A 1 764 ? 45.597 89.425 51.616 1.00 84.81 764 ILE A N 1
ATOM 5828 C CA . ILE A 1 764 ? 44.205 89.746 51.252 1.00 84.81 764 ILE A CA 1
ATOM 5829 C C . ILE A 1 764 ? 44.045 91.222 50.805 1.00 84.81 764 ILE A C 1
ATOM 5831 O O . ILE A 1 764 ? 44.417 92.129 51.555 1.00 84.81 764 ILE A O 1
ATOM 5835 N N . PRO A 1 765 ? 43.462 91.513 49.622 1.00 79.75 765 PRO A N 1
ATOM 5836 C CA . PRO A 1 765 ? 43.216 92.882 49.156 1.00 79.75 765 PRO A CA 1
ATOM 5837 C C . PRO A 1 765 ? 41.863 93.481 49.630 1.00 79.75 765 PRO A C 1
ATOM 5839 O O . PRO A 1 765 ? 40.935 92.741 49.966 1.00 79.75 765 PRO A O 1
ATOM 5842 N N . PRO A 1 766 ? 41.703 94.825 49.616 1.00 82.31 766 PRO A N 1
ATOM 5843 C CA . PRO A 1 766 ? 40.411 95.525 49.745 1.00 82.31 766 PRO A CA 1
ATOM 5844 C C . PRO A 1 766 ? 39.357 95.108 48.699 1.00 82.31 766 PRO A C 1
ATOM 5846 O O . PRO A 1 766 ? 39.718 94.872 47.551 1.00 82.31 766 PRO A O 1
ATOM 5849 N N . GLN A 1 767 ? 38.070 95.083 49.076 1.00 88.88 767 GLN A N 1
ATOM 5850 C CA . GLN A 1 767 ? 36.953 94.547 48.267 1.00 88.88 767 GLN A CA 1
ATOM 5851 C C . GLN A 1 767 ? 35.867 95.572 47.921 1.00 88.88 767 GLN A C 1
ATOM 5853 O O . GLN A 1 767 ? 35.967 96.730 48.324 1.00 88.88 767 GLN A O 1
ATOM 5858 N N . THR A 1 768 ? 34.831 95.135 47.183 1.00 81.25 768 THR A N 1
ATOM 5859 C CA . THR A 1 768 ? 33.604 95.887 46.859 1.00 81.25 768 THR A CA 1
ATOM 5860 C C . THR A 1 768 ? 32.359 94.990 46.641 1.00 81.25 768 THR A C 1
ATOM 5862 O O . THR A 1 768 ? 32.547 93.894 46.133 1.00 81.25 768 THR A O 1
ATOM 5865 N N . VAL A 1 769 ? 31.129 95.410 47.015 1.00 85.56 769 VAL A N 1
ATOM 5866 C CA . VAL A 1 769 ? 29.849 94.640 46.931 1.00 85.56 769 VAL A CA 1
ATOM 5867 C C . VAL A 1 769 ? 28.536 95.464 46.854 1.00 85.56 769 VAL A C 1
ATOM 5869 O O . VAL A 1 769 ? 28.241 96.325 47.686 1.00 85.56 769 VAL A O 1
ATOM 5872 N N . ASP A 1 770 ? 27.677 95.096 45.913 1.00 76.25 770 ASP A N 1
ATOM 5873 C CA . ASP A 1 770 ? 26.488 95.855 45.532 1.00 76.25 770 ASP A CA 1
ATOM 5874 C C . ASP A 1 770 ? 25.335 95.814 46.560 1.00 76.25 770 ASP A C 1
ATOM 5876 O O . ASP A 1 770 ? 25.315 94.977 47.461 1.00 76.25 770 ASP A O 1
ATOM 5880 N N . GLU A 1 771 ? 24.412 96.790 46.532 1.00 71.12 771 GLU A N 1
ATOM 5881 C CA . GLU A 1 771 ? 23.475 96.978 47.652 1.00 71.12 771 GLU A CA 1
ATOM 5882 C C . GLU A 1 771 ? 22.296 95.999 47.577 1.00 71.12 771 GLU A C 1
ATOM 5884 O O . GLU A 1 771 ? 21.514 96.002 46.630 1.00 71.12 771 GLU A O 1
ATOM 5889 N N . GLY A 1 772 ? 22.182 95.144 48.595 1.00 68.75 772 GLY A N 1
ATOM 5890 C CA . GLY A 1 772 ? 21.364 93.931 48.556 1.00 68.75 772 GLY A CA 1
ATOM 5891 C C . GLY A 1 772 ? 22.135 92.667 48.152 1.00 68.75 772 GLY A C 1
ATOM 5892 O O . GLY A 1 772 ? 21.645 91.573 48.437 1.00 68.75 772 GLY A O 1
ATOM 5893 N N . ASP A 1 773 ? 23.338 92.797 47.583 1.00 78.56 773 ASP A N 1
ATOM 5894 C CA . ASP A 1 773 ? 24.203 91.671 47.214 1.00 78.56 773 ASP A CA 1
ATOM 5895 C C . ASP A 1 773 ? 25.149 91.259 48.359 1.00 78.56 773 ASP A C 1
ATOM 5897 O O . ASP A 1 773 ? 25.218 91.876 49.423 1.00 78.56 773 ASP A O 1
ATOM 5901 N N . THR A 1 774 ? 25.849 90.138 48.177 1.00 82.81 774 THR A N 1
ATOM 5902 C CA . THR A 1 774 ? 26.651 89.476 49.221 1.00 82.81 774 THR A CA 1
ATOM 5903 C C . THR A 1 774 ? 28.146 89.588 48.947 1.00 82.81 774 THR A C 1
ATOM 5905 O O . THR A 1 774 ? 28.596 89.292 47.843 1.00 82.81 774 THR A O 1
ATOM 5908 N N . LEU A 1 775 ? 28.928 89.961 49.967 1.00 84.19 775 LEU A N 1
ATOM 5909 C CA . LEU A 1 775 ? 30.385 89.874 49.950 1.00 84.19 775 LEU A CA 1
ATOM 5910 C C . LEU A 1 775 ? 30.833 88.646 50.724 1.00 84.19 775 LEU A C 1
ATOM 5912 O O . LEU A 1 775 ? 30.491 88.471 51.893 1.00 84.19 775 LEU A O 1
ATOM 5916 N N . GLU A 1 776 ? 31.683 87.862 50.085 1.00 86.75 776 GLU A N 1
ATOM 5917 C CA . GLU A 1 776 ? 32.358 86.711 50.659 1.00 86.75 776 GLU A CA 1
ATOM 5918 C C . GLU A 1 776 ? 33.854 86.832 50.344 1.00 86.75 776 GLU A C 1
ATOM 5920 O O . GLU A 1 776 ? 34.235 87.259 49.252 1.00 86.75 776 GLU A O 1
ATOM 5925 N N . VAL A 1 777 ? 34.712 86.542 51.322 1.00 84.12 777 VAL A N 1
ATOM 5926 C CA . VAL A 1 777 ? 36.167 86.702 51.224 1.00 84.12 777 VAL A CA 1
ATOM 5927 C C . VAL A 1 777 ? 36.846 85.483 51.828 1.00 84.12 777 VAL A C 1
ATOM 5929 O O . VAL A 1 777 ? 36.676 85.195 53.013 1.00 84.12 777 VAL A O 1
ATOM 5932 N N . LEU A 1 778 ? 37.643 84.797 51.012 1.00 86.38 778 LEU A N 1
ATOM 5933 C CA . LEU A 1 778 ? 38.448 83.657 51.429 1.00 86.38 778 LEU A CA 1
ATOM 5934 C C . LEU A 1 778 ? 39.801 84.120 51.999 1.00 86.38 778 LEU A C 1
ATOM 5936 O O . LEU A 1 778 ? 40.446 85.025 51.468 1.00 86.38 778 LEU A O 1
ATOM 5940 N N . VAL A 1 779 ? 40.224 83.467 53.075 1.00 86.56 779 VAL A N 1
ATOM 5941 C CA . VAL A 1 779 ? 41.557 83.505 53.687 1.00 86.56 779 VAL A CA 1
ATOM 5942 C C . VAL A 1 779 ? 42.243 82.186 53.335 1.00 86.56 779 VAL A C 1
ATOM 5944 O O . VAL A 1 779 ? 41.584 81.152 53.397 1.00 86.56 779 VAL A O 1
ATOM 5947 N N . VAL A 1 780 ? 43.528 82.198 52.966 1.00 85.00 780 VAL A N 1
ATOM 5948 C CA . VAL A 1 780 ? 44.276 80.997 52.542 1.00 85.00 780 VAL A CA 1
ATOM 5949 C C . VAL A 1 780 ? 45.679 81.004 53.147 1.00 85.00 780 VAL A C 1
ATOM 5951 O O . VAL A 1 780 ? 46.357 82.031 53.113 1.00 85.00 780 VAL A O 1
ATOM 5954 N N . ALA A 1 781 ? 46.116 79.867 53.686 1.00 85.44 781 ALA A N 1
ATOM 5955 C CA . ALA A 1 781 ? 47.465 79.620 54.183 1.00 85.44 781 ALA A CA 1
ATOM 5956 C C . ALA A 1 781 ? 48.061 78.345 53.563 1.00 85.44 781 ALA A C 1
ATOM 5958 O O . ALA A 1 781 ? 47.342 77.442 53.137 1.00 85.44 781 ALA A O 1
ATOM 5959 N N . HIS A 1 782 ? 49.389 78.269 53.537 1.00 79.81 782 HIS A N 1
ATOM 5960 C CA . HIS A 1 782 ? 50.142 77.192 52.897 1.00 79.81 782 HIS A CA 1
ATOM 5961 C C . HIS A 1 782 ? 51.286 76.703 53.782 1.00 79.81 782 HIS A C 1
ATOM 5963 O O . HIS A 1 782 ? 51.891 77.498 54.501 1.00 79.81 782 HIS A O 1
ATOM 5969 N N . ASP A 1 783 ? 51.634 75.423 53.645 1.00 82.06 783 ASP A N 1
ATOM 5970 C CA . ASP A 1 783 ? 52.857 74.840 54.192 1.00 82.06 783 ASP A CA 1
ATOM 5971 C C . ASP A 1 783 ? 53.678 74.125 53.092 1.00 82.06 783 ASP A C 1
ATOM 5973 O O . ASP A 1 783 ? 53.074 73.445 52.256 1.00 82.06 783 ASP A O 1
ATOM 5977 N N . PRO A 1 784 ? 55.021 74.270 53.041 1.00 76.12 784 PRO A N 1
ATOM 5978 C CA . PRO A 1 784 ? 55.867 73.602 52.049 1.00 76.12 784 PRO A CA 1
ATOM 5979 C C . PRO A 1 784 ? 55.904 72.070 52.147 1.00 76.12 784 PRO A C 1
ATOM 5981 O O . PRO A 1 784 ? 56.132 71.432 51.124 1.00 76.12 784 PRO A O 1
ATOM 5984 N N . ASP A 1 785 ? 55.661 71.488 53.324 1.00 75.25 785 ASP A N 1
ATOM 5985 C CA . ASP A 1 785 ? 55.585 70.034 53.528 1.00 75.25 785 ASP A CA 1
ATOM 5986 C C . ASP A 1 785 ? 54.192 69.474 53.155 1.00 75.25 785 ASP A C 1
ATOM 5988 O O . ASP A 1 785 ? 53.961 68.264 53.169 1.00 75.25 785 ASP A O 1
ATOM 5992 N N . GLY A 1 786 ? 53.242 70.354 52.808 1.00 71.44 786 GLY A N 1
ATOM 5993 C CA . GLY A 1 786 ? 51.904 70.004 52.323 1.00 71.44 786 GLY A CA 1
ATOM 5994 C C . GLY A 1 786 ? 50.850 69.747 53.407 1.00 71.44 786 GLY A C 1
ATOM 5995 O O . GLY A 1 786 ? 49.731 69.354 53.073 1.00 71.44 786 GLY A O 1
ATOM 5996 N N . VAL A 1 787 ? 51.164 69.974 54.688 1.00 78.94 787 VAL A N 1
ATOM 5997 C CA . VAL A 1 787 ? 50.221 69.804 55.810 1.00 78.94 787 VAL A CA 1
ATOM 5998 C C . VAL A 1 787 ? 49.413 71.097 56.037 1.00 78.94 787 VAL A C 1
ATOM 6000 O O . VAL A 1 787 ? 50.010 72.144 56.281 1.00 78.94 787 VAL A O 1
ATOM 6003 N N . PRO A 1 788 ? 48.064 71.081 55.989 1.00 80.31 788 PRO A N 1
ATOM 6004 C CA . PRO A 1 788 ? 47.266 72.300 56.152 1.00 80.31 788 PRO A CA 1
ATOM 6005 C C . PRO A 1 788 ? 47.417 72.992 57.530 1.00 80.31 788 PRO A C 1
ATOM 6007 O O . PRO A 1 788 ? 47.342 72.308 58.558 1.00 80.31 788 PRO A O 1
ATOM 6010 N N . PRO A 1 789 ? 47.568 74.335 57.581 1.00 84.25 789 PRO A N 1
ATOM 6011 C CA . PRO A 1 789 ? 47.554 75.117 58.827 1.00 84.25 789 PRO A CA 1
ATOM 6012 C C . PRO A 1 789 ? 46.141 75.363 59.401 1.00 84.25 789 PRO A C 1
ATOM 6014 O O . PRO A 1 789 ? 45.164 75.431 58.657 1.00 84.25 789 PRO A O 1
ATOM 6017 N N . HIS A 1 790 ? 46.048 75.595 60.716 1.00 85.69 790 HIS A N 1
ATOM 6018 C CA . HIS A 1 790 ? 44.821 75.999 61.447 1.00 85.69 790 HIS A CA 1
ATOM 6019 C C . HIS A 1 790 ? 44.640 77.531 61.466 1.00 85.69 790 HIS A C 1
ATOM 6021 O O . HIS A 1 790 ? 45.639 78.238 61.643 1.00 85.69 790 HIS A O 1
ATOM 6027 N N . LEU A 1 791 ? 43.407 78.059 61.335 1.00 87.81 791 LEU A N 1
ATOM 6028 C CA . LEU A 1 791 ? 43.137 79.504 61.167 1.00 87.81 791 LEU A CA 1
ATOM 6029 C C . LEU A 1 791 ? 42.238 80.147 62.248 1.00 87.81 791 LEU A C 1
ATOM 6031 O O . LEU A 1 791 ? 41.229 79.593 62.675 1.00 87.81 791 LEU A O 1
ATOM 6035 N N . GLU A 1 792 ? 42.530 81.402 62.626 1.00 87.69 792 GLU A N 1
ATOM 6036 C CA . GLU A 1 792 ? 41.709 82.199 63.569 1.00 87.69 792 GLU A CA 1
ATOM 6037 C C . GLU A 1 792 ? 41.579 83.689 63.171 1.00 87.69 792 GLU A C 1
ATOM 6039 O O . GLU A 1 792 ? 42.357 84.196 62.361 1.00 87.69 792 GLU A O 1
ATOM 6044 N N . SER A 1 793 ? 40.601 84.423 63.738 1.00 86.69 793 SER A N 1
ATOM 6045 C CA . SER A 1 793 ? 40.277 85.817 63.357 1.00 86.69 793 SER A CA 1
ATOM 6046 C C . SER A 1 793 ? 40.098 86.813 64.515 1.00 86.69 793 SER A C 1
ATOM 6048 O O . SER A 1 793 ? 39.819 86.458 65.660 1.00 86.69 793 SER A O 1
ATOM 6050 N N . GLY A 1 794 ? 40.187 88.106 64.184 1.00 79.12 794 GLY A N 1
ATOM 6051 C CA . GLY A 1 794 ? 39.863 89.233 65.065 1.00 79.12 794 GLY A CA 1
ATOM 6052 C C . GLY A 1 794 ? 38.365 89.616 65.121 1.00 79.12 794 GLY A C 1
ATOM 6053 O O . GLY A 1 794 ? 37.515 88.899 64.595 1.00 79.12 794 GLY A O 1
ATOM 6054 N N . PRO A 1 795 ? 38.019 90.757 65.761 1.00 81.62 795 PRO A N 1
ATOM 6055 C CA . PRO A 1 795 ? 36.637 91.244 65.892 1.00 81.62 795 PRO A CA 1
ATOM 6056 C C . PRO A 1 795 ? 35.994 91.663 64.558 1.00 81.62 795 PRO A C 1
ATOM 6058 O O . PRO A 1 795 ? 36.677 92.211 63.693 1.00 81.62 795 PRO A O 1
ATOM 6061 N N . LEU A 1 796 ? 34.673 91.471 64.428 1.00 82.00 796 LEU A N 1
ATOM 6062 C CA . LEU A 1 796 ? 33.921 91.601 63.168 1.00 82.00 796 LEU A CA 1
ATOM 6063 C C . LEU A 1 796 ? 32.830 92.706 63.208 1.00 82.00 796 LEU A C 1
ATOM 6065 O O . LEU A 1 796 ? 32.318 93.002 64.292 1.00 82.00 796 LEU A O 1
ATOM 6069 N N . PRO A 1 797 ? 32.453 93.311 62.058 1.00 77.19 797 PRO A N 1
ATOM 6070 C CA . PRO A 1 797 ? 31.290 94.205 61.919 1.00 77.19 797 PRO A CA 1
ATOM 6071 C C . PRO A 1 797 ? 29.910 93.550 62.141 1.00 77.19 797 PRO A C 1
ATOM 6073 O O . PRO A 1 797 ? 29.748 92.338 61.999 1.00 77.19 797 PRO A O 1
ATOM 6076 N N . ASP A 1 798 ? 28.885 94.376 62.386 1.00 79.12 798 ASP A N 1
ATOM 6077 C CA . ASP A 1 798 ? 27.476 93.949 62.345 1.00 79.12 798 ASP A CA 1
ATOM 6078 C C . ASP A 1 798 ? 27.102 93.388 60.954 1.00 79.12 798 ASP A C 1
ATOM 6080 O O . ASP A 1 798 ? 27.627 93.839 59.936 1.00 79.12 798 ASP A O 1
ATOM 6084 N N . ASN A 1 799 ? 26.187 92.413 60.910 1.00 74.69 799 ASN A N 1
ATOM 6085 C CA . ASN A 1 799 ? 25.822 91.629 59.715 1.00 74.69 799 ASN A CA 1
ATOM 6086 C C . ASN A 1 799 ? 26.997 90.868 59.048 1.00 74.69 799 ASN A C 1
ATOM 6088 O O . ASN A 1 799 ? 26.933 90.591 57.850 1.00 74.69 799 ASN A O 1
ATOM 6092 N N . SER A 1 800 ? 28.051 90.507 59.797 1.00 85.44 800 SER A N 1
ATOM 6093 C CA . SER A 1 800 ? 29.167 89.689 59.284 1.00 85.44 800 SER A CA 1
ATOM 6094 C C . SER A 1 800 ? 29.590 88.530 60.198 1.00 85.44 800 SER A C 1
ATOM 6096 O O . SER A 1 800 ? 29.280 88.517 61.392 1.00 85.44 800 SER A O 1
ATOM 6098 N N . SER A 1 801 ? 30.307 87.553 59.634 1.00 85.19 801 SER A N 1
ATOM 6099 C CA . SER A 1 801 ? 30.808 86.354 60.329 1.00 85.19 801 SER A CA 1
ATOM 6100 C C . SER A 1 801 ? 32.097 85.805 59.702 1.00 85.19 801 SER A C 1
ATOM 6102 O O . SER A 1 801 ? 32.360 86.069 58.531 1.00 85.19 801 SER A O 1
ATOM 6104 N N . PHE A 1 802 ? 32.867 85.010 60.457 1.00 88.00 802 PHE A N 1
ATOM 6105 C CA . PHE A 1 802 ? 34.021 84.236 59.971 1.00 88.00 802 PHE A CA 1
ATOM 6106 C C . PHE A 1 802 ? 33.956 82.779 60.456 1.00 88.00 802 PHE A C 1
ATOM 6108 O O . PHE A 1 802 ? 33.477 82.533 61.567 1.00 88.00 802 PHE A O 1
ATOM 6115 N N . ALA A 1 803 ? 34.464 81.842 59.652 1.00 87.88 803 ALA A N 1
ATOM 6116 C CA . ALA A 1 803 ? 34.696 80.445 60.021 1.00 87.88 803 ALA A CA 1
ATOM 6117 C C . ALA A 1 803 ? 35.994 79.910 59.385 1.00 87.88 803 ALA A C 1
ATOM 6119 O O . ALA A 1 803 ? 36.309 80.260 58.251 1.00 87.88 803 ALA A O 1
ATOM 6120 N N . ASP A 1 804 ? 36.717 79.052 60.106 1.00 85.31 804 ASP A N 1
ATOM 6121 C CA . ASP A 1 804 ? 37.802 78.222 59.561 1.00 85.31 804 ASP A CA 1
ATOM 6122 C C . ASP A 1 804 ? 37.198 76.965 58.906 1.00 85.31 804 ASP A C 1
ATOM 6124 O O . ASP A 1 804 ? 36.273 76.364 59.466 1.00 85.31 804 ASP A O 1
ATOM 6128 N N . ASN A 1 805 ? 37.699 76.587 57.729 1.00 85.81 805 ASN A N 1
ATOM 6129 C CA . ASN A 1 805 ? 37.267 75.401 56.988 1.00 85.81 805 ASN A CA 1
ATOM 6130 C C . ASN A 1 805 ? 38.118 74.161 57.336 1.00 85.81 805 ASN A C 1
ATOM 6132 O O . ASN A 1 805 ? 37.685 73.036 57.078 1.00 85.81 805 ASN A O 1
ATOM 6136 N N . GLY A 1 806 ? 39.291 74.341 57.961 1.00 78.75 806 GLY A N 1
ATOM 6137 C CA . GLY A 1 806 ? 40.173 73.256 58.410 1.00 78.75 806 GLY A CA 1
ATOM 6138 C C . GLY A 1 806 ? 41.004 72.591 57.304 1.00 78.75 806 GLY A C 1
ATOM 6139 O O . GLY A 1 806 ? 41.581 71.529 57.527 1.00 78.75 806 GLY A O 1
ATOM 6140 N N . ASP A 1 807 ? 41.062 73.200 56.119 1.00 81.00 807 ASP A N 1
ATOM 6141 C CA . ASP A 1 807 ? 41.830 72.764 54.943 1.00 81.00 807 ASP A CA 1
ATOM 6142 C C . ASP A 1 807 ? 42.962 73.744 54.573 1.00 81.00 807 ASP A C 1
ATOM 6144 O O . ASP A 1 807 ? 43.509 73.693 53.472 1.00 81.00 807 ASP A O 1
ATOM 6148 N N . GLY A 1 808 ? 43.320 74.643 55.497 1.00 82.31 808 GLY A N 1
ATOM 6149 C CA . GLY A 1 808 ? 44.197 75.787 55.244 1.00 82.31 808 GLY A CA 1
ATOM 6150 C C . GLY A 1 808 ? 43.452 77.025 54.731 1.00 82.31 808 GLY A C 1
ATOM 6151 O O . GLY A 1 808 ? 44.091 78.048 54.479 1.00 82.31 808 GLY A O 1
ATOM 6152 N N . THR A 1 809 ? 42.120 76.974 54.593 1.00 85.44 809 THR A N 1
ATOM 6153 C CA . THR A 1 809 ? 41.286 78.116 54.192 1.00 85.44 809 THR A CA 1
ATOM 6154 C C . THR A 1 809 ? 40.221 78.483 55.229 1.00 85.44 809 THR A C 1
ATOM 6156 O O . THR A 1 809 ? 39.827 77.675 56.065 1.00 85.44 809 THR A O 1
ATOM 6159 N N . GLY A 1 810 ? 39.723 79.720 55.178 1.00 86.31 810 GLY A N 1
ATOM 6160 C CA . GLY A 1 810 ? 38.634 80.189 56.040 1.00 86.31 810 GLY A CA 1
ATOM 6161 C C . GLY A 1 810 ? 37.838 81.323 55.400 1.00 86.31 810 GLY A C 1
ATOM 6162 O O . GLY A 1 810 ? 38.382 82.121 54.640 1.00 86.31 810 GLY A O 1
ATOM 6163 N N . THR A 1 811 ? 36.548 81.417 55.704 1.00 87.12 811 THR A N 1
ATOM 6164 C CA . THR A 1 811 ? 35.589 82.254 54.968 1.00 87.12 811 THR A CA 1
ATOM 6165 C C . THR A 1 811 ? 35.024 83.377 55.837 1.00 87.12 811 THR A C 1
ATOM 6167 O O . THR A 1 811 ? 34.433 83.125 56.887 1.00 87.12 811 THR A O 1
ATOM 6170 N N . PHE A 1 812 ? 35.159 84.628 55.381 1.00 89.00 812 PHE A N 1
ATOM 6171 C CA . PHE A 1 812 ? 34.510 85.822 55.941 1.00 89.00 812 PHE A CA 1
ATOM 6172 C C . PHE A 1 812 ? 33.346 86.274 55.046 1.00 89.00 812 PHE A C 1
ATOM 6174 O O . PHE A 1 812 ? 33.498 86.311 53.829 1.00 89.00 812 PHE A O 1
ATOM 6181 N N . LEU A 1 813 ? 32.202 86.653 55.625 1.00 86.12 813 LEU A N 1
ATOM 6182 C CA . LEU A 1 813 ? 30.972 86.941 54.866 1.00 86.12 813 LEU A CA 1
ATOM 6183 C C . LEU A 1 813 ? 30.222 88.160 55.436 1.00 86.12 813 LEU A C 1
ATOM 6185 O O . LEU A 1 813 ? 30.144 88.310 56.656 1.00 86.12 813 LEU A O 1
ATOM 6189 N N . PHE A 1 814 ? 29.699 89.039 54.570 1.00 88.38 814 PHE A N 1
ATOM 6190 C CA . PHE A 1 814 ? 29.040 90.313 54.908 1.00 88.38 814 PHE A CA 1
ATOM 6191 C C . PHE A 1 814 ? 28.013 90.734 53.834 1.00 88.38 814 PHE A C 1
ATOM 6193 O O . PHE A 1 814 ? 28.332 90.741 52.649 1.00 88.38 814 PHE A O 1
ATOM 6200 N N . ILE A 1 815 ? 26.795 91.128 54.231 1.00 84.56 815 ILE A N 1
ATOM 6201 C CA . ILE A 1 815 ? 25.714 91.548 53.308 1.00 84.56 815 ILE A CA 1
ATOM 6202 C C . ILE A 1 815 ? 25.259 92.980 53.657 1.00 84.56 815 ILE A C 1
ATOM 6204 O O . ILE A 1 815 ? 24.708 93.172 54.748 1.00 84.56 815 ILE A O 1
ATOM 6208 N N . PRO A 1 816 ? 25.454 93.991 52.783 1.00 77.31 816 PRO A N 1
ATOM 6209 C CA . PRO A 1 816 ? 24.973 95.351 53.005 1.00 77.31 816 PRO A CA 1
ATOM 6210 C C . PRO A 1 816 ? 23.555 95.555 52.443 1.00 77.31 816 PRO A C 1
ATOM 6212 O O . PRO A 1 816 ? 23.308 95.373 51.253 1.00 77.31 816 PRO A O 1
ATOM 6215 N N . ALA A 1 817 ? 22.620 96.010 53.281 1.00 73.44 817 ALA A N 1
ATOM 6216 C CA . ALA A 1 817 ? 21.314 96.493 52.825 1.00 73.44 817 ALA A CA 1
ATOM 6217 C C . ALA A 1 817 ? 21.418 97.823 52.042 1.00 73.44 817 ALA A C 1
ATOM 6219 O O . ALA A 1 817 ? 22.443 98.508 52.100 1.00 73.44 817 ALA A O 1
ATOM 6220 N N . CYS A 1 818 ? 20.324 98.236 51.384 1.00 65.94 818 CYS A N 1
ATOM 6221 C CA . CYS A 1 818 ? 20.193 99.471 50.583 1.00 65.94 818 CYS A CA 1
ATOM 6222 C C . CYS A 1 818 ? 20.225 100.800 51.385 1.00 65.94 818 CYS A C 1
ATOM 6224 O O . CYS A 1 818 ? 19.556 101.782 51.053 1.00 65.94 818 CYS A O 1
ATOM 6226 N N . ASP A 1 819 ? 20.953 100.813 52.502 1.00 65.25 819 ASP A N 1
ATOM 6227 C CA . ASP A 1 819 ? 21.344 101.992 53.278 1.00 65.25 819 ASP A CA 1
ATOM 6228 C C . ASP A 1 819 ? 22.775 101.894 53.869 1.00 65.25 819 ASP A C 1
ATOM 6230 O O . ASP A 1 819 ? 23.224 102.821 54.547 1.00 65.25 819 ASP A O 1
ATOM 6234 N N . GLN A 1 820 ? 23.533 100.821 53.584 1.00 76.56 820 GLN A N 1
ATOM 6235 C CA . GLN A 1 820 ? 24.797 100.473 54.261 1.00 76.56 820 GLN A CA 1
ATOM 6236 C C . GLN A 1 820 ? 26.103 100.898 53.542 1.00 76.56 820 GLN A C 1
ATOM 6238 O O . GLN A 1 820 ? 27.177 100.374 53.850 1.00 76.56 820 GLN A O 1
ATOM 6243 N N . ALA A 1 821 ? 26.070 101.857 52.612 1.00 78.12 821 ALA A N 1
ATOM 6244 C CA . ALA A 1 821 ? 27.268 102.304 51.884 1.00 78.12 821 ALA A CA 1
ATOM 6245 C C . ALA A 1 821 ? 28.356 102.917 52.814 1.00 78.12 821 ALA A C 1
ATOM 6247 O O . ALA A 1 821 ? 28.186 104.015 53.352 1.00 78.12 821 ALA A O 1
ATOM 6248 N N . GLY A 1 822 ? 29.496 102.226 52.990 1.00 80.00 822 GLY A N 1
ATOM 6249 C CA . GLY A 1 822 ? 30.546 102.580 53.966 1.00 80.00 822 GLY A CA 1
ATOM 6250 C C . GLY A 1 822 ? 31.880 101.817 53.815 1.00 80.00 822 GLY A C 1
ATOM 6251 O O . GLY A 1 822 ? 32.212 101.338 52.734 1.00 80.00 822 GLY A O 1
ATOM 6252 N N . SER A 1 823 ? 32.698 101.734 54.879 1.00 83.06 823 SER A N 1
ATOM 6253 C CA . SER A 1 823 ? 34.026 101.068 54.866 1.00 83.06 823 SER A CA 1
ATOM 6254 C C . SER A 1 823 ? 34.445 100.525 56.251 1.00 83.06 823 SER A C 1
ATOM 6256 O O . SER A 1 823 ? 34.171 101.167 57.264 1.00 83.06 823 SER A O 1
ATOM 6258 N N . TYR A 1 824 ? 35.120 99.361 56.290 1.00 85.94 824 TYR A N 1
ATOM 6259 C CA . TYR A 1 824 ? 35.360 98.513 57.485 1.00 85.94 824 TYR A CA 1
ATOM 6260 C C . TYR A 1 824 ? 36.711 97.745 57.411 1.00 85.94 824 TYR A C 1
ATOM 6262 O O . TYR A 1 824 ? 37.363 97.793 56.369 1.00 85.94 824 TYR A O 1
ATOM 6270 N N . SER A 1 825 ? 37.140 97.031 58.475 1.00 84.56 825 SER A N 1
ATOM 6271 C CA . SER A 1 825 ? 38.410 96.250 58.506 1.00 84.56 825 SER A CA 1
ATOM 6272 C C . SER A 1 825 ? 38.468 95.106 59.549 1.00 84.56 825 SER A C 1
ATOM 6274 O O . SER A 1 825 ? 38.009 95.310 60.671 1.00 84.56 825 SER A O 1
ATOM 6276 N N . VAL A 1 826 ? 39.110 93.967 59.219 1.00 87.31 826 VAL A N 1
ATOM 6277 C CA . VAL A 1 826 ? 39.251 92.711 60.025 1.00 87.31 826 VAL A CA 1
ATOM 6278 C C . VAL A 1 826 ? 40.654 92.075 59.831 1.00 87.31 826 VAL A C 1
ATOM 6280 O O . VAL A 1 826 ? 41.281 92.392 58.821 1.00 87.31 826 VAL A O 1
ATOM 6283 N N . TYR A 1 827 ? 41.151 91.211 60.746 1.00 85.62 827 TYR A N 1
ATOM 6284 C CA . TYR A 1 827 ? 42.453 90.492 60.664 1.00 85.62 827 TYR A CA 1
ATOM 6285 C C . TYR A 1 827 ? 42.384 88.973 60.981 1.00 85.62 827 TYR A C 1
ATOM 6287 O O . TYR A 1 827 ? 41.444 88.546 61.653 1.00 85.62 827 TYR A O 1
ATOM 6295 N N . PHE A 1 828 ? 43.391 88.192 60.540 1.00 89.06 828 PHE A N 1
ATOM 6296 C CA . PHE A 1 828 ? 43.459 86.709 60.607 1.00 89.06 828 PHE A CA 1
ATOM 6297 C C . PHE A 1 828 ? 44.869 86.159 60.936 1.00 89.06 828 PHE A C 1
ATOM 6299 O O . PHE A 1 828 ? 45.851 86.865 60.707 1.00 89.06 828 PHE A O 1
ATOM 6306 N N . VAL A 1 829 ? 44.972 84.918 61.438 1.00 87.56 829 VAL A N 1
ATOM 6307 C CA . VAL A 1 829 ? 46.207 84.216 61.885 1.00 87.56 829 VAL A CA 1
ATOM 6308 C C . VAL A 1 829 ? 46.223 82.766 61.371 1.00 87.56 829 VAL A C 1
ATOM 6310 O O . VAL A 1 829 ? 45.153 82.171 61.283 1.00 87.56 829 VAL A O 1
ATOM 6313 N N . ALA A 1 830 ? 47.404 82.197 61.081 1.00 86.06 830 ALA A N 1
ATOM 6314 C CA . ALA A 1 830 ? 47.597 80.783 60.709 1.00 86.06 830 ALA A CA 1
ATOM 6315 C C . ALA A 1 830 ? 48.693 80.099 61.545 1.00 86.06 830 ALA A C 1
ATOM 6317 O O . ALA A 1 830 ? 49.689 80.749 61.872 1.00 86.06 830 ALA A O 1
ATOM 6318 N N . ILE A 1 831 ? 48.528 78.812 61.877 1.00 86.31 831 ILE A N 1
ATOM 6319 C CA . ILE A 1 831 ? 49.413 78.051 62.784 1.00 86.31 831 ILE A CA 1
ATOM 6320 C C . ILE A 1 831 ? 49.723 76.654 62.220 1.00 86.31 831 ILE A C 1
ATOM 6322 O O . ILE A 1 831 ? 48.825 75.967 61.740 1.00 86.31 831 ILE A O 1
ATOM 6326 N N . ASP A 1 832 ? 50.990 76.246 62.319 1.00 86.00 832 ASP A N 1
ATOM 6327 C CA . ASP A 1 832 ? 51.518 74.920 61.966 1.00 86.00 832 ASP A CA 1
ATOM 6328 C C . ASP A 1 832 ? 50.875 73.786 62.794 1.00 86.00 832 ASP A C 1
ATOM 6330 O O . ASP A 1 832 ? 50.688 73.907 64.012 1.00 86.00 832 ASP A O 1
ATOM 6334 N N . SER A 1 833 ? 50.528 72.689 62.115 1.00 77.50 833 SER A N 1
ATOM 6335 C CA . SER A 1 833 ? 49.788 71.552 62.674 1.00 77.50 833 SER A CA 1
ATOM 6336 C C . SER A 1 833 ? 50.663 70.516 63.400 1.00 77.50 833 SER A C 1
ATOM 6338 O O . SER A 1 833 ? 50.142 69.804 64.262 1.00 77.50 833 SER A O 1
ATOM 6340 N N . ASP A 1 834 ? 51.969 70.450 63.114 1.00 77.06 834 ASP A N 1
ATOM 6341 C CA . ASP A 1 834 ? 52.914 69.493 63.715 1.00 77.06 834 ASP A CA 1
ATOM 6342 C C . ASP A 1 834 ? 53.893 70.170 64.706 1.00 77.06 834 ASP A C 1
ATOM 6344 O O . ASP A 1 834 ? 54.157 69.614 65.779 1.00 77.06 834 ASP A O 1
ATOM 6348 N N . ASP A 1 835 ? 54.349 71.405 64.445 1.00 75.56 835 ASP A N 1
ATOM 6349 C CA . ASP A 1 835 ? 55.026 72.268 65.431 1.00 75.56 835 ASP A CA 1
ATOM 6350 C C . ASP A 1 835 ? 54.436 73.689 65.468 1.00 75.56 835 ASP A C 1
ATOM 6352 O O . ASP A 1 835 ? 54.966 74.650 64.908 1.00 75.56 835 ASP A O 1
ATOM 6356 N N . SER A 1 836 ? 53.380 73.839 66.275 1.00 76.06 836 SER A N 1
ATOM 6357 C CA . SER A 1 836 ? 52.693 75.100 66.627 1.00 76.06 836 SER A CA 1
ATOM 6358 C C . SER A 1 836 ? 53.569 76.293 67.081 1.00 76.06 836 SER A C 1
ATOM 6360 O O . SER A 1 836 ? 53.043 77.375 67.369 1.00 76.06 836 SER A O 1
ATOM 6362 N N . THR A 1 837 ? 54.898 76.154 67.181 1.00 78.00 837 THR A N 1
ATOM 6363 C CA . THR A 1 837 ? 55.800 77.307 67.305 1.00 78.00 837 THR A CA 1
ATOM 6364 C C . THR A 1 837 ? 55.987 78.080 65.991 1.00 78.00 837 THR A C 1
ATOM 6366 O O . THR A 1 837 ? 56.396 79.245 66.051 1.00 78.00 837 THR A O 1
ATOM 6369 N N . PHE A 1 838 ? 55.622 77.517 64.832 1.00 81.81 838 PHE A N 1
ATOM 6370 C CA . PHE A 1 838 ? 55.583 78.208 63.536 1.00 81.81 838 PHE A CA 1
ATOM 6371 C C . PHE A 1 838 ? 54.160 78.732 63.202 1.00 81.81 838 PHE A C 1
ATOM 6373 O O . PHE A 1 838 ? 53.167 78.034 63.397 1.00 81.81 838 PHE A O 1
ATOM 6380 N N . GLN A 1 839 ? 54.041 80.005 62.777 1.00 84.69 839 GLN A N 1
ATOM 6381 C CA . GLN A 1 839 ? 52.759 80.732 62.595 1.00 84.69 839 GLN A CA 1
ATOM 6382 C C . GLN A 1 839 ? 52.913 82.095 61.858 1.00 84.69 839 GLN A C 1
ATOM 6384 O O . GLN A 1 839 ? 54.014 82.653 61.860 1.00 84.69 839 GLN A O 1
ATOM 6389 N N . ASP A 1 840 ? 51.828 82.650 61.274 1.00 85.81 840 ASP A N 1
ATOM 6390 C CA . ASP A 1 840 ? 51.788 83.891 60.437 1.00 85.81 840 ASP A CA 1
ATOM 6391 C C . ASP A 1 840 ? 50.460 84.727 60.570 1.00 85.81 840 ASP A C 1
ATOM 6393 O O . ASP A 1 840 ? 49.565 84.301 61.301 1.00 85.81 840 ASP A O 1
ATOM 6397 N N . THR A 1 841 ? 50.281 85.934 59.960 1.00 88.75 841 THR A N 1
ATOM 6398 C CA . THR A 1 841 ? 49.119 86.879 60.214 1.00 88.75 841 THR A CA 1
ATOM 6399 C C . THR A 1 841 ? 48.784 87.970 59.118 1.00 88.75 841 THR A C 1
ATOM 6401 O O . THR A 1 841 ? 49.711 88.572 58.583 1.00 88.75 841 THR A O 1
ATOM 6404 N N . VAL A 1 842 ? 47.490 88.339 58.837 1.00 87.56 842 VAL A N 1
ATOM 6405 C CA . VAL A 1 842 ? 47.002 89.261 57.713 1.00 87.56 842 VAL A CA 1
ATOM 6406 C C . VAL A 1 842 ? 45.670 90.125 57.939 1.00 87.56 842 VAL A C 1
ATOM 6408 O O . VAL A 1 842 ? 45.127 90.032 59.035 1.00 87.56 842 VAL A O 1
ATOM 6411 N N . THR A 1 843 ? 45.137 91.035 57.033 1.00 85.62 843 THR A N 1
ATOM 6412 C CA . THR A 1 843 ? 44.021 92.104 57.238 1.00 85.62 843 THR A CA 1
ATOM 6413 C C . THR A 1 843 ? 43.217 92.705 55.940 1.00 85.62 843 THR A C 1
ATOM 6415 O O . THR A 1 843 ? 43.816 92.578 54.882 1.00 85.62 843 THR A O 1
ATOM 6418 N N . LEU A 1 844 ? 41.962 93.368 55.933 1.00 85.38 844 LEU A N 1
ATOM 6419 C CA . LEU A 1 844 ? 40.866 93.574 54.786 1.00 85.38 844 LEU A CA 1
ATOM 6420 C C . LEU A 1 844 ? 39.824 94.903 54.560 1.00 85.38 844 LEU A C 1
ATOM 6422 O O . LEU A 1 844 ? 39.880 95.717 55.483 1.00 85.38 844 LEU A O 1
ATOM 6426 N N . SER A 1 845 ? 38.899 95.185 53.456 1.00 84.69 845 SER A N 1
ATOM 6427 C CA . SER A 1 845 ? 37.855 96.394 53.023 1.00 84.69 845 SER A CA 1
ATOM 6428 C C . SER A 1 845 ? 36.606 96.382 51.831 1.00 84.69 845 SER A C 1
ATOM 6430 O O . SER A 1 845 ? 36.364 95.243 51.483 1.00 84.69 845 SER A O 1
ATOM 6432 N N . ILE A 1 846 ? 35.778 97.438 51.223 1.00 86.50 846 ILE A N 1
ATOM 6433 C CA . ILE A 1 846 ? 34.309 97.482 50.420 1.00 86.50 846 ILE A CA 1
ATOM 6434 C C . ILE A 1 846 ? 33.717 98.596 49.203 1.00 86.50 846 ILE A C 1
ATOM 6436 O O . ILE A 1 846 ? 34.333 99.657 49.180 1.00 86.50 846 ILE A O 1
ATOM 6440 N N . THR A 1 847 ? 32.600 98.502 48.237 1.00 82.25 847 THR A N 1
ATOM 6441 C CA . THR A 1 847 ? 31.769 99.398 47.087 1.00 82.25 847 THR A CA 1
ATOM 6442 C C . THR A 1 847 ? 30.489 98.806 46.104 1.00 82.25 847 THR A C 1
ATOM 6444 O O . THR A 1 847 ? 30.059 97.842 46.661 1.00 82.25 847 THR A O 1
ATOM 6447 N N . VAL A 1 848 ? 29.794 99.207 44.874 1.00 86.00 848 VAL A N 1
ATOM 6448 C CA . VAL A 1 848 ? 28.286 98.881 44.243 1.00 86.00 848 VAL A CA 1
ATOM 6449 C C . VAL A 1 848 ? 27.658 98.807 42.613 1.00 86.00 848 VAL A C 1
ATOM 6451 O O . VAL A 1 848 ? 28.253 99.585 41.865 1.00 86.00 848 VAL A O 1
ATOM 6454 N N . ASN A 1 849 ? 26.488 98.109 42.032 1.00 70.88 849 ASN A N 1
ATOM 6455 C CA . ASN A 1 849 ? 25.718 97.944 40.555 1.00 70.88 849 ASN A CA 1
ATOM 6456 C C . ASN A 1 849 ? 24.092 97.443 40.152 1.00 70.88 849 ASN A C 1
ATOM 6458 O O . ASN A 1 849 ? 23.268 97.778 40.995 1.00 70.88 849 ASN A O 1
ATOM 6462 N N . ASP A 1 850 ? 23.532 96.831 38.930 1.00 41.62 850 ASP A N 1
ATOM 6463 C CA . ASP A 1 850 ? 22.002 96.612 38.287 1.00 41.62 850 ASP A CA 1
ATOM 6464 C C . ASP A 1 850 ? 21.441 95.609 36.964 1.00 41.62 850 ASP A C 1
ATOM 6466 O O . ASP A 1 850 ? 22.356 95.179 36.263 1.00 41.62 850 ASP A O 1
ATOM 6470 N N . VAL A 1 851 ? 20.085 95.231 36.511 1.00 16.28 851 VAL A N 1
ATOM 6471 C CA . VAL A 1 851 ? 19.420 94.236 35.331 1.00 16.28 851 VAL A CA 1
ATOM 6472 C C . VAL A 1 851 ? 17.807 94.103 34.673 1.00 16.28 851 VAL A C 1
ATOM 6474 O O . VAL A 1 851 ? 16.987 94.874 35.156 1.00 16.28 851 VAL A O 1
ATOM 6477 N N . ASN A 1 852 ? 17.253 93.231 33.616 1.00 18.19 852 ASN A N 1
ATOM 6478 C CA . ASN A 1 852 ? 15.764 93.058 32.887 1.00 18.19 852 ASN A CA 1
ATOM 6479 C C . ASN A 1 852 ? 15.058 91.768 31.929 1.00 18.19 852 ASN A C 1
ATOM 6481 O O . ASN A 1 852 ? 15.638 90.696 32.054 1.00 18.19 852 ASN A O 1
ATOM 6485 N N . HIS A 1 853 ? 13.885 91.753 31.034 1.00 25.62 853 HIS A N 1
ATOM 6486 C CA . HIS A 1 853 ? 12.777 90.643 30.468 1.00 25.62 853 HIS A CA 1
ATOM 6487 C C . HIS A 1 853 ? 12.023 90.433 28.908 1.00 25.62 853 HIS A C 1
ATOM 6489 O O . HIS A 1 853 ? 12.557 91.124 28.043 1.00 25.62 853 HIS A O 1
ATOM 6495 N N . PHE A 1 854 ? 10.918 89.558 28.465 1.00 38.25 854 PHE A N 1
ATOM 6496 C CA . PHE A 1 854 ? 10.200 89.182 27.004 1.00 38.25 854 PHE A CA 1
ATOM 6497 C C . PHE A 1 854 ? 8.772 88.243 26.586 1.00 38.25 854 PHE A C 1
ATOM 6499 O O . PHE A 1 854 ? 8.316 87.596 27.532 1.00 38.25 854 PHE A O 1
ATOM 6506 N N . PRO A 1 855 ? 8.097 88.019 25.282 1.00 74.12 855 PRO A N 1
ATOM 6507 C CA . PRO A 1 855 ? 6.617 87.489 24.726 1.00 74.12 855 PRO A CA 1
ATOM 6508 C C . PRO A 1 855 ? 6.089 86.346 23.504 1.00 74.12 855 PRO A C 1
ATOM 6510 O O . PRO A 1 855 ? 6.962 85.543 23.180 1.00 74.12 855 PRO A O 1
ATOM 6513 N N . VAL A 1 856 ? 4.776 86.129 22.850 1.00 72.00 856 VAL A N 1
ATOM 6514 C CA . VAL A 1 856 ? 4.095 84.922 21.891 1.00 72.00 856 VAL A CA 1
ATOM 6515 C C . VAL A 1 856 ? 2.692 84.883 20.845 1.00 72.00 856 VAL A C 1
ATOM 6517 O O . VAL A 1 856 ? 2.120 85.959 20.744 1.00 72.00 856 VAL A O 1
ATOM 6520 N N . LEU A 1 857 ? 2.087 83.784 20.058 1.00 74.50 857 LEU A N 1
ATOM 6521 C CA . LEU A 1 857 ? 0.811 83.642 18.988 1.00 74.50 857 LEU A CA 1
ATOM 6522 C C . LEU A 1 857 ? -0.090 82.264 18.380 1.00 74.50 857 LEU A C 1
ATOM 6524 O O . LEU A 1 857 ? 0.075 81.243 19.042 1.00 74.50 857 LEU A O 1
ATOM 6528 N N . GLU A 1 858 ? -1.045 82.133 17.258 1.00 74.31 858 GLU A N 1
ATOM 6529 C CA . GLU A 1 858 ? -2.130 80.975 16.726 1.00 74.31 858 GLU A CA 1
ATOM 6530 C C . GLU A 1 858 ? -2.989 80.785 15.205 1.00 74.31 858 GLU A C 1
ATOM 6532 O O . GLU A 1 858 ? -2.785 81.670 14.379 1.00 74.31 858 GLU A O 1
ATOM 6537 N N . LEU A 1 859 ? -3.925 79.743 14.745 1.00 74.44 859 LEU A N 1
ATOM 6538 C CA . LEU A 1 859 ? -4.929 79.440 13.466 1.00 74.44 859 LEU A CA 1
ATOM 6539 C C . LEU A 1 859 ? -6.227 78.413 13.583 1.00 74.44 859 LEU A C 1
ATOM 6541 O O . LEU A 1 859 ? -6.502 77.953 14.680 1.00 74.44 859 LEU A O 1
ATOM 6545 N N . SER A 1 860 ? -7.041 77.982 12.527 1.00 70.56 860 SER A N 1
ATOM 6546 C CA . SER A 1 860 ? -8.316 77.111 12.570 1.00 70.56 860 SER A CA 1
ATOM 6547 C C . SER A 1 860 ? -8.573 75.769 11.768 1.00 70.56 860 SER A C 1
ATOM 6549 O O . SER A 1 860 ? -9.344 74.968 12.305 1.00 70.56 860 SER A O 1
ATOM 6551 N N . ALA A 1 861 ? -8.167 75.521 10.499 1.00 67.75 861 ALA A N 1
ATOM 6552 C CA . ALA A 1 861 ? -8.383 74.232 9.760 1.00 67.75 861 ALA A CA 1
ATOM 6553 C C . ALA A 1 861 ? -7.715 74.190 8.358 1.00 67.75 861 ALA A C 1
ATOM 6555 O O . ALA A 1 861 ? -7.948 75.076 7.533 1.00 67.75 861 ALA A O 1
ATOM 6556 N N . ASP A 1 862 ? -6.987 73.108 8.032 1.00 65.31 862 ASP A N 1
ATOM 6557 C CA . ASP A 1 862 ? -5.845 73.236 7.100 1.00 65.31 862 ASP A CA 1
ATOM 6558 C C . ASP A 1 862 ? -5.947 72.466 5.760 1.00 65.31 862 ASP A C 1
ATOM 6560 O O . ASP A 1 862 ? -5.122 72.656 4.864 1.00 65.31 862 ASP A O 1
ATOM 6564 N N . SER A 1 863 ? -6.934 71.589 5.539 1.00 63.44 863 SER A N 1
ATOM 6565 C CA . SER A 1 863 ? -7.066 70.912 4.232 1.00 63.44 863 SER A CA 1
ATOM 6566 C C . SER A 1 863 ? -8.500 70.554 3.855 1.00 63.44 863 SER A C 1
ATOM 6568 O O . SER A 1 863 ? -9.307 70.171 4.699 1.00 63.44 863 SER A O 1
ATOM 6570 N N . PHE A 1 864 ? -8.812 70.687 2.561 1.00 61.94 864 PHE A N 1
ATOM 6571 C CA . PHE A 1 864 ? -10.162 70.516 2.027 1.00 61.94 864 PHE A CA 1
ATOM 6572 C C . PHE A 1 864 ? -10.117 69.711 0.726 1.00 61.94 864 PHE A C 1
ATOM 6574 O O . PHE A 1 864 ? -9.709 70.205 -0.328 1.00 61.94 864 PHE A O 1
ATOM 6581 N N . ALA A 1 865 ? -10.551 68.451 0.789 1.00 63.16 865 ALA A N 1
ATOM 6582 C CA . ALA A 1 865 ? -10.749 67.640 -0.405 1.00 63.16 865 ALA A CA 1
ATOM 6583 C C . ALA A 1 865 ? -11.930 68.199 -1.214 1.00 63.16 865 ALA A C 1
ATOM 6585 O O . ALA A 1 865 ? -13.026 68.368 -0.687 1.00 63.16 865 ALA A O 1
ATOM 6586 N N . VAL A 1 866 ? -11.696 68.492 -2.496 1.00 61.88 866 VAL A N 1
ATOM 6587 C CA . VAL A 1 866 ? -12.696 69.095 -3.387 1.00 61.88 866 VAL A CA 1
ATOM 6588 C C . VAL A 1 866 ? -12.765 68.402 -4.740 1.00 61.88 866 VAL A C 1
ATOM 6590 O O . VAL A 1 866 ? -11.740 68.165 -5.399 1.00 61.88 866 VAL A O 1
ATOM 6593 N N . THR A 1 867 ? -13.997 68.158 -5.170 1.00 56.88 867 THR A N 1
ATOM 6594 C CA . THR A 1 867 ? -14.377 67.608 -6.468 1.00 56.88 867 THR A CA 1
ATOM 6595 C C . THR A 1 867 ? -15.026 68.676 -7.351 1.00 56.88 867 THR A C 1
ATOM 6597 O O . THR A 1 867 ? -15.281 69.810 -6.946 1.00 56.88 867 THR A O 1
ATOM 6600 N N . TYR A 1 868 ? -15.243 68.333 -8.621 1.00 63.72 868 TYR A N 1
ATOM 6601 C CA . TYR A 1 868 ? -15.910 69.204 -9.586 1.00 63.72 868 TYR A CA 1
ATOM 6602 C C . TYR A 1 868 ? -17.395 69.397 -9.215 1.00 63.72 868 TYR A C 1
ATOM 6604 O O . TYR A 1 868 ? -18.244 68.597 -9.609 1.00 63.72 868 TYR A O 1
ATOM 6612 N N . GLY A 1 869 ? -17.686 70.469 -8.469 1.00 61.94 869 GLY A N 1
ATOM 6613 C CA . GLY A 1 869 ? -19.040 70.877 -8.072 1.00 61.94 869 GLY A CA 1
ATOM 6614 C C . GLY A 1 869 ? -19.170 71.566 -6.702 1.00 61.94 869 GLY A C 1
ATOM 6615 O O . GLY A 1 869 ? -20.222 72.140 -6.435 1.00 61.94 869 GLY A O 1
ATOM 6616 N N . ASP A 1 870 ? -18.139 71.523 -5.849 1.00 68.00 870 ASP A N 1
ATOM 6617 C CA . ASP A 1 870 ? -18.258 71.821 -4.407 1.00 68.00 870 ASP A CA 1
ATOM 6618 C C . ASP A 1 870 ? -18.033 73.305 -4.005 1.00 68.00 870 ASP A C 1
ATOM 6620 O O . ASP A 1 870 ? -17.769 74.174 -4.842 1.00 68.00 870 ASP A O 1
ATOM 6624 N N . THR A 1 871 ? -18.166 73.627 -2.705 1.00 64.38 871 THR A N 1
ATOM 6625 C CA . THR A 1 871 ? -17.995 74.975 -2.094 1.00 64.38 871 THR A CA 1
ATOM 6626 C C . THR A 1 871 ? -17.504 74.866 -0.627 1.00 64.38 871 THR A C 1
ATOM 6628 O O . THR A 1 871 ? -17.911 73.940 0.067 1.00 64.38 871 THR A O 1
ATOM 6631 N N . VAL A 1 872 ? -16.618 75.766 -0.154 1.00 72.62 872 VAL A N 1
ATOM 6632 C CA . VAL A 1 872 ? -15.757 75.617 1.063 1.00 72.62 872 VAL A CA 1
ATOM 6633 C C . VAL A 1 872 ? -15.621 76.930 1.882 1.00 72.62 872 VAL A C 1
ATOM 6635 O O . VAL A 1 872 ? -15.706 77.995 1.273 1.00 72.62 872 VAL A O 1
ATOM 6638 N N . GLN A 1 873 ? -15.373 76.885 3.216 1.00 72.06 873 GLN A N 1
ATOM 6639 C CA . GLN A 1 873 ? -15.139 78.044 4.137 1.00 72.06 873 GLN A CA 1
ATOM 6640 C C . GLN A 1 873 ? -14.101 77.756 5.279 1.00 72.06 873 GLN A C 1
ATOM 6642 O O . GLN A 1 873 ? -13.946 76.590 5.627 1.00 72.06 873 GLN A O 1
ATOM 6647 N N . ILE A 1 874 ? -13.400 78.771 5.856 1.00 78.75 874 ILE A N 1
ATOM 6648 C CA . ILE A 1 874 ? -12.277 78.656 6.869 1.00 78.75 874 ILE A CA 1
ATOM 6649 C C . ILE A 1 874 ? -12.216 79.882 7.849 1.00 78.75 874 ILE A C 1
ATOM 6651 O O . ILE A 1 874 ? -12.762 80.918 7.474 1.00 78.75 874 ILE A O 1
ATOM 6655 N N . VAL A 1 875 ? -11.572 79.819 9.045 1.00 75.12 875 VAL A N 1
ATOM 6656 C CA . VAL A 1 875 ? -11.473 80.882 10.112 1.00 75.12 875 VAL A CA 1
ATOM 6657 C C . VAL A 1 875 ? -10.017 81.083 10.664 1.00 75.12 875 VAL A C 1
ATOM 6659 O O . VAL A 1 875 ? -9.155 80.270 10.349 1.00 75.12 875 VAL A O 1
ATOM 6662 N N . LEU A 1 876 ? -9.712 82.152 11.436 1.00 80.12 876 LEU A N 1
ATOM 6663 C CA . LEU A 1 876 ? -8.381 82.586 11.966 1.00 80.12 876 LEU A CA 1
ATOM 6664 C C . LEU A 1 876 ? -8.449 83.239 13.372 1.00 80.12 876 LEU A C 1
ATOM 6666 O O . LEU A 1 876 ? -9.476 83.851 13.662 1.00 80.12 876 LEU A O 1
ATOM 6670 N N . TYR A 1 877 ? -7.363 83.200 14.170 1.00 75.00 877 TYR A N 1
ATOM 6671 C CA . TYR A 1 877 ? -7.263 83.738 15.553 1.00 75.00 877 TYR A CA 1
ATOM 6672 C C . TYR A 1 877 ? -5.881 84.382 15.878 1.00 75.00 877 TYR A C 1
ATOM 6674 O O . TYR A 1 877 ? -4.957 84.233 15.081 1.00 75.00 877 TYR A O 1
ATOM 6682 N N . ALA A 1 878 ? -5.727 85.098 17.014 1.00 73.81 878 ALA A N 1
ATOM 6683 C CA . ALA A 1 878 ? -4.452 85.654 17.538 1.00 73.81 878 ALA A CA 1
ATOM 6684 C C . ALA A 1 878 ? -4.511 86.084 19.037 1.00 73.81 878 ALA A C 1
ATOM 6686 O O . ALA A 1 878 ? -5.576 86.501 19.497 1.00 73.81 878 ALA A O 1
ATOM 6687 N N . HIS A 1 879 ? -3.383 86.062 19.782 1.00 70.81 879 HIS A N 1
ATOM 6688 C CA . HIS A 1 879 ? -3.240 86.635 21.149 1.00 70.81 879 HIS A CA 1
ATOM 6689 C C . HIS A 1 879 ? -1.760 86.757 21.616 1.00 70.81 879 HIS A C 1
ATOM 6691 O O . HIS A 1 879 ? -1.005 85.814 21.410 1.00 70.81 879 HIS A O 1
ATOM 6697 N N . ASP A 1 880 ? -1.381 87.837 22.328 1.00 68.75 880 ASP A N 1
ATOM 6698 C CA . ASP A 1 880 ? -0.080 88.029 23.040 1.00 68.75 880 ASP A CA 1
ATOM 6699 C C . ASP A 1 880 ? -0.288 88.333 24.558 1.00 68.75 880 ASP A C 1
ATOM 6701 O O . ASP A 1 880 ? -1.404 88.743 24.906 1.00 68.75 880 ASP A O 1
ATOM 6705 N N . PRO A 1 881 ? 0.691 88.133 25.482 1.00 64.06 881 PRO A N 1
ATOM 6706 C CA . PRO A 1 881 ? 0.497 88.350 26.920 1.00 64.06 881 PRO A CA 1
ATOM 6707 C C . PRO A 1 881 ? 1.297 89.481 27.627 1.00 64.06 881 PRO A C 1
ATOM 6709 O O . PRO A 1 881 ? 1.005 89.696 28.806 1.00 64.06 881 PRO A O 1
ATOM 6712 N N . GLU A 1 882 ? 2.293 90.173 27.037 1.00 66.94 882 GLU A N 1
ATOM 6713 C CA . GLU A 1 882 ? 3.240 91.015 27.833 1.00 66.94 882 GLU A CA 1
ATOM 6714 C C . GLU A 1 882 ? 2.969 92.539 27.825 1.00 66.94 882 GLU A C 1
ATOM 6716 O O . GLU A 1 882 ? 2.973 93.175 28.885 1.00 66.94 882 GLU A O 1
ATOM 6721 N N . ALA A 1 883 ? 2.720 93.148 26.659 1.00 51.31 883 ALA A N 1
ATOM 6722 C CA . ALA A 1 883 ? 2.388 94.567 26.497 1.00 51.31 883 ALA A CA 1
ATOM 6723 C C . ALA A 1 883 ? 1.291 95.056 27.478 1.00 51.31 883 ALA A C 1
ATOM 6725 O O . ALA A 1 883 ? 0.105 94.746 27.344 1.00 51.31 883 ALA A O 1
ATOM 6726 N N . ARG A 1 884 ? 1.658 95.899 28.455 1.00 57.16 884 ARG A N 1
ATOM 6727 C CA . ARG A 1 884 ? 0.717 96.434 29.456 1.00 57.16 884 ARG A CA 1
ATOM 6728 C C . ARG A 1 884 ? 0.026 97.717 28.976 1.00 57.16 884 ARG A C 1
ATOM 6730 O O . ARG A 1 884 ? 0.479 98.811 29.291 1.00 57.16 884 ARG A O 1
ATOM 6737 N N . GLU A 1 885 ? -1.093 97.549 28.267 1.00 53.12 885 GLU A N 1
ATOM 6738 C CA . GLU A 1 885 ? -1.958 98.606 27.695 1.00 53.12 885 GLU A CA 1
ATOM 6739 C C . GLU A 1 885 ? -1.218 99.673 26.853 1.00 53.12 885 GLU A C 1
ATOM 6741 O O . GLU A 1 885 ? -0.955 100.785 27.312 1.00 53.12 885 GLU A O 1
ATOM 6746 N N . GLY A 1 886 ? -0.999 99.373 25.563 1.00 54.16 886 GLY A N 1
ATOM 6747 C CA . GLY A 1 886 ? -0.852 100.412 24.527 1.00 54.16 886 GLY A CA 1
ATOM 6748 C C . GLY A 1 886 ? 0.470 100.494 23.753 1.00 54.16 886 GLY A C 1
ATOM 6749 O O . GLY A 1 886 ? 0.744 101.560 23.202 1.00 54.16 886 GLY A O 1
ATOM 6750 N N . CYS A 1 887 ? 1.277 99.427 23.700 1.00 58.06 887 CYS A N 1
ATOM 6751 C CA . CYS A 1 887 ? 2.554 99.427 22.963 1.00 58.06 887 CYS A CA 1
ATOM 6752 C C . CYS A 1 887 ? 2.476 98.897 21.513 1.00 58.06 887 CYS A C 1
ATOM 6754 O O . CYS A 1 887 ? 3.165 99.451 20.659 1.00 58.06 887 CYS A O 1
ATOM 6756 N N . ASP A 1 888 ? 1.633 97.892 21.230 1.00 58.41 888 ASP A N 1
ATOM 6757 C CA . ASP A 1 888 ? 1.620 97.106 19.974 1.00 58.41 888 ASP A CA 1
ATOM 6758 C C . ASP A 1 888 ? 0.177 96.750 19.524 1.00 58.41 888 ASP A C 1
ATOM 6760 O O . ASP A 1 888 ? -0.768 96.922 20.302 1.00 58.41 888 ASP A O 1
ATOM 6764 N N . SER A 1 889 ? -0.052 96.354 18.258 1.00 62.25 889 SER A N 1
ATOM 6765 C CA . SER A 1 889 ? -1.395 96.160 17.648 1.00 62.25 889 SER A CA 1
ATOM 6766 C C . SER A 1 889 ? -1.412 95.292 16.363 1.00 62.25 889 SER A C 1
ATOM 6768 O O . SER A 1 889 ? -0.603 95.501 15.465 1.00 62.25 889 SER A O 1
ATOM 6770 N N . LEU A 1 890 ? -2.394 94.383 16.226 1.00 70.25 890 LEU A N 1
ATOM 6771 C CA . LEU A 1 890 ? -2.386 93.259 15.258 1.00 70.25 890 LEU A CA 1
ATOM 6772 C C . LEU A 1 890 ? -3.240 93.463 13.974 1.00 70.25 890 LEU A C 1
ATOM 6774 O O . LEU A 1 890 ? -4.229 94.197 13.985 1.00 70.25 890 LEU A O 1
ATOM 6778 N N . VAL A 1 891 ? -2.872 92.811 12.849 1.00 68.62 891 VAL A N 1
ATOM 6779 C CA . VAL A 1 891 ? -3.509 92.963 11.505 1.00 68.62 891 VAL A CA 1
ATOM 6780 C C . VAL A 1 891 ? -3.456 91.675 10.645 1.00 68.62 891 VAL A C 1
ATOM 6782 O O . VAL A 1 891 ? -2.388 91.083 10.539 1.00 68.62 891 VAL A O 1
ATOM 6785 N N . PHE A 1 892 ? -4.548 91.298 9.948 1.00 76.69 892 PHE A N 1
ATOM 6786 C CA . PHE A 1 892 ? -4.666 90.073 9.110 1.00 76.69 892 PHE A CA 1
ATOM 6787 C C . PHE A 1 892 ? -4.768 90.308 7.581 1.00 76.69 892 PHE A C 1
ATOM 6789 O O . PHE A 1 892 ? -5.360 91.295 7.141 1.00 76.69 892 PHE A O 1
ATOM 6796 N N . GLU A 1 893 ? -4.306 89.345 6.762 1.00 74.94 893 GLU A N 1
ATOM 6797 C CA . GLU A 1 893 ? -4.355 89.369 5.278 1.00 74.94 893 GLU A CA 1
ATOM 6798 C C . GLU A 1 893 ? -4.553 87.959 4.640 1.00 74.94 893 GLU A C 1
ATOM 6800 O O . GLU A 1 893 ? -4.303 86.948 5.296 1.00 74.94 893 GLU A O 1
ATOM 6805 N N . ILE A 1 894 ? -4.995 87.869 3.365 1.00 74.50 894 ILE A N 1
ATOM 6806 C CA . ILE A 1 894 ? -4.815 86.667 2.508 1.00 74.50 894 ILE A CA 1
ATOM 6807 C C . ILE A 1 894 ? -3.602 86.874 1.601 1.00 74.50 894 ILE A C 1
ATOM 6809 O O . ILE A 1 894 ? -3.606 87.776 0.765 1.00 74.50 894 ILE A O 1
ATOM 6813 N N . LEU A 1 895 ? -2.641 85.955 1.665 1.00 70.94 895 LEU A N 1
ATOM 6814 C CA . LEU A 1 895 ? -1.441 85.964 0.824 1.00 70.94 895 LEU A CA 1
ATOM 6815 C C . LEU A 1 895 ? -1.611 85.157 -0.482 1.00 70.94 895 LEU A C 1
ATOM 6817 O O . LEU A 1 895 ? -0.967 85.464 -1.485 1.00 70.94 895 LEU A O 1
ATOM 6821 N N . GLN A 1 896 ? -2.490 84.144 -0.516 1.00 67.81 896 GLN A N 1
ATOM 6822 C CA . GLN A 1 896 ? -2.781 83.346 -1.722 1.00 67.81 896 GLN A CA 1
ATOM 6823 C C . GLN A 1 896 ? -4.160 82.656 -1.646 1.00 67.81 896 GLN A C 1
ATOM 6825 O O . GLN A 1 896 ? -4.652 82.404 -0.552 1.00 67.81 896 GLN A O 1
ATOM 6830 N N . SER A 1 897 ? -4.788 82.339 -2.790 1.00 67.38 897 SER A N 1
ATOM 6831 C CA . SER A 1 897 ? -5.926 81.398 -2.920 1.00 67.38 897 SER A CA 1
ATOM 6832 C C . SER A 1 897 ? -6.169 81.010 -4.399 1.00 67.38 897 SER A C 1
ATOM 6834 O O . SER A 1 897 ? -5.707 81.732 -5.286 1.00 67.38 897 SER A O 1
ATOM 6836 N N . PRO A 1 898 ? -6.924 79.936 -4.717 1.00 61.47 898 PRO A N 1
ATOM 6837 C CA . PRO A 1 898 ? -7.400 79.644 -6.078 1.00 61.47 898 PRO A CA 1
ATOM 6838 C C . PRO A 1 898 ? -8.747 80.316 -6.418 1.00 61.47 898 PRO A C 1
ATOM 6840 O O . PRO A 1 898 ? -9.486 79.860 -7.290 1.00 61.47 898 PRO A O 1
ATOM 6843 N N . GLY A 1 899 ? -9.077 81.403 -5.717 1.00 70.75 899 GLY A N 1
ATOM 6844 C CA . GLY A 1 899 ? -10.346 82.123 -5.802 1.00 70.75 899 GLY A CA 1
ATOM 6845 C C . GLY A 1 899 ? -11.026 82.224 -4.437 1.00 70.75 899 GLY A C 1
ATOM 6846 O O . GLY A 1 899 ? -10.591 81.606 -3.468 1.00 70.75 899 GLY A O 1
ATOM 6847 N N . GLY A 1 900 ? -12.119 82.986 -4.366 1.00 74.06 900 GLY A N 1
ATOM 6848 C CA . GLY A 1 900 ? -12.856 83.214 -3.120 1.00 74.06 900 GLY A CA 1
ATOM 6849 C C . GLY A 1 900 ? -12.658 84.607 -2.520 1.00 74.06 900 GLY A C 1
ATOM 6850 O O . GLY A 1 900 ? -12.255 85.534 -3.222 1.00 74.06 900 GLY A O 1
ATOM 6851 N N . SER A 1 901 ? -12.973 84.765 -1.232 1.00 67.44 901 SER A N 1
ATOM 6852 C CA . SER A 1 901 ? -12.932 86.056 -0.516 1.00 67.44 901 SER A CA 1
ATOM 6853 C C . SER A 1 901 ? -12.730 85.904 0.998 1.00 67.44 901 SER A C 1
ATOM 6855 O O . SER A 1 901 ? -13.244 84.941 1.564 1.00 67.44 901 SER A O 1
ATOM 6857 N N . LEU A 1 902 ? -12.060 86.874 1.643 1.00 77.56 902 LEU A N 1
ATOM 6858 C CA . LEU A 1 902 ? -11.950 87.013 3.109 1.00 77.56 902 LEU A CA 1
ATOM 6859 C C . LEU A 1 902 ? -12.936 88.064 3.662 1.00 77.56 902 LEU A C 1
ATOM 6861 O O . LEU A 1 902 ? -13.259 89.035 2.976 1.00 77.56 902 LEU A O 1
ATOM 6865 N N . SER A 1 903 ? -13.320 87.924 4.930 1.00 68.44 903 SER A N 1
ATOM 6866 C CA . SER A 1 903 ? -13.923 88.963 5.776 1.00 68.44 903 SER A CA 1
ATOM 6867 C C . SER A 1 903 ? -13.402 88.860 7.217 1.00 68.44 903 SER A C 1
ATOM 6869 O O . SER A 1 903 ? -13.444 87.773 7.793 1.00 68.44 903 SER A O 1
ATOM 6871 N N . SER A 1 904 ? -12.936 89.964 7.807 1.00 69.00 904 SER A N 1
ATOM 6872 C CA . SER A 1 904 ? -12.528 90.034 9.221 1.00 69.00 904 SER A CA 1
ATOM 6873 C C . SER A 1 904 ? -13.722 90.176 10.177 1.00 69.00 904 SER A C 1
ATOM 6875 O O . SER A 1 904 ? -14.833 90.507 9.752 1.00 69.00 904 SER A O 1
ATOM 6877 N N . VAL A 1 905 ? -13.489 89.906 11.465 1.00 74.06 905 VAL A N 1
ATOM 6878 C CA . VAL A 1 905 ? -14.498 89.948 12.538 1.00 74.06 905 VAL A CA 1
ATOM 6879 C C . VAL A 1 905 ? -14.127 90.987 13.604 1.00 74.06 905 VAL A C 1
ATOM 6881 O O . VAL A 1 905 ? -14.956 91.837 13.926 1.00 74.06 905 VAL A O 1
ATOM 6884 N N . ASP A 1 906 ? -12.886 90.965 14.093 1.00 71.44 906 ASP A N 1
ATOM 6885 C CA . ASP A 1 906 ? -12.321 91.914 15.065 1.00 71.44 906 ASP A CA 1
ATOM 6886 C C . ASP A 1 906 ? -10.783 92.005 14.920 1.00 71.44 906 ASP A C 1
ATOM 6888 O O . ASP A 1 906 ? -10.225 91.540 13.924 1.00 71.44 906 ASP A O 1
ATOM 6892 N N . GLU A 1 907 ? -10.102 92.650 15.874 1.00 68.19 907 GLU A N 1
ATOM 6893 C CA . GLU A 1 907 ? -8.639 92.840 15.881 1.00 68.19 907 GLU A CA 1
ATOM 6894 C C . GLU A 1 907 ? -7.845 91.533 16.095 1.00 68.19 907 GLU A C 1
ATOM 6896 O O . GLU A 1 907 ? -6.624 91.544 15.952 1.00 68.19 907 GLU A O 1
ATOM 6901 N N . THR A 1 908 ? -8.508 90.399 16.372 1.00 74.00 908 THR A N 1
ATOM 6902 C CA . THR A 1 908 ? -7.868 89.081 16.528 1.00 74.00 908 THR A CA 1
ATOM 6903 C C . THR A 1 908 ? -8.502 87.947 15.696 1.00 74.00 908 THR A C 1
ATOM 6905 O O . THR A 1 908 ? -8.058 86.813 15.846 1.00 74.00 908 THR A O 1
ATOM 6908 N N . THR A 1 909 ? -9.476 88.196 14.796 1.00 75.44 909 THR A N 1
ATOM 6909 C CA . THR A 1 909 ? -10.281 87.118 14.149 1.00 75.44 909 THR A CA 1
ATOM 6910 C C . THR A 1 909 ? -10.724 87.390 12.682 1.00 75.44 909 THR A C 1
ATOM 6912 O O . THR A 1 909 ? -11.185 88.492 12.365 1.00 75.44 909 THR A O 1
ATOM 6915 N N . ALA A 1 910 ? -10.696 86.387 11.770 1.00 73.62 910 ALA A N 1
ATOM 6916 C CA . ALA A 1 910 ? -11.146 86.505 10.348 1.00 73.62 910 ALA A CA 1
ATOM 6917 C C . ALA A 1 910 ? -11.634 85.190 9.653 1.00 73.62 910 ALA A C 1
ATOM 6919 O O . ALA A 1 910 ? -11.446 84.114 10.205 1.00 73.62 910 ALA A O 1
ATOM 6920 N N . VAL A 1 911 ? -12.277 85.258 8.458 1.00 78.44 911 VAL A N 1
ATOM 6921 C CA . VAL A 1 911 ? -13.005 84.142 7.758 1.00 78.44 911 VAL A CA 1
ATOM 6922 C C . VAL A 1 911 ? -12.870 84.144 6.204 1.00 78.44 911 VAL A C 1
ATOM 6924 O O . VAL A 1 911 ? -12.908 85.220 5.616 1.00 78.44 911 VAL A O 1
ATOM 6927 N N . TYR A 1 912 ? -12.803 82.981 5.514 1.00 79.50 912 TYR A N 1
ATOM 6928 C CA . TYR A 1 912 ? -12.652 82.781 4.033 1.00 79.50 912 TYR A CA 1
ATOM 6929 C C . TYR A 1 912 ? -13.763 81.910 3.358 1.00 79.50 912 TYR A C 1
ATOM 6931 O O . TYR A 1 912 ? -14.477 81.191 4.054 1.00 79.50 912 TYR A O 1
ATOM 6939 N N . THR A 1 913 ? -13.954 81.946 2.014 1.00 71.94 913 THR A N 1
ATOM 6940 C CA . THR A 1 913 ? -14.952 81.136 1.233 1.00 71.94 913 THR A CA 1
ATOM 6941 C C . THR A 1 913 ? -14.632 80.957 -0.282 1.00 71.94 913 THR A C 1
ATOM 6943 O O . THR A 1 913 ? -14.248 81.946 -0.898 1.00 71.94 913 THR A O 1
ATOM 6946 N N . TRP A 1 914 ? -14.860 79.779 -0.920 1.00 75.88 914 TRP A N 1
ATOM 6947 C CA . TRP A 1 914 ? -14.596 79.473 -2.371 1.00 75.88 914 TRP A CA 1
ATOM 6948 C C . TRP A 1 914 ? -15.483 78.352 -3.005 1.00 75.88 914 TRP A C 1
ATOM 6950 O O . TRP A 1 914 ? -16.124 77.615 -2.265 1.00 75.88 914 TRP A O 1
ATOM 6960 N N . ALA A 1 915 ? -15.514 78.198 -4.351 1.00 63.41 915 ALA A N 1
ATOM 6961 C CA . ALA A 1 915 ? -16.287 77.187 -5.121 1.00 63.41 915 ALA A CA 1
ATOM 6962 C C . ALA A 1 915 ? -15.575 76.674 -6.410 1.00 63.41 915 ALA A C 1
ATOM 6964 O O . ALA A 1 915 ? -14.757 77.390 -6.985 1.00 63.41 915 ALA A O 1
ATOM 6965 N N . VAL A 1 916 ? -15.893 75.453 -6.882 1.00 71.94 916 VAL A N 1
ATOM 6966 C CA . VAL A 1 916 ? -15.026 74.639 -7.782 1.00 71.94 916 VAL A CA 1
ATOM 6967 C C . VAL A 1 916 ? -15.566 74.440 -9.215 1.00 71.94 916 VAL A C 1
ATOM 6969 O O . VAL A 1 916 ? -16.739 74.118 -9.400 1.00 71.94 916 VAL A O 1
ATOM 6972 N N . ASP A 1 917 ? -14.699 74.512 -10.242 1.00 57.81 917 ASP A N 1
ATOM 6973 C CA . ASP A 1 917 ? -15.055 74.247 -11.653 1.00 57.81 917 ASP A CA 1
ATOM 6974 C C . ASP A 1 917 ? -14.138 73.241 -12.399 1.00 57.81 917 ASP A C 1
ATOM 6976 O O . ASP A 1 917 ? -13.268 72.589 -11.821 1.00 57.81 917 ASP A O 1
ATOM 6980 N N . LYS A 1 918 ? -14.378 73.078 -13.710 1.00 55.84 918 LYS A N 1
ATOM 6981 C CA . LYS A 1 918 ? -13.789 72.044 -14.581 1.00 55.84 918 LYS A CA 1
ATOM 6982 C C . LYS A 1 918 ? -12.345 72.306 -15.045 1.00 55.84 918 LYS A C 1
ATOM 6984 O O . LYS A 1 918 ? -11.816 71.486 -15.791 1.00 55.84 918 LYS A O 1
ATOM 6989 N N . GLY A 1 919 ? -11.724 73.422 -14.656 1.00 60.19 919 GLY A N 1
ATOM 6990 C CA . GLY A 1 919 ? -10.376 73.815 -15.094 1.00 60.19 919 GLY A CA 1
ATOM 6991 C C . GLY A 1 919 ? -9.199 73.343 -14.222 1.00 60.19 919 GLY A C 1
ATOM 6992 O O . GLY A 1 919 ? -8.059 73.655 -14.557 1.00 60.19 919 GLY A O 1
ATOM 6993 N N . HIS A 1 920 ? -9.433 72.638 -13.106 1.00 62.38 920 HIS A N 1
ATOM 6994 C CA . HIS A 1 920 ? -8.489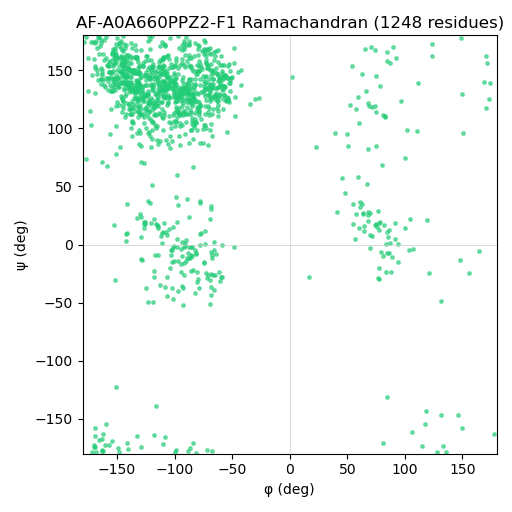 72.617 -11.972 1.00 62.38 920 HIS A CA 1
ATOM 6995 C C . HIS A 1 920 ? -8.006 71.203 -11.543 1.00 62.38 920 HIS A C 1
ATOM 6997 O O . HIS A 1 920 ? -8.797 70.407 -11.036 1.00 62.38 920 HIS A O 1
ATOM 7003 N N . ILE A 1 921 ? -6.694 70.897 -11.684 1.00 55.91 921 ILE A N 1
ATOM 7004 C CA . ILE A 1 921 ? -6.038 69.580 -11.414 1.00 55.91 921 ILE A CA 1
ATOM 7005 C C . ILE A 1 921 ? -4.533 69.777 -10.971 1.00 55.91 921 ILE A C 1
ATOM 7007 O O . ILE A 1 921 ? -3.789 70.345 -11.761 1.00 55.91 921 ILE A O 1
ATOM 7011 N N . GLY A 1 922 ? -4.041 69.367 -9.764 1.00 60.09 922 GLY A N 1
ATOM 7012 C CA . GLY A 1 922 ? -2.661 69.678 -9.214 1.00 60.09 922 GLY A CA 1
ATOM 7013 C C . GLY A 1 922 ? -2.511 69.791 -7.647 1.00 60.09 922 GLY A C 1
ATOM 7014 O O . GLY A 1 922 ? -3.420 69.298 -6.981 1.00 60.09 922 GLY A O 1
ATOM 7015 N N . PRO A 1 923 ? -1.472 70.487 -7.050 1.00 61.50 923 PRO A N 1
ATOM 7016 C CA . PRO A 1 923 ? -1.350 70.947 -5.601 1.00 61.50 923 PRO A CA 1
ATOM 7017 C C . PRO A 1 923 ? -1.161 72.508 -5.254 1.00 61.50 923 PRO A C 1
ATOM 7019 O O . PRO A 1 923 ? -0.063 73.028 -5.386 1.00 61.50 923 PRO A O 1
ATOM 7022 N N . HIS A 1 924 ? -2.220 73.311 -4.974 1.00 67.06 924 HIS A N 1
ATOM 7023 C CA . HIS A 1 924 ? -2.488 74.819 -4.832 1.00 67.06 924 HIS A CA 1
ATOM 7024 C C . HIS A 1 924 ? -2.762 75.058 -3.328 1.00 67.06 924 HIS A C 1
ATOM 7026 O O . HIS A 1 924 ? -2.910 74.089 -2.600 1.00 67.06 924 HIS A O 1
ATOM 7032 N N . PHE A 1 925 ? -2.926 76.307 -2.866 1.00 73.00 925 PHE A N 1
ATOM 7033 C CA . PHE A 1 925 ? -3.086 76.630 -1.441 1.00 73.00 925 PHE A CA 1
ATOM 7034 C C . PHE A 1 925 ? -3.905 77.917 -1.204 1.00 73.00 925 PHE A C 1
ATOM 7036 O O . PHE A 1 925 ? -4.102 78.694 -2.143 1.00 73.00 925 PHE A O 1
ATOM 7043 N N . ALA A 1 926 ? -4.339 78.144 0.041 1.00 67.50 926 ALA A N 1
ATOM 7044 C CA . ALA A 1 926 ? -4.768 79.435 0.594 1.00 67.50 926 ALA A CA 1
ATOM 7045 C C . ALA A 1 926 ? -3.912 79.790 1.835 1.00 67.50 926 ALA A C 1
ATOM 7047 O O . ALA A 1 926 ? -3.498 78.871 2.534 1.00 67.50 926 ALA A O 1
ATOM 7048 N N . ILE A 1 927 ? -3.559 81.063 2.076 1.00 76.81 927 ILE A N 1
ATOM 7049 C CA . ILE A 1 927 ? -2.475 81.457 3.024 1.00 76.81 927 ILE A CA 1
ATOM 7050 C C . ILE A 1 927 ? -2.794 82.785 3.758 1.00 76.81 927 ILE A C 1
ATOM 7052 O O . ILE A 1 927 ? -3.397 83.660 3.136 1.00 76.81 927 ILE A O 1
ATOM 7056 N N . PHE A 1 928 ? -2.369 82.950 5.028 1.00 77.25 928 PHE A N 1
ATOM 7057 C CA . PHE A 1 928 ? -2.736 84.043 5.969 1.00 77.25 928 PHE A CA 1
ATOM 7058 C C . PHE A 1 928 ? -1.583 84.483 6.939 1.00 77.25 928 PHE A C 1
ATOM 7060 O O . PHE A 1 928 ? -0.589 83.762 7.042 1.00 77.25 928 PHE A O 1
ATOM 7067 N N . SER A 1 929 ? -1.684 85.628 7.660 1.00 75.38 929 SER A N 1
ATOM 7068 C CA . SER A 1 929 ? -0.601 86.209 8.529 1.00 75.38 929 SER A CA 1
ATOM 7069 C C . SER A 1 929 ? -1.019 87.263 9.599 1.00 75.38 929 SER A C 1
ATOM 7071 O O . SER A 1 929 ? -2.089 87.843 9.434 1.00 75.38 929 SER A O 1
ATOM 7073 N N . VAL A 1 930 ? -0.156 87.571 10.605 1.00 76.75 930 VAL A N 1
ATOM 7074 C CA . VAL A 1 930 ? -0.255 88.671 11.631 1.00 76.75 930 VAL A CA 1
ATOM 7075 C C . VAL A 1 930 ? 1.116 89.310 12.025 1.00 76.75 930 VAL A C 1
ATOM 7077 O O . VAL A 1 930 ? 2.158 88.722 11.756 1.00 76.75 930 VAL A O 1
ATOM 7080 N N . ASN A 1 931 ? 1.131 90.522 12.628 1.00 71.69 931 ASN A N 1
ATOM 7081 C CA . ASN A 1 931 ? 2.303 91.375 12.981 1.00 71.69 931 ASN A CA 1
ATOM 7082 C C . ASN A 1 931 ? 2.026 92.259 14.238 1.00 71.69 931 ASN A C 1
ATOM 7084 O O . ASN A 1 931 ? 0.866 92.621 14.413 1.00 71.69 931 ASN A O 1
ATOM 7088 N N . ASP A 1 932 ? 3.029 92.619 15.065 1.00 70.25 932 ASP A N 1
ATOM 7089 C CA . ASP A 1 932 ? 2.895 93.387 16.332 1.00 70.25 932 ASP A CA 1
ATOM 7090 C C . ASP A 1 932 ? 3.054 94.930 16.247 1.00 70.25 932 ASP A C 1
ATOM 7092 O O . ASP A 1 932 ? 2.195 95.663 16.735 1.00 70.25 932 ASP A O 1
ATOM 7096 N N . GLY A 1 933 ? 4.128 95.447 15.646 1.00 66.56 933 GLY A N 1
ATOM 7097 C CA . GLY A 1 933 ? 4.521 96.861 15.699 1.00 66.56 933 GLY A CA 1
ATOM 7098 C C . GLY A 1 933 ? 5.994 97.105 16.057 1.00 66.56 933 GLY A C 1
ATOM 7099 O O . GLY A 1 933 ? 6.662 97.868 15.351 1.00 66.56 933 GLY A O 1
ATOM 7100 N N . ASN A 1 934 ? 6.511 96.469 17.113 1.00 64.75 934 ASN A N 1
ATOM 7101 C CA . ASN A 1 934 ? 7.885 96.643 17.603 1.00 64.75 934 ASN A CA 1
ATOM 7102 C C . ASN A 1 934 ? 8.895 95.578 17.114 1.00 64.75 934 ASN A C 1
ATOM 7104 O O . ASN A 1 934 ? 10.100 95.844 17.184 1.00 64.75 934 ASN A O 1
ATOM 7108 N N . GLY A 1 935 ? 8.470 94.435 16.551 1.00 61.62 935 GLY A N 1
ATOM 7109 C CA . GLY A 1 935 ? 9.378 93.531 15.821 1.00 61.62 935 GLY A CA 1
ATOM 7110 C C . GLY A 1 935 ? 8.935 92.085 15.523 1.00 61.62 935 GLY A C 1
ATOM 7111 O O . GLY A 1 935 ? 9.687 91.389 14.837 1.00 61.62 935 GLY A O 1
ATOM 7112 N N . GLY A 1 936 ? 7.787 91.609 16.012 1.00 68.50 936 GLY A N 1
ATOM 7113 C CA . GLY A 1 936 ? 7.280 90.232 15.873 1.00 68.50 936 GLY A CA 1
ATOM 7114 C C . GLY A 1 936 ? 6.203 90.025 14.788 1.00 68.50 936 GLY A C 1
ATOM 7115 O O . GLY A 1 936 ? 5.325 90.862 14.592 1.00 68.50 936 GLY A O 1
ATOM 7116 N N . ILE A 1 937 ? 6.262 88.894 14.063 1.00 69.62 937 ILE A N 1
ATOM 7117 C CA . ILE A 1 937 ? 5.387 88.527 12.919 1.00 69.62 937 ILE A CA 1
ATOM 7118 C C . ILE A 1 937 ? 5.216 86.991 12.850 1.00 69.62 937 ILE A C 1
ATOM 7120 O O . ILE A 1 937 ? 6.192 86.285 13.098 1.00 69.62 937 ILE A O 1
ATOM 7124 N N . ASP A 1 938 ? 4.035 86.472 12.464 1.00 76.44 938 ASP A N 1
ATOM 7125 C CA . ASP A 1 938 ? 3.746 85.020 12.316 1.00 76.44 938 ASP A CA 1
ATOM 7126 C C . ASP A 1 938 ? 2.642 84.692 11.249 1.00 76.44 938 ASP A C 1
ATOM 7128 O O . ASP A 1 938 ? 1.961 85.602 10.762 1.00 76.44 938 ASP A O 1
ATOM 7132 N N . THR A 1 939 ? 2.505 83.429 10.783 1.00 72.94 939 THR A N 1
ATOM 7133 C CA . THR A 1 939 ? 1.811 83.042 9.511 1.00 72.94 939 THR A CA 1
ATOM 7134 C C . THR A 1 939 ? 1.197 81.617 9.432 1.00 72.94 939 THR A C 1
ATOM 7136 O O . THR A 1 939 ? 1.630 80.722 10.147 1.00 72.94 939 THR A O 1
ATOM 7139 N N . ALA A 1 940 ? 0.232 81.362 8.514 1.00 68.31 940 ALA A N 1
ATOM 7140 C CA . ALA A 1 940 ? -0.470 80.058 8.382 1.00 68.31 940 ALA A CA 1
ATOM 7141 C C . ALA A 1 940 ? -1.075 79.699 6.978 1.00 68.31 940 ALA A C 1
ATOM 7143 O O . ALA A 1 940 ? -1.208 80.574 6.121 1.00 68.31 940 ALA A O 1
ATOM 7144 N N . VAL A 1 941 ? -1.447 78.419 6.707 1.00 72.19 941 VAL A N 1
ATOM 7145 C CA . VAL A 1 941 ? -1.715 77.837 5.344 1.00 72.19 941 VAL A CA 1
ATOM 7146 C C . VAL A 1 941 ? -2.843 76.761 5.281 1.00 72.19 941 VAL A C 1
ATOM 7148 O O . VAL A 1 941 ? -2.989 75.988 6.217 1.00 72.19 941 VAL A O 1
ATOM 7151 N N . ALA A 1 942 ? -3.558 76.625 4.139 1.00 63.91 942 ALA A N 1
ATOM 7152 C CA . ALA A 1 942 ? -4.491 75.522 3.782 1.00 63.91 942 ALA A CA 1
ATOM 7153 C C . ALA A 1 942 ? -4.406 75.025 2.288 1.00 63.91 942 ALA A C 1
ATOM 7155 O O . ALA A 1 942 ? -3.873 75.747 1.449 1.00 63.91 942 ALA A O 1
ATOM 7156 N N . VAL A 1 943 ? -4.910 73.822 1.901 1.00 66.94 943 VAL A N 1
ATOM 7157 C CA . VAL A 1 943 ? -4.448 73.035 0.685 1.00 66.94 943 VAL A CA 1
ATOM 7158 C C . VAL A 1 943 ? -5.468 72.677 -0.463 1.00 66.94 943 VAL A C 1
ATOM 7160 O O . VAL A 1 943 ? -6.562 72.210 -0.154 1.00 66.94 943 VAL A O 1
ATOM 7163 N N . LEU A 1 944 ? -5.067 72.822 -1.772 1.00 62.75 944 LEU A N 1
ATOM 7164 C CA . LEU A 1 944 ? -5.764 72.684 -3.122 1.00 62.75 944 LEU A CA 1
ATOM 7165 C C . LEU A 1 944 ? -4.882 72.242 -4.411 1.00 62.75 944 LEU A C 1
ATOM 7167 O O . LEU A 1 944 ? -4.321 71.162 -4.312 1.00 62.75 944 LEU A O 1
ATOM 7171 N N . LYS A 1 945 ? -4.713 72.922 -5.625 1.00 62.47 945 LYS A N 1
ATOM 7172 C CA . LYS A 1 945 ? -3.963 72.508 -6.969 1.00 62.47 945 LYS A CA 1
ATOM 7173 C C . LYS A 1 945 ? -2.731 73.205 -7.981 1.00 62.47 945 LYS A C 1
ATOM 7175 O O . LYS A 1 945 ? -3.119 73.470 -9.114 1.00 62.47 945 LYS A O 1
ATOM 7180 N N . SER A 1 946 ? -1.320 73.444 -7.854 1.00 47.69 946 SER A N 1
ATOM 7181 C CA . SER A 1 946 ? -0.143 73.938 -8.837 1.00 47.69 946 SER A CA 1
ATOM 7182 C C . SER A 1 946 ? 1.506 73.700 -8.600 1.00 47.69 946 SER A C 1
ATOM 7184 O O . SER A 1 946 ? 1.805 73.111 -7.573 1.00 47.69 946 SER A O 1
ATOM 7186 N N . ARG A 1 947 ? 2.602 74.079 -9.443 1.00 34.53 947 ARG A N 1
ATOM 7187 C CA . ARG A 1 947 ? 4.199 73.871 -9.332 1.00 34.53 947 ARG A CA 1
ATOM 7188 C C . ARG A 1 947 ? 5.352 74.696 -10.213 1.00 34.53 947 ARG A C 1
ATOM 7190 O O . ARG A 1 947 ? 4.916 75.419 -11.100 1.00 34.53 947 ARG A O 1
ATOM 7197 N N . GLY A 1 948 ? 6.767 74.589 -10.076 1.00 25.31 948 GLY A N 1
ATOM 7198 C CA . GLY A 1 948 ? 7.970 75.203 -10.924 1.00 25.31 948 GLY A CA 1
ATOM 7199 C C . GLY A 1 948 ? 9.598 74.978 -10.661 1.00 25.31 948 GLY A C 1
ATOM 7200 O O . GLY A 1 948 ? 9.876 74.360 -9.641 1.00 25.31 948 GLY A O 1
ATOM 7201 N N . TYR A 1 949 ? 10.662 75.432 -11.494 1.00 30.30 949 TYR A N 1
ATOM 7202 C CA . TYR A 1 949 ? 12.253 75.249 -11.472 1.00 30.30 949 TYR A CA 1
ATOM 7203 C C . TYR A 1 949 ? 13.228 76.298 -12.300 1.00 30.30 949 TYR A C 1
ATOM 7205 O O . TYR A 1 949 ? 12.583 77.208 -12.809 1.00 30.30 949 TYR A O 1
ATOM 7213 N N . MET A 1 950 ? 14.614 76.403 -12.631 1.00 33.91 950 MET A N 1
ATOM 7214 C CA . MET A 1 950 ? 16.087 75.840 -12.495 1.00 33.91 950 MET A CA 1
ATOM 7215 C C . MET A 1 950 ? 17.360 76.732 -13.105 1.00 33.91 950 MET A C 1
ATOM 7217 O O . MET A 1 950 ? 17.041 77.797 -13.624 1.00 33.91 950 MET A O 1
ATOM 7221 N N . ALA A 1 951 ? 18.741 76.405 -13.114 1.00 37.25 951 ALA A N 1
ATOM 7222 C CA . ALA A 1 951 ? 20.001 77.249 -13.569 1.00 37.25 951 ALA A CA 1
ATOM 7223 C C . ALA A 1 951 ? 21.502 76.638 -13.942 1.00 37.25 951 ALA A C 1
ATOM 7225 O O . ALA A 1 951 ? 21.665 75.432 -13.781 1.00 37.25 951 ALA A O 1
ATOM 7226 N N . ARG A 1 952 ? 22.606 77.391 -14.428 1.00 31.38 952 ARG A N 1
ATOM 7227 C CA . ARG A 1 952 ? 24.128 77.024 -14.735 1.00 31.38 952 ARG A CA 1
ATOM 7228 C C . ARG A 1 952 ? 25.193 78.238 -15.043 1.00 31.38 952 ARG A C 1
ATOM 7230 O O . ARG A 1 952 ? 24.672 79.329 -14.862 1.00 31.38 952 ARG A O 1
ATOM 7237 N N . LEU A 1 953 ? 26.548 78.375 -15.450 1.00 33.22 953 LEU A N 1
ATOM 7238 C CA . LEU A 1 953 ? 27.851 77.740 -16.068 1.00 33.22 953 LEU A CA 1
ATOM 7239 C C . LEU A 1 953 ? 29.281 78.583 -15.966 1.00 33.22 953 LEU A C 1
ATOM 7241 O O . LEU A 1 953 ? 29.174 79.736 -15.558 1.00 33.22 953 LEU A O 1
ATOM 7245 N N . PRO A 1 954 ? 30.568 78.138 -16.370 1.00 43.62 954 PRO A N 1
ATOM 7246 C CA . PRO A 1 954 ? 31.977 78.807 -16.232 1.00 43.62 954 PRO A CA 1
ATOM 7247 C C . PRO A 1 954 ? 33.158 78.787 -17.379 1.00 43.62 954 PRO A C 1
ATOM 7249 O O . PRO A 1 954 ? 32.888 78.252 -18.450 1.00 43.62 954 PRO A O 1
ATOM 7252 N N . LEU A 1 955 ? 34.450 79.323 -17.205 1.00 36.78 955 LEU A N 1
ATOM 7253 C CA . LEU A 1 955 ? 35.714 79.462 -18.140 1.00 36.78 955 LEU A CA 1
ATOM 7254 C C . LEU A 1 955 ? 37.134 79.857 -17.435 1.00 36.78 955 LEU A C 1
ATOM 7256 O O . LEU A 1 955 ? 36.995 80.143 -16.253 1.00 36.78 955 LEU A O 1
ATOM 7260 N N . ARG A 1 956 ? 38.468 80.051 -17.872 1.00 32.16 956 ARG A N 1
ATOM 7261 C CA . ARG A 1 956 ? 39.598 79.816 -18.944 1.00 32.16 956 ARG A CA 1
ATOM 7262 C C . ARG A 1 956 ? 41.074 80.300 -18.415 1.00 32.16 956 ARG A C 1
ATOM 7264 O O . ARG A 1 956 ? 41.036 80.656 -17.249 1.00 32.16 956 ARG A O 1
ATOM 7271 N N . HIS A 1 957 ? 42.370 80.456 -18.941 1.00 35.50 957 HIS A N 1
ATOM 7272 C CA . HIS A 1 957 ? 43.322 80.371 -20.169 1.00 35.50 957 HIS A CA 1
ATOM 7273 C C . HIS A 1 957 ? 44.938 80.516 -19.884 1.00 35.50 957 HIS A C 1
ATOM 7275 O O . HIS A 1 957 ? 45.260 80.586 -18.706 1.00 35.50 957 HIS A O 1
ATOM 7281 N N . ARG A 1 958 ? 45.960 80.576 -20.851 1.00 33.66 958 ARG A N 1
ATOM 7282 C CA . ARG A 1 958 ? 47.515 80.713 -20.681 1.00 33.66 958 ARG A CA 1
ATOM 7283 C C . ARG A 1 958 ? 48.452 81.169 -21.925 1.00 33.66 958 ARG A C 1
ATOM 7285 O O . ARG A 1 958 ? 47.866 81.439 -22.966 1.00 33.66 958 ARG A O 1
ATOM 7292 N N . ILE A 1 959 ? 49.843 81.259 -21.857 1.00 37.22 959 ILE A N 1
ATOM 7293 C CA . ILE A 1 959 ? 50.890 81.842 -22.856 1.00 37.22 959 ILE A CA 1
ATOM 7294 C C . ILE A 1 959 ? 52.391 81.216 -22.933 1.00 37.22 959 ILE A C 1
ATOM 7296 O O . ILE A 1 959 ? 52.573 80.208 -22.247 1.00 37.22 959 ILE A O 1
ATOM 7300 N N . PHE A 1 960 ? 53.439 81.706 -23.717 1.00 42.97 960 PHE A N 1
ATOM 7301 C CA . PHE A 1 960 ? 54.820 81.074 -24.043 1.00 42.97 960 PHE A CA 1
ATOM 7302 C C . PHE A 1 960 ? 56.073 81.954 -24.617 1.00 42.97 960 PHE A C 1
ATOM 7304 O O . PHE A 1 960 ? 55.858 83.151 -24.776 1.00 42.97 960 PHE A O 1
ATOM 7311 N N . GLU A 1 961 ? 57.299 81.371 -24.953 1.00 45.78 961 GLU A N 1
ATOM 7312 C CA . GLU A 1 961 ? 58.580 81.794 -25.763 1.00 45.78 961 GLU A CA 1
ATOM 7313 C C . GLU A 1 961 ? 59.716 82.818 -25.274 1.00 45.78 961 GLU A C 1
ATOM 7315 O O . GLU A 1 961 ? 59.304 83.820 -24.705 1.00 45.78 961 GLU A O 1
ATOM 7320 N N . ASP A 1 962 ? 61.101 82.837 -25.481 1.00 40.78 962 ASP A N 1
ATOM 7321 C CA . ASP A 1 962 ? 62.316 82.046 -26.032 1.00 40.78 962 ASP A CA 1
ATOM 7322 C C . ASP A 1 962 ? 63.835 82.522 -25.612 1.00 40.78 962 ASP A C 1
ATOM 7324 O O . ASP A 1 962 ? 64.084 83.724 -25.551 1.00 40.78 962 ASP A O 1
ATOM 7328 N N . ASP A 1 963 ? 64.871 81.639 -25.364 1.00 43.62 963 ASP A N 1
ATOM 7329 C CA . ASP A 1 963 ? 66.263 81.646 -24.692 1.00 43.62 963 ASP A CA 1
ATOM 7330 C C . ASP A 1 963 ? 66.761 82.762 -23.701 1.00 43.62 963 ASP A C 1
ATOM 7332 O O . ASP A 1 963 ? 67.606 82.489 -22.836 1.00 43.62 963 ASP A O 1
ATOM 7336 N N . LEU A 1 964 ? 66.290 84.020 -23.782 1.00 45.34 964 LEU A N 1
ATOM 7337 C CA . LEU A 1 964 ? 66.742 85.152 -22.927 1.00 45.34 964 LEU A CA 1
ATOM 7338 C C . LEU A 1 964 ? 65.626 86.185 -22.631 1.00 45.34 964 LEU A C 1
ATOM 7340 O O . LEU A 1 964 ? 65.547 87.222 -23.293 1.00 45.34 964 LEU A O 1
ATOM 7344 N N . TRP A 1 965 ? 64.782 85.945 -21.620 1.00 42.16 965 TRP A N 1
ATOM 7345 C CA . TRP A 1 965 ? 63.624 86.814 -21.310 1.00 42.16 965 TRP A CA 1
ATOM 7346 C C . TRP A 1 965 ? 62.969 86.494 -19.944 1.00 42.16 965 TRP A C 1
ATOM 7348 O O . TRP A 1 965 ? 63.485 85.669 -19.194 1.00 42.16 965 TRP A O 1
ATOM 7358 N N . LEU A 1 966 ? 61.889 87.225 -19.610 1.00 42.41 966 LEU A N 1
ATOM 7359 C CA . LEU A 1 966 ? 61.489 87.649 -18.254 1.00 42.41 966 LEU A CA 1
ATOM 7360 C C . LEU A 1 966 ? 59.966 87.864 -18.062 1.00 42.41 966 LEU A C 1
ATOM 7362 O O . LEU A 1 966 ? 59.313 88.340 -18.985 1.00 42.41 966 LEU A O 1
ATOM 7366 N N . GLU A 1 967 ? 59.451 87.747 -16.824 1.00 41.06 967 GLU A N 1
ATOM 7367 C CA . GLU A 1 967 ? 58.115 88.242 -16.393 1.00 41.06 967 GLU A CA 1
ATOM 7368 C C . GLU A 1 967 ? 58.135 88.765 -14.932 1.00 41.06 967 GLU A C 1
ATOM 7370 O O . GLU A 1 967 ? 58.830 88.171 -14.104 1.00 41.06 967 GLU A O 1
ATOM 7375 N N . TYR A 1 968 ? 57.455 89.891 -14.592 1.00 43.34 968 TYR A N 1
ATOM 7376 C CA . TYR A 1 968 ? 57.775 90.625 -13.344 1.00 43.34 968 TYR A CA 1
ATOM 7377 C C . TYR A 1 968 ? 56.825 91.745 -12.769 1.00 43.34 968 TYR A C 1
ATOM 7379 O O . TYR A 1 968 ? 56.342 92.600 -13.506 1.00 43.34 968 TYR A O 1
ATOM 7387 N N . ASN A 1 969 ? 56.774 91.855 -11.414 1.00 38.72 969 ASN A N 1
ATOM 7388 C CA . ASN A 1 969 ? 56.648 93.073 -10.530 1.00 38.72 969 ASN A CA 1
ATOM 7389 C C . ASN A 1 969 ? 55.264 93.716 -10.193 1.00 38.72 969 ASN A C 1
ATOM 7391 O O . ASN A 1 969 ? 54.289 93.444 -10.876 1.00 38.72 969 ASN A O 1
ATOM 7395 N N . LEU A 1 970 ? 55.051 94.500 -9.099 1.00 36.28 970 LEU A N 1
ATOM 7396 C CA . LEU A 1 970 ? 55.805 95.623 -8.451 1.00 36.28 970 LEU A CA 1
ATOM 7397 C C . LEU A 1 970 ? 55.645 95.778 -6.904 1.00 36.28 970 LEU A C 1
ATOM 7399 O O . LEU A 1 970 ? 54.619 95.390 -6.360 1.00 36.28 970 LEU A O 1
ATOM 7403 N N . LEU A 1 971 ? 56.588 96.482 -6.230 1.00 42.66 971 LEU A N 1
ATOM 7404 C CA . LEU A 1 971 ? 56.480 97.017 -4.841 1.00 42.66 971 LEU A CA 1
ATOM 7405 C C . LEU A 1 971 ? 57.397 98.250 -4.565 1.00 42.66 971 LEU A C 1
ATOM 7407 O O . LEU A 1 971 ? 58.517 98.274 -5.086 1.00 42.66 971 LEU A O 1
ATOM 7411 N N . PRO A 1 972 ? 56.963 99.250 -3.748 1.00 38.53 972 PRO A N 1
ATOM 7412 C CA . PRO A 1 972 ? 57.890 100.278 -3.214 1.00 38.53 972 PRO A CA 1
ATOM 7413 C C . PRO A 1 972 ? 57.581 100.962 -1.848 1.00 38.53 972 PRO A C 1
ATOM 7415 O O . PRO A 1 972 ? 56.501 101.514 -1.668 1.00 38.53 972 PRO A O 1
ATOM 7418 N N . VAL A 1 973 ? 58.583 101.065 -0.955 1.00 40.75 973 VAL A N 1
ATOM 7419 C CA . VAL A 1 973 ? 58.886 102.184 -0.007 1.00 40.75 973 VAL A CA 1
ATOM 7420 C C . VAL A 1 973 ? 60.219 101.883 0.724 1.00 40.75 973 VAL A C 1
ATOM 7422 O O . VAL A 1 973 ? 60.636 100.734 0.787 1.00 40.75 973 VAL A O 1
ATOM 7425 N N . GLY A 1 974 ? 60.957 102.827 1.330 1.00 52.84 974 GLY A N 1
ATOM 7426 C CA . GLY A 1 974 ? 60.702 104.271 1.488 1.00 52.84 974 GLY A CA 1
ATOM 7427 C C . GLY A 1 974 ? 61.850 105.202 1.055 1.00 52.84 974 GLY A C 1
ATOM 7428 O O . GLY A 1 974 ? 61.616 106.386 0.842 1.00 52.84 974 GLY A O 1
ATOM 7429 N N . THR A 1 975 ? 63.063 104.683 0.838 1.00 38.47 975 THR A N 1
ATOM 7430 C CA . THR A 1 975 ? 64.099 105.326 -0.007 1.00 38.47 975 THR A CA 1
ATOM 7431 C C . THR A 1 975 ? 64.352 104.546 -1.300 1.00 38.47 975 THR A C 1
ATOM 7433 O O . THR A 1 975 ? 65.187 104.943 -2.109 1.00 38.47 975 THR A O 1
ATOM 7436 N N . GLY A 1 976 ? 63.623 103.445 -1.507 1.00 37.72 976 GLY A N 1
ATOM 7437 C CA . GLY A 1 976 ? 63.809 102.527 -2.617 1.00 37.72 976 GLY A CA 1
ATOM 7438 C C . GLY A 1 976 ? 62.506 101.894 -3.095 1.00 37.72 976 GLY A C 1
ATOM 7439 O O . GLY A 1 976 ? 61.481 101.895 -2.414 1.00 37.72 976 GLY A O 1
ATOM 7440 N N . TYR A 1 977 ? 62.603 101.376 -4.312 1.00 50.56 977 TYR A N 1
ATOM 7441 C CA . TYR A 1 977 ? 61.702 100.417 -4.941 1.00 50.56 977 TYR A CA 1
ATOM 7442 C C . TYR A 1 977 ? 62.477 99.068 -4.885 1.00 50.56 977 TYR A C 1
ATOM 7444 O O . TYR A 1 977 ? 63.603 99.031 -4.386 1.00 50.56 977 TYR A O 1
ATOM 7452 N N . MET A 1 978 ? 61.980 97.919 -5.323 1.00 28.78 978 MET A N 1
ATOM 7453 C CA . MET A 1 978 ? 62.057 97.444 -6.713 1.00 28.78 978 MET A CA 1
ATOM 7454 C C . MET A 1 978 ? 61.609 95.969 -6.688 1.00 28.78 978 MET A C 1
ATOM 7456 O O . MET A 1 978 ? 61.878 95.270 -5.719 1.00 28.78 978 MET A O 1
ATOM 7460 N N . ILE A 1 979 ? 60.833 95.451 -7.640 1.00 43.09 979 ILE A N 1
ATOM 7461 C CA . ILE A 1 979 ? 61.141 95.321 -9.075 1.00 43.09 979 ILE A CA 1
ATOM 7462 C C . ILE A 1 979 ? 62.287 94.294 -9.313 1.00 43.09 979 ILE A C 1
ATOM 7464 O O . ILE A 1 979 ? 63.444 94.679 -9.438 1.00 43.09 979 ILE A O 1
ATOM 7468 N N . GLY A 1 980 ? 61.958 92.990 -9.343 1.00 43.06 980 GLY A N 1
ATOM 7469 C CA . GLY A 1 980 ? 62.841 91.828 -9.602 1.00 43.06 980 GLY A CA 1
ATOM 7470 C C . GLY A 1 980 ? 62.798 91.260 -11.043 1.00 43.06 980 GLY A C 1
ATOM 7471 O O . GLY A 1 980 ? 62.153 91.849 -11.912 1.00 43.06 980 GLY A O 1
ATOM 7472 N N . ILE A 1 981 ? 63.558 90.177 -11.310 1.00 43.47 981 ILE A N 1
ATOM 7473 C CA . ILE A 1 981 ? 64.061 89.762 -12.649 1.00 43.47 981 ILE A CA 1
ATOM 7474 C C . ILE A 1 981 ? 64.370 88.231 -12.739 1.00 43.47 981 ILE A C 1
ATOM 7476 O O . ILE A 1 981 ? 64.855 87.668 -11.762 1.00 43.47 981 ILE A O 1
ATOM 7480 N N . THR A 1 982 ? 64.201 87.584 -13.914 1.00 36.97 982 THR A N 1
ATOM 7481 C CA . THR A 1 982 ? 64.516 86.149 -14.223 1.00 36.97 982 THR A CA 1
ATOM 7482 C C . THR A 1 982 ? 65.155 85.993 -15.629 1.00 36.97 982 THR A C 1
ATOM 7484 O O . THR A 1 982 ? 64.523 86.404 -16.585 1.00 36.97 982 THR A O 1
ATOM 7487 N N . LEU A 1 983 ? 66.375 85.444 -15.808 1.00 45.19 983 LEU A N 1
ATOM 7488 C CA . LEU A 1 983 ? 67.164 85.503 -17.080 1.00 45.19 983 LEU A CA 1
ATOM 7489 C C . LEU A 1 983 ? 67.745 84.144 -17.566 1.00 45.19 983 LEU A C 1
ATOM 7491 O O . LEU A 1 983 ? 68.074 83.303 -16.736 1.00 45.19 983 LEU A O 1
ATOM 7495 N N . GLY A 1 984 ? 67.967 83.986 -18.890 1.00 43.53 984 GLY A N 1
ATOM 7496 C CA . GLY A 1 984 ? 68.633 82.836 -19.572 1.00 43.53 984 GLY A CA 1
ATOM 7497 C C . GLY A 1 984 ? 69.939 83.192 -20.336 1.00 43.53 984 GLY A C 1
ATOM 7498 O O . GLY A 1 984 ? 70.506 84.256 -20.071 1.00 43.53 984 GLY A O 1
ATOM 7499 N N . ASN A 1 985 ? 70.466 82.344 -21.254 1.00 45.47 985 ASN A N 1
ATOM 7500 C CA . ASN A 1 985 ? 71.630 82.676 -22.128 1.00 45.47 985 ASN A CA 1
ATOM 7501 C C . ASN A 1 985 ? 71.942 81.694 -23.304 1.00 45.47 985 ASN A C 1
ATOM 7503 O O . ASN A 1 985 ? 72.195 80.516 -23.071 1.00 45.47 985 ASN A O 1
ATOM 7507 N N . ASN A 1 986 ? 72.112 82.219 -24.532 1.00 52.03 986 ASN A N 1
ATOM 7508 C CA . ASN A 1 986 ? 72.213 81.461 -25.801 1.00 52.03 986 ASN A CA 1
ATOM 7509 C C . ASN A 1 986 ? 73.670 81.360 -26.350 1.00 52.03 986 ASN A C 1
ATOM 7511 O O . ASN A 1 986 ? 74.099 82.202 -27.148 1.00 52.03 986 ASN A O 1
ATOM 7515 N N . SER A 1 987 ? 74.506 80.410 -25.878 1.00 44.78 987 SER A N 1
ATOM 7516 C CA . SER A 1 987 ? 75.936 80.348 -26.285 1.00 44.78 987 SER A CA 1
ATOM 7517 C C . SER A 1 987 ? 76.664 78.992 -26.155 1.00 44.78 987 SER A C 1
ATOM 7519 O O . SER A 1 987 ? 76.443 78.217 -25.231 1.00 44.78 987 SER A O 1
ATOM 7521 N N . SER A 1 988 ? 77.627 78.731 -27.052 1.00 51.78 988 SER A N 1
ATOM 7522 C CA . SER A 1 988 ? 78.202 77.400 -27.338 1.00 51.78 988 SER A CA 1
ATOM 7523 C C . SER A 1 988 ? 79.527 77.036 -26.633 1.00 51.78 988 SER A C 1
ATOM 7525 O O . SER A 1 988 ? 80.363 76.319 -27.190 1.00 51.78 988 SER A O 1
ATOM 7527 N N . ARG A 1 989 ? 79.749 77.492 -25.391 1.00 37.78 989 ARG A N 1
ATOM 7528 C CA . ARG A 1 989 ? 80.812 76.963 -24.503 1.00 37.78 989 ARG A CA 1
ATOM 7529 C C . ARG A 1 989 ? 80.361 76.957 -23.045 1.00 37.78 989 ARG A C 1
ATOM 7531 O O . ARG A 1 989 ? 80.060 78.015 -22.501 1.00 37.78 989 ARG A O 1
ATOM 7538 N N . ALA A 1 990 ? 80.412 75.788 -22.406 1.00 35.94 990 ALA A N 1
ATOM 7539 C CA . ALA A 1 990 ? 80.011 75.611 -21.013 1.00 35.94 990 ALA A CA 1
ATOM 7540 C C . ALA A 1 990 ? 80.768 76.545 -20.047 1.00 35.94 990 ALA A C 1
ATOM 7542 O O . ALA A 1 990 ? 81.994 76.687 -20.116 1.00 35.94 990 ALA A O 1
ATOM 7543 N N . ARG A 1 991 ? 80.024 77.152 -19.117 1.00 42.91 991 ARG A N 1
ATOM 7544 C CA . ARG A 1 991 ? 80.540 77.901 -17.967 1.00 42.91 991 ARG A CA 1
ATOM 7545 C C . ARG A 1 991 ? 79.634 77.683 -16.765 1.00 42.91 991 ARG A C 1
ATOM 7547 O O . ARG A 1 991 ? 78.422 77.812 -16.879 1.00 42.91 991 ARG A O 1
ATOM 7554 N N . LEU A 1 992 ? 80.244 77.431 -15.612 1.00 34.41 992 LEU A N 1
ATOM 7555 C CA . LEU A 1 992 ? 79.552 77.444 -14.330 1.00 34.41 992 LEU A CA 1
ATOM 7556 C C . LEU A 1 992 ? 79.164 78.893 -13.982 1.00 34.41 992 LEU A C 1
ATOM 7558 O O . LEU A 1 992 ? 80.035 79.767 -13.959 1.00 34.41 992 LEU A O 1
ATOM 7562 N N . VAL A 1 993 ? 77.887 79.147 -13.693 1.00 41.38 993 VAL A N 1
ATOM 7563 C CA . VAL A 1 993 ? 77.421 80.405 -13.091 1.00 41.38 993 VAL A CA 1
ATOM 7564 C C . VAL A 1 993 ? 76.808 80.075 -11.738 1.00 41.38 993 VAL A C 1
ATOM 7566 O O . VAL A 1 993 ? 75.845 79.323 -11.645 1.00 41.38 993 VAL A O 1
ATOM 7569 N N . ARG A 1 994 ? 77.407 80.628 -10.684 1.00 33.09 994 ARG A N 1
ATOM 7570 C CA . ARG A 1 994 ? 76.976 80.477 -9.294 1.00 33.09 994 ARG A CA 1
ATOM 7571 C C . ARG A 1 994 ? 76.043 81.637 -8.946 1.00 33.09 994 ARG A C 1
ATOM 7573 O O . ARG A 1 994 ? 76.443 82.790 -9.097 1.00 33.09 994 ARG A O 1
ATOM 7580 N N . ILE A 1 995 ? 74.833 81.338 -8.479 1.00 38.84 995 ILE A N 1
ATOM 7581 C CA . ILE A 1 995 ? 73.920 82.306 -7.857 1.00 38.84 995 ILE A CA 1
ATOM 7582 C C . ILE A 1 995 ? 73.562 81.737 -6.486 1.00 38.84 995 ILE A C 1
ATOM 7584 O O . ILE A 1 995 ? 73.016 80.645 -6.388 1.00 38.84 995 ILE A O 1
ATOM 7588 N N . ASP A 1 996 ? 73.940 82.451 -5.427 1.00 33.66 996 ASP A N 1
ATOM 7589 C CA . ASP A 1 996 ? 74.079 81.869 -4.085 1.00 33.66 996 ASP A CA 1
ATOM 7590 C C . ASP A 1 996 ? 72.808 81.910 -3.205 1.00 33.66 996 ASP A C 1
ATOM 7592 O O . ASP A 1 996 ? 72.875 81.509 -2.044 1.00 33.66 996 ASP A O 1
ATOM 7596 N N . ARG A 1 997 ? 71.653 82.380 -3.716 1.00 29.97 997 ARG A N 1
ATOM 7597 C CA . ARG A 1 997 ? 70.322 82.233 -3.074 1.00 29.97 997 ARG A CA 1
ATOM 7598 C C . ARG A 1 997 ? 69.152 82.687 -3.973 1.00 29.97 997 ARG A C 1
ATOM 7600 O O . ARG A 1 997 ? 69.301 83.713 -4.622 1.00 29.97 997 ARG A O 1
ATOM 7607 N N . ILE A 1 998 ? 68.002 81.995 -3.846 1.00 32.16 998 ILE A N 1
ATOM 7608 C CA . ILE A 1 998 ? 66.590 82.463 -4.005 1.00 32.16 998 ILE A CA 1
ATOM 7609 C C . ILE A 1 998 ? 66.193 83.057 -5.386 1.00 32.16 998 ILE A C 1
ATOM 7611 O O . ILE A 1 998 ? 66.781 84.034 -5.827 1.00 32.16 998 ILE A O 1
ATOM 7615 N N . GLU A 1 999 ? 65.141 82.622 -6.102 1.00 43.62 999 GLU A N 1
ATOM 7616 C CA . GLU A 1 999 ? 64.211 81.468 -6.007 1.00 43.62 999 GLU A CA 1
ATOM 7617 C C . GLU A 1 999 ? 63.335 81.389 -7.293 1.00 43.62 999 GLU A C 1
ATOM 7619 O O . GLU A 1 999 ? 63.325 82.339 -8.077 1.00 43.62 999 GLU A O 1
ATOM 7624 N N . LYS A 1 1000 ? 62.518 80.319 -7.411 1.00 25.73 1000 LYS A N 1
ATOM 7625 C CA . LYS A 1 1000 ? 61.294 80.136 -8.248 1.00 25.73 1000 LYS A CA 1
ATOM 7626 C C . LYS A 1 1000 ? 61.359 79.136 -9.429 1.00 25.73 1000 LYS A C 1
ATOM 7628 O O . LYS A 1 1000 ? 62.330 79.036 -10.163 1.00 25.73 1000 LYS A O 1
ATOM 7633 N N . MET A 1 1001 ? 60.243 78.405 -9.548 1.00 27.78 1001 MET A N 1
ATOM 7634 C CA . MET A 1 1001 ? 59.867 77.280 -10.428 1.00 27.78 1001 MET A CA 1
ATOM 7635 C C . MET A 1 1001 ? 60.209 77.381 -11.931 1.00 27.78 1001 MET A C 1
ATOM 7637 O O . MET A 1 1001 ? 60.018 78.438 -12.529 1.00 27.78 1001 MET A O 1
ATOM 7641 N N . GLY A 1 1002 ? 60.473 76.225 -12.568 1.00 26.34 1002 GLY A N 1
ATOM 7642 C CA . GLY A 1 1002 ? 60.220 76.008 -14.007 1.00 26.34 1002 GLY A CA 1
ATOM 7643 C C . GLY A 1 1002 ? 61.146 75.008 -14.722 1.00 26.34 1002 GLY A C 1
ATOM 7644 O O . GLY A 1 1002 ? 62.202 75.399 -15.203 1.00 26.34 1002 GLY A O 1
ATOM 7645 N N . TYR A 1 1003 ? 60.729 73.741 -14.859 1.00 32.44 1003 TYR A N 1
ATOM 7646 C CA . TYR A 1 1003 ? 61.347 72.754 -15.773 1.00 32.44 1003 TYR A CA 1
ATOM 7647 C C . TYR A 1 1003 ? 61.211 73.210 -17.250 1.00 32.44 1003 TYR A C 1
ATOM 7649 O O . TYR A 1 1003 ? 60.198 73.837 -17.578 1.00 32.44 1003 TYR A O 1
ATOM 7657 N N . PRO A 1 1004 ? 62.186 72.914 -18.144 1.00 35.72 1004 PRO A N 1
ATOM 7658 C CA . PRO A 1 1004 ? 62.203 71.595 -18.798 1.00 35.72 1004 PRO A CA 1
ATOM 7659 C C . PRO A 1 1004 ? 63.585 70.934 -19.052 1.00 35.72 1004 PRO A C 1
ATOM 7661 O O . PRO A 1 1004 ? 64.562 71.578 -19.414 1.00 35.72 1004 PRO A O 1
ATOM 7664 N N . HIS A 1 1005 ? 63.584 69.603 -18.893 1.00 30.03 1005 HIS A N 1
ATOM 7665 C CA . HIS A 1 1005 ? 64.272 68.504 -19.617 1.00 30.03 1005 HIS A CA 1
ATOM 7666 C C . HIS A 1 1005 ? 65.233 68.872 -20.790 1.00 30.03 1005 HIS A C 1
ATOM 7668 O O . HIS A 1 1005 ? 64.928 69.749 -21.589 1.00 30.03 1005 HIS A O 1
ATOM 7674 N N . TYR A 1 1006 ? 66.363 68.177 -21.027 1.00 24.89 1006 TYR A N 1
ATOM 7675 C CA . TYR A 1 1006 ? 66.458 66.717 -21.253 1.00 24.89 1006 TYR A CA 1
ATOM 7676 C C . TYR A 1 1006 ? 67.853 66.081 -20.966 1.00 24.89 1006 TYR A C 1
ATOM 7678 O O . TYR A 1 1006 ? 68.852 66.539 -21.507 1.00 24.89 1006 TYR A O 1
ATOM 7686 N N . LEU A 1 1007 ? 67.841 64.950 -20.233 1.00 26.67 1007 LEU A N 1
ATOM 7687 C CA . LEU A 1 1007 ? 68.615 63.683 -20.377 1.00 26.67 1007 LEU A CA 1
ATOM 7688 C C . LEU A 1 1007 ? 70.174 63.593 -20.456 1.00 26.67 1007 LEU A C 1
ATOM 7690 O O . LEU A 1 1007 ? 70.874 64.435 -21.006 1.00 26.67 1007 LEU A O 1
ATOM 7694 N N . SER A 1 1008 ? 70.662 62.413 -20.019 1.00 26.81 1008 SER A N 1
ATOM 7695 C CA . SER A 1 1008 ? 72.042 61.856 -19.959 1.00 26.81 1008 SER A CA 1
ATOM 7696 C C . SER A 1 1008 ? 72.962 62.350 -18.817 1.00 26.81 1008 SER A C 1
ATOM 7698 O O . SER A 1 1008 ? 73.014 63.543 -18.547 1.00 26.81 1008 SER A O 1
ATOM 7700 N N . GLY A 1 1009 ? 73.727 61.492 -18.114 1.00 28.25 1009 GLY A N 1
ATOM 7701 C CA . GLY A 1 1009 ? 73.783 60.011 -18.096 1.00 28.25 1009 GLY A CA 1
ATOM 7702 C C . GLY A 1 1009 ? 74.998 59.464 -17.299 1.00 28.25 1009 GLY A C 1
ATOM 7703 O O . GLY A 1 1009 ? 75.961 60.205 -17.131 1.00 28.25 1009 GLY A O 1
ATOM 7704 N N . SER A 1 1010 ? 74.979 58.176 -16.891 1.00 25.78 1010 SER A N 1
ATOM 7705 C CA . SER A 1 1010 ? 75.953 57.487 -15.986 1.00 25.78 1010 SER A CA 1
ATOM 7706 C C . SER A 1 1010 ? 75.783 57.870 -14.496 1.00 25.78 1010 SER A C 1
ATOM 7708 O O . SER A 1 1010 ? 75.818 59.054 -14.182 1.00 25.78 1010 SER A O 1
ATOM 7710 N N . TYR A 1 1011 ? 75.388 56.962 -13.582 1.00 26.27 1011 TYR A N 1
ATOM 7711 C CA . TYR A 1 1011 ? 76.213 55.945 -12.869 1.00 26.27 1011 TYR A CA 1
ATOM 7712 C C . TYR A 1 1011 ? 77.447 56.586 -12.186 1.00 26.27 1011 TYR A C 1
ATOM 7714 O O . TYR A 1 1011 ? 78.227 57.235 -12.884 1.00 26.27 1011 TYR A O 1
ATOM 7722 N N . ASP A 1 1012 ? 77.646 56.513 -10.857 1.00 27.58 1012 ASP A N 1
ATOM 7723 C CA . ASP A 1 1012 ? 77.401 55.383 -9.925 1.00 27.58 1012 ASP A CA 1
ATOM 7724 C C . ASP A 1 1012 ? 76.951 55.758 -8.475 1.00 27.58 1012 ASP A C 1
ATOM 7726 O O . ASP A 1 1012 ? 77.070 56.907 -8.062 1.00 27.58 1012 ASP A O 1
ATOM 7730 N N . GLU A 1 1013 ? 76.522 54.725 -7.722 1.00 28.05 1013 GLU A N 1
ATOM 7731 C CA . GLU A 1 1013 ? 76.550 54.529 -6.243 1.00 28.05 1013 GLU A CA 1
ATOM 7732 C C . GLU A 1 1013 ? 75.626 55.315 -5.246 1.00 28.05 1013 GLU A C 1
ATOM 7734 O O . GLU A 1 1013 ? 75.749 56.520 -5.059 1.00 28.05 1013 GLU A O 1
ATOM 7739 N N . ILE A 1 1014 ? 74.775 54.535 -4.527 1.00 24.48 1014 ILE A N 1
ATOM 7740 C CA . ILE A 1 1014 ? 74.696 54.340 -3.037 1.00 24.48 1014 ILE A CA 1
ATOM 7741 C C . ILE A 1 1014 ? 74.275 55.538 -2.132 1.00 24.48 1014 ILE A C 1
ATOM 7743 O O . ILE A 1 1014 ? 74.847 56.615 -2.216 1.00 24.48 1014 ILE A O 1
ATOM 7747 N N . THR A 1 1015 ? 73.337 55.441 -1.163 1.00 26.02 1015 THR A N 1
ATOM 7748 C CA . THR A 1 1015 ? 72.401 54.372 -0.697 1.00 26.02 1015 THR A CA 1
ATOM 7749 C C . THR A 1 1015 ? 71.192 54.971 0.043 1.00 26.02 1015 THR A C 1
ATOM 7751 O O . THR A 1 1015 ? 71.310 56.024 0.664 1.00 26.02 1015 THR A O 1
ATOM 7754 N N . GLY A 1 1016 ? 70.085 54.219 0.096 1.00 25.80 1016 GLY A N 1
ATOM 7755 C CA . GLY A 1 1016 ? 68.998 54.363 1.078 1.00 25.80 1016 GLY A CA 1
ATOM 7756 C C . GLY A 1 1016 ? 67.802 53.492 0.681 1.00 25.80 1016 GLY A C 1
ATOM 7757 O O . GLY A 1 1016 ? 67.272 53.676 -0.411 1.00 25.80 1016 GLY A O 1
ATOM 7758 N N . LEU A 1 1017 ? 67.418 52.509 1.504 1.00 23.28 1017 LEU A N 1
ATOM 7759 C CA . LEU A 1 1017 ? 66.360 51.547 1.164 1.00 23.28 1017 LEU A CA 1
ATOM 7760 C C . LEU A 1 1017 ? 64.958 52.120 1.430 1.00 23.28 1017 LEU A C 1
ATOM 7762 O O . LEU A 1 1017 ? 64.750 52.791 2.432 1.00 23.28 1017 LEU A O 1
ATOM 7766 N N . PHE A 1 1018 ? 64.002 51.791 0.559 1.00 23.62 1018 PHE A N 1
ATOM 7767 C CA . PHE A 1 1018 ? 62.929 50.824 0.853 1.00 23.62 1018 PHE A CA 1
ATOM 7768 C C . PHE A 1 1018 ? 62.494 50.148 -0.471 1.00 23.62 1018 PHE A C 1
ATOM 7770 O O . PHE A 1 1018 ? 62.934 50.557 -1.548 1.00 23.62 1018 PHE A O 1
ATOM 7777 N N . GLN A 1 1019 ? 61.776 49.024 -0.394 1.00 23.61 1019 GLN A N 1
ATOM 7778 C CA . GLN A 1 1019 ? 61.853 47.937 -1.390 1.00 23.61 1019 GLN A CA 1
ATOM 7779 C C . GLN A 1 1019 ? 60.794 48.010 -2.521 1.00 23.61 1019 GLN A C 1
ATOM 7781 O O . GLN A 1 1019 ? 59.747 48.628 -2.355 1.00 23.61 1019 GLN A O 1
ATOM 7786 N N . PHE A 1 1020 ? 61.076 47.397 -3.684 1.00 29.94 1020 PHE A N 1
ATOM 7787 C CA . PHE A 1 1020 ? 60.347 47.584 -4.960 1.00 29.94 1020 PHE A CA 1
ATOM 7788 C C . PHE A 1 1020 ? 59.862 46.274 -5.627 1.00 29.94 1020 PHE A C 1
ATOM 7790 O O . PHE A 1 1020 ? 60.532 45.249 -5.535 1.00 29.94 1020 PHE A O 1
ATOM 7797 N N . GLY A 1 1021 ? 58.790 46.385 -6.427 1.00 24.41 1021 GLY A N 1
ATOM 7798 C CA . GLY A 1 1021 ? 58.334 45.464 -7.493 1.00 24.41 1021 GLY A CA 1
ATOM 7799 C C . GLY A 1 1021 ? 57.152 46.124 -8.240 1.00 24.41 1021 GLY A C 1
ATOM 7800 O O . GLY A 1 1021 ? 56.138 46.368 -7.603 1.00 24.41 1021 GLY A O 1
ATOM 7801 N N . VAL A 1 1022 ? 57.255 46.703 -9.450 1.00 25.97 1022 VAL A N 1
ATOM 7802 C CA . VAL A 1 1022 ? 57.593 46.168 -10.800 1.00 25.97 1022 VAL A CA 1
ATOM 7803 C C . VAL A 1 1022 ? 56.491 45.223 -11.334 1.00 25.97 1022 VAL A C 1
ATOM 7805 O O . VAL A 1 1022 ? 56.213 44.230 -10.678 1.00 25.97 1022 VAL A O 1
ATOM 7808 N N . GLY A 1 1023 ? 55.851 45.449 -12.498 1.00 25.94 1023 GLY A N 1
ATOM 7809 C CA . GLY A 1 1023 ? 56.071 46.482 -13.537 1.00 25.94 1023 GLY A CA 1
ATOM 7810 C C . GLY A 1 1023 ? 54.962 46.576 -14.622 1.00 25.94 1023 GLY A C 1
ATOM 7811 O O . GLY A 1 1023 ? 53.863 46.072 -14.428 1.00 25.94 1023 GLY A O 1
ATOM 7812 N N . GLU A 1 1024 ? 55.245 47.264 -15.740 1.00 28.69 1024 GLU A N 1
ATOM 7813 C CA . GLU A 1 1024 ? 54.280 47.720 -16.778 1.00 28.69 1024 GLU A CA 1
ATOM 7814 C C . GLU A 1 1024 ? 54.093 46.770 -17.993 1.00 28.69 1024 GLU A C 1
ATOM 7816 O O . GLU A 1 1024 ? 54.952 45.933 -18.271 1.00 28.69 1024 GLU A O 1
ATOM 7821 N N . ILE A 1 1025 ? 53.051 47.008 -18.816 1.00 23.28 1025 ILE A N 1
ATOM 7822 C CA . ILE A 1 1025 ? 52.933 46.537 -20.220 1.00 23.28 1025 ILE A CA 1
ATOM 7823 C C . ILE A 1 1025 ? 52.508 47.696 -21.156 1.00 23.28 1025 ILE A C 1
ATOM 7825 O O . ILE A 1 1025 ? 51.812 48.622 -20.746 1.00 23.28 1025 ILE A O 1
ATOM 7829 N N . VAL A 1 1026 ? 52.940 47.650 -22.427 1.00 26.11 1026 VAL A N 1
ATOM 7830 C CA . VAL A 1 1026 ? 52.775 48.698 -23.462 1.00 26.11 1026 VAL A CA 1
ATOM 7831 C C . VAL A 1 1026 ? 52.085 48.146 -24.724 1.00 26.11 1026 VAL A C 1
ATOM 7833 O O . VAL A 1 1026 ? 52.332 47.008 -25.114 1.00 26.11 1026 VAL A O 1
ATOM 7836 N N . MET A 1 1027 ? 51.267 48.962 -25.407 1.00 25.45 1027 MET A N 1
ATOM 7837 C CA . MET A 1 1027 ? 50.575 48.611 -26.665 1.00 25.45 1027 MET A CA 1
ATOM 7838 C C . MET A 1 1027 ? 51.297 49.088 -27.941 1.00 25.45 1027 MET A C 1
ATOM 7840 O O . MET A 1 1027 ? 51.842 50.191 -27.975 1.00 25.45 1027 MET A O 1
ATOM 7844 N N . LEU A 1 1028 ? 51.185 48.314 -29.033 1.00 26.66 1028 LEU A N 1
ATOM 7845 C CA . LEU A 1 1028 ? 51.479 48.720 -30.420 1.00 26.66 1028 LEU A CA 1
ATOM 7846 C C . LEU A 1 1028 ? 50.526 48.031 -31.418 1.00 26.66 1028 LEU A C 1
ATOM 7848 O O . LEU A 1 1028 ? 50.119 46.894 -31.202 1.00 26.66 1028 LEU A O 1
ATOM 7852 N N . ALA A 1 1029 ? 50.204 48.710 -32.525 1.00 26.97 1029 ALA A N 1
ATOM 7853 C CA . ALA A 1 1029 ? 49.352 48.235 -33.628 1.00 26.97 1029 ALA A CA 1
ATOM 7854 C C . ALA A 1 1029 ? 49.551 49.129 -34.882 1.00 26.97 1029 ALA A C 1
ATOM 7856 O O . ALA A 1 1029 ? 50.169 50.192 -34.747 1.00 26.97 1029 ALA A O 1
ATOM 7857 N N . PRO A 1 1030 ? 48.977 48.821 -36.069 1.00 35.75 1030 PRO A N 1
ATOM 7858 C CA . PRO A 1 1030 ? 48.454 47.542 -36.573 1.00 35.75 1030 PRO A CA 1
ATOM 7859 C C . PRO A 1 1030 ? 49.159 47.078 -37.878 1.00 35.75 1030 PRO A C 1
ATOM 7861 O O . PRO A 1 1030 ? 49.961 47.809 -38.463 1.00 35.75 1030 PRO A O 1
ATOM 7864 N N . GLY A 1 1031 ? 48.810 45.888 -38.385 1.00 28.84 1031 GLY A N 1
ATOM 7865 C CA . GLY A 1 1031 ? 49.267 45.402 -39.697 1.00 28.84 1031 GLY A CA 1
ATOM 7866 C C . GLY A 1 1031 ? 48.681 44.046 -40.109 1.00 28.84 1031 GLY A C 1
ATOM 7867 O O . GLY A 1 1031 ? 49.394 43.051 -40.083 1.00 28.84 1031 GLY A O 1
ATOM 7868 N N . ASP A 1 1032 ? 47.398 44.026 -40.483 1.00 36.12 1032 ASP A N 1
ATOM 7869 C CA . ASP A 1 1032 ? 46.680 42.940 -41.180 1.00 36.12 1032 ASP A CA 1
ATOM 7870 C C . ASP A 1 1032 ? 46.893 41.491 -40.675 1.00 36.12 1032 ASP A C 1
ATOM 7872 O O . ASP A 1 1032 ? 47.258 40.604 -41.448 1.00 36.12 1032 ASP A O 1
ATOM 7876 N N . SER A 1 1033 ? 46.606 41.224 -39.393 1.00 32.59 1033 SER A N 1
ATOM 7877 C CA . SER A 1 1033 ? 46.208 39.904 -38.845 1.00 32.59 1033 SER A CA 1
ATOM 7878 C C . SER A 1 1033 ? 45.711 40.035 -37.392 1.00 32.59 1033 SER A C 1
ATOM 7880 O O . SER A 1 1033 ? 45.778 41.124 -36.823 1.00 32.59 1033 SER A O 1
ATOM 7882 N N . LEU A 1 1034 ? 45.189 38.938 -36.818 1.00 29.42 1034 LEU A N 1
ATOM 7883 C CA . LEU A 1 1034 ? 44.671 38.840 -35.440 1.00 29.42 1034 LEU A CA 1
ATOM 7884 C C . LEU A 1 1034 ? 45.547 39.559 -34.397 1.00 29.42 1034 LEU A C 1
ATOM 7886 O O . LEU A 1 1034 ? 46.763 39.370 -34.362 1.00 29.42 1034 LEU A O 1
ATOM 7890 N N . ILE A 1 1035 ? 44.896 40.274 -33.476 1.00 28.97 1035 ILE A N 1
ATOM 7891 C CA . ILE A 1 1035 ? 45.483 40.698 -32.201 1.00 28.97 1035 ILE A CA 1
ATOM 7892 C C . ILE A 1 1035 ? 44.692 40.024 -31.081 1.00 28.97 1035 ILE A C 1
ATOM 7894 O O . ILE A 1 1035 ? 43.539 40.370 -30.836 1.00 28.97 1035 ILE A O 1
ATOM 7898 N N . THR A 1 1036 ? 45.335 39.087 -30.390 1.00 27.31 1036 THR A N 1
ATOM 7899 C CA . THR A 1 1036 ? 44.885 38.593 -29.085 1.00 27.31 1036 THR A CA 1
ATOM 7900 C C . THR A 1 1036 ? 45.512 39.471 -28.008 1.00 27.31 1036 THR A C 1
ATOM 7902 O O . THR A 1 1036 ? 46.722 39.692 -28.027 1.00 27.31 1036 THR A O 1
ATOM 7905 N N . LEU A 1 1037 ? 44.711 39.953 -27.058 1.00 24.36 1037 LEU A N 1
ATOM 7906 C CA . LEU A 1 1037 ? 45.196 40.592 -25.836 1.00 24.36 1037 LEU A CA 1
ATOM 7907 C C . LEU A 1 1037 ? 44.942 39.654 -24.656 1.00 24.36 1037 LEU A C 1
ATOM 7909 O O . LEU A 1 1037 ? 43.817 39.211 -24.446 1.00 24.36 1037 LEU A O 1
ATOM 7913 N N . TRP A 1 1038 ? 45.994 39.359 -23.898 1.00 26.97 1038 TRP A N 1
ATOM 7914 C CA . TRP A 1 1038 ? 45.894 38.743 -22.577 1.00 26.97 1038 TRP A CA 1
ATOM 7915 C C . TRP A 1 1038 ? 46.038 39.839 -21.524 1.00 26.97 1038 TRP A C 1
ATOM 7917 O O . TRP A 1 1038 ? 46.960 40.651 -21.602 1.00 26.97 1038 TRP A O 1
ATOM 7927 N N . ALA A 1 1039 ? 45.141 39.843 -20.543 1.00 26.09 1039 ALA A N 1
ATOM 7928 C CA . ALA A 1 1039 ? 45.233 40.682 -19.358 1.00 26.09 1039 ALA A CA 1
ATOM 7929 C C . ALA A 1 1039 ? 45.294 39.764 -18.135 1.00 26.09 1039 ALA A C 1
ATOM 7931 O O . ALA A 1 1039 ? 44.341 39.039 -17.863 1.00 26.09 1039 ALA A O 1
ATOM 7932 N N . PHE A 1 1040 ? 46.416 39.792 -17.416 1.00 27.56 1040 PHE A N 1
ATOM 7933 C CA . PHE A 1 1040 ? 46.523 39.172 -16.100 1.00 27.56 1040 PHE A CA 1
ATOM 7934 C C . PHE A 1 1040 ? 46.296 40.241 -15.026 1.00 27.56 1040 PHE A C 1
ATOM 7936 O O . PHE A 1 1040 ? 46.936 41.289 -15.060 1.00 27.56 1040 PHE A O 1
ATOM 7943 N N . ASN A 1 1041 ? 45.427 39.909 -14.070 1.00 28.62 1041 ASN A N 1
ATOM 7944 C CA . ASN A 1 1041 ? 45.120 40.617 -12.823 1.00 28.62 1041 ASN A CA 1
ATOM 7945 C C . ASN A 1 1041 ? 44.378 41.972 -12.928 1.00 28.62 1041 ASN A C 1
ATOM 7947 O O . ASN A 1 1041 ? 44.880 42.962 -13.448 1.00 28.62 1041 ASN A O 1
ATOM 7951 N N . SER A 1 1042 ? 43.185 41.994 -12.317 1.00 40.31 1042 SER A N 1
ATOM 7952 C CA . SER A 1 1042 ? 42.508 43.140 -11.674 1.00 40.31 1042 SER A CA 1
ATOM 7953 C C . SER A 1 1042 ? 42.600 44.531 -12.339 1.00 40.31 1042 SER A C 1
ATOM 7955 O O . SER A 1 1042 ? 43.487 45.324 -12.022 1.00 40.31 1042 SER A O 1
ATOM 7957 N N . VAL A 1 1043 ? 41.583 44.884 -13.135 1.00 33.69 1043 VAL A N 1
ATOM 7958 C CA . VAL A 1 1043 ? 41.283 46.271 -13.558 1.00 33.69 1043 VAL A CA 1
ATOM 7959 C C . VAL A 1 1043 ? 40.078 46.804 -12.772 1.00 33.69 1043 VAL A C 1
ATOM 7961 O O . VAL A 1 1043 ? 39.149 46.046 -12.483 1.00 33.69 1043 VAL A O 1
ATOM 7964 N N . SER A 1 1044 ? 40.078 48.097 -12.427 1.00 39.47 1044 SER A N 1
ATOM 7965 C CA . SER A 1 1044 ? 39.004 48.720 -11.641 1.00 39.47 1044 SER A CA 1
ATOM 7966 C C . SER A 1 1044 ? 37.767 49.091 -12.482 1.00 39.47 1044 SER A C 1
ATOM 7968 O O . SER A 1 1044 ? 37.849 49.339 -13.687 1.00 39.47 1044 SER A O 1
ATOM 7970 N N . PHE A 1 1045 ? 36.589 49.152 -11.849 1.00 33.78 1045 PHE A N 1
ATOM 7971 C CA . PHE A 1 1045 ? 35.311 49.363 -12.552 1.00 33.78 1045 PHE A CA 1
ATOM 7972 C C . PHE A 1 1045 ? 35.176 50.757 -13.206 1.00 33.78 1045 PHE A C 1
ATOM 7974 O O . PHE A 1 1045 ? 34.485 50.912 -14.220 1.00 33.78 1045 PHE A O 1
ATOM 7981 N N . ASP A 1 1046 ? 35.870 51.769 -12.674 1.00 40.97 1046 ASP A N 1
ATOM 7982 C CA . ASP A 1 1046 ? 35.901 53.123 -13.246 1.00 40.97 1046 ASP A CA 1
ATOM 7983 C C . ASP A 1 1046 ? 36.699 53.191 -14.564 1.00 40.97 1046 ASP A C 1
ATOM 7985 O O . ASP A 1 1046 ? 36.399 54.015 -15.430 1.00 40.97 1046 ASP A O 1
ATOM 7989 N N . GLU A 1 1047 ? 37.671 52.297 -14.772 1.00 40.06 1047 GLU A N 1
ATOM 7990 C CA . GLU A 1 1047 ? 38.484 52.256 -15.997 1.00 40.06 1047 GLU A CA 1
ATOM 7991 C C . GLU A 1 1047 ? 37.763 51.540 -17.150 1.00 40.06 1047 GLU A C 1
ATOM 7993 O O . GLU A 1 1047 ? 37.883 51.947 -18.308 1.00 40.06 1047 GLU A O 1
ATOM 7998 N N . ILE A 1 1048 ? 36.935 50.533 -16.850 1.00 41.09 1048 ILE A N 1
ATOM 7999 C CA . ILE A 1 1048 ? 36.137 49.810 -17.857 1.00 41.09 1048 ILE A CA 1
ATOM 8000 C C . ILE A 1 1048 ? 35.088 50.736 -18.500 1.00 41.09 1048 ILE A C 1
ATOM 8002 O O . ILE A 1 1048 ? 34.913 50.727 -19.722 1.00 41.09 1048 ILE A O 1
ATOM 8006 N N . ASN A 1 1049 ? 34.452 51.613 -17.712 1.00 38.31 1049 ASN A N 1
ATOM 8007 C CA . ASN A 1 1049 ? 33.485 52.596 -18.220 1.00 38.31 1049 ASN A CA 1
ATOM 8008 C C . ASN A 1 1049 ? 34.095 53.594 -19.229 1.00 38.31 1049 ASN A C 1
ATOM 8010 O O . ASN A 1 1049 ? 33.378 54.130 -20.077 1.00 38.31 1049 ASN A O 1
ATOM 8014 N N . ALA A 1 1050 ? 35.413 53.825 -19.198 1.00 38.00 1050 ALA A N 1
ATOM 8015 C CA . ALA A 1 1050 ? 36.081 54.702 -20.160 1.00 38.00 1050 ALA A CA 1
ATOM 8016 C C . ALA A 1 1050 ? 36.182 54.088 -21.573 1.00 38.00 1050 ALA A C 1
ATOM 8018 O O . ALA A 1 1050 ? 36.177 54.822 -22.564 1.00 38.00 1050 ALA A O 1
ATOM 8019 N N . LEU A 1 1051 ? 36.238 52.755 -21.690 1.00 36.16 1051 LEU A N 1
ATOM 8020 C CA . LEU A 1 1051 ? 36.431 52.056 -22.969 1.00 36.16 1051 LEU A CA 1
ATOM 8021 C C . LEU A 1 1051 ? 35.148 51.939 -23.805 1.00 36.16 1051 LEU A C 1
ATOM 8023 O O . LEU A 1 1051 ? 35.212 51.970 -25.035 1.00 36.16 1051 LEU A O 1
ATOM 8027 N N . GLN A 1 1052 ? 33.972 51.887 -23.170 1.00 34.88 1052 GLN A N 1
ATOM 8028 C CA . GLN A 1 1052 ? 32.689 51.702 -23.868 1.00 34.88 1052 GLN A CA 1
ATOM 8029 C C . GLN A 1 1052 ? 32.284 52.900 -24.761 1.00 34.88 1052 GLN A C 1
ATOM 8031 O O . GLN A 1 1052 ? 31.380 52.786 -25.583 1.00 34.88 1052 GLN A O 1
ATOM 8036 N N . THR A 1 1053 ? 32.968 54.045 -24.648 1.00 35.84 1053 THR A N 1
ATOM 8037 C CA . THR A 1 1053 ? 32.622 55.295 -25.359 1.00 35.84 1053 THR A CA 1
ATOM 8038 C C . THR A 1 1053 ? 33.256 55.415 -26.763 1.00 35.84 1053 THR A C 1
ATOM 8040 O O . THR A 1 1053 ? 33.016 56.397 -27.461 1.00 35.84 1053 THR A O 1
ATOM 8043 N N . ILE A 1 1054 ? 34.069 54.445 -27.211 1.00 35.69 1054 ILE A N 1
ATOM 8044 C CA . ILE A 1 1054 ? 34.873 54.570 -28.450 1.00 35.69 1054 ILE A CA 1
ATOM 8045 C C . ILE A 1 1054 ? 34.300 53.808 -29.668 1.00 35.69 1054 ILE A C 1
ATOM 8047 O O . ILE A 1 1054 ? 34.675 54.123 -30.796 1.00 35.69 1054 ILE A O 1
ATOM 8051 N N . VAL A 1 1055 ? 33.347 52.880 -29.497 1.00 35.19 1055 VAL A N 1
ATOM 8052 C CA . VAL A 1 1055 ? 32.801 52.050 -30.603 1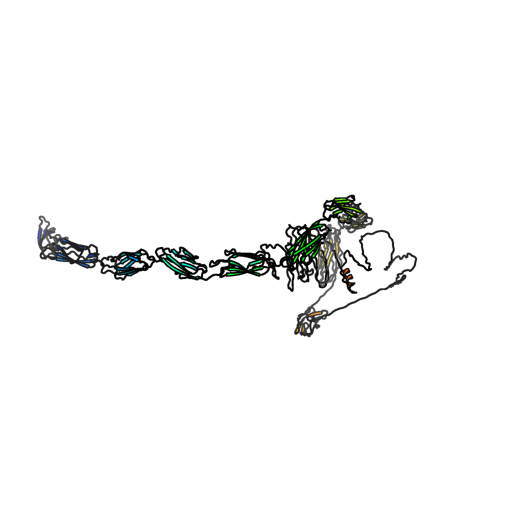.00 35.19 1055 VAL A CA 1
ATOM 8053 C C . VAL A 1 1055 ? 31.287 52.245 -30.798 1.00 35.19 1055 VAL A C 1
ATOM 8055 O O . VAL A 1 1055 ? 30.513 51.295 -30.852 1.00 35.19 1055 VAL A O 1
ATOM 8058 N N . THR A 1 1056 ? 30.851 53.503 -30.920 1.00 35.91 1056 THR A N 1
ATOM 8059 C CA . THR A 1 1056 ? 29.481 53.861 -31.364 1.00 35.91 1056 THR A CA 1
ATOM 8060 C C . THR A 1 1056 ? 29.442 54.947 -32.450 1.00 35.91 1056 THR A C 1
ATOM 8062 O O . THR A 1 1056 ? 28.413 55.586 -32.658 1.00 35.91 1056 THR A O 1
ATOM 8065 N N . GLU A 1 1057 ? 30.534 55.128 -33.199 1.00 38.75 1057 GLU A N 1
ATOM 8066 C CA . GLU A 1 1057 ? 30.511 55.763 -34.523 1.00 38.75 1057 GLU A CA 1
ATOM 8067 C C . GLU A 1 1057 ? 31.201 54.841 -35.547 1.00 38.75 1057 GLU A C 1
ATOM 8069 O O . GLU A 1 1057 ? 32.177 54.174 -35.219 1.00 38.75 1057 GLU A O 1
ATOM 8074 N N . PHE A 1 1058 ? 30.702 54.847 -36.790 1.00 32.25 1058 PHE A N 1
ATOM 8075 C CA . PHE A 1 1058 ? 31.169 54.070 -37.957 1.00 32.25 1058 PHE A CA 1
ATOM 8076 C C . PHE A 1 1058 ? 30.837 52.564 -37.994 1.00 32.25 1058 PHE A C 1
ATOM 8078 O O . PHE A 1 1058 ? 31.643 51.685 -37.709 1.00 32.25 1058 PHE A O 1
ATOM 8085 N N . ALA A 1 1059 ? 29.622 52.329 -38.495 1.00 35.12 1059 ALA A N 1
ATOM 8086 C CA . ALA A 1 1059 ? 29.141 51.142 -39.205 1.00 35.12 1059 ALA A CA 1
ATOM 8087 C C . ALA A 1 1059 ? 30.087 50.663 -40.348 1.00 35.12 1059 ALA A C 1
ATOM 8089 O O . ALA A 1 1059 ? 30.995 51.394 -40.743 1.00 35.12 1059 ALA A O 1
ATOM 8090 N N . ASP A 1 1060 ? 29.935 49.485 -40.968 1.00 39.62 1060 ASP A N 1
ATOM 8091 C CA . ASP A 1 1060 ? 28.791 48.554 -41.065 1.00 39.62 1060 ASP A CA 1
ATOM 8092 C C . ASP A 1 1060 ? 29.256 47.077 -41.076 1.00 39.62 1060 ASP A C 1
ATOM 8094 O O . ASP A 1 1060 ? 30.373 46.776 -41.493 1.00 39.62 1060 ASP A O 1
ATOM 8098 N N . SER A 1 1061 ? 28.338 46.154 -40.752 1.00 44.62 1061 SER A N 1
ATOM 8099 C CA . SER A 1 1061 ? 28.434 44.682 -40.899 1.00 44.62 1061 SER A CA 1
ATOM 8100 C C . SER A 1 1061 ? 29.567 43.947 -40.151 1.00 44.62 1061 SER A C 1
ATOM 8102 O O . SER A 1 1061 ? 30.705 43.888 -40.608 1.00 44.62 1061 SER A O 1
ATOM 8104 N N . GLY A 1 1062 ? 29.205 43.271 -39.056 1.00 34.72 1062 GLY A N 1
ATOM 8105 C CA . GLY A 1 1062 ? 30.060 42.335 -38.315 1.00 34.72 1062 GLY A CA 1
ATOM 8106 C C . GLY A 1 1062 ? 29.712 42.315 -36.825 1.00 34.72 1062 GLY A C 1
ATOM 8107 O O . GLY A 1 1062 ? 29.613 43.372 -36.208 1.00 34.72 1062 GLY A O 1
ATOM 8108 N N . GLU A 1 1063 ? 29.500 41.131 -36.254 1.00 34.03 1063 GLU A N 1
ATOM 8109 C CA . GLU A 1 1063 ? 29.270 40.959 -34.813 1.00 34.03 1063 GLU A CA 1
ATOM 8110 C C . GLU A 1 1063 ? 30.605 40.977 -34.051 1.00 34.03 1063 GLU A C 1
ATOM 8112 O O . GLU A 1 1063 ? 31.627 40.519 -34.565 1.00 34.03 1063 GLU A O 1
ATOM 8117 N N . VAL A 1 1064 ? 30.605 41.499 -32.820 1.00 31.42 1064 VAL A N 1
ATOM 8118 C CA . VAL A 1 1064 ? 31.789 41.545 -31.949 1.00 31.42 1064 VAL A CA 1
ATOM 8119 C C . VAL A 1 1064 ? 31.410 41.031 -30.566 1.00 31.42 1064 VAL A C 1
ATOM 8121 O O . VAL A 1 1064 ? 30.702 41.705 -29.821 1.00 31.42 1064 VAL A O 1
ATOM 8124 N N . ASN A 1 1065 ? 31.917 39.849 -30.220 1.00 30.48 1065 ASN A N 1
ATOM 8125 C CA . ASN A 1 1065 ? 31.805 39.283 -28.879 1.00 30.48 1065 ASN A CA 1
ATOM 8126 C C . ASN A 1 1065 ? 33.017 39.702 -28.035 1.00 30.48 1065 ASN A C 1
ATOM 8128 O O . ASN A 1 1065 ? 34.155 39.624 -28.497 1.00 30.48 1065 ASN A O 1
ATOM 8132 N N . LEU A 1 1066 ? 32.772 40.120 -26.792 1.00 30.80 1066 LEU A N 1
ATOM 8133 C CA . LEU A 1 1066 ? 33.804 40.419 -25.798 1.00 30.80 1066 LEU A CA 1
ATOM 8134 C C . LEU A 1 1066 ? 33.619 39.484 -24.603 1.00 30.80 1066 LEU A C 1
ATOM 8136 O O . LEU A 1 1066 ? 32.554 39.467 -23.989 1.00 30.80 1066 LEU A O 1
ATOM 8140 N N . LEU A 1 1067 ? 34.658 38.713 -24.288 1.00 28.78 1067 LEU A N 1
ATOM 8141 C CA . LEU A 1 1067 ? 34.679 37.777 -23.169 1.00 28.78 1067 LEU A CA 1
ATOM 8142 C C . LEU A 1 1067 ? 35.543 38.359 -22.046 1.00 28.78 1067 LEU A C 1
ATOM 8144 O O . LEU A 1 1067 ? 36.722 38.637 -22.255 1.00 28.78 1067 LEU A O 1
ATOM 8148 N N . PHE A 1 1068 ? 34.962 38.510 -20.858 1.00 31.20 1068 PHE A N 1
ATOM 8149 C CA . PHE A 1 1068 ? 35.679 38.859 -19.635 1.00 31.20 1068 PHE A CA 1
ATOM 8150 C C . PHE A 1 1068 ? 35.543 37.693 -18.659 1.00 31.20 1068 PHE A C 1
ATOM 8152 O O . PHE A 1 1068 ? 34.422 37.306 -18.334 1.00 31.20 1068 PHE A O 1
ATOM 8159 N N . LYS A 1 1069 ? 36.666 37.144 -18.186 1.00 28.69 1069 LYS A N 1
ATOM 8160 C CA . LYS A 1 1069 ? 36.689 36.166 -17.095 1.00 28.69 1069 LYS A CA 1
ATOM 8161 C C . LYS A 1 1069 ? 37.411 36.797 -15.908 1.00 28.69 1069 LYS A C 1
ATOM 8163 O O . LYS A 1 1069 ? 38.561 37.207 -16.045 1.00 28.69 1069 LYS A O 1
ATOM 8168 N N . TYR A 1 1070 ? 36.715 36.922 -14.783 1.00 30.45 1070 TYR A N 1
ATOM 8169 C CA . TYR A 1 1070 ? 37.325 37.273 -13.503 1.00 30.45 1070 TYR A CA 1
ATOM 8170 C C . TYR A 1 1070 ? 37.695 35.981 -12.785 1.00 30.45 1070 TYR A C 1
ATOM 8172 O O . TYR A 1 1070 ? 36.892 35.054 -12.745 1.00 30.45 1070 TYR A O 1
ATOM 8180 N N . ASP A 1 1071 ? 38.899 35.941 -12.228 1.00 30.34 1071 ASP A N 1
ATOM 8181 C CA . ASP A 1 1071 ? 39.381 34.833 -11.412 1.00 30.34 1071 ASP A CA 1
ATOM 8182 C C . ASP A 1 1071 ? 39.498 35.337 -9.967 1.00 30.34 1071 ASP A C 1
ATOM 8184 O O . ASP A 1 1071 ? 40.299 36.230 -9.671 1.00 30.34 1071 ASP A O 1
ATOM 8188 N N . LEU A 1 1072 ? 38.613 34.852 -9.095 1.00 29.33 1072 LEU A N 1
ATOM 8189 C CA . LEU A 1 1072 ? 38.601 35.156 -7.665 1.00 29.33 1072 LEU A CA 1
ATOM 8190 C C . LEU A 1 1072 ? 39.020 33.885 -6.931 1.00 29.33 1072 LEU A C 1
ATOM 8192 O O . LEU A 1 1072 ? 38.217 32.975 -6.744 1.00 29.33 1072 LEU A O 1
ATOM 8196 N N . GLY A 1 1073 ? 40.302 33.827 -6.565 1.00 30.86 1073 GLY A N 1
ATOM 8197 C CA . GLY A 1 1073 ? 40.927 32.623 -6.025 1.00 30.86 1073 GLY A CA 1
ATOM 8198 C C . GLY A 1 1073 ? 40.256 32.088 -4.756 1.00 30.86 1073 GLY A C 1
ATOM 8199 O O . GLY A 1 1073 ? 39.790 32.846 -3.904 1.00 30.86 1073 GLY A O 1
ATOM 8200 N N . SER A 1 1074 ? 40.245 30.761 -4.630 1.00 29.61 1074 SER A N 1
ATOM 8201 C CA . SER A 1 1074 ? 39.583 30.024 -3.554 1.00 29.61 1074 SER A CA 1
ATOM 8202 C C . SER A 1 1074 ? 40.081 30.420 -2.161 1.00 29.61 1074 SER A C 1
ATOM 8204 O O . SER A 1 1074 ? 41.268 30.297 -1.850 1.00 29.61 1074 SER A O 1
ATOM 8206 N N . TYR A 1 1075 ? 39.159 30.813 -1.283 1.00 33.44 1075 TYR A N 1
ATOM 8207 C CA . TYR A 1 1075 ? 39.450 31.013 0.135 1.00 33.44 1075 TYR A CA 1
ATOM 8208 C C . TYR A 1 1075 ? 39.545 29.662 0.863 1.00 33.44 1075 TYR A C 1
ATOM 8210 O O . TYR A 1 1075 ? 38.656 28.818 0.757 1.00 33.44 1075 TYR A O 1
ATOM 8218 N N . TYR A 1 1076 ? 40.608 29.475 1.648 1.00 32.03 1076 TYR A N 1
ATOM 8219 C CA . TYR A 1 1076 ? 40.697 28.410 2.651 1.00 32.03 1076 TYR A CA 1
ATOM 8220 C C . TYR A 1 1076 ? 40.257 28.949 4.016 1.00 32.03 1076 TYR A C 1
ATOM 8222 O O . TYR A 1 1076 ? 40.736 29.994 4.455 1.00 32.03 1076 TYR A O 1
ATOM 8230 N N . VAL A 1 1077 ? 39.396 28.200 4.708 1.00 32.38 1077 VAL A N 1
ATOM 8231 C CA . VAL A 1 1077 ? 39.019 28.439 6.108 1.00 32.38 1077 VAL A CA 1
ATOM 8232 C C . VAL A 1 1077 ? 39.364 27.178 6.902 1.00 32.38 1077 VAL A C 1
ATOM 8234 O O . VAL A 1 1077 ? 38.897 26.092 6.566 1.00 32.38 1077 VAL A O 1
ATOM 8237 N N . ASP A 1 1078 ? 40.216 27.309 7.922 1.00 33.41 1078 ASP A N 1
ATOM 8238 C CA . ASP A 1 1078 ? 40.569 26.208 8.832 1.00 33.41 1078 ASP A CA 1
ATOM 8239 C C . ASP A 1 1078 ? 39.658 26.208 10.080 1.00 33.41 1078 ASP A C 1
ATOM 8241 O O . ASP A 1 1078 ? 38.830 27.094 10.291 1.00 33.41 1078 ASP A O 1
ATOM 8245 N N . LYS A 1 1079 ? 39.765 25.156 10.889 1.00 36.62 1079 LYS A N 1
ATOM 8246 C CA . LYS A 1 1079 ? 38.751 24.690 11.838 1.00 36.62 1079 LYS A CA 1
ATOM 8247 C C . LYS A 1 1079 ? 38.272 25.699 12.895 1.00 36.62 1079 LYS A C 1
ATOM 8249 O O . LYS A 1 1079 ? 39.052 26.226 13.683 1.00 36.62 1079 LYS A O 1
ATOM 8254 N N . ASN A 1 1080 ? 36.943 25.694 13.062 1.00 33.69 1080 ASN A N 1
ATOM 8255 C CA . ASN A 1 1080 ? 36.156 26.105 14.239 1.00 33.69 1080 ASN A CA 1
ATOM 8256 C C . ASN A 1 1080 ? 35.900 27.613 14.456 1.00 33.69 1080 ASN A C 1
ATOM 8258 O O . ASN A 1 1080 ? 36.333 28.170 15.465 1.00 33.69 1080 ASN A O 1
ATOM 8262 N N . SER A 1 1081 ? 35.094 28.239 13.595 1.00 30.45 1081 SER A N 1
ATOM 8263 C CA . SER A 1 1081 ? 34.224 29.400 13.895 1.00 30.45 1081 SER A CA 1
ATOM 8264 C C . SER A 1 1081 ? 33.268 29.634 12.720 1.00 30.45 1081 SER A C 1
ATOM 8266 O O . SER A 1 1081 ? 33.647 29.341 11.589 1.00 30.45 1081 SER A O 1
ATOM 8268 N N . ASP A 1 1082 ? 32.083 30.199 12.957 1.00 32.09 1082 ASP A N 1
ATOM 8269 C CA . ASP A 1 1082 ? 31.258 30.759 11.877 1.00 32.09 1082 ASP A CA 1
ATOM 8270 C C . ASP A 1 1082 ? 31.949 32.007 11.290 1.00 32.09 1082 ASP A C 1
ATOM 8272 O O . ASP A 1 1082 ? 32.463 32.842 12.039 1.00 32.09 1082 ASP A O 1
ATOM 8276 N N . VAL A 1 1083 ? 31.988 32.127 9.957 1.00 31.48 1083 VAL A N 1
ATOM 8277 C CA . VAL A 1 1083 ? 32.658 33.228 9.240 1.00 31.48 1083 VAL A CA 1
ATOM 8278 C C . VAL A 1 1083 ? 31.699 33.852 8.229 1.00 31.48 1083 VAL A C 1
ATOM 8280 O O . VAL A 1 1083 ? 31.384 33.241 7.210 1.00 31.48 1083 VAL A O 1
ATOM 8283 N N . ASP A 1 1084 ? 31.282 35.094 8.483 1.00 34.53 1084 ASP A N 1
ATOM 8284 C CA . ASP A 1 1084 ? 30.510 35.894 7.528 1.00 34.53 1084 ASP 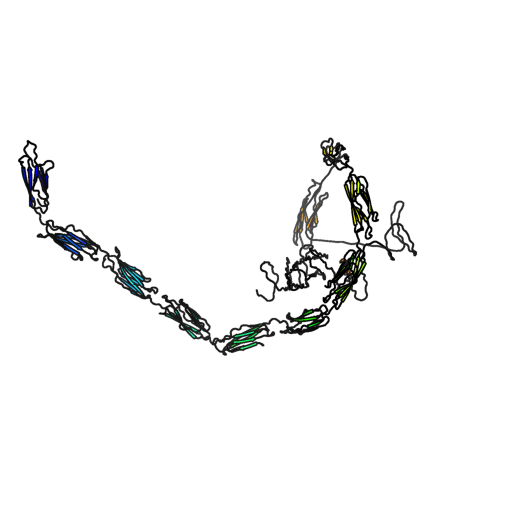A CA 1
ATOM 8285 C C . ASP A 1 1084 ? 31.381 36.323 6.335 1.00 34.53 1084 ASP A C 1
ATOM 8287 O O . ASP A 1 1084 ? 32.276 37.164 6.461 1.00 34.53 1084 ASP A O 1
ATOM 8291 N N . LEU A 1 1085 ? 31.089 35.781 5.151 1.00 30.83 1085 LEU A N 1
ATOM 8292 C CA . LEU A 1 1085 ? 31.662 36.222 3.877 1.00 30.83 1085 LEU A CA 1
ATOM 8293 C C . LEU A 1 1085 ? 30.710 37.199 3.172 1.00 30.83 1085 LEU A C 1
ATOM 8295 O O . LEU A 1 1085 ? 29.823 36.805 2.418 1.00 30.83 1085 LEU A O 1
ATOM 8299 N N . SER A 1 1086 ? 30.910 38.497 3.404 1.00 32.66 1086 SER A N 1
ATOM 8300 C CA . SER A 1 1086 ? 30.152 39.569 2.747 1.00 32.66 1086 SER A CA 1
ATOM 8301 C C . SER A 1 1086 ? 30.864 40.103 1.497 1.00 32.66 1086 SER A C 1
ATOM 8303 O O . SER A 1 1086 ? 32.001 40.569 1.583 1.00 32.66 1086 SER A O 1
ATOM 8305 N N . LEU A 1 1087 ? 30.168 40.116 0.355 1.00 30.41 1087 LEU A N 1
ATOM 8306 C CA . LEU A 1 1087 ? 30.628 40.693 -0.916 1.00 30.41 1087 LEU A CA 1
ATOM 8307 C C . LEU A 1 1087 ? 29.719 41.861 -1.328 1.00 30.41 1087 LEU A C 1
ATOM 8309 O O . LEU A 1 1087 ? 28.616 41.653 -1.828 1.00 30.41 1087 LEU A O 1
ATOM 8313 N N . GLU A 1 1088 ? 30.175 43.099 -1.128 1.00 30.22 1088 GLU A N 1
ATOM 8314 C CA . GLU A 1 1088 ? 29.416 44.289 -1.532 1.00 30.22 1088 GLU A CA 1
ATOM 8315 C C . GLU A 1 1088 ? 29.676 44.681 -2.993 1.00 30.22 1088 GLU A C 1
ATOM 8317 O O . GLU A 1 1088 ? 30.800 45.009 -3.375 1.00 30.22 1088 GLU A O 1
ATOM 8322 N N . PHE A 1 1089 ? 28.609 44.767 -3.791 1.00 29.77 1089 PHE A N 1
ATOM 8323 C CA . PHE A 1 1089 ? 28.631 45.375 -5.123 1.00 29.77 1089 PHE A CA 1
ATOM 8324 C C . PHE A 1 1089 ? 27.606 46.512 -5.202 1.00 29.77 1089 PHE A C 1
ATOM 8326 O O . PHE A 1 1089 ? 26.410 46.307 -5.004 1.00 29.77 1089 PHE A O 1
ATOM 8333 N N . THR A 1 1090 ? 28.060 47.731 -5.510 1.00 26.56 1090 THR A N 1
ATOM 8334 C CA . THR A 1 1090 ? 27.199 48.923 -5.593 1.00 26.56 1090 THR A CA 1
ATOM 8335 C C . THR A 1 1090 ? 26.888 49.308 -7.040 1.00 26.56 1090 THR A C 1
ATOM 8337 O O . THR A 1 1090 ? 27.690 49.936 -7.727 1.00 26.56 1090 THR A O 1
ATOM 8340 N N . SER A 1 1091 ? 25.666 49.007 -7.488 1.00 28.02 1091 SER A N 1
ATOM 8341 C CA . SER A 1 1091 ? 25.092 49.524 -8.738 1.00 28.02 1091 SER A CA 1
ATOM 8342 C C . SER A 1 1091 ? 23.865 50.393 -8.448 1.00 28.02 1091 SER A C 1
ATOM 8344 O O . SER A 1 1091 ? 23.114 50.148 -7.504 1.00 28.02 1091 SER A O 1
ATOM 8346 N N . ARG A 1 1092 ? 23.658 51.466 -9.222 1.00 31.72 1092 ARG A N 1
ATOM 8347 C CA . ARG A 1 1092 ? 22.606 52.449 -8.916 1.00 31.72 1092 ARG A CA 1
ATOM 8348 C C . ARG A 1 1092 ? 21.224 52.003 -9.404 1.00 31.72 1092 ARG A C 1
ATOM 8350 O O . ARG A 1 1092 ? 20.868 52.245 -10.557 1.00 31.72 1092 ARG A O 1
ATOM 8357 N N . ASN A 1 1093 ? 20.429 51.570 -8.423 1.00 28.38 1093 ASN A N 1
ATOM 8358 C CA . ASN A 1 1093 ? 18.986 51.287 -8.407 1.00 28.38 1093 ASN A CA 1
ATOM 8359 C C . ASN A 1 1093 ? 18.603 49.810 -8.615 1.00 28.38 1093 ASN A C 1
ATOM 8361 O O . ASN A 1 1093 ? 18.836 49.256 -9.683 1.00 28.38 1093 ASN A O 1
ATOM 8365 N N . LEU A 1 1094 ? 17.846 49.304 -7.626 1.00 29.95 1094 LEU A N 1
ATOM 8366 C CA . LEU A 1 1094 ? 17.175 47.996 -7.505 1.00 29.95 1094 LEU A CA 1
ATOM 8367 C C . LEU A 1 1094 ? 18.053 46.825 -7.015 1.00 29.95 1094 LEU A C 1
ATOM 8369 O O . LEU A 1 1094 ? 18.871 46.307 -7.760 1.00 29.95 1094 LEU A O 1
ATOM 8373 N N . ALA A 1 1095 ? 17.757 46.410 -5.772 1.00 27.14 1095 ALA A N 1
ATOM 8374 C CA . ALA A 1 1095 ? 18.213 45.223 -5.034 1.00 27.14 1095 ALA A CA 1
ATOM 8375 C C . ALA A 1 1095 ? 19.733 45.034 -4.838 1.00 27.14 1095 ALA A C 1
ATOM 8377 O O . ALA A 1 1095 ? 20.482 44.777 -5.777 1.00 27.14 1095 ALA A O 1
ATOM 8378 N N . TYR A 1 1096 ? 20.163 45.050 -3.572 1.00 33.03 1096 TYR A N 1
ATOM 8379 C CA . TYR A 1 1096 ? 21.376 44.340 -3.156 1.00 33.03 1096 TYR A CA 1
ATOM 8380 C C . TYR A 1 1096 ? 21.054 42.850 -3.007 1.00 33.03 1096 TYR A C 1
ATOM 8382 O O . TYR A 1 1096 ? 19.934 42.499 -2.635 1.00 33.03 1096 TYR A O 1
ATOM 8390 N N . LEU A 1 1097 ? 22.036 41.986 -3.260 1.00 31.69 1097 LEU A N 1
ATOM 8391 C CA . LEU A 1 1097 ? 21.934 40.552 -3.008 1.00 31.69 1097 LEU A CA 1
ATOM 8392 C C . LEU A 1 1097 ? 23.035 40.154 -2.022 1.00 31.69 1097 LEU A C 1
ATOM 8394 O O . LEU A 1 1097 ? 24.214 40.330 -2.316 1.00 31.69 1097 LEU A O 1
ATOM 8398 N N . TYR A 1 1098 ? 22.640 39.626 -0.868 1.00 34.25 1098 TYR A N 1
ATOM 8399 C CA . TYR A 1 1098 ? 23.527 38.952 0.082 1.00 34.25 1098 TYR A CA 1
ATOM 8400 C C . TYR A 1 1098 ? 23.144 37.473 0.128 1.00 34.25 1098 TYR A C 1
ATOM 8402 O O . TYR A 1 1098 ? 21.987 37.133 -0.128 1.00 34.25 1098 TYR A O 1
ATOM 8410 N N . SER A 1 1099 ? 24.104 36.619 0.477 1.00 32.44 1099 SER A N 1
ATOM 8411 C CA . SER A 1 1099 ? 23.898 35.192 0.726 1.00 32.44 1099 SER A CA 1
ATOM 8412 C C . SER A 1 1099 ? 24.666 34.775 1.979 1.00 32.44 1099 SER A C 1
ATOM 8414 O O . SER A 1 1099 ? 25.887 34.639 1.932 1.00 32.44 1099 SER A O 1
ATOM 8416 N N . GLU A 1 1100 ? 23.958 34.565 3.092 1.00 37.09 1100 GLU A N 1
ATOM 8417 C CA . GLU A 1 1100 ? 24.505 33.800 4.223 1.00 37.09 1100 GLU A CA 1
ATOM 8418 C C . GLU A 1 1100 ? 24.835 32.378 3.730 1.00 37.09 1100 GLU A C 1
ATOM 8420 O O . GLU A 1 1100 ? 24.026 31.785 3.015 1.00 37.09 1100 GLU A O 1
ATOM 8425 N N . VAL A 1 1101 ? 25.995 31.832 4.109 1.00 39.44 1101 VAL A N 1
ATOM 8426 C CA . VAL A 1 1101 ? 26.351 30.418 3.902 1.00 39.44 1101 VAL A CA 1
ATOM 8427 C C . VAL A 1 1101 ? 27.057 29.915 5.158 1.00 39.44 1101 VAL A C 1
ATOM 8429 O O . VAL A 1 1101 ? 28.169 30.337 5.462 1.00 39.44 1101 VAL A O 1
ATOM 8432 N N . THR A 1 1102 ? 26.417 29.008 5.894 1.00 41.62 1102 THR A N 1
ATOM 8433 C CA . THR A 1 1102 ? 26.971 28.399 7.117 1.00 41.62 1102 THR A CA 1
ATOM 8434 C C . THR A 1 1102 ? 27.374 26.950 6.834 1.00 41.62 1102 THR A C 1
ATOM 8436 O O . THR A 1 1102 ? 26.603 26.220 6.211 1.00 41.62 1102 THR A O 1
ATOM 8439 N N . ALA A 1 1103 ? 28.567 26.522 7.268 1.00 37.03 1103 ALA A N 1
ATOM 8440 C CA . ALA A 1 1103 ? 29.095 25.179 6.997 1.00 37.03 1103 ALA A CA 1
ATOM 8441 C C . ALA A 1 1103 ? 30.008 24.645 8.130 1.00 37.03 1103 ALA A C 1
ATOM 8443 O O . ALA A 1 1103 ? 30.633 25.441 8.833 1.00 37.03 1103 ALA A O 1
ATOM 8444 N N . PRO A 1 1104 ? 30.131 23.312 8.319 1.00 37.88 1104 PRO A N 1
ATOM 8445 C CA . PRO A 1 1104 ? 30.986 22.721 9.354 1.00 37.88 1104 PRO A CA 1
ATOM 8446 C C . PRO A 1 1104 ? 32.497 22.824 9.050 1.00 37.88 1104 PRO A C 1
ATOM 8448 O O . PRO A 1 1104 ? 32.897 22.964 7.893 1.00 37.88 1104 PRO A O 1
ATOM 8451 N N . PRO A 1 1105 ? 33.369 22.658 10.067 1.00 39.97 1105 PRO A N 1
ATOM 8452 C CA . PRO A 1 1105 ? 34.793 23.022 10.025 1.00 39.97 1105 PRO A CA 1
ATOM 8453 C C . PRO A 1 1105 ? 35.708 22.036 9.260 1.00 39.97 1105 PRO A C 1
ATOM 8455 O O . PRO A 1 1105 ? 36.841 21.782 9.671 1.00 39.97 1105 PRO A O 1
ATOM 8458 N N . SER A 1 1106 ? 35.237 21.432 8.169 1.00 42.09 1106 SER A N 1
ATOM 8459 C CA . SER A 1 1106 ? 36.045 20.540 7.319 1.00 42.09 1106 SER A CA 1
ATOM 8460 C C . SER A 1 1106 ? 35.598 20.479 5.853 1.00 42.09 1106 SER A C 1
ATOM 8462 O O . SER A 1 1106 ? 35.967 19.539 5.154 1.00 42.09 1106 SER A O 1
ATOM 8464 N N . TRP A 1 1107 ? 34.795 21.436 5.382 1.00 42.12 1107 TRP A N 1
ATOM 8465 C CA . TRP A 1 1107 ? 34.379 21.543 3.979 1.00 42.12 1107 TRP A CA 1
ATOM 8466 C C . TRP A 1 1107 ? 35.022 22.764 3.318 1.00 42.12 1107 TRP A C 1
ATOM 8468 O O . TRP A 1 1107 ? 35.107 23.826 3.931 1.00 42.12 1107 TRP A O 1
ATOM 8478 N N . GLN A 1 1108 ? 35.444 22.631 2.058 1.00 40.84 1108 GLN A N 1
ATOM 8479 C CA . GLN A 1 1108 ? 35.831 23.777 1.237 1.00 40.84 1108 GLN A CA 1
ATOM 8480 C C . GLN A 1 1108 ? 34.632 24.265 0.427 1.00 40.84 1108 GLN A C 1
ATOM 8482 O O . GLN A 1 1108 ? 34.166 23.575 -0.474 1.00 40.84 1108 GLN A O 1
ATOM 8487 N N . VAL A 1 1109 ? 34.154 25.472 0.728 1.00 39.38 1109 VAL A N 1
ATOM 8488 C CA . VAL A 1 1109 ? 33.107 26.137 -0.055 1.00 39.38 1109 VAL A CA 1
ATOM 8489 C C . VAL A 1 1109 ? 33.774 27.071 -1.065 1.00 39.38 1109 VAL A C 1
ATOM 8491 O O . VAL A 1 1109 ? 34.224 28.160 -0.715 1.00 39.38 1109 VAL A O 1
ATOM 8494 N N . THR A 1 1110 ? 33.842 26.641 -2.326 1.00 39.66 1110 THR A N 1
ATOM 8495 C CA . THR A 1 1110 ? 34.440 27.417 -3.424 1.00 39.66 1110 THR A CA 1
ATOM 8496 C C . THR A 1 1110 ? 33.337 28.006 -4.299 1.00 39.66 1110 THR A C 1
ATOM 8498 O O . THR A 1 1110 ? 32.854 27.356 -5.222 1.00 39.66 1110 THR A O 1
ATOM 8501 N N . ILE A 1 1111 ? 32.935 29.246 -4.015 1.00 38.16 1111 ILE A N 1
ATOM 8502 C CA . ILE A 1 1111 ? 31.949 29.973 -4.827 1.00 38.16 1111 ILE A CA 1
ATOM 8503 C C . ILE A 1 1111 ? 32.622 30.452 -6.124 1.00 38.16 1111 ILE A C 1
ATOM 8505 O O . ILE A 1 1111 ? 33.299 31.478 -6.121 1.00 38.16 1111 ILE A O 1
ATOM 8509 N N . SER A 1 1112 ? 32.429 29.724 -7.230 1.00 38.09 1112 SER A N 1
ATOM 8510 C CA . SER A 1 1112 ? 32.852 30.168 -8.569 1.00 38.09 1112 SER A CA 1
ATOM 8511 C C . SER A 1 1112 ? 31.766 31.028 -9.232 1.00 38.09 1112 SER A C 1
ATOM 8513 O O . SER A 1 1112 ? 30.683 30.511 -9.518 1.00 38.09 1112 SER A O 1
ATOM 8515 N N . PRO A 1 1113 ? 32.011 32.323 -9.513 1.00 35.72 1113 PRO A N 1
ATOM 8516 C CA . PRO A 1 1113 ? 31.079 33.176 -10.242 1.00 35.72 1113 PRO A CA 1
ATOM 8517 C C . PRO A 1 1113 ? 31.245 32.992 -11.761 1.00 35.72 1113 PRO A C 1
ATOM 8519 O O . PRO A 1 1113 ? 31.673 33.910 -12.468 1.00 35.72 1113 PRO A O 1
ATOM 8522 N N . ASP A 1 1114 ? 30.912 31.807 -12.281 1.00 33.09 1114 ASP A N 1
ATOM 8523 C CA . ASP A 1 1114 ? 30.973 31.520 -13.719 1.00 33.09 1114 ASP A CA 1
ATOM 8524 C C . ASP A 1 1114 ? 29.873 32.271 -14.498 1.00 33.09 1114 ASP A C 1
ATOM 8526 O O . ASP A 1 1114 ? 28.823 31.742 -14.848 1.00 33.09 1114 ASP A O 1
ATOM 8530 N N . SER A 1 1115 ? 30.204 33.519 -14.843 1.00 32.66 1115 SER A N 1
ATOM 8531 C CA . SER A 1 1115 ? 29.493 34.454 -15.733 1.00 32.66 1115 SER A CA 1
ATOM 8532 C C . SER A 1 1115 ? 28.309 35.231 -15.135 1.00 32.66 1115 SER A C 1
ATOM 8534 O O . SER A 1 1115 ? 27.211 34.716 -14.945 1.00 32.66 1115 SER A O 1
ATOM 8536 N N . PHE A 1 1116 ? 28.490 36.550 -14.991 1.00 33.00 1116 PHE A N 1
ATOM 8537 C CA . PHE A 1 1116 ? 27.399 37.514 -14.804 1.00 33.00 1116 PHE A CA 1
ATOM 8538 C C . PHE A 1 1116 ? 27.059 38.214 -16.128 1.00 33.00 1116 PHE A C 1
ATOM 8540 O O . PHE A 1 1116 ? 27.900 38.909 -16.701 1.00 33.00 1116 PHE A O 1
ATOM 8547 N N . TYR A 1 1117 ? 25.802 38.117 -16.572 1.00 34.12 1117 TYR A N 1
ATOM 8548 C CA . TYR A 1 1117 ? 25.293 38.838 -17.745 1.00 34.12 1117 TYR A CA 1
ATOM 8549 C C . TYR A 1 1117 ? 24.069 39.689 -17.392 1.00 34.12 1117 TYR A C 1
ATOM 8551 O O . TYR A 1 1117 ? 23.025 39.163 -17.008 1.00 34.12 1117 TYR A O 1
ATOM 8559 N N . ILE A 1 1118 ? 24.172 41.009 -17.585 1.00 31.94 1118 ILE A N 1
ATOM 8560 C CA . ILE A 1 1118 ? 23.040 41.940 -17.471 1.00 31.94 1118 ILE A CA 1
ATOM 8561 C C . ILE A 1 1118 ? 22.575 42.326 -18.876 1.00 31.94 1118 ILE A C 1
ATOM 8563 O O . ILE A 1 1118 ? 23.147 43.203 -19.525 1.00 31.94 1118 ILE A O 1
ATOM 8567 N N . VAL A 1 1119 ? 21.497 41.694 -19.336 1.00 31.11 1119 VAL A N 1
ATOM 8568 C CA . VAL A 1 1119 ? 20.725 42.182 -20.488 1.00 31.11 1119 VAL A CA 1
ATOM 8569 C C . VAL A 1 1119 ? 19.842 43.372 -20.081 1.00 31.11 1119 VAL A C 1
ATOM 8571 O O . VAL A 1 1119 ? 19.396 43.453 -18.929 1.00 31.11 1119 VAL A O 1
ATOM 8574 N N . PRO A 1 1120 ? 19.530 44.306 -21.005 1.00 26.17 1120 PRO A N 1
ATOM 8575 C CA . PRO A 1 1120 ? 18.484 45.293 -20.756 1.00 26.17 1120 PRO A CA 1
ATOM 8576 C C . PRO A 1 1120 ? 17.170 44.585 -20.387 1.00 26.17 1120 PRO A C 1
ATOM 8578 O O . PRO A 1 1120 ? 16.861 43.524 -20.924 1.00 26.17 1120 PRO A O 1
ATOM 8581 N N . TYR A 1 1121 ? 16.399 45.201 -19.485 1.00 31.72 1121 TYR A N 1
ATOM 8582 C CA . TYR A 1 1121 ? 15.208 44.647 -18.811 1.00 31.72 1121 TYR A CA 1
ATOM 8583 C C . TYR A 1 1121 ? 15.441 43.731 -17.591 1.00 31.72 1121 TYR A C 1
ATOM 8585 O O . TYR A 1 1121 ? 14.489 43.119 -17.114 1.00 31.72 1121 TYR A O 1
ATOM 8593 N N . GLY A 1 1122 ? 16.636 43.753 -16.988 1.00 35.06 1122 GLY A N 1
ATOM 8594 C CA . GLY A 1 1122 ? 16.777 43.553 -15.535 1.00 35.06 1122 GLY A CA 1
ATOM 8595 C C . GLY A 1 1122 ? 16.425 42.152 -15.028 1.00 35.06 1122 GLY A C 1
ATOM 8596 O O . GLY A 1 1122 ? 15.630 42.004 -14.104 1.00 35.06 1122 GLY A O 1
ATOM 8597 N N . THR A 1 1123 ? 17.018 41.132 -15.644 1.00 36.72 1123 THR A N 1
ATOM 8598 C CA . THR A 1 1123 ? 17.102 39.772 -15.089 1.00 36.72 1123 THR A CA 1
ATOM 8599 C C . THR A 1 1123 ? 18.549 39.531 -14.670 1.00 36.72 1123 THR A C 1
ATOM 8601 O O . THR A 1 1123 ? 19.455 39.925 -15.405 1.00 36.72 1123 THR A O 1
ATOM 8604 N N . VAL A 1 1124 ? 18.762 38.925 -13.503 1.00 37.16 1124 VAL A N 1
ATOM 8605 C CA . VAL A 1 1124 ? 20.090 38.573 -12.980 1.00 37.16 1124 VAL A CA 1
ATOM 8606 C C . VAL A 1 1124 ? 20.196 37.053 -12.955 1.00 37.16 1124 VAL A C 1
ATOM 8608 O O . VAL A 1 1124 ? 19.274 36.385 -12.495 1.00 37.16 1124 VAL A O 1
ATOM 8611 N N . TYR A 1 1125 ? 21.310 36.528 -13.454 1.00 36.47 1125 TYR A N 1
ATOM 8612 C CA . TYR A 1 1125 ? 21.663 35.111 -13.393 1.00 36.47 1125 TYR A CA 1
ATOM 8613 C C . TYR A 1 1125 ? 22.819 34.948 -12.402 1.00 36.47 1125 TYR A C 1
ATOM 8615 O O . TYR A 1 1125 ? 23.712 35.796 -12.370 1.00 36.47 1125 TYR A O 1
ATOM 8623 N N . VAL A 1 1126 ? 22.782 33.890 -11.591 1.00 37.75 1126 VAL A N 1
ATOM 8624 C CA . VAL A 1 1126 ? 23.811 33.562 -10.594 1.00 37.75 1126 VAL A CA 1
ATOM 8625 C C . VAL A 1 1126 ? 24.019 32.050 -10.618 1.00 37.75 1126 VAL A C 1
ATOM 8627 O O . VAL A 1 1126 ? 23.093 31.310 -10.295 1.00 37.75 1126 VAL A O 1
ATOM 8630 N N . HIS A 1 1127 ? 25.218 31.599 -10.986 1.00 39.09 1127 HIS A N 1
ATOM 8631 C CA . HIS A 1 1127 ? 25.639 30.215 -10.765 1.00 39.09 1127 HIS A CA 1
ATOM 8632 C C . HIS A 1 1127 ? 26.233 30.068 -9.359 1.00 39.09 1127 HIS A C 1
ATOM 8634 O O . HIS A 1 1127 ? 26.916 30.965 -8.865 1.00 39.09 1127 HIS A O 1
ATOM 8640 N N . LEU A 1 1128 ? 25.951 28.933 -8.717 1.00 36.78 1128 LEU A N 1
ATOM 8641 C CA . LEU A 1 1128 ? 26.440 28.571 -7.388 1.00 36.78 1128 LEU A CA 1
ATOM 8642 C C . LEU A 1 1128 ? 26.850 27.097 -7.397 1.00 36.78 1128 LEU A C 1
ATOM 8644 O O . LEU A 1 1128 ? 26.008 26.209 -7.289 1.00 36.78 1128 LEU A O 1
ATOM 8648 N N . SER A 1 1129 ? 28.151 26.852 -7.517 1.00 37.72 1129 SER A N 1
ATOM 8649 C CA . SER A 1 1129 ? 28.735 25.514 -7.419 1.00 37.72 1129 SER A CA 1
ATOM 8650 C C . SER A 1 1129 ? 29.164 25.231 -5.980 1.00 37.72 1129 SER A C 1
ATOM 8652 O O . SER A 1 1129 ? 29.883 26.028 -5.380 1.00 37.72 1129 SER A O 1
ATOM 8654 N N . LEU A 1 1130 ? 28.767 24.078 -5.438 1.00 38.56 1130 LEU A N 1
ATOM 8655 C CA . LEU A 1 1130 ? 29.373 23.490 -4.241 1.00 38.56 1130 LEU A CA 1
ATOM 8656 C C . LEU A 1 1130 ? 30.100 22.198 -4.625 1.00 38.56 1130 LEU A C 1
ATOM 8658 O O . LEU A 1 1130 ? 29.672 21.482 -5.526 1.00 38.56 1130 LEU A O 1
ATOM 8662 N N . SER A 1 1131 ? 31.177 21.893 -3.904 1.00 40.91 1131 SER A N 1
ATOM 8663 C CA . SER A 1 1131 ? 31.891 20.619 -3.978 1.00 40.91 1131 SER A CA 1
ATOM 8664 C C . SER A 1 1131 ? 32.140 20.112 -2.558 1.00 40.91 1131 SER A C 1
ATOM 8666 O O . SER A 1 1131 ? 32.415 20.904 -1.656 1.00 40.91 1131 SER A O 1
ATOM 8668 N N . VAL A 1 1132 ? 31.997 18.804 -2.344 1.00 40.88 1132 VAL A N 1
ATOM 8669 C CA . VAL A 1 1132 ? 32.134 18.152 -1.034 1.00 40.88 1132 VAL A CA 1
ATOM 8670 C C . VAL A 1 1132 ? 33.045 16.931 -1.209 1.00 40.88 1132 VAL A C 1
ATOM 8672 O O . VAL A 1 1132 ? 32.720 16.084 -2.035 1.00 40.88 1132 VAL A O 1
ATOM 8675 N N . PRO A 1 1133 ? 34.167 16.807 -0.473 1.00 40.97 1133 PRO A N 1
ATOM 8676 C CA . PRO A 1 1133 ? 35.057 15.651 -0.608 1.00 40.97 1133 PRO A CA 1
ATOM 8677 C C . PRO A 1 1133 ? 34.449 14.350 -0.054 1.00 40.97 1133 PRO A C 1
ATOM 8679 O O . PRO A 1 1133 ? 33.868 14.358 1.035 1.00 40.97 1133 PRO A O 1
ATOM 8682 N N . ASP A 1 1134 ? 34.709 13.222 -0.726 1.00 41.41 1134 ASP A N 1
ATOM 8683 C CA . ASP A 1 1134 ? 34.136 11.876 -0.476 1.00 41.41 1134 ASP A CA 1
ATOM 8684 C C . ASP A 1 1134 ? 34.375 11.260 0.921 1.00 41.41 1134 ASP A C 1
ATOM 8686 O O . ASP A 1 1134 ? 33.945 10.145 1.205 1.00 41.41 1134 ASP A O 1
ATOM 8690 N N . THR A 1 1135 ? 35.081 11.948 1.820 1.00 45.66 1135 THR A N 1
ATOM 8691 C CA . THR A 1 1135 ? 35.457 11.442 3.157 1.00 45.66 1135 THR A CA 1
ATOM 8692 C C . THR A 1 1135 ? 34.745 12.155 4.316 1.00 45.66 1135 THR A C 1
ATOM 8694 O O . THR A 1 1135 ? 35.077 11.950 5.488 1.00 45.66 1135 THR A O 1
ATOM 8697 N N . ALA A 1 1136 ? 33.743 12.989 4.018 1.00 36.28 1136 ALA A N 1
ATOM 8698 C CA . ALA A 1 1136 ? 32.950 13.694 5.022 1.00 36.28 1136 ALA A CA 1
ATOM 8699 C C . ALA A 1 1136 ? 32.034 12.746 5.827 1.00 36.28 1136 ALA A C 1
ATOM 8701 O O . ALA A 1 1136 ? 31.167 12.069 5.281 1.00 36.28 1136 ALA A O 1
ATOM 8702 N N . ASN A 1 1137 ? 32.175 12.740 7.158 1.00 36.72 1137 ASN A N 1
ATOM 8703 C CA . ASN A 1 1137 ? 31.254 12.006 8.032 1.00 36.72 1137 ASN A CA 1
ATOM 8704 C C . ASN A 1 1137 ? 29.880 12.701 8.127 1.00 36.72 1137 ASN A C 1
ATOM 8706 O O . ASN A 1 1137 ? 29.784 13.927 8.127 1.00 36.72 1137 ASN A O 1
ATOM 8710 N N . ARG A 1 1138 ? 28.829 11.879 8.229 1.00 33.06 1138 ARG A N 1
ATOM 8711 C CA . ARG A 1 1138 ? 27.400 12.223 8.096 1.00 33.06 1138 ARG A CA 1
ATOM 8712 C C . ARG A 1 1138 ? 26.915 13.382 8.993 1.00 33.06 1138 ARG A C 1
ATOM 8714 O O . ARG A 1 1138 ? 27.214 13.405 10.186 1.00 33.06 1138 ARG A O 1
ATOM 8721 N N . GLY A 1 1139 ? 26.001 14.202 8.457 1.00 44.03 1139 GLY A N 1
ATOM 8722 C CA . GLY A 1 1139 ? 25.022 14.970 9.247 1.00 44.03 1139 GLY A CA 1
ATOM 8723 C C . GLY A 1 1139 ? 25.325 16.453 9.501 1.00 44.03 1139 GLY A C 1
ATOM 8724 O O . GLY A 1 1139 ? 25.612 16.833 10.634 1.00 44.03 1139 GLY A O 1
ATOM 8725 N N . ALA A 1 1140 ? 25.160 17.299 8.480 1.00 39.78 1140 ALA A N 1
ATOM 8726 C CA . ALA A 1 1140 ? 25.175 18.759 8.608 1.00 39.78 1140 ALA A CA 1
ATOM 8727 C C . ALA A 1 1140 ? 24.131 19.422 7.695 1.00 39.78 1140 ALA A C 1
ATOM 8729 O O . ALA A 1 1140 ? 23.899 18.941 6.589 1.00 39.78 1140 ALA A O 1
ATOM 8730 N N . ASP A 1 1141 ? 23.536 20.526 8.157 1.00 41.34 1141 ASP A N 1
ATOM 8731 C CA . ASP A 1 1141 ? 22.620 21.363 7.374 1.00 41.34 1141 ASP A CA 1
ATOM 8732 C C . ASP A 1 1141 ? 23.392 22.514 6.697 1.00 41.34 1141 ASP A C 1
ATOM 8734 O O . ASP A 1 1141 ? 24.270 23.122 7.309 1.00 41.34 1141 ASP A O 1
ATOM 8738 N N . ILE A 1 1142 ? 23.018 22.848 5.459 1.00 41.22 1142 ILE A N 1
ATOM 8739 C CA . ILE A 1 1142 ? 23.410 24.085 4.759 1.00 41.22 1142 ILE A CA 1
ATOM 8740 C C . ILE A 1 1142 ? 22.179 24.998 4.727 1.00 41.22 1142 ILE A C 1
ATOM 8742 O O . ILE A 1 1142 ? 21.061 24.504 4.587 1.00 41.22 1142 ILE A O 1
ATOM 8746 N N . VAL A 1 1143 ? 22.368 26.315 4.838 1.00 41.00 1143 VAL A N 1
ATOM 8747 C CA . VAL A 1 1143 ? 21.307 27.323 4.672 1.00 41.00 1143 VAL A CA 1
ATOM 8748 C C . VAL A 1 1143 ? 21.818 28.444 3.771 1.00 41.00 1143 VAL A C 1
ATOM 8750 O O . VAL A 1 1143 ? 22.957 28.877 3.923 1.00 41.00 1143 VAL A O 1
ATOM 8753 N N . VAL A 1 1144 ? 20.962 28.913 2.859 1.00 42.28 1144 VAL A N 1
ATOM 8754 C CA . VAL A 1 1144 ? 21.174 30.094 2.008 1.00 42.28 1144 VAL A CA 1
ATOM 8755 C C . VAL A 1 1144 ? 19.913 30.957 2.064 1.00 42.28 1144 VAL A C 1
ATOM 8757 O O . VAL A 1 1144 ? 18.806 30.416 2.082 1.00 42.28 1144 VAL A O 1
ATOM 8760 N N . ARG A 1 1145 ? 20.065 32.286 2.102 1.00 41.84 1145 ARG A N 1
ATOM 8761 C CA . ARG A 1 1145 ? 18.962 33.265 2.092 1.00 41.84 1145 ARG A CA 1
ATOM 8762 C C . ARG A 1 1145 ? 19.298 34.475 1.231 1.00 41.84 1145 ARG A C 1
ATOM 8764 O O . ARG A 1 1145 ? 20.457 34.864 1.171 1.00 41.84 1145 ARG A O 1
ATOM 8771 N N . PHE A 1 1146 ? 18.269 35.119 0.680 1.00 41.66 1146 PHE A N 1
ATOM 8772 C CA . PHE A 1 1146 ? 18.370 36.397 -0.029 1.00 41.66 1146 PHE A CA 1
ATOM 8773 C C . PHE A 1 1146 ? 17.505 37.452 0.681 1.00 41.66 1146 PHE A C 1
ATOM 8775 O O . PHE A 1 1146 ? 16.314 37.232 0.899 1.00 41.66 1146 PHE A O 1
ATOM 8782 N N . ILE A 1 1147 ? 18.099 38.581 1.082 1.00 43.38 1147 ILE A N 1
ATOM 8783 C CA . ILE A 1 1147 ? 17.477 39.588 1.966 1.00 43.38 1147 ILE A CA 1
ATOM 8784 C C . ILE A 1 1147 ? 17.807 41.001 1.458 1.00 43.38 1147 ILE A C 1
ATOM 8786 O O . ILE A 1 1147 ? 18.919 41.239 0.985 1.00 43.38 1147 ILE A O 1
ATOM 8790 N N . ASP A 1 1148 ? 16.871 41.949 1.575 1.00 39.09 1148 ASP A N 1
ATOM 8791 C CA . ASP A 1 1148 ? 17.141 43.369 1.306 1.00 39.09 1148 ASP A CA 1
ATOM 8792 C C . ASP A 1 1148 ? 17.876 44.024 2.486 1.00 39.09 1148 ASP A C 1
ATOM 8794 O O . ASP A 1 1148 ? 17.336 44.123 3.593 1.00 39.09 1148 ASP A O 1
ATOM 8798 N N . SER A 1 1149 ? 19.085 44.536 2.246 1.00 36.62 1149 SER A N 1
ATOM 8799 C CA . SER A 1 1149 ? 19.904 45.205 3.266 1.00 36.62 1149 SER A CA 1
ATOM 8800 C C . SER A 1 1149 ? 19.344 46.544 3.767 1.00 36.62 1149 SER A C 1
ATOM 8802 O O . SER A 1 1149 ? 19.852 47.080 4.750 1.00 36.62 1149 SER A O 1
ATOM 8804 N N . VAL A 1 1150 ? 18.296 47.091 3.139 1.00 38.34 1150 VAL A N 1
ATOM 8805 C CA . VAL A 1 1150 ? 17.640 48.340 3.565 1.00 38.34 1150 VAL A CA 1
ATOM 8806 C C . VAL A 1 1150 ? 16.426 48.088 4.470 1.00 38.34 1150 VAL A C 1
ATOM 8808 O O . VAL A 1 1150 ? 16.065 48.974 5.246 1.00 38.34 1150 VAL A O 1
ATOM 8811 N N . SER A 1 1151 ? 15.795 46.908 4.404 1.00 44.84 1151 SER A N 1
ATOM 8812 C CA . SER A 1 1151 ? 14.580 46.596 5.184 1.00 44.84 1151 SER A CA 1
ATOM 8813 C C . SER A 1 1151 ? 14.728 45.449 6.186 1.00 44.84 1151 SER A C 1
ATOM 8815 O O . SER A 1 1151 ? 14.016 45.443 7.188 1.00 44.84 1151 SER A O 1
ATOM 8817 N N . GLY A 1 1152 ? 15.627 44.488 5.943 1.00 41.81 1152 GLY A N 1
ATOM 8818 C CA . GLY A 1 1152 ? 15.688 43.240 6.712 1.00 41.81 1152 GLY A CA 1
ATOM 8819 C C . GLY A 1 1152 ? 14.530 42.271 6.426 1.00 41.81 1152 GLY A C 1
ATOM 8820 O O . GLY A 1 1152 ? 14.415 41.250 7.101 1.00 41.81 1152 GLY A O 1
ATOM 8821 N N . GLU A 1 1153 ? 13.683 42.567 5.435 1.00 42.81 1153 GLU A N 1
ATOM 8822 C CA . GLU A 1 1153 ? 12.598 41.701 4.968 1.00 42.81 1153 GLU A CA 1
ATOM 8823 C C . GLU A 1 1153 ? 12.910 41.095 3.581 1.00 42.81 1153 GLU A C 1
ATOM 8825 O O . GLU A 1 1153 ? 13.900 41.418 2.917 1.00 42.81 1153 GLU A O 1
ATOM 8830 N N . THR A 1 1154 ? 12.060 40.162 3.150 1.00 41.09 1154 THR A N 1
ATOM 8831 C CA . THR A 1 1154 ? 12.170 39.457 1.863 1.00 41.09 1154 THR A CA 1
ATOM 8832 C C . THR A 1 1154 ? 11.790 40.350 0.674 1.00 41.09 1154 THR A C 1
ATOM 8834 O O . THR A 1 1154 ? 10.725 40.970 0.657 1.00 41.09 1154 THR A O 1
ATOM 8837 N N . LEU A 1 1155 ? 12.607 40.331 -0.385 1.00 35.50 1155 LEU A N 1
ATOM 8838 C CA . LEU A 1 1155 ? 12.341 41.052 -1.635 1.00 35.50 1155 LEU A CA 1
ATOM 8839 C C . LEU A 1 1155 ? 11.332 40.318 -2.531 1.00 35.50 1155 LEU A C 1
ATOM 8841 O O . LEU A 1 1155 ? 11.631 39.292 -3.132 1.00 35.50 1155 LEU A O 1
ATOM 8845 N N . SER A 1 1156 ? 10.140 40.896 -2.685 1.00 42.75 1156 SER A N 1
ATOM 8846 C CA . SER A 1 1156 ? 9.022 40.288 -3.427 1.00 42.75 1156 SER A CA 1
ATOM 8847 C C . SER A 1 1156 ? 8.880 40.823 -4.863 1.00 42.75 1156 SER A C 1
ATOM 8849 O O . SER A 1 1156 ? 7.778 41.154 -5.281 1.00 42.75 1156 SER A O 1
ATOM 8851 N N . LEU A 1 1157 ? 9.983 41.023 -5.606 1.00 32.59 1157 LEU A N 1
ATOM 8852 C CA . LEU A 1 1157 ? 9.921 41.558 -6.983 1.00 32.59 1157 LEU A CA 1
ATOM 8853 C C . LEU A 1 1157 ? 11.218 41.332 -7.799 1.00 32.59 1157 LEU A C 1
ATOM 8855 O O . LEU A 1 1157 ? 11.931 42.280 -8.128 1.00 32.59 1157 LEU A O 1
ATOM 8859 N N . CYS A 1 1158 ? 11.505 40.085 -8.192 1.00 32.56 1158 CYS A N 1
ATOM 8860 C CA . CYS A 1 1158 ? 12.516 39.780 -9.218 1.00 32.56 1158 CYS A CA 1
ATOM 8861 C C . CYS A 1 1158 ? 11.954 38.810 -10.274 1.00 32.56 1158 CYS A C 1
ATOM 8863 O O . CYS A 1 1158 ? 11.174 37.916 -9.962 1.00 32.56 1158 CYS A O 1
ATOM 8865 N N . ARG A 1 1159 ? 12.258 39.038 -11.560 1.00 36.12 1159 ARG A N 1
ATOM 8866 C CA . ARG A 1 1159 ? 11.331 38.658 -12.650 1.00 36.12 1159 ARG A CA 1
ATOM 8867 C C . ARG A 1 1159 ? 11.627 37.375 -13.425 1.00 36.12 1159 ARG A C 1
ATOM 8869 O O . ARG A 1 1159 ? 10.840 37.024 -14.303 1.00 36.12 1159 ARG A O 1
ATOM 8876 N N . ARG A 1 1160 ? 12.725 36.692 -13.111 1.00 34.72 1160 ARG A N 1
ATOM 8877 C CA . ARG A 1 1160 ? 13.003 35.318 -13.543 1.00 34.72 1160 ARG A CA 1
ATOM 8878 C C . ARG A 1 1160 ? 14.095 34.729 -12.659 1.00 34.72 1160 ARG A C 1
ATOM 8880 O O . ARG A 1 1160 ? 15.043 35.433 -12.331 1.00 34.72 1160 ARG A O 1
ATOM 8887 N N . PHE A 1 1161 ? 13.961 33.454 -12.328 1.00 34.19 1161 PHE A N 1
ATOM 8888 C CA . PHE A 1 1161 ? 15.028 32.622 -11.778 1.00 34.19 1161 PHE A CA 1
ATOM 8889 C C . PHE A 1 1161 ? 15.033 31.324 -12.586 1.00 34.19 1161 PHE A C 1
ATOM 8891 O O . PHE A 1 1161 ? 13.964 30.793 -12.898 1.00 34.19 1161 PHE A O 1
ATOM 8898 N N . ILE A 1 1162 ? 16.219 30.849 -12.951 1.00 33.75 1162 ILE A N 1
ATOM 8899 C CA . ILE A 1 1162 ? 16.442 29.546 -13.577 1.00 33.75 1162 ILE A CA 1
ATOM 8900 C C . ILE A 1 1162 ? 17.594 28.922 -12.797 1.00 33.75 1162 ILE A C 1
ATOM 8902 O O . ILE A 1 1162 ? 18.633 29.560 -12.635 1.00 33.75 1162 ILE A O 1
ATOM 8906 N N . LEU A 1 1163 ? 17.374 27.718 -12.278 1.00 32.12 1163 LEU A N 1
ATOM 8907 C CA . LEU A 1 1163 ? 18.429 26.866 -11.747 1.00 32.12 1163 LEU A CA 1
ATOM 8908 C C . LEU A 1 1163 ? 18.806 25.903 -12.875 1.00 32.12 1163 LEU A C 1
ATOM 8910 O O . LEU A 1 1163 ? 17.911 25.292 -13.461 1.00 32.12 1163 LEU A O 1
ATOM 8914 N N . ASP A 1 1164 ? 20.091 25.805 -13.197 1.00 29.03 1164 ASP A N 1
ATOM 8915 C CA . ASP A 1 1164 ? 20.598 24.912 -14.240 1.00 29.03 1164 ASP A CA 1
ATOM 8916 C C . ASP A 1 1164 ? 21.878 24.235 -13.736 1.00 29.03 1164 ASP A C 1
ATOM 8918 O O . ASP A 1 1164 ? 22.742 24.903 -13.168 1.00 29.03 1164 ASP A O 1
ATOM 8922 N N . GLN A 1 1165 ? 21.952 22.915 -13.917 1.00 30.09 1165 GLN A N 1
ATOM 8923 C CA . GLN A 1 1165 ? 23.004 22.004 -13.446 1.00 30.09 1165 GLN A CA 1
ATOM 8924 C C . GLN A 1 1165 ? 23.382 22.121 -11.951 1.00 30.09 1165 GLN A C 1
ATOM 8926 O O . GLN A 1 1165 ? 24.292 22.856 -11.570 1.00 30.09 1165 GLN A O 1
ATOM 8931 N N . ILE A 1 1166 ? 22.776 21.278 -11.104 1.00 30.22 1166 ILE A N 1
ATOM 8932 C CA . ILE A 1 1166 ? 23.448 20.832 -9.871 1.00 30.22 1166 ILE A CA 1
ATOM 8933 C C . ILE A 1 1166 ? 24.408 19.700 -10.284 1.00 30.22 1166 ILE A C 1
ATOM 8935 O O . ILE A 1 1166 ? 23.936 18.725 -10.872 1.00 30.22 1166 ILE A O 1
ATOM 8939 N N . PRO A 1 1167 ? 25.726 19.780 -10.016 1.00 28.36 1167 PRO A N 1
ATOM 8940 C CA . PRO A 1 1167 ? 26.638 18.677 -10.310 1.00 28.36 1167 PRO A CA 1
ATOM 8941 C C . PRO A 1 1167 ? 26.293 17.452 -9.448 1.00 28.36 1167 PRO A C 1
ATOM 8943 O O . PRO A 1 1167 ? 26.062 17.582 -8.245 1.00 28.36 1167 PRO A O 1
ATOM 8946 N N . MET A 1 1168 ? 26.256 16.262 -10.058 1.00 25.89 1168 MET A N 1
ATOM 8947 C CA . MET A 1 1168 ? 25.898 15.025 -9.354 1.00 25.89 1168 MET A CA 1
ATOM 8948 C C . MET A 1 1168 ? 26.879 14.708 -8.218 1.00 25.89 1168 MET A C 1
ATOM 8950 O O . MET A 1 1168 ? 28.088 14.636 -8.425 1.00 25.89 1168 MET A O 1
ATOM 8954 N N . MET A 1 1169 ? 26.338 14.459 -7.024 1.00 29.56 1169 MET A N 1
ATOM 8955 C CA . MET A 1 1169 ? 27.089 13.984 -5.863 1.00 29.56 1169 MET A CA 1
ATOM 8956 C C . MET A 1 1169 ? 27.071 12.450 -5.844 1.00 29.56 1169 MET A C 1
ATOM 8958 O O . MET A 1 1169 ? 26.124 11.838 -5.351 1.00 29.56 1169 MET A O 1
ATOM 8962 N N . SER A 1 1170 ? 28.105 11.821 -6.401 1.00 31.73 1170 SER A N 1
ATOM 8963 C CA . SER A 1 1170 ? 28.226 10.361 -6.487 1.00 31.73 1170 SER A CA 1
ATOM 8964 C C . SER A 1 1170 ? 28.609 9.732 -5.142 1.00 31.73 1170 SER A C 1
ATOM 8966 O O . SER A 1 1170 ? 29.785 9.500 -4.868 1.00 31.73 1170 SER A O 1
ATOM 8968 N N . ILE A 1 1171 ? 27.622 9.423 -4.300 1.00 33.44 1171 ILE A N 1
ATOM 8969 C CA . ILE A 1 1171 ? 27.844 8.649 -3.069 1.00 33.44 1171 ILE A CA 1
ATOM 8970 C C . ILE A 1 1171 ? 27.849 7.154 -3.414 1.00 33.44 1171 ILE A C 1
ATOM 8972 O O . ILE A 1 1171 ? 26.893 6.643 -3.994 1.00 33.44 1171 ILE A O 1
ATOM 8976 N N . SER A 1 1172 ? 28.924 6.448 -3.054 1.00 31.09 1172 SER A N 1
ATOM 8977 C CA . SER A 1 1172 ? 29.033 4.998 -3.264 1.00 31.09 1172 SER A CA 1
ATOM 8978 C C . SER A 1 1172 ? 28.231 4.192 -2.230 1.00 31.09 1172 SER A C 1
ATOM 8980 O O . SER A 1 1172 ? 27.966 4.641 -1.114 1.00 31.09 1172 SER A O 1
ATOM 8982 N N . ASP A 1 1173 ? 27.801 2.998 -2.636 1.00 33.47 1173 ASP A N 1
ATOM 8983 C CA . ASP A 1 1173 ? 26.762 2.216 -1.959 1.00 33.47 1173 ASP A CA 1
ATOM 8984 C C . ASP A 1 1173 ? 27.187 1.720 -0.554 1.00 33.47 1173 ASP A C 1
ATOM 8986 O O . ASP A 1 1173 ? 28.122 0.925 -0.418 1.00 33.47 1173 ASP A O 1
ATOM 8990 N N . GLY A 1 1174 ? 26.497 2.178 0.505 1.00 40.97 1174 GLY A N 1
ATOM 8991 C CA . GLY A 1 1174 ? 26.679 1.646 1.867 1.00 40.97 1174 GLY A CA 1
ATOM 8992 C C . GLY A 1 1174 ? 26.314 2.542 3.065 1.00 40.97 1174 GLY A C 1
ATOM 8993 O O . GLY A 1 1174 ? 26.022 2.007 4.140 1.00 40.97 1174 GLY A O 1
ATOM 8994 N N . ASP A 1 1175 ? 26.309 3.875 2.935 1.00 29.80 1175 ASP A N 1
ATOM 8995 C CA . ASP A 1 1175 ? 26.165 4.810 4.073 1.00 29.80 1175 ASP A CA 1
ATOM 8996 C C . ASP A 1 1175 ? 24.813 5.563 4.120 1.00 29.80 1175 ASP A C 1
ATOM 8998 O O . ASP A 1 1175 ? 24.169 5.817 3.109 1.00 29.80 1175 ASP A O 1
ATOM 9002 N N . THR A 1 1176 ? 24.339 5.910 5.327 1.00 37.06 1176 THR A N 1
ATOM 9003 C CA . THR A 1 1176 ? 22.951 6.379 5.570 1.00 37.06 1176 THR A CA 1
ATOM 9004 C C . THR A 1 1176 ? 22.821 7.828 6.076 1.00 37.06 1176 THR A C 1
ATOM 9006 O O . THR A 1 1176 ? 23.173 8.121 7.218 1.00 37.06 1176 THR A O 1
ATOM 9009 N N . VAL A 1 1177 ? 22.114 8.658 5.300 1.00 42.88 1177 VAL A N 1
ATOM 9010 C CA . VAL A 1 1177 ? 21.472 9.943 5.674 1.00 42.88 1177 VAL A CA 1
ATOM 9011 C C . VAL A 1 1177 ? 22.376 11.174 5.883 1.00 42.88 1177 VAL A C 1
ATOM 9013 O O . VAL A 1 1177 ? 23.117 11.279 6.859 1.00 42.88 1177 VAL A O 1
ATOM 9016 N N . SER A 1 1178 ? 22.111 12.185 5.049 1.00 32.91 1178 SER A N 1
ATOM 9017 C CA . SER A 1 1178 ? 22.279 13.625 5.309 1.00 32.91 1178 SER A CA 1
ATOM 9018 C C . SER A 1 1178 ? 20.966 14.356 4.952 1.00 32.91 1178 SER A C 1
ATOM 9020 O O . SER A 1 1178 ? 20.073 13.765 4.341 1.00 32.91 1178 SER A O 1
ATOM 9022 N N . ARG A 1 1179 ? 20.814 15.627 5.349 1.00 36.78 1179 ARG A N 1
ATOM 9023 C CA . ARG A 1 1179 ? 19.687 16.500 4.960 1.00 36.78 1179 ARG A CA 1
ATOM 9024 C C . ARG A 1 1179 ? 20.202 17.721 4.204 1.00 36.78 1179 ARG A C 1
ATOM 9026 O O . ARG A 1 1179 ? 21.306 18.179 4.464 1.00 36.78 1179 ARG A O 1
ATOM 9033 N N . LEU A 1 1180 ? 19.369 18.266 3.320 1.00 36.53 1180 LEU A N 1
ATOM 9034 C CA . LEU A 1 1180 ? 19.594 19.555 2.667 1.00 36.53 1180 LEU A CA 1
ATOM 9035 C C . LEU A 1 1180 ? 18.345 20.426 2.844 1.00 36.53 1180 LEU A C 1
ATOM 9037 O O . LEU A 1 1180 ? 17.223 19.952 2.640 1.00 36.53 1180 LEU A O 1
ATOM 9041 N N . LYS A 1 1181 ? 18.532 21.694 3.226 1.00 36.69 1181 LYS A N 1
ATOM 9042 C CA . LYS A 1 1181 ? 17.445 22.653 3.438 1.00 36.69 1181 LYS A CA 1
ATOM 9043 C C . LYS A 1 1181 ? 17.701 23.930 2.639 1.00 36.69 1181 LYS A C 1
ATOM 9045 O O . LYS A 1 1181 ? 18.741 24.556 2.782 1.00 36.69 1181 LYS A O 1
ATOM 9050 N N . ILE A 1 1182 ? 16.729 24.340 1.830 1.00 37.38 1182 ILE A N 1
ATOM 9051 C CA . ILE A 1 1182 ? 16.796 25.582 1.053 1.00 37.38 1182 ILE A CA 1
ATOM 9052 C C . ILE A 1 1182 ? 15.538 26.395 1.380 1.00 37.38 1182 ILE A C 1
ATOM 9054 O O . ILE A 1 1182 ? 14.426 25.932 1.129 1.00 37.38 1182 ILE A O 1
ATOM 9058 N N . ASP A 1 1183 ? 15.708 27.583 1.968 1.00 37.47 1183 ASP A N 1
ATOM 9059 C CA . ASP A 1 1183 ? 14.618 28.538 2.209 1.00 37.47 1183 ASP A CA 1
ATOM 9060 C C . ASP A 1 1183 ? 14.636 29.597 1.093 1.00 37.47 1183 ASP A C 1
ATOM 9062 O O . ASP A 1 1183 ? 15.485 30.488 1.081 1.00 37.47 1183 ASP A O 1
ATOM 9066 N N . LEU A 1 1184 ? 13.690 29.512 0.154 1.00 37.84 1184 LEU A N 1
ATOM 9067 C CA . LEU A 1 1184 ? 13.463 30.541 -0.866 1.00 37.84 1184 LEU A CA 1
ATOM 9068 C C . LEU A 1 1184 ? 12.259 31.401 -0.471 1.00 37.84 1184 LEU A C 1
ATOM 9070 O O . LEU A 1 1184 ? 11.199 30.873 -0.129 1.00 37.84 1184 LEU A O 1
ATOM 9074 N N . SER A 1 1185 ? 12.394 32.723 -0.559 1.00 36.84 1185 SER A N 1
ATOM 9075 C CA . SER A 1 1185 ? 11.314 33.662 -0.256 1.00 36.84 1185 SER A CA 1
ATOM 9076 C C . SER A 1 1185 ? 11.274 34.824 -1.260 1.00 36.84 1185 SER A C 1
ATOM 9078 O O . SER A 1 1185 ? 12.311 35.336 -1.678 1.00 36.84 1185 SER A O 1
ATOM 9080 N N . GLY A 1 1186 ? 10.060 35.227 -1.657 1.00 36.34 1186 GLY A N 1
ATOM 9081 C CA . GLY A 1 1186 ? 9.786 36.282 -2.647 1.00 36.34 1186 GLY A CA 1
ATOM 9082 C C . GLY A 1 1186 ? 8.919 35.799 -3.822 1.00 36.34 1186 GLY A C 1
ATOM 9083 O O . GLY A 1 1186 ? 8.792 34.599 -4.057 1.00 36.34 1186 GLY A O 1
ATOM 9084 N N . ASP A 1 1187 ? 8.314 36.733 -4.565 1.00 34.03 1187 ASP A N 1
ATOM 9085 C CA . ASP A 1 1187 ? 7.498 36.433 -5.753 1.00 34.03 1187 ASP A CA 1
ATOM 9086 C C . ASP A 1 1187 ? 8.377 35.944 -6.925 1.00 34.03 1187 ASP A C 1
ATOM 9088 O O . ASP A 1 1187 ? 9.208 36.695 -7.441 1.00 34.03 1187 ASP A O 1
ATOM 9092 N N . ILE A 1 1188 ? 8.171 34.698 -7.374 1.00 33.59 1188 ILE A N 1
ATOM 9093 C CA . ILE A 1 1188 ? 8.987 34.025 -8.403 1.00 33.59 1188 ILE A CA 1
ATOM 9094 C C . ILE A 1 1188 ? 8.218 33.871 -9.726 1.00 33.59 1188 ILE A C 1
ATOM 9096 O O . ILE A 1 1188 ? 7.098 33.368 -9.763 1.00 33.59 1188 ILE A O 1
ATOM 9100 N N . HIS A 1 1189 ? 8.871 34.213 -10.842 1.00 33.03 1189 HIS A N 1
ATOM 9101 C CA . HIS A 1 1189 ? 8.429 33.891 -12.208 1.00 33.03 1189 HIS A CA 1
ATOM 9102 C C . HIS A 1 1189 ? 9.324 32.790 -12.817 1.00 33.03 1189 HIS A C 1
ATOM 9104 O O . HIS A 1 1189 ? 10.337 33.077 -13.458 1.00 33.03 1189 HIS A O 1
ATOM 9110 N N . ALA A 1 1190 ? 8.955 31.520 -12.631 1.00 32.25 1190 ALA A N 1
ATOM 9111 C CA . ALA A 1 1190 ? 9.659 30.373 -13.218 1.00 32.25 1190 ALA A CA 1
ATOM 9112 C C . ALA A 1 1190 ? 9.116 30.035 -14.622 1.00 32.25 1190 ALA A C 1
ATOM 9114 O O . ALA A 1 1190 ? 7.908 30.036 -14.841 1.00 32.25 1190 ALA A O 1
ATOM 9115 N N . THR A 1 1191 ? 9.994 29.746 -15.588 1.00 27.91 1191 THR A N 1
ATOM 9116 C CA . THR A 1 1191 ? 9.618 29.273 -16.941 1.00 27.91 1191 THR A CA 1
ATOM 9117 C C . THR A 1 1191 ? 10.771 28.487 -17.567 1.00 27.91 1191 THR A C 1
ATOM 9119 O O . THR A 1 1191 ? 11.648 29.087 -18.186 1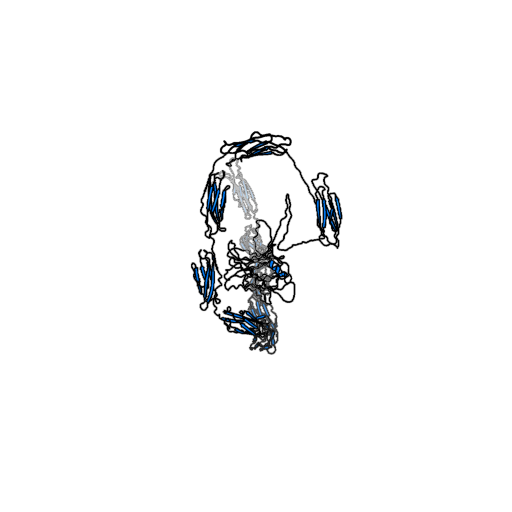.00 27.91 1191 THR A O 1
ATOM 9122 N N . GLY A 1 1192 ? 10.728 27.159 -17.430 1.00 28.80 1192 GLY A N 1
ATOM 9123 C CA . GLY A 1 1192 ? 11.792 26.249 -17.866 1.00 28.80 1192 GLY A CA 1
ATOM 9124 C C . GLY A 1 1192 ? 12.916 26.151 -16.832 1.00 28.80 1192 GLY A C 1
ATOM 9125 O O . GLY A 1 1192 ? 13.639 27.115 -16.609 1.00 28.80 1192 GLY A O 1
ATOM 9126 N N . GLY A 1 1193 ? 13.020 24.993 -16.189 1.00 25.58 1193 GLY A N 1
ATOM 9127 C CA . GLY A 1 1193 ? 14.023 24.657 -15.180 1.00 25.58 1193 GLY A CA 1
ATOM 9128 C C . GLY A 1 1193 ? 13.685 23.288 -14.595 1.00 25.58 1193 GLY A C 1
ATOM 9129 O O . GLY A 1 1193 ? 12.505 22.992 -14.403 1.00 25.58 1193 GLY A O 1
ATOM 9130 N N . TYR A 1 1194 ? 14.695 22.454 -14.373 1.00 28.19 1194 TYR A N 1
ATOM 9131 C CA . TYR A 1 1194 ? 14.556 21.080 -13.887 1.00 28.19 1194 TYR A CA 1
ATOM 9132 C C . TYR A 1 1194 ? 15.350 20.952 -12.584 1.00 28.19 1194 TYR A C 1
ATOM 9134 O O . TYR A 1 1194 ? 16.402 21.575 -12.444 1.00 28.19 1194 TYR A O 1
ATOM 9142 N N . ILE A 1 1195 ? 14.842 20.190 -11.618 1.00 30.77 1195 ILE A N 1
ATOM 9143 C CA . ILE A 1 1195 ? 15.530 19.931 -10.349 1.00 30.77 1195 ILE A CA 1
ATOM 9144 C C . ILE A 1 1195 ? 15.504 18.422 -10.144 1.00 30.77 1195 ILE A C 1
ATOM 9146 O O . ILE A 1 1195 ? 14.434 17.858 -9.932 1.00 30.77 1195 ILE A O 1
ATOM 9150 N N . ASP A 1 1196 ? 16.675 17.797 -10.215 1.00 35.19 1196 ASP A N 1
ATOM 9151 C CA . ASP A 1 1196 ? 16.862 16.381 -9.904 1.00 35.19 1196 ASP A CA 1
ATOM 9152 C C . ASP A 1 1196 ? 17.565 16.248 -8.546 1.00 35.19 1196 ASP A C 1
ATOM 9154 O O . ASP A 1 1196 ? 18.456 17.043 -8.230 1.00 35.19 1196 ASP A O 1
ATOM 9158 N N . VAL A 1 1197 ? 17.124 15.305 -7.709 1.00 34.09 1197 VAL A N 1
ATOM 9159 C CA . VAL A 1 1197 ? 17.631 15.121 -6.336 1.00 34.09 1197 VAL A CA 1
ATOM 9160 C C . VAL A 1 1197 ? 17.501 13.657 -5.929 1.00 34.09 1197 VAL A C 1
ATOM 9162 O O . VAL A 1 1197 ? 16.426 13.213 -5.525 1.00 34.09 1197 VAL A O 1
ATOM 9165 N N . ASP A 1 1198 ? 18.605 12.916 -5.967 1.00 35.94 1198 ASP A N 1
ATOM 9166 C CA . ASP A 1 1198 ? 18.591 11.508 -5.579 1.00 35.94 1198 ASP A CA 1
ATOM 9167 C C . ASP A 1 1198 ? 18.703 11.321 -4.047 1.00 35.94 1198 ASP A C 1
ATOM 9169 O O . ASP A 1 1198 ? 19.486 11.984 -3.359 1.00 35.94 1198 ASP A O 1
ATOM 9173 N N . ASN A 1 1199 ? 17.864 10.429 -3.511 1.00 38.12 1199 ASN A N 1
ATOM 9174 C CA . ASN A 1 1199 ? 17.866 9.861 -2.152 1.00 38.12 1199 ASN A CA 1
ATOM 9175 C C . ASN A 1 1199 ? 18.161 10.773 -0.926 1.00 38.12 1199 ASN A C 1
ATOM 9177 O O . ASN A 1 1199 ? 18.572 10.287 0.132 1.00 38.12 1199 ASN A O 1
ATOM 9181 N N . SER A 1 1200 ? 17.868 12.076 -0.996 1.00 33.81 1200 SER A N 1
ATOM 9182 C CA . SER A 1 1200 ? 18.020 13.024 0.127 1.00 33.81 1200 SER A CA 1
ATOM 9183 C C . SER A 1 1200 ? 16.682 13.576 0.634 1.00 33.81 1200 SER A C 1
ATOM 9185 O O . SER A 1 1200 ? 15.824 13.987 -0.144 1.00 33.81 1200 SER A O 1
ATOM 9187 N N . LEU A 1 1201 ? 16.493 13.642 1.961 1.00 28.17 1201 LEU A N 1
ATOM 9188 C CA . LEU A 1 1201 ? 15.236 14.117 2.561 1.00 28.17 1201 LEU A CA 1
ATOM 9189 C C . LEU A 1 1201 ? 15.205 15.652 2.657 1.00 28.17 1201 LEU A C 1
ATOM 9191 O O . LEU A 1 1201 ? 15.639 16.236 3.652 1.00 28.17 1201 LEU A O 1
ATOM 9195 N N . VAL A 1 1202 ? 14.681 16.291 1.612 1.00 32.19 1202 VAL A N 1
ATOM 9196 C CA . VAL A 1 1202 ? 14.504 17.749 1.509 1.00 32.19 1202 VAL A CA 1
ATOM 9197 C C . VAL A 1 1202 ? 13.239 18.206 2.254 1.00 32.19 1202 VAL A C 1
ATOM 9199 O O . VAL A 1 1202 ? 12.252 17.479 2.363 1.00 32.19 1202 VAL A O 1
ATOM 9202 N N . THR A 1 1203 ? 13.236 19.427 2.793 1.00 30.86 1203 THR A N 1
ATOM 9203 C CA . THR A 1 1203 ? 12.023 20.076 3.326 1.00 30.86 1203 THR A CA 1
ATOM 9204 C C . THR A 1 1203 ? 12.083 21.579 3.062 1.00 30.86 1203 THR A C 1
ATOM 9206 O O . THR A 1 1203 ? 12.996 22.254 3.534 1.00 30.86 1203 THR A O 1
ATOM 9209 N N . ILE A 1 1204 ? 11.105 22.097 2.315 1.00 32.62 1204 ILE A N 1
ATOM 9210 C CA . ILE A 1 1204 ? 11.007 23.511 1.925 1.00 32.62 1204 ILE A CA 1
ATOM 9211 C C . ILE A 1 1204 ? 9.946 24.192 2.796 1.00 32.62 1204 ILE A C 1
ATOM 9213 O O . ILE A 1 1204 ? 8.853 23.657 2.973 1.00 32.62 1204 ILE A O 1
ATOM 9217 N N . HIS A 1 1205 ? 10.249 25.382 3.315 1.00 28.78 1205 HIS A N 1
ATOM 9218 C CA . HIS A 1 1205 ? 9.258 26.286 3.899 1.00 28.78 1205 HIS A CA 1
ATOM 9219 C C . HIS A 1 1205 ? 9.082 27.511 2.995 1.00 28.78 1205 HIS A C 1
ATOM 9221 O O . HIS A 1 1205 ? 10.057 28.059 2.492 1.00 28.78 1205 HIS A O 1
ATOM 9227 N N . SER A 1 1206 ? 7.846 27.988 2.846 1.00 32.44 1206 SER A N 1
ATOM 9228 C CA . SER A 1 1206 ? 7.550 29.280 2.218 1.00 32.44 1206 SER A CA 1
ATOM 9229 C C . SER A 1 1206 ? 6.362 29.942 2.913 1.00 32.44 1206 SER A C 1
ATOM 9231 O O . SER A 1 1206 ? 5.339 29.292 3.132 1.00 32.44 1206 SER A O 1
ATOM 9233 N N . SER A 1 1207 ? 6.473 31.229 3.240 1.00 27.75 1207 SER A N 1
ATOM 9234 C CA . SER A 1 1207 ? 5.431 31.981 3.947 1.00 27.75 1207 SER A CA 1
ATOM 9235 C C . SER A 1 1207 ? 5.129 33.314 3.257 1.00 27.75 1207 SER A C 1
ATOM 9237 O O . SER A 1 1207 ? 5.815 34.304 3.498 1.00 27.75 1207 SER A O 1
ATOM 9239 N N . GLY A 1 1208 ? 4.060 33.337 2.454 1.00 27.55 1208 GLY A N 1
ATOM 9240 C CA . GLY A 1 1208 ? 3.455 34.561 1.915 1.00 27.55 1208 GLY A CA 1
ATOM 9241 C C . GLY A 1 1208 ? 3.797 34.880 0.456 1.00 27.55 1208 GLY A C 1
ATOM 9242 O O . GLY A 1 1208 ? 4.808 35.511 0.181 1.00 27.55 1208 GLY A O 1
ATOM 9243 N N . ILE A 1 1209 ? 2.879 34.530 -0.451 1.00 28.84 1209 ILE A N 1
ATOM 9244 C CA . ILE A 1 1209 ? 2.732 35.088 -1.808 1.00 28.84 1209 ILE A CA 1
ATOM 9245 C C . ILE A 1 1209 ? 1.237 35.394 -2.006 1.00 28.84 1209 ILE A C 1
ATOM 9247 O O . ILE A 1 1209 ? 0.386 34.632 -1.540 1.00 28.84 1209 ILE A O 1
ATOM 9251 N N . HIS A 1 1210 ? 0.895 36.502 -2.674 1.00 28.23 1210 HIS A N 1
ATOM 9252 C CA . HIS A 1 1210 ? -0.496 36.930 -2.894 1.00 28.23 1210 HIS A CA 1
ATOM 9253 C C . HIS A 1 1210 ? -0.745 37.372 -4.354 1.00 28.23 1210 HIS A C 1
ATOM 9255 O O . HIS A 1 1210 ? -0.323 38.452 -4.761 1.00 28.23 1210 HIS A O 1
ATOM 9261 N N . ASN A 1 1211 ? -1.596 36.615 -5.065 1.00 29.39 1211 ASN A N 1
ATOM 9262 C CA . ASN A 1 1211 ? -2.046 36.767 -6.470 1.00 29.39 1211 ASN A CA 1
ATOM 9263 C C . ASN A 1 1211 ? -1.176 36.108 -7.562 1.00 29.39 1211 ASN A C 1
ATOM 9265 O O . ASN A 1 1211 ? -0.026 35.752 -7.352 1.00 29.39 1211 ASN A O 1
ATOM 9269 N N . ILE A 1 1212 ? -1.837 35.831 -8.696 1.00 39.03 1212 ILE A N 1
ATOM 9270 C CA . ILE A 1 1212 ? -1.555 34.744 -9.655 1.00 39.03 1212 ILE A CA 1
ATOM 9271 C C . ILE A 1 1212 ? -2.042 35.170 -11.057 1.00 39.03 1212 ILE A C 1
ATOM 9273 O O . ILE A 1 1212 ? -3.191 35.604 -11.134 1.00 39.03 1212 ILE A O 1
ATOM 9277 N N . VAL A 1 1213 ? -1.272 34.957 -12.144 1.00 23.22 1213 VAL A N 1
ATOM 9278 C CA . VAL A 1 1213 ? -1.772 34.789 -13.542 1.00 23.22 1213 VAL A CA 1
ATOM 9279 C C . VAL A 1 1213 ? -0.776 33.980 -14.410 1.00 23.22 1213 VAL A C 1
ATOM 9281 O O . VAL A 1 1213 ? 0.389 34.348 -14.484 1.00 23.22 1213 VAL A O 1
ATOM 9284 N N . GLU A 1 1214 ? -1.296 32.976 -15.137 1.00 29.53 1214 GLU A N 1
ATOM 9285 C CA . GLU A 1 1214 ? -0.726 32.241 -16.301 1.00 29.53 1214 GLU A CA 1
ATOM 9286 C C . GLU A 1 1214 ? 0.569 31.407 -16.133 1.00 29.53 1214 GLU A C 1
ATOM 9288 O O . GLU A 1 1214 ? 1.435 31.665 -15.304 1.00 29.53 1214 GLU A O 1
ATOM 9293 N N . SER A 1 1215 ? 0.641 30.299 -16.887 1.00 28.45 1215 SER A N 1
ATOM 9294 C CA . SER A 1 1215 ? 1.411 29.105 -16.497 1.00 28.45 1215 SER A CA 1
ATOM 9295 C C . SER A 1 1215 ? 1.603 28.093 -17.633 1.00 28.45 1215 SER A C 1
ATOM 9297 O O . SER A 1 1215 ? 0.672 27.908 -18.409 1.00 28.45 1215 SER A O 1
ATOM 9299 N N . THR A 1 1216 ? 2.710 27.340 -17.607 1.00 26.95 1216 THR A N 1
ATOM 9300 C CA . THR A 1 1216 ? 2.751 25.854 -17.671 1.00 26.95 1216 THR A CA 1
ATOM 9301 C C . THR A 1 1216 ? 4.192 25.393 -17.440 1.00 26.95 1216 THR A C 1
ATOM 9303 O O . THR A 1 1216 ? 5.060 25.663 -18.267 1.00 26.95 1216 THR A O 1
ATOM 9306 N N . GLY A 1 1217 ? 4.446 24.690 -16.337 1.00 26.92 1217 GLY A N 1
ATOM 9307 C CA . GLY A 1 1217 ? 5.723 24.043 -16.025 1.00 26.92 1217 GLY A CA 1
ATOM 9308 C C . GLY A 1 1217 ? 5.460 22.701 -15.344 1.00 26.92 1217 GLY A C 1
ATOM 9309 O O . GLY A 1 1217 ? 4.467 22.570 -14.627 1.00 26.92 1217 GLY A O 1
ATOM 9310 N N . ARG A 1 1218 ? 6.304 21.705 -15.617 1.00 30.88 1218 ARG A N 1
ATOM 9311 C CA . ARG A 1 1218 ? 6.172 20.330 -15.119 1.00 30.88 1218 ARG A CA 1
ATOM 9312 C C . ARG A 1 1218 ? 7.134 20.122 -13.944 1.00 30.88 1218 ARG A C 1
ATOM 9314 O O . ARG A 1 1218 ? 8.257 20.611 -13.994 1.00 30.88 1218 ARG A O 1
ATOM 9321 N N . PHE A 1 1219 ? 6.676 19.418 -12.913 1.00 27.77 1219 PHE A N 1
ATOM 9322 C CA . PHE A 1 1219 ? 7.498 18.921 -11.810 1.00 27.77 1219 PHE A CA 1
ATOM 9323 C C . PHE A 1 1219 ? 7.399 17.396 -11.819 1.00 27.77 1219 PHE A C 1
ATOM 9325 O O . PHE A 1 1219 ? 6.298 16.864 -11.679 1.00 27.77 1219 PHE A O 1
ATOM 9332 N N . ASP A 1 1220 ? 8.531 16.714 -11.946 1.00 32.34 1220 ASP A N 1
ATOM 9333 C CA . ASP A 1 1220 ? 8.668 15.283 -11.684 1.00 32.34 1220 ASP A CA 1
ATOM 9334 C C . ASP A 1 1220 ? 9.643 15.115 -10.511 1.00 32.34 1220 ASP A C 1
ATOM 9336 O O . ASP A 1 1220 ? 10.533 15.941 -10.317 1.00 32.34 1220 ASP A O 1
ATOM 9340 N N . MET A 1 1221 ? 9.462 14.071 -9.704 1.00 29.88 1221 MET A N 1
ATOM 9341 C CA . MET A 1 1221 ? 10.366 13.728 -8.603 1.00 29.88 1221 MET A CA 1
ATOM 9342 C C . MET A 1 1221 ? 10.641 12.231 -8.664 1.00 29.88 1221 MET A C 1
ATOM 9344 O O . MET A 1 1221 ? 9.695 11.441 -8.646 1.00 29.88 1221 MET A O 1
ATOM 9348 N N . LYS A 1 1222 ? 11.915 11.832 -8.699 1.00 30.16 1222 LYS A N 1
ATOM 9349 C CA . LYS A 1 1222 ? 12.315 10.435 -8.513 1.00 30.16 1222 LYS A CA 1
ATOM 9350 C C . LYS A 1 1222 ? 12.722 10.216 -7.055 1.00 30.16 1222 LYS A C 1
ATOM 9352 O O . LYS A 1 1222 ? 13.731 10.740 -6.607 1.00 30.16 1222 LYS A O 1
ATOM 9357 N N . SER A 1 1223 ? 11.967 9.405 -6.319 1.00 31.31 1223 SER A N 1
ATOM 9358 C CA . SER A 1 1223 ? 12.517 8.658 -5.183 1.00 31.31 1223 SER A CA 1
ATOM 9359 C C . SER A 1 1223 ? 11.792 7.321 -5.044 1.00 31.31 1223 SER A C 1
ATOM 9361 O O . SER A 1 1223 ? 10.618 7.200 -5.398 1.00 31.31 1223 SER A O 1
ATOM 9363 N N . SER A 1 1224 ? 12.497 6.297 -4.565 1.00 35.38 1224 SER A N 1
ATOM 9364 C CA . SER A 1 1224 ? 11.979 4.926 -4.471 1.00 35.38 1224 SER A CA 1
ATOM 9365 C C . SER A 1 1224 ? 11.380 4.574 -3.104 1.00 35.38 1224 SER A C 1
ATOM 9367 O O . SER A 1 1224 ? 10.801 3.499 -2.960 1.00 35.38 1224 SER A O 1
ATOM 9369 N N . GLU A 1 1225 ? 11.437 5.474 -2.112 1.00 30.06 1225 GLU A N 1
ATOM 9370 C CA . GLU A 1 1225 ? 10.761 5.290 -0.824 1.00 30.06 1225 GLU A CA 1
ATOM 9371 C C . GLU A 1 1225 ? 10.101 6.566 -0.278 1.00 30.06 1225 GLU A C 1
ATOM 9373 O O . GLU A 1 1225 ? 10.764 7.520 0.126 1.00 30.06 1225 GLU A O 1
ATOM 9378 N N . ILE A 1 1226 ? 8.778 6.503 -0.093 1.00 27.52 1226 ILE A N 1
ATOM 9379 C CA . ILE A 1 1226 ? 8.068 7.285 0.925 1.00 27.52 1226 ILE A CA 1
ATOM 9380 C C . ILE A 1 1226 ? 7.472 6.295 1.930 1.00 27.52 1226 ILE A C 1
ATOM 9382 O O . ILE A 1 1226 ? 6.434 5.683 1.681 1.00 27.52 1226 ILE A O 1
ATOM 9386 N N . LYS A 1 1227 ? 8.110 6.139 3.097 1.00 29.73 1227 LYS A N 1
ATOM 9387 C CA . LYS A 1 1227 ? 7.524 5.400 4.227 1.00 29.73 1227 LYS A CA 1
ATOM 9388 C C . LYS A 1 1227 ? 6.743 6.347 5.137 1.00 29.73 1227 LYS A C 1
ATOM 9390 O O . LYS A 1 1227 ? 7.328 7.195 5.809 1.00 29.73 1227 LYS A O 1
ATOM 9395 N N . ALA A 1 1228 ? 5.427 6.161 5.217 1.00 29.02 1228 ALA A N 1
ATOM 9396 C CA . ALA A 1 1228 ? 4.570 6.902 6.139 1.00 29.02 1228 ALA A CA 1
ATOM 9397 C C . ALA A 1 1228 ? 4.840 6.500 7.605 1.00 29.02 1228 ALA A C 1
ATOM 9399 O O . ALA A 1 1228 ? 4.341 5.488 8.099 1.00 29.02 1228 ALA A O 1
ATOM 9400 N N . GLY A 1 1229 ? 5.634 7.304 8.317 1.00 27.59 1229 GLY A N 1
ATOM 9401 C CA . GLY A 1 1229 ? 5.829 7.170 9.763 1.00 27.59 1229 GLY A CA 1
ATOM 9402 C C . GLY A 1 1229 ? 4.561 7.540 10.540 1.00 27.59 1229 GLY A C 1
ATOM 9403 O O . GLY A 1 1229 ? 3.957 8.585 10.306 1.00 27.59 1229 GLY A O 1
ATOM 9404 N N . THR A 1 1230 ? 4.137 6.695 11.481 1.00 32.22 1230 THR A N 1
ATOM 9405 C CA . THR A 1 1230 ? 2.865 6.879 12.195 1.00 32.22 1230 THR A CA 1
ATOM 9406 C C . THR A 1 1230 ? 2.905 8.017 13.223 1.00 32.22 1230 THR A C 1
ATOM 9408 O O . THR A 1 1230 ? 3.487 7.852 14.296 1.00 32.22 1230 THR A O 1
ATOM 9411 N N . GLY A 1 1231 ? 2.162 9.097 12.961 1.00 26.98 1231 GLY A N 1
ATOM 9412 C CA . GLY A 1 1231 ? 1.657 10.016 13.991 1.00 26.98 1231 GLY A CA 1
ATOM 9413 C C . GLY A 1 1231 ? 2.279 11.415 14.015 1.00 26.98 1231 GLY A C 1
ATOM 9414 O O . GLY A 1 1231 ? 3.295 11.643 14.662 1.00 26.98 1231 GLY A O 1
ATOM 9415 N N . GLY A 1 1232 ? 1.587 12.378 13.403 1.00 27.62 1232 GLY A N 1
ATOM 9416 C CA . GLY A 1 1232 ? 1.870 13.813 13.493 1.00 27.62 1232 GLY A CA 1
ATOM 9417 C C . GLY A 1 1232 ? 0.977 14.586 12.522 1.00 27.62 1232 GLY A C 1
ATOM 9418 O O . GLY A 1 1232 ? 0.933 14.244 11.346 1.00 27.62 1232 GLY A O 1
ATOM 9419 N N . GLN A 1 1233 ? 0.223 15.576 13.007 1.00 30.80 1233 GLN A N 1
ATOM 9420 C CA . GLN A 1 1233 ? -0.708 16.353 12.180 1.00 30.80 1233 GLN A CA 1
ATOM 9421 C C . GLN A 1 1233 ? -0.035 17.636 11.679 1.00 30.80 1233 GLN A C 1
ATOM 9423 O O . GLN A 1 1233 ? 0.394 18.451 12.495 1.00 30.80 1233 GLN A O 1
ATOM 9428 N N . TYR A 1 1234 ? -0.007 17.827 10.359 1.00 24.94 1234 TYR A N 1
ATOM 9429 C CA . TYR A 1 1234 ? 0.374 19.078 9.702 1.00 24.94 1234 TYR A CA 1
ATOM 9430 C C . TYR A 1 1234 ? -0.532 19.307 8.488 1.00 24.94 1234 TYR A C 1
ATOM 9432 O O . TYR A 1 1234 ? -0.603 18.455 7.604 1.00 24.94 1234 TYR A O 1
ATOM 9440 N N . ASP A 1 1235 ? -1.231 20.440 8.468 1.00 25.77 1235 ASP A N 1
ATOM 9441 C CA . ASP A 1 1235 ? -2.147 20.829 7.394 1.00 25.77 1235 ASP A CA 1
ATOM 9442 C C . ASP A 1 1235 ? -1.418 21.689 6.342 1.00 25.77 1235 ASP A C 1
ATOM 9444 O O . ASP A 1 1235 ? -0.668 22.597 6.702 1.00 25.77 1235 ASP A O 1
ATOM 9448 N N . PHE A 1 1236 ? -1.686 21.455 5.053 1.00 23.36 1236 PHE A N 1
ATOM 9449 C CA . PHE A 1 1236 ? -1.338 22.361 3.948 1.00 23.36 1236 PHE A CA 1
ATOM 9450 C C . PHE A 1 1236 ? -2.472 22.375 2.907 1.00 23.36 1236 PHE A C 1
ATOM 9452 O O . PHE A 1 1236 ? -3.005 21.325 2.551 1.00 23.36 1236 PHE A O 1
ATOM 9459 N N . GLU A 1 1237 ? -2.862 23.565 2.438 1.00 27.73 1237 GLU A N 1
ATOM 9460 C CA . GLU A 1 1237 ? -3.983 23.758 1.502 1.00 27.73 1237 GLU A CA 1
ATOM 9461 C C . GLU A 1 1237 ? -3.563 23.716 0.015 1.00 27.73 1237 GLU A C 1
ATOM 9463 O O . GLU A 1 1237 ? -2.389 23.815 -0.336 1.00 27.73 1237 GLU A O 1
ATOM 9468 N N . MET A 1 1238 ? -4.547 23.537 -0.873 1.00 29.27 1238 MET A N 1
ATOM 9469 C CA . MET A 1 1238 ? -4.357 23.242 -2.302 1.00 29.27 1238 MET A CA 1
ATOM 9470 C C . MET A 1 1238 ? -4.129 24.479 -3.184 1.00 29.27 1238 MET A C 1
ATOM 9472 O O . MET A 1 1238 ? -4.815 25.486 -3.018 1.00 29.27 1238 MET A O 1
ATOM 9476 N N . ALA A 1 1239 ? -3.353 24.310 -4.266 1.00 25.44 1239 ALA A N 1
ATOM 9477 C CA . ALA A 1 1239 ? -3.574 25.011 -5.542 1.00 25.44 1239 ALA A CA 1
ATOM 9478 C C . ALA A 1 1239 ? -2.915 24.292 -6.750 1.00 25.44 1239 ALA A C 1
ATOM 9480 O O . ALA A 1 1239 ? -1.976 24.806 -7.350 1.00 25.44 1239 ALA A O 1
ATOM 9481 N N . GLY A 1 1240 ? -3.393 23.103 -7.139 1.00 25.00 1240 GLY A N 1
ATOM 9482 C CA . GLY A 1 1240 ? -2.881 22.394 -8.326 1.00 25.00 1240 GLY A CA 1
ATOM 9483 C C . GLY A 1 1240 ? -3.411 20.965 -8.464 1.00 25.00 1240 GLY A C 1
ATOM 9484 O O . GLY A 1 1240 ? -3.834 20.368 -7.477 1.00 25.00 1240 GLY A O 1
ATOM 9485 N N . ILE A 1 1241 ? -3.416 20.417 -9.686 1.00 27.17 1241 ILE A N 1
ATOM 9486 C CA . ILE A 1 1241 ? -3.863 19.039 -9.951 1.00 27.17 1241 ILE A CA 1
ATOM 9487 C C . ILE A 1 1241 ? -2.652 18.106 -9.957 1.00 27.17 1241 ILE A C 1
ATOM 9489 O O . ILE A 1 1241 ? -1.844 18.147 -10.882 1.00 27.17 1241 ILE A O 1
ATOM 9493 N N . LEU A 1 1242 ? -2.575 17.221 -8.962 1.00 25.47 1242 LEU A N 1
ATOM 9494 C CA . LEU A 1 1242 ? -1.703 16.050 -9.010 1.00 25.47 1242 LEU A CA 1
ATOM 9495 C C . LEU A 1 1242 ? -2.272 15.032 -10.017 1.00 25.47 1242 LEU A C 1
ATOM 9497 O O . LEU A 1 1242 ? -3.467 14.730 -9.978 1.00 25.47 1242 LEU A O 1
ATOM 9501 N N . ARG A 1 1243 ? -1.424 14.460 -10.878 1.00 28.19 1243 ARG A N 1
ATOM 9502 C CA . ARG A 1 1243 ? -1.739 13.250 -11.654 1.00 28.19 1243 ARG A CA 1
ATOM 9503 C C . ARG A 1 1243 ? -0.549 12.298 -11.645 1.00 28.19 1243 ARG A C 1
ATOM 9505 O O . ARG A 1 1243 ? 0.437 12.527 -12.331 1.00 28.19 1243 ARG A O 1
ATOM 9512 N N . LEU A 1 1244 ? -0.688 11.228 -10.871 1.00 31.08 1244 LEU A N 1
ATOM 9513 C CA . LEU A 1 1244 ? 0.107 10.010 -10.994 1.00 31.08 1244 LEU A CA 1
ATOM 9514 C C . LEU A 1 1244 ? -0.534 9.153 -12.092 1.00 31.08 1244 LEU A C 1
ATOM 9516 O O . LEU A 1 1244 ? -1.756 8.979 -12.081 1.00 31.08 1244 LEU A O 1
ATOM 9520 N N . ASN A 1 1245 ? 0.255 8.618 -13.023 1.00 31.83 1245 ASN A N 1
ATOM 9521 C CA . ASN A 1 1245 ? -0.277 7.739 -14.063 1.00 31.83 1245 ASN A CA 1
ATOM 9522 C C . ASN A 1 1245 ? -0.442 6.304 -13.534 1.00 31.83 1245 ASN A C 1
ATOM 9524 O O . ASN A 1 1245 ? 0.513 5.549 -13.417 1.00 31.83 1245 ASN A O 1
ATOM 9528 N N . ASN A 1 1246 ? -1.701 5.946 -13.278 1.00 30.42 1246 ASN A N 1
ATOM 9529 C CA . ASN A 1 1246 ? -2.248 4.589 -13.360 1.00 30.42 1246 ASN A CA 1
ATOM 9530 C C . ASN A 1 1246 ? -1.623 3.487 -12.483 1.00 30.42 1246 ASN A C 1
ATOM 9532 O O . ASN A 1 1246 ? -1.322 2.390 -12.946 1.00 30.42 1246 ASN A O 1
ATOM 9536 N N . SER A 1 1247 ? -1.629 3.703 -11.168 1.00 27.50 1247 SER A N 1
ATOM 9537 C CA . SER A 1 1247 ? -1.960 2.624 -10.225 1.00 27.50 1247 SER A CA 1
ATOM 9538 C C . SER A 1 1247 ? -2.707 3.176 -9.011 1.00 27.50 1247 SER A C 1
ATOM 9540 O O . SER A 1 1247 ? -2.230 4.091 -8.346 1.00 27.50 1247 SER A O 1
ATOM 9542 N N . ILE A 1 1248 ? -3.887 2.617 -8.723 1.00 28.61 1248 ILE A N 1
ATOM 9543 C CA . ILE A 1 1248 ? -4.621 2.829 -7.467 1.00 28.61 1248 ILE A CA 1
ATOM 9544 C C . ILE A 1 1248 ? -4.831 1.459 -6.824 1.00 28.61 1248 ILE A C 1
ATOM 9546 O O . ILE A 1 1248 ? -5.784 0.757 -7.159 1.00 28.61 1248 ILE A O 1
ATOM 9550 N N . ILE A 1 1249 ? -3.961 1.099 -5.880 1.00 25.80 1249 ILE A N 1
ATOM 9551 C CA . ILE A 1 1249 ? -4.220 0.048 -4.890 1.00 25.80 1249 ILE A CA 1
ATOM 9552 C C . ILE A 1 1249 ? -3.732 0.566 -3.529 1.00 25.80 1249 ILE A C 1
ATOM 9554 O O . ILE A 1 1249 ? -2.533 0.736 -3.340 1.00 25.80 1249 ILE A O 1
ATOM 9558 N N . SER A 1 1250 ? -4.704 0.806 -2.636 1.00 30.53 1250 SER A N 1
ATOM 9559 C CA . SER A 1 1250 ? -4.602 1.192 -1.209 1.00 30.53 1250 SER A CA 1
ATOM 9560 C C . SER A 1 1250 ? -3.614 2.307 -0.838 1.00 30.53 1250 SER A C 1
ATOM 9562 O O . SER A 1 1250 ? -2.472 1.969 -0.459 1.00 30.53 1250 SER A O 1
#

Secondary structure (DSSP, 8-state):
-BTT--EEEEEE-----TTS----EEEEE-PPTT-EEEE-TT-TTEEEEEE---TT--EEEEEEEEEE--SSSPPEEEEEEEEEEB-------EE-----EEEETTS-EEEEEEEE-TT-PPPEEEEE-SS-TTEEEEE-STTEEEEEE---TT--EEEEEEEEEE-SSSS--EEEEEEEEEEE------EEPP---EEEETTSPEEEEEEEE-SS-SS----EEEEESPPTTEEEEE-SSSEEEEEE---TT--EEEEEEEEEE-SSSS--EEEEEEEEEEEP--PPPEEPP---EEEETT--EEEEEEEE-SS----EEEES-PPTTEEEEE-SSSEEEEEE---TT--EEEEEEEEEE-SS-EEEEEEEEEEEP--SPPPEEPP---EEEETTS-EEEEEEEE-TT----EEEEESPPTTEEEEE-SSSEEEEEE---TT--EEEEEEEEEE-SS-EEEEEEEEEEE---S---EEE--SSPEEEETT--EEEEEEEE-SS----EEEEEE--TTEEEEE-SSSEEEEEE---TT--EEEEEEEEEE-SSS-EEEEEEEEEEEP-----EE---PPEEEETTS-EEEEEEEE-TT----EEEEE---TTEEEEE-SSSEEEEEE---TT--EEEEEEEEEE-SS--EEEEEEEEEEPPP---EEPP---EEEETT--EEEEEEEE-SS-PPPEEEEESPPTTEEEEE-SSSEEEEEE---TT--EEEEEEEEEE-SS-EEEEEEEEEEE-------EE--PPP----TTS-EEEEEEEE-TTSPPPEEEE----TTEEEEE-SSSEEEEEE---TT-------EEEEE-SS-TT-EEEEE-------------------B----TT-EEEEEE----S---SSS-----EEEE-SS-EEEEEETTEEEEEEE--TT--S--EEEEEEE-SSS-EEEEEEE-S-----------------SS-------B-SS-B----------SS-------S---------------------------------SSS-------S---HHHHHHHTTSSSSS--S-----------PPPP--SS-----------SSS----------TT-------------TT------------TTPPS----------TTTSS------------PPP--PPTT-----------S-----S------S------------------------S-----S---------S-----S----

Nearest PDB structures (foldseek):
  7ok5-assembly1_A  TM=2.286E-01  e=3.844E-20  Mus musculus
  7ok5-assembly1_B  TM=2.316E-01  e=6.484E-20  Mus musculus
  7ol4-assembly1_D  TM=2.266E-01  e=2.504E-19  Mus musculus
  7ol4-assembly1_C  TM=2.041E-01  e=5.486E-19  Mus musculus
  2rik-assembly1_A  TM=3.110E-01  e=2.055E-10  Oryctolagus cuniculus

Foldseek 3Di:
DEAQDKDKDKDFDDDDDPDDDWAKAKDKDQADPQKDKDADPPHRGMIMIMGHHHLVRAAKGKMKMKMWTDDVVIDIDIDIDIDGYDHDDADAKDKDDAEAAEDEAQDKDKDKTFIAGSNGFWKDKDKDDPDQPQKDKATPTRGIIMIMHHHHLQRAAKDKIKMKIWGDDVVIDIDIDIYIYGHHHDDDAKAKDAQEAAEDAAQDKDKGKIAIGDPSPPVFAFKDKDKPQADPQWDKDDPSRRIIMIIHRHHLQDAAWGFMKIWIWTPDVVIHIDIHTYIYGHHRDDDAKAKDDDAEAEEAAQDKDKDKTAIGDPNRQFKDKDKDDDDPQWDKADPRPRIIMIIHHHFQQRAAKDWIKIWIGSPPHIDIDTYIYGHHHPDQDAWDWDDPAAAEDEAQDKDKDKTFTAGSNRAFKDKDKPQADPQKDKADPRPRMIIIMHHHHQVPAAWGFIWIWIGSPVHIDIDRHIYHHHHPDFDAFAKDDDPDAAEDEAQDKDKDKIFTGGRNGFFKDKDWPDDDPQKDKDDPRPRMIMIMHHHHQLPAAKDWTWMWIAGPVGHTDTDTHIYGYHHDDDAKAWDDDEAAEEAAQDKDKDKTAIAGSVRAWKDKDKDDDDPQWDKADPRRRIIITIHHHHQVRAAKDKMKMKMGRDPHIDIDMYMYGYHYDFDAKAWDDDEAEEDEAQDKDKDKTFIAGPVHFFKDKDKPDAPVQKDKADPRRRMIMIMHHHHQVDAAKDWMKIWIDRPDHIDIDIYIYGYHHDDADAKEWDAFEEEAAAAQGKDKGKTAMDGPVGQAWDKDWDDDDPQKDKDTPRRRMIMIIHHHHPVRPDKDKIKMKTADPPDRVGIYIYMYMYYHDEDEDEKDWWFWDAEDDDDAWDKDKGKFFIDMDDDDPDDWFKDKDKPDDPDWDKDADDRTMIMTMDTHHDPFDAKGWIWMWMDIHPDDIDIDIHIGHDDEYDEYDDYDDDDDDDFFDWDYDFDDDDPDTDDDTDTGDDDDDDDDDDDPDDDDDDDDDDDDDDDDDDDDDDDDDDDDDDDDDDDPDDDDDDDPDDDDPVVVVVPVPPPPDDDDDDDDDDDDDDDDDFDDDAADDWDDDDDDDDDPDDDDWDKDWGDHRPAGQGFGQPDWDDDPPAATAGDGAGDGDLPDDAEDEIEIDTAGPVPRDDEADHEAYEDDDDDDDDHDPDDDDYAYEYEDEYHHDYDDYADADEPHDYDYDYDDDDDDDDDDDDYDYDDDDDDDDDDDDDDDDDDDDDDDPDDDDD

Solvent-accessible surface area (backbone atoms only — not comparable to full-atom values): 77492 Å² total; per-residue (Å²): 86,50,46,72,44,82,50,74,54,76,52,78,58,86,85,84,75,90,83,68,95,78,66,53,41,48,50,78,45,63,70,57,87,76,42,50,74,48,62,38,93,93,44,50,28,29,30,42,37,40,36,51,42,50,93,88,50,59,44,79,46,59,34,36,39,42,35,33,52,75,59,89,84,54,56,70,53,77,52,76,47,82,48,54,29,43,80,90,80,90,76,48,22,42,62,54,90,68,64,68,44,74,41,46,42,72,39,79,44,74,46,81,46,45,35,50,35,88,84,71,56,57,24,47,61,51,75,54,65,100,82,57,76,64,51,50,74,47,64,73,51,73,22,37,31,40,38,37,37,36,40,49,68,81,47,57,45,77,48,74,41,37,37,40,31,28,40,73,61,88,88,53,42,64,23,75,48,63,31,45,34,37,28,40,71,59,84,63,54,27,45,64,63,87,77,61,69,46,74,43,47,39,73,42,74,45,75,46,81,44,49,38,51,52,85,56,47,81,86,58,56,65,36,45,60,46,67,45,71,72,54,80,67,42,48,75,45,59,70,62,77,31,37,30,45,36,41,33,41,32,51,74,91,46,54,42,80,46,69,30,35,40,36,38,24,48,63,52,86,78,65,40,55,30,72,52,74,30,44,36,37,27,39,74,71,92,57,51,23,45,59,58,89,82,65,71,48,76,45,46,40,66,44,75,49,72,50,76,51,42,43,48,40,79,77,68,57,70,54,46,63,46,66,86,54,77,60,80,64,40,52,74,45,60,68,82,73,46,36,25,44,41,39,35,40,34,45,64,76,47,55,42,77,47,65,42,41,43,34,30,24,60,84,87,48,59,28,71,51,75,27,46,36,39,26,39,73,88,66,90,63,50,27,45,54,57,84,81,59,73,43,77,41,44,49,69,42,75,48,71,53,74,46,45,37,52,38,62,70,67,59,69,61,51,59,50,69,44,70,66,54,83,65,44,51,72,46,60,72,76,80,42,38,29,43,38,42,34,42,40,50,66,86,53,64,42,78,44,61,33,34,36,35,30,25,58,82,87,45,57,29,71,52,68,30,41,36,35,30,39,64,78,60,88,70,45,15,48,49,50,55,63,91,64,76,42,78,49,37,49,78,40,78,48,73,51,69,36,37,41,52,46,78,83,63,60,60,42,44,71,49,67,84,40,67,68,76,62,51,54,72,51,66,71,73,79,35,39,30,43,41,33,39,41,33,48,92,89,47,50,46,78,45,69,30,34,37,32,30,23,35,75,87,71,46,56,22,78,30,69,40,46,34,37,28,43,75,74,94,65,56,36,46,67,62,88,58,66,76,41,79,47,43,40,71,43,72,50,72,43,81,45,52,38,52,35,86,78,67,59,68,42,48,60,53,76,43,73,89,63,87,63,49,52,76,44,62,72,73,76,36,35,27,46,39,37,38,46,42,47,96,82,50,63,43,79,49,70,37,37,40,39,38,26,57,80,92,48,57,35,76,53,72,36,36,39,39,31,39,86,69,92,61,64,34,48,58,57,89,77,68,67,52,72,51,40,50,73,41,79,45,72,55,74,48,43,46,54,42,83,82,67,60,69,45,50,53,52,65,44,64,67,57,83,65,39,51,70,45,57,69,75,77,36,34,30,40,41,40,37,41,39,48,95,88,52,55,48,77,46,69,29,34,38,38,35,31,53,86,88,42,63,27,74,50,80,30,46,34,37,28,44,76,89,81,88,75,66,51,46,63,59,89,57,70,73,44,66,44,28,70,68,38,75,38,76,46,79,45,50,42,49,33,83,81,68,59,54,27,47,62,51,73,60,74,77,61,88,70,46,53,76,47,62,70,77,72,14,36,28,45,36,40,39,57,39,52,90,81,56,90,65,81,63,70,46,40,40,38,39,30,33,77,89,56,66,88,36,62,40,74,48,54,48,46,59,51,87,93,102,102,103,101,103,90,74,88,77,80,71,76,52,72,60,93,78,58,83,70,45,73,52,74,49,53,44,45,57,61,73,84,68,77,82,84,82,81,65,62,57,56,79,56,78,79,45,55,93,65,64,55,78,50,76,79,58,78,42,33,36,36,40,40,38,74,48,61,94,88,76,80,65,58,33,46,35,32,40,43,41,40,34,81,88,82,54,71,55,75,52,68,28,48,55,48,58,98,99,100,95,96,96,95,96,96,96,94,95,94,92,97,79,71,64,58,75,80,76,77,83,56,77,71,87,94,45,69,69,65,70,85,51,84,60,72,91,74,99,69,93,75,93,82,89,79,97,71,90,86,85,89,81,89,82,88,83,87,88,82,81,88,84,85,89,87,84,89,82,89,89,82,88,87,91,88,86,89,88,86,87,82,96,70,93,81,88,82,87,84,84,80,91,82,61,76,77,62,57,65,64,61,71,75,71,80,84,72,83,85,80,91,82,90,83,90,83,90,84,85,84,84,76,81,78,70,85,79,80,71,78,75,93,68,90,75,84,74,92,75,94,74,96,76,82,84,64,74,51,59,60,67,57,77,67,69,84,62,63,72,50,75,51,76,75,64,81,62,82,55,92,89,70,47,72,61,79,59,80,54,81,62,77,70,100,81,70,78,76,69,64,70,46,50,51,46,63,44,31,89,88,75,80,47,66,56,64,77,53,74,44,61,68,60,77,84,81,81,85,81,86,77,75,94,87,80,85,69,55,48,52,42,57,54,64,69,50,50,77,44,73,76,75,63,73,74,86,66,77,92,57,65,68,63,76,61,77,88,85,83,88,90,88,83,90,88,88,84,82,86,76,82,70,73,96,77,87,80,87,76,91,83,82,92,82,88,82,86,89,90,79,86,88,79,82,89,87,79,91,80,136

Radius of gyration: 88.65 Å; Cα contacts (8 Å, |Δi|>4): 2584; chains: 1; bounding box: 203×165×196 Å

Mean predicted aligned error: 25.0 Å

Sequence (1250 aa):
MAEGETLEFNVICSDPDSCDSDMVYLVAEDLPSGASFVSDTGNPATGTFSWVPGYDQAGVYYVRFIGYDMRTPALADTVVVEIDVGESGNHAPVFDSLVDQTVSEGETLVVHIMAHDPDGDSVTMMWYYPTLEGATFVDSGNGVGSFTYVPDYYSAGVKNVTFYARDDRDPPLTGRGDMAITVIDVNQPPVIDSIGDKMVNEGDTLVIHVHATDPTDPDGGPLYLSVTSIPPNASFTDNGDGTGDFVFAPDYNQAGVYNITFVCADADTPQLSDYERVKITVIDVDRAPVLDSIGFYVLNEGDTLVDTITAYDPDGDSIVLSVDTLPENASFQDLGNDTGIFFFAPAYWQAGIYTVTFTASDGKLSDFEVVPIQVLEAGNHAPVLDSIGPQNVMEGETLQFTVHAFDPDSDSLVLVAEDLPENASFVDNGDGSGDFLFTPNYVQSGSYLVTFIATDLDSADTEVVTITVQESGDHPPVINVPSDTQYVRESDTLTFDVSATDVEGDSIFFTVESAPANSEYEDHGDGTMTFSFYPDYFQAGVYDVIFIATDDSLLSDTGVVTIVVNNVDRKPEIDSIPTQHTNEGDTLILTITAHDPDNDSIWLWIYPTIPNMSFTDNGDGTATFFYAPDYNAAGIHGFWLYASDGELSDTTFFSVLVYNTNRSPVLDSIGPKSVVEGETLTFNVSAHDPDGTRLNLYATPLPDNASFQDLGNDTGVFFFTPDYTQSGMYNVYFIADDGGLADSELVVITVFDAGNQRPYLDSIPPQTVDEGDTLEVLVVAHDPDGVPPHLESGPLPDNSSFADNGDGTGTFLFIPACDQAGSYSVYFVAIDSDDSTFQDTVTLSITVNDVNHFPVLELSADSFAVTYGDTVQIVLYAHDPEAREGCDSLVFEILQSPGGSLSSVDETTAVYTWAVDKGHIGPHFAIFSVNDGNGGIDTAVAVLKSRGYMARLPLRHRIFEDDLWLEYNLLPVGTGYMIGITLGNNSSRARLVRIDRIEKMGYPHYLSGSYDEITGLFQFGVGEIVMLAPGDSLITLWAFNSVSFDEINALQTIVTEFADSGEVNLLFKYDLGSYYVDKNSDVDLSLEFTSRNLAYLYSEVTAPPSWQVTISPDSFYIVPYGTVYVHLSLSVPDTANRGADIVVRFIDSVSGETLSLCRRFILDQIPMMSISDGDTVSRLKIDLSGDIHATGGYIDVDNSLVTIHSSGIHNIVESTGRFDMKSSEIKAGTGGQYDFEMAGILRLNNSIIS